Protein AF-0000000080187780 (afdb_homodimer)

Solvent-accessible surface area (backbone atoms only — not comparable to full-atom values): 4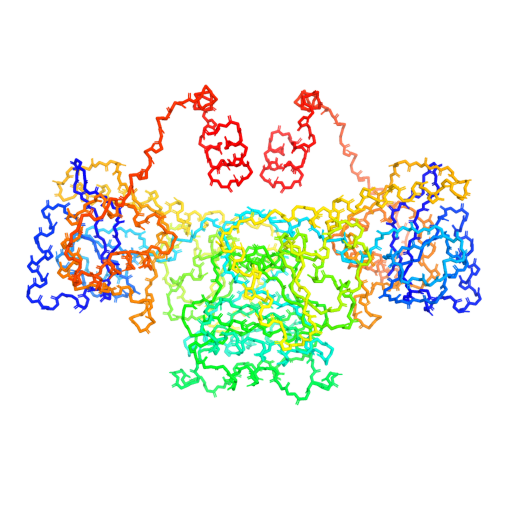6024 Å² total; per-residue (Å²): 68,66,29,65,42,26,51,61,68,98,19,61,12,32,37,31,32,40,51,69,54,45,69,70,42,52,73,49,66,71,44,43,53,50,56,56,61,46,53,80,49,31,45,37,29,38,31,55,91,58,73,41,64,63,49,64,81,87,36,60,27,38,31,26,48,74,82,36,49,75,35,48,78,86,39,45,70,30,78,47,41,52,18,26,24,24,59,75,73,24,47,55,71,77,61,79,62,72,28,39,33,34,33,74,49,54,59,39,82,69,45,30,58,67,56,52,51,50,38,52,49,50,37,48,73,73,68,51,86,59,32,34,40,38,40,30,29,40,47,60,60,90,75,44,86,60,91,62,62,64,66,57,51,50,60,70,74,41,52,73,74,52,26,60,36,38,46,56,35,53,33,64,29,74,68,67,76,84,63,54,70,63,59,51,21,48,59,48,40,27,26,48,26,34,50,42,78,33,62,80,57,26,60,55,40,47,65,53,16,40,30,23,20,20,49,21,30,34,34,34,32,68,63,58,45,62,69,31,57,78,70,61,42,73,30,78,77,42,25,36,80,22,90,47,78,86,40,39,45,61,43,47,50,54,52,41,49,48,51,72,77,35,82,75,85,36,60,71,46,19,51,60,10,18,32,73,45,35,51,55,50,48,52,52,36,48,51,49,44,26,57,76,67,73,41,70,79,62,95,61,56,67,49,73,65,57,42,44,53,52,68,37,54,70,72,52,88,77,46,86,62,44,49,46,53,92,41,54,70,68,51,45,57,56,44,63,72,47,58,78,64,51,60,65,33,59,69,39,87,60,25,61,60,52,46,43,45,65,65,49,58,54,56,70,69,61,68,76,83,85,80,87,78,82,76,83,76,72,84,76,82,79,82,83,74,74,51,69,66,57,56,54,30,53,71,68,72,41,30,65,60,47,47,51,47,35,78,71,29,60,62,44,40,48,47,41,42,69,72,50,113,74,65,30,65,42,26,52,62,68,97,22,59,11,34,38,31,32,40,52,70,53,44,70,70,43,52,74,48,66,70,42,43,54,51,56,57,60,45,53,80,49,31,45,37,30,38,30,54,90,57,74,40,64,63,48,63,80,87,34,60,27,38,30,26,48,75,82,35,49,74,36,48,77,86,39,46,69,31,79,45,43,51,18,26,23,23,57,77,73,23,46,55,73,80,61,79,61,74,28,39,34,34,35,74,49,53,61,38,83,66,45,32,58,67,55,52,52,50,37,52,50,51,36,47,73,71,67,50,86,59,33,33,40,38,40,29,30,39,48,63,62,91,76,47,87,60,92,63,61,64,66,58,50,50,61,70,74,40,52,72,75,51,26,58,36,39,44,55,36,52,31,65,30,73,62,68,76,84,64,54,68,65,61,51,20,48,58,47,40,26,24,47,26,33,49,42,79,34,62,79,56,27,60,56,40,48,66,53,16,41,30,24,19,19,50,21,30,36,33,33,30,68,63,59,46,62,70,32,56,79,70,62,42,72,30,77,76,44,24,37,79,23,90,47,78,87,40,38,45,60,43,47,51,54,53,41,48,50,48,72,77,35,84,75,86,35,59,71,47,17,50,60,10,18,33,73,46,35,50,55,51,49,51,54,34,49,52,51,43,27,56,75,67,73,42,68,80,61,96,62,55,66,49,74,67,58,42,41,53,53,67,35,53,70,72,53,74,80,42,88,61,43,57,44,52,89,43,55,70,67,54,50,55,58,44,63,72,45,56,75,65,52,59,65,34,58,72,40,85,61,25,69,59,48,42,40,42,65,69,50,60,58,60,71,70,65,67,76,80,78,89,81,83,77,78,82,78,78,85,76,85,80,80,84,75,72,49,69,66,55,55,54,29,51,71,66,72,40,29,67,60,48,48,51,44,37,78,72,30,54,61,44,40,47,47,40,42,70,73,50,114

Nearest PDB structures (foldseek):
  4f9f-assembly1_B  TM=5.475E-01  e=1.141E-06  Streptomyces hygroscopicus subsp. limoneus
  4f9f-assembly3_E  TM=5.184E-01  e=4.712E-07  Streptomyces hygroscopicus subsp. limoneus
  5dxf-assembly2_B  TM=5.966E-01  e=2.315E-06  Candida albicans SC5314
  8iyf-assembly1_B  TM=5.758E-01  e=3.109E-06  Streptomyces hygroscopicus subsp. limoneus
  3oy7-assembly1_B  TM=5.141E-01  e=1.625E-06  Paramecium bursaria Chlorella virus NY2A

Radius of gyration: 30.1 Å; Cα contacts (8 Å, |Δi|>4): 1375; chains: 2; bounding box: 98×87×68 Å

Sequence (842 aa):
MACILKLPDDSKGVLVFTTVEHDSVYHPKQHRQLLESLKDDWILGLHYNGPKKNHPEIYDFAVTGLNFVEDLNGAPLVNVDAGKLAPPCFKSDGREKHWDVLYVGRCTRRKNVEFFFNVVKKLFEQGYDYRILLIVTVPEKKRERVPSNPSDMYLDMFTEEERNIFTYLPLYHDSPFPFDRETLAEFYKSSRVYVHPSDAEGGRARNIGYAWASEMPVVGLNMYHPDLDEKGLRAPPYYYEAEDYTDIPEKVVGAVEMCREGDPDLSAARESFSVVHSTENLKADLRDVFRRLDEPFSDNGFFFDNLDIRIARHHGMETANKNRFECSFGAFLKQLRATDEVAQVITSEDPEVDVAEELFGRTNSIADEGEDSGDVTLPTPASERTTPVVSLLKASNLYGTARRIHDNSRLVKRLYRYFYPMACILKLPDDSKGVLVFTTVEHDSVYHPKQHRQLLESLKDDWILGLHYNGPKKNHPEIYDFAVTGLNFVEDLNGAPLVNVDAGKLAPPCFKSDGREKHWDVLYVGRCTRRKNVEFFFNVVKKLFEQGYDYRILLIVTVPEKKRERVPSNPSDMYLDMFTEEERNIFTYLPLYHDSPFPFDRETLAEFYKSSRVYVHPSDAEGGRARNIGYAWASEMPVVGLNMYHPDLDEKGLRAPPYYYEAEDYTDIPEKVVGAVEMCREGDPDLSAARESFSVVHSTENLKADLRDVFRRLDEPFSDNGFFFDNLDIRIARHHGMETANKNRFECSFGAFLKQLRATDEVAQVITSEDPEVDVAEELFGRTNSIADEGEDSGDVTLPTPASERTTPVVSLLKASNLYGTARRIHDNSRLVKRLYRYFYP

Structure (mmCIF, N/CA/C/O backbone):
data_AF-0000000080187780-model_v1
#
loop_
_entity.id
_entity.type
_entity.pdbx_description
1 polymer 'Uncharacterized protein'
#
loop_
_atom_site.group_PDB
_atom_site.id
_atom_site.type_symbol
_atom_site.label_atom_id
_atom_site.label_alt_id
_atom_site.label_comp_id
_atom_site.label_asym_id
_atom_site.label_entity_id
_atom_site.label_seq_id
_atom_site.pdbx_PDB_ins_code
_atom_site.Cartn_x
_atom_site.Cartn_y
_atom_site.Cartn_z
_atom_site.occupancy
_atom_site.B_iso_or_equiv
_atom_site.auth_seq_id
_atom_site.auth_comp_id
_atom_site.auth_asym_id
_atom_site.auth_atom_id
_atom_site.pdbx_PDB_model_num
ATOM 1 N N . MET A 1 1 ? 16.125 -21.125 -12.555 1 56.97 1 MET A N 1
ATOM 2 C CA . MET A 1 1 ? 16.75 -22.266 -11.883 1 56.97 1 MET A CA 1
ATOM 3 C C . MET A 1 1 ? 15.688 -23.156 -11.258 1 56.97 1 MET A C 1
ATOM 5 O O . MET A 1 1 ? 14.594 -22.703 -10.922 1 56.97 1 MET A O 1
ATOM 9 N N . ALA A 1 2 ? 16.078 -24.484 -11.32 1 69.25 2 ALA A N 1
ATOM 10 C CA . ALA A 1 2 ? 15.227 -25.484 -10.672 1 69.25 2 ALA A CA 1
ATOM 11 C C . ALA A 1 2 ? 14.992 -25.141 -9.211 1 69.25 2 ALA A C 1
ATOM 13 O O . ALA A 1 2 ? 15.859 -24.547 -8.562 1 69.25 2 ALA A O 1
ATOM 14 N N . CYS A 1 3 ? 13.883 -25.453 -8.727 1 79.5 3 CYS A N 1
ATOM 15 C CA . CYS A 1 3 ? 13.5 -25.203 -7.344 1 79.5 3 CYS A CA 1
ATOM 16 C C . CYS A 1 3 ? 13.898 -26.375 -6.449 1 79.5 3 CYS A C 1
ATOM 18 O O . CYS A 1 3 ? 13.422 -27.5 -6.633 1 79.5 3 CYS A O 1
ATOM 20 N N . ILE A 1 4 ? 14.867 -26.125 -5.504 1 81.75 4 ILE A N 1
ATOM 21 C CA . ILE A 1 4 ? 15.234 -27.125 -4.516 1 81.75 4 ILE A CA 1
ATOM 22 C C . ILE A 1 4 ? 14.219 -27.125 -3.375 1 81.75 4 ILE A C 1
ATOM 24 O O . ILE A 1 4 ? 14.109 -26.156 -2.633 1 81.75 4 ILE A O 1
ATOM 28 N N . LEU A 1 5 ? 13.523 -28.25 -3.244 1 87.62 5 LEU A N 1
ATOM 29 C CA . LEU A 1 5 ? 12.539 -28.344 -2.174 1 87.62 5 LEU A CA 1
ATOM 30 C C . LEU A 1 5 ? 13.133 -29.031 -0.949 1 87.62 5 LEU A C 1
ATOM 32 O O . LEU A 1 5 ? 12.688 -28.797 0.177 1 87.62 5 LEU A O 1
ATOM 36 N N . LYS A 1 6 ? 13.992 -29.906 -1.193 1 86.62 6 LYS A N 1
ATOM 37 C CA . LYS A 1 6 ? 14.641 -30.688 -0.147 1 86.62 6 LYS A CA 1
ATOM 38 C C . LYS A 1 6 ? 16.078 -31.016 -0.519 1 86.62 6 LYS A C 1
ATOM 40 O O . LYS A 1 6 ? 16.375 -31.391 -1.662 1 86.62 6 LYS A O 1
ATOM 45 N N . LEU A 1 7 ? 16.969 -30.844 0.467 1 81.25 7 LEU A N 1
ATOM 46 C CA . LEU A 1 7 ? 18.344 -31.281 0.262 1 81.25 7 LEU A CA 1
ATOM 47 C C . LEU A 1 7 ? 18.5 -32.75 0.646 1 81.25 7 LEU A C 1
ATOM 49 O O . LEU A 1 7 ? 17.844 -33.25 1.566 1 81.25 7 LEU A O 1
ATOM 53 N N . PRO A 1 8 ? 19.438 -33.375 -0.114 1 84.5 8 PRO A N 1
ATOM 54 C CA . PRO A 1 8 ? 19.672 -34.75 0.258 1 84.5 8 PRO A CA 1
ATOM 55 C C . PRO A 1 8 ? 20.266 -34.906 1.659 1 84.5 8 PRO A C 1
ATOM 57 O O . PRO A 1 8 ? 21.078 -34.062 2.08 1 84.5 8 PRO A O 1
ATOM 60 N N . ASP A 1 9 ? 19.75 -35.812 2.373 1 82.5 9 ASP A N 1
ATOM 61 C CA . ASP A 1 9 ? 20.281 -36.25 3.668 1 82.5 9 ASP A CA 1
ATOM 62 C C . ASP A 1 9 ? 20.234 -37.781 3.801 1 82.5 9 ASP A C 1
ATOM 64 O O . ASP A 1 9 ? 20.875 -38.5 3.025 1 82.5 9 ASP A O 1
ATOM 68 N N . ASP A 1 10 ? 19.5 -38.25 4.754 1 84.56 10 ASP A N 1
ATOM 69 C CA . ASP A 1 10 ? 19.312 -39.688 4.855 1 84.56 10 ASP A CA 1
ATOM 70 C C . ASP A 1 10 ? 18.359 -40.188 3.771 1 84.56 10 ASP A C 1
ATOM 72 O O . ASP A 1 10 ? 18.141 -41.406 3.635 1 84.56 10 ASP A O 1
ATOM 76 N N . SER A 1 11 ? 17.875 -39.281 3.059 1 91.69 11 SER A N 1
ATOM 77 C CA . SER A 1 11 ? 17 -39.562 1.92 1 91.69 11 SER A CA 1
ATOM 78 C C . SER A 1 11 ? 17.375 -38.688 0.717 1 91.69 11 SER A C 1
ATOM 80 O O . SER A 1 11 ? 18.172 -37.75 0.839 1 91.69 11 SER A O 1
ATOM 82 N N . LYS A 1 12 ? 16.891 -39 -0.39 1 93.12 12 LYS A N 1
ATOM 83 C CA . LYS A 1 12 ? 17.156 -38.219 -1.602 1 93.12 12 LYS A CA 1
ATOM 84 C C . LYS A 1 12 ? 16.594 -36.812 -1.475 1 93.12 12 LYS A C 1
ATOM 86 O O . LYS A 1 12 ? 15.648 -36.562 -0.731 1 93.12 12 LYS A O 1
ATOM 91 N N . GLY A 1 13 ? 17.25 -35.875 -2.145 1 90.62 13 GLY A N 1
ATOM 92 C CA . GLY A 1 13 ? 16.719 -34.531 -2.262 1 90.62 13 GLY A CA 1
ATOM 93 C C . GLY A 1 13 ? 15.594 -34.438 -3.271 1 90.62 13 GLY A C 1
ATOM 94 O O . GLY A 1 13 ? 15.297 -35.375 -3.984 1 90.62 13 GLY A O 1
ATOM 95 N N . VAL A 1 14 ? 14.945 -33.375 -3.227 1 92 14 VAL A N 1
ATOM 96 C CA . VAL A 1 14 ? 13.852 -33.125 -4.16 1 92 14 VAL A CA 1
ATOM 97 C C . VAL A 1 14 ? 14.141 -31.875 -4.992 1 92 14 VAL A C 1
ATOM 99 O O . VAL A 1 14 ? 14.359 -30.797 -4.441 1 92 14 VAL A O 1
ATOM 102 N N . LEU A 1 15 ? 14.18 -32.031 -6.273 1 87.94 15 LEU A N 1
ATOM 103 C CA . LEU A 1 15 ? 14.438 -30.953 -7.234 1 87.94 15 LEU A CA 1
ATOM 104 C C . LEU A 1 15 ? 13.289 -30.828 -8.227 1 87.94 15 LEU A C 1
ATOM 106 O O . LEU A 1 15 ? 12.844 -31.812 -8.805 1 87.94 15 LEU A O 1
ATOM 110 N N . VAL A 1 16 ? 12.812 -29.609 -8.414 1 88.69 16 VAL A N 1
ATOM 111 C CA . VAL A 1 16 ? 11.672 -29.406 -9.297 1 88.69 16 VAL A CA 1
ATOM 112 C C . VAL A 1 16 ? 12.055 -28.438 -10.422 1 88.69 16 VAL A C 1
ATOM 114 O O . VAL A 1 16 ? 12.5 -27.328 -10.156 1 88.69 16 VAL A O 1
ATOM 117 N N . PHE A 1 17 ? 11.852 -28.875 -11.656 1 83.56 17 PHE A N 1
ATOM 118 C CA . PHE A 1 17 ? 12.039 -28.031 -12.836 1 83.56 17 PHE A CA 1
ATOM 119 C C . PHE A 1 17 ? 10.703 -27.484 -13.32 1 83.56 17 PHE A C 1
ATOM 121 O O . PHE A 1 17 ? 9.648 -28.047 -13.031 1 83.56 17 PHE A O 1
ATOM 128 N N . THR A 1 18 ? 10.781 -26.406 -14.055 1 82 18 THR A N 1
ATOM 129 C CA . THR A 1 18 ? 9.586 -25.891 -14.719 1 82 18 THR A CA 1
ATOM 130 C C . THR A 1 18 ? 9.516 -26.375 -16.156 1 82 18 THR A C 1
ATOM 132 O O . THR A 1 18 ? 10.516 -26.828 -16.719 1 82 18 THR A O 1
ATOM 135 N N . THR A 1 19 ? 8.336 -26.297 -16.766 1 82.75 19 THR A N 1
ATOM 136 C CA . THR A 1 19 ? 8.188 -26.688 -18.156 1 82.75 19 THR A CA 1
ATOM 137 C C . THR A 1 19 ? 9.07 -25.828 -19.062 1 82.75 19 THR A C 1
ATOM 139 O O . THR A 1 19 ? 9.578 -26.312 -20.078 1 82.75 19 THR A O 1
ATOM 142 N N . VAL A 1 20 ? 9.344 -24.578 -18.594 1 74.75 20 VAL A N 1
ATOM 143 C CA . VAL A 1 20 ? 10.203 -23.703 -19.375 1 74.75 20 VAL A CA 1
ATOM 144 C C . VAL A 1 20 ? 11.641 -24.203 -19.312 1 74.75 20 VAL A C 1
ATOM 146 O O . VAL A 1 20 ? 12.328 -24.266 -20.344 1 74.75 20 VAL A O 1
ATOM 149 N N . GLU A 1 21 ? 12.07 -24.641 -18.219 1 75.94 21 GLU A N 1
ATOM 150 C CA . GLU A 1 21 ? 13.406 -25.188 -18.047 1 75.94 21 GLU A CA 1
ATOM 151 C C . GLU A 1 21 ? 13.555 -26.516 -18.781 1 75.94 21 GLU A C 1
ATOM 153 O O . GLU A 1 21 ? 14.586 -26.766 -19.406 1 75.94 21 GLU A O 1
ATOM 158 N N . HIS A 1 22 ? 12.562 -27.344 -18.688 1 80.25 22 HIS A N 1
ATOM 159 C CA . HIS A 1 22 ? 12.547 -28.625 -19.406 1 80.25 22 HIS A CA 1
ATOM 160 C C . HIS A 1 22 ? 12.711 -28.406 -20.906 1 80.25 22 HIS A C 1
ATOM 162 O O . HIS A 1 22 ? 13.516 -29.078 -21.547 1 80.25 22 HIS A O 1
ATOM 168 N N . ASP A 1 23 ? 11.945 -27.469 -21.406 1 75.31 23 ASP A N 1
ATOM 169 C CA . ASP A 1 23 ? 11.977 -27.219 -22.844 1 75.31 23 ASP A CA 1
ATOM 170 C C . ASP A 1 23 ? 13.352 -26.703 -23.281 1 75.31 23 ASP A C 1
ATOM 172 O O . ASP A 1 23 ? 13.773 -26.938 -24.406 1 75.31 23 ASP A O 1
ATOM 176 N N . SER A 1 24 ? 14.023 -26.078 -22.359 1 69.19 24 SER A N 1
ATOM 177 C CA . SER A 1 24 ? 15.32 -25.5 -22.688 1 69.19 24 SER A CA 1
ATOM 178 C C . SER A 1 24 ? 16.438 -26.547 -22.562 1 69.19 24 SER A C 1
ATOM 180 O O . SER A 1 24 ? 17.438 -26.469 -23.281 1 69.19 24 SER A O 1
ATOM 182 N N . VAL A 1 25 ? 16.266 -27.516 -21.719 1 66.88 25 VAL A N 1
ATOM 183 C CA . VAL A 1 25 ? 17.438 -28.328 -21.406 1 66.88 25 VAL A CA 1
ATOM 184 C C . VAL A 1 25 ? 17.234 -29.766 -21.906 1 66.88 25 VAL A C 1
ATOM 186 O O . VAL A 1 25 ? 18.188 -30.516 -22.047 1 66.88 25 VAL A O 1
ATOM 189 N N . TYR A 1 26 ? 16.031 -30.188 -22.25 1 66.69 26 TYR A N 1
ATOM 190 C CA . TYR A 1 26 ? 15.742 -31.609 -22.422 1 66.69 26 TYR A CA 1
ATOM 191 C C . TYR A 1 26 ? 16.188 -32.094 -23.797 1 66.69 26 TYR A C 1
ATOM 193 O O . TYR A 1 26 ? 16.516 -33.281 -23.969 1 66.69 26 TYR A O 1
ATOM 201 N N . HIS A 1 27 ? 16.375 -31.188 -24.672 1 66.88 27 HIS A N 1
ATOM 202 C CA . HIS A 1 27 ? 16.547 -31.703 -26.031 1 66.88 27 HIS A CA 1
ATOM 203 C C . HIS A 1 27 ? 17.969 -32.188 -26.266 1 66.88 27 HIS A C 1
ATOM 205 O O . HIS A 1 27 ? 18.172 -33.25 -26.859 1 66.88 27 HIS A O 1
ATOM 211 N N . PRO A 1 28 ? 18.969 -31.469 -25.703 1 68 28 PRO A N 1
ATOM 212 C CA . PRO A 1 28 ? 20.312 -32.031 -25.891 1 68 28 PRO A CA 1
ATOM 213 C C . PRO A 1 28 ? 20.531 -33.312 -25.141 1 68 28 PRO A C 1
ATOM 215 O O . PRO A 1 28 ? 20.188 -33.438 -23.969 1 68 28 PRO A O 1
ATOM 218 N N . LYS A 1 29 ? 20.953 -34.375 -25.891 1 74.31 29 LYS A N 1
ATOM 219 C CA . LYS A 1 29 ? 21.203 -35.719 -25.297 1 74.31 29 LYS A CA 1
ATOM 220 C C . LYS A 1 29 ? 22.078 -35.594 -24.062 1 74.31 29 LYS A C 1
ATOM 222 O O . LYS A 1 29 ? 21.844 -36.281 -23.062 1 74.31 29 LYS A O 1
ATOM 227 N N . GLN A 1 30 ? 23.047 -34.719 -24.172 1 72.38 30 GLN A N 1
ATOM 228 C CA . GLN A 1 30 ? 23.969 -34.562 -23.062 1 72.38 30 GLN A CA 1
ATOM 229 C C . GLN A 1 30 ? 23.219 -34.125 -21.797 1 72.38 30 GLN A C 1
ATOM 231 O O . GLN A 1 30 ? 23.531 -34.594 -20.703 1 72.38 30 GLN A O 1
ATOM 236 N N . HIS A 1 31 ? 22.219 -33.344 -21.984 1 76.56 31 HIS A N 1
ATOM 237 C CA . HIS A 1 31 ? 21.453 -32.844 -20.844 1 76.56 31 HIS A CA 1
ATOM 238 C C . HIS A 1 31 ? 20.562 -33.938 -20.25 1 76.56 31 HIS A C 1
ATOM 240 O O . HIS A 1 31 ? 20.391 -34.031 -19.031 1 76.56 31 HIS A O 1
ATOM 246 N N . ARG A 1 32 ? 20.156 -34.75 -21.062 1 79.31 32 ARG A N 1
ATOM 247 C CA . ARG A 1 32 ? 19.328 -35.875 -20.594 1 79.31 32 ARG A CA 1
ATOM 248 C C . ARG A 1 32 ? 20.141 -36.812 -19.734 1 79.31 32 ARG A C 1
ATOM 250 O O . ARG A 1 32 ? 19.656 -37.312 -18.703 1 79.31 32 ARG A O 1
ATOM 257 N N . GLN A 1 33 ? 21.281 -37.094 -20.203 1 79.81 33 GLN A N 1
ATOM 258 C CA . GLN A 1 33 ? 22.172 -37.969 -19.438 1 79.81 33 GLN A CA 1
ATOM 259 C C . GLN A 1 33 ? 22.516 -37.375 -18.078 1 79.81 33 GLN A C 1
ATOM 261 O O . GLN A 1 33 ? 22.578 -38.094 -17.078 1 79.81 33 GLN A O 1
ATOM 266 N N . LEU A 1 34 ? 22.688 -36.094 -18.125 1 77.5 34 LEU A N 1
ATOM 267 C CA . LEU A 1 34 ? 23 -35.406 -16.875 1 77.5 34 LEU A CA 1
ATOM 268 C C . LEU A 1 34 ? 21.797 -35.469 -15.93 1 77.5 34 LEU A C 1
ATOM 270 O O . LEU A 1 34 ? 21.969 -35.688 -14.727 1 77.5 34 LEU A O 1
ATOM 274 N N . LEU A 1 35 ? 20.625 -35.281 -16.406 1 82.62 35 LEU A N 1
ATOM 275 C CA . LEU A 1 35 ? 19.406 -35.375 -15.609 1 82.62 35 LEU A CA 1
ATOM 276 C C . LEU A 1 35 ? 19.266 -36.781 -15.008 1 82.62 35 LEU A C 1
ATOM 278 O O . LEU A 1 35 ? 18.906 -36.906 -13.836 1 82.62 35 LEU A O 1
ATOM 282 N N . GLU A 1 36 ? 19.625 -37.719 -15.812 1 85.5 36 GLU A N 1
ATOM 283 C CA . GLU A 1 36 ? 19.531 -39.125 -15.344 1 85.5 36 GLU A CA 1
ATOM 284 C C . GLU A 1 36 ? 20.531 -39.375 -14.211 1 85.5 36 GLU A C 1
ATOM 286 O O . GLU A 1 36 ? 20.203 -40.094 -13.258 1 85.5 36 GLU A O 1
ATOM 291 N N . SER A 1 37 ? 21.609 -38.812 -14.352 1 81.5 37 SER A N 1
ATOM 292 C CA . SER A 1 37 ? 22.656 -39.031 -13.344 1 81.5 37 SER A CA 1
ATOM 293 C C . SER A 1 37 ? 22.25 -38.406 -12 1 81.5 37 SER A C 1
ATOM 295 O O . SER A 1 37 ? 22.703 -38.875 -10.953 1 81.5 37 SER A O 1
ATOM 297 N N . LEU A 1 38 ? 21.453 -37.344 -11.977 1 84.31 38 LEU A N 1
ATOM 298 C CA . LEU A 1 38 ? 21.016 -36.688 -10.758 1 84.31 38 LEU A CA 1
ATOM 299 C C . LEU A 1 38 ? 20.094 -37.625 -9.945 1 84.31 38 LEU A C 1
ATOM 301 O O . LEU A 1 38 ? 19.953 -37.438 -8.734 1 84.31 38 LEU A O 1
ATOM 305 N N . LYS A 1 39 ? 19.547 -38.562 -10.57 1 89.31 39 LYS A N 1
ATOM 306 C CA . LYS A 1 39 ? 18.5 -39.375 -9.953 1 89.31 39 LYS A CA 1
ATOM 307 C C . LYS A 1 39 ? 19.078 -40.312 -8.891 1 89.31 39 LYS A C 1
ATOM 309 O O . LYS A 1 39 ? 18.328 -40.906 -8.117 1 89.31 39 LYS A O 1
ATOM 314 N N . ASP A 1 40 ? 20.391 -40.375 -8.906 1 87.5 40 ASP A N 1
ATOM 315 C CA . ASP A 1 40 ? 21.031 -41.156 -7.844 1 87.5 40 ASP A CA 1
ATOM 316 C C . ASP A 1 40 ? 20.797 -40.5 -6.48 1 87.5 40 ASP A C 1
ATOM 318 O O . ASP A 1 40 ? 20.641 -41.219 -5.473 1 87.5 40 ASP A O 1
ATOM 322 N N . ASP A 1 41 ? 20.703 -39.156 -6.465 1 88.88 41 ASP A N 1
ATOM 323 C CA . ASP A 1 41 ? 20.625 -38.469 -5.191 1 88.88 41 ASP A CA 1
ATOM 324 C C . ASP A 1 41 ? 19.359 -37.594 -5.113 1 88.88 41 ASP A C 1
ATOM 326 O O . ASP A 1 41 ? 19.031 -37.062 -4.051 1 88.88 41 ASP A O 1
ATOM 330 N N . TRP A 1 42 ? 18.688 -37.469 -6.223 1 91.44 42 TRP A N 1
ATOM 331 C CA . TRP A 1 42 ? 17.578 -36.531 -6.277 1 91.44 42 TRP A CA 1
ATOM 332 C C . TRP A 1 42 ? 16.328 -37.188 -6.859 1 91.44 42 TRP A C 1
ATOM 334 O O . TRP A 1 42 ? 16.438 -38.031 -7.754 1 91.44 42 TRP A O 1
ATOM 344 N N . ILE A 1 43 ? 15.219 -36.844 -6.324 1 95.31 43 ILE A N 1
ATOM 345 C CA . ILE A 1 43 ? 13.945 -37.094 -6.988 1 95.31 43 ILE A CA 1
ATOM 346 C C . ILE A 1 43 ? 13.57 -35.875 -7.828 1 95.31 43 ILE A C 1
ATOM 348 O O . ILE A 1 43 ? 13.609 -34.75 -7.344 1 95.31 43 ILE A O 1
ATOM 352 N N . LEU A 1 44 ? 13.242 -36.062 -9.062 1 93.31 44 LEU A N 1
ATOM 353 C CA . LEU A 1 44 ? 13.031 -34.938 -9.992 1 93.31 44 LEU A CA 1
ATOM 354 C C . LEU A 1 44 ? 11.547 -34.719 -10.25 1 93.31 44 LEU A C 1
ATOM 356 O O . LEU A 1 44 ? 10.828 -35.656 -10.617 1 93.31 44 LEU A O 1
ATOM 360 N N . GLY A 1 45 ? 11.125 -33.5 -10.023 1 94.25 45 GLY A N 1
ATOM 361 C CA . GLY A 1 45 ? 9.766 -33.094 -10.344 1 94.25 45 GLY A CA 1
ATOM 362 C C . GLY A 1 45 ? 9.688 -32.094 -11.477 1 94.25 45 GLY A C 1
ATOM 363 O O . GLY A 1 45 ? 10.688 -31.469 -11.82 1 94.25 45 GLY A O 1
ATOM 364 N N . LEU A 1 46 ? 8.516 -32 -12.062 1 92.31 46 LEU A N 1
ATOM 365 C CA . LEU A 1 46 ? 8.25 -31.031 -13.117 1 92.31 46 LEU A CA 1
ATOM 366 C C . LEU A 1 46 ? 7.023 -30.188 -12.773 1 92.31 46 LEU A C 1
ATOM 368 O O . LEU A 1 46 ? 5.926 -30.734 -12.602 1 92.31 46 LEU A O 1
ATOM 372 N N . HIS A 1 47 ? 7.277 -28.906 -12.641 1 90.81 47 HIS A N 1
ATOM 373 C CA . HIS A 1 47 ? 6.184 -27.969 -12.43 1 90.81 47 HIS A CA 1
ATOM 374 C C . HIS A 1 47 ? 5.629 -27.453 -13.75 1 90.81 47 HIS A C 1
ATOM 376 O O . HIS A 1 47 ? 6.383 -26.938 -14.578 1 90.81 47 HIS A O 1
ATOM 382 N N . TYR A 1 48 ? 4.336 -27.5 -13.875 1 87.31 48 TYR A N 1
ATOM 383 C CA . TYR A 1 48 ? 3.695 -27.125 -15.133 1 87.31 48 TYR A CA 1
ATOM 384 C C . TYR A 1 48 ? 3.145 -25.703 -15.055 1 87.31 48 TYR A C 1
ATOM 386 O O . TYR A 1 48 ? 2.293 -25.406 -14.219 1 87.31 48 TYR A O 1
ATOM 394 N N . ASN A 1 49 ? 3.594 -24.797 -15.945 1 73.12 49 ASN A N 1
ATOM 395 C CA . ASN A 1 49 ? 3.125 -23.422 -16.047 1 73.12 49 ASN A CA 1
ATOM 396 C C . ASN A 1 49 ? 1.888 -23.312 -16.938 1 73.12 49 ASN A C 1
ATOM 398 O O . ASN A 1 49 ? 1.281 -22.25 -17.031 1 73.12 49 ASN A O 1
ATOM 402 N N . GLY A 1 50 ? 1.527 -24.406 -17.578 1 76.25 50 GLY A N 1
ATOM 403 C CA . GLY A 1 50 ? 0.369 -24.5 -18.438 1 76.25 50 GLY A CA 1
ATOM 404 C C . GLY A 1 50 ? -0.031 -25.938 -18.75 1 76.25 50 GLY A C 1
ATOM 405 O O . GLY A 1 50 ? 0.641 -26.875 -18.328 1 76.25 50 GLY A O 1
ATOM 406 N N . PRO A 1 51 ? -1.062 -26.047 -19.453 1 80.31 51 PRO A N 1
ATOM 407 C CA . PRO A 1 51 ? -1.539 -27.391 -19.75 1 80.31 51 PRO A CA 1
ATOM 408 C C . PRO A 1 51 ? -0.603 -28.156 -20.703 1 80.31 51 PRO A C 1
ATOM 410 O O . PRO A 1 51 ? -0.014 -27.562 -21.594 1 80.31 51 PRO A O 1
ATOM 413 N N . LYS A 1 52 ? -0.442 -29.375 -20.422 1 87.75 52 LYS A N 1
ATOM 414 C CA . LYS A 1 52 ? 0.349 -30.266 -21.266 1 87.75 52 LYS A CA 1
ATOM 415 C C . LYS A 1 52 ? -0.352 -31.609 -21.453 1 87.75 52 LYS A C 1
ATOM 417 O O . LYS A 1 52 ? -1.19 -32 -20.641 1 87.75 52 LYS A O 1
ATOM 422 N N . LYS A 1 53 ? -0.015 -32.25 -22.516 1 90.75 53 LYS A N 1
ATOM 423 C CA . LYS A 1 53 ? -0.659 -33.531 -22.844 1 90.75 53 LYS A CA 1
ATOM 424 C C . LYS A 1 53 ? -0.082 -34.656 -22 1 90.75 53 LYS A C 1
ATOM 426 O O . LYS A 1 53 ? -0.827 -35.5 -21.469 1 90.75 53 LYS A O 1
ATOM 431 N N . ASN A 1 54 ? 1.231 -34.625 -21.922 1 93.06 54 ASN A N 1
ATOM 432 C CA . ASN A 1 54 ? 1.869 -35.781 -21.266 1 93.06 54 ASN A CA 1
ATOM 433 C C . ASN A 1 54 ? 2.967 -35.312 -20.297 1 93.06 54 ASN A C 1
ATOM 435 O O . ASN A 1 54 ? 3.568 -34.281 -20.484 1 93.06 54 ASN A O 1
ATOM 439 N N . HIS A 1 55 ? 3.156 -36.125 -19.328 1 95.38 55 HIS A N 1
ATOM 440 C CA . HIS A 1 55 ? 4.266 -35.938 -18.391 1 95.38 55 HIS A CA 1
ATOM 441 C C . HIS A 1 55 ? 5.504 -36.688 -18.859 1 95.38 55 HIS A C 1
ATOM 443 O O . HIS A 1 55 ? 5.449 -37.906 -19.094 1 95.38 55 HIS A O 1
ATOM 449 N N . PRO A 1 56 ? 6.613 -36 -19.062 1 92.69 56 PRO A N 1
ATOM 450 C CA . PRO A 1 56 ? 7.828 -36.688 -19.484 1 92.69 56 PRO A CA 1
ATOM 451 C C . PRO A 1 56 ? 8.328 -37.688 -18.453 1 92.69 56 PRO A C 1
ATOM 453 O O . PRO A 1 56 ? 8.367 -37.406 -17.266 1 92.69 56 PRO A O 1
ATOM 456 N N . GLU A 1 57 ? 8.836 -38.781 -18.922 1 91 57 GLU A N 1
ATOM 457 C CA . GLU A 1 57 ? 9.195 -39.906 -18.062 1 91 57 GLU A CA 1
ATOM 458 C C . GLU A 1 57 ? 10.422 -39.594 -17.203 1 91 57 GLU A C 1
ATOM 460 O O . GLU A 1 57 ? 10.617 -40.188 -16.156 1 91 57 GLU A O 1
ATOM 465 N N . ILE A 1 58 ? 11.203 -38.688 -17.625 1 91.62 58 ILE A N 1
ATOM 466 C CA . ILE A 1 58 ? 12.445 -38.375 -16.922 1 91.62 58 ILE A CA 1
ATOM 467 C C . ILE A 1 58 ? 12.125 -37.781 -15.555 1 91.62 58 ILE A C 1
ATOM 469 O O . ILE A 1 58 ? 12.953 -37.844 -14.641 1 91.62 58 ILE A O 1
ATOM 473 N N . TYR A 1 59 ? 11.031 -37.219 -15.367 1 95 59 TYR A N 1
ATOM 474 C CA . TYR A 1 59 ? 10.633 -36.625 -14.094 1 95 59 TYR A CA 1
ATOM 475 C C . TYR A 1 59 ? 9.789 -37.594 -13.281 1 95 59 TYR A C 1
ATOM 477 O O . TYR A 1 59 ? 8.875 -38.25 -13.805 1 95 59 TYR A O 1
ATOM 485 N N . ASP A 1 60 ? 10.039 -37.625 -12.055 1 96.75 60 ASP A N 1
ATOM 486 C CA . ASP A 1 60 ? 9.492 -38.656 -11.188 1 96.75 60 ASP A CA 1
ATOM 487 C C . ASP A 1 60 ? 8.078 -38.312 -10.734 1 96.75 60 ASP A C 1
ATOM 489 O O . ASP A 1 60 ? 7.309 -39.188 -10.312 1 96.75 60 ASP A O 1
ATOM 493 N N . PHE A 1 61 ? 7.766 -37.125 -10.688 1 96.69 61 PHE A N 1
ATOM 494 C CA . PHE A 1 61 ? 6.434 -36.688 -10.281 1 96.69 61 PHE A CA 1
ATOM 495 C C . PHE A 1 61 ? 6.082 -35.344 -10.922 1 96.69 61 PHE A C 1
ATOM 497 O O . PHE A 1 61 ? 6.953 -34.656 -11.461 1 96.69 61 PHE A O 1
ATOM 504 N N . ALA A 1 62 ? 4.816 -35.062 -10.906 1 95.5 62 ALA A N 1
ATOM 505 C CA . ALA A 1 62 ? 4.293 -33.812 -11.469 1 95.5 62 ALA A CA 1
ATOM 506 C C . ALA A 1 62 ? 3.857 -32.844 -10.359 1 95.5 62 ALA A C 1
ATOM 508 O O . ALA A 1 62 ? 3.271 -33.281 -9.359 1 95.5 62 ALA A O 1
ATOM 509 N N . VAL A 1 63 ? 4.199 -31.578 -10.531 1 92.75 63 VAL A N 1
ATOM 510 C CA . VAL A 1 63 ? 3.754 -30.516 -9.641 1 92.75 63 VAL A CA 1
ATOM 511 C C . VAL A 1 63 ? 2.807 -29.578 -10.383 1 92.75 63 VAL A C 1
ATOM 513 O O . VAL A 1 63 ? 3.248 -28.734 -11.156 1 92.75 63 VAL A O 1
ATOM 516 N N . THR A 1 64 ? 1.518 -29.719 -10.156 1 89.19 64 THR A N 1
ATOM 517 C CA . THR A 1 64 ? 0.532 -28.906 -10.867 1 89.19 64 THR A CA 1
ATOM 518 C C . THR A 1 64 ? -0.853 -29.078 -10.25 1 89.19 64 THR A C 1
ATOM 520 O O . THR A 1 64 ? -1.043 -29.906 -9.359 1 89.19 64 THR A O 1
ATOM 523 N N . GLY A 1 65 ? -1.718 -28.203 -10.664 1 83.31 65 GLY A N 1
ATOM 524 C CA . GLY A 1 65 ? -3.109 -28.375 -10.273 1 83.31 65 GLY A CA 1
ATOM 525 C C . GLY A 1 65 ? -3.777 -29.547 -10.953 1 83.31 65 GLY A C 1
ATOM 526 O O . GLY A 1 65 ? -3.219 -30.141 -11.883 1 83.31 65 GLY A O 1
ATOM 527 N N . LEU A 1 66 ? -4.918 -29.828 -10.477 1 82.94 66 LEU A N 1
ATOM 528 C CA . LEU A 1 66 ? -5.672 -30.953 -11.016 1 82.94 66 LEU A CA 1
ATOM 529 C C . LEU A 1 66 ? -6.039 -30.703 -12.477 1 82.94 66 LEU A C 1
ATOM 531 O O . LEU A 1 66 ? -6.395 -29.594 -12.852 1 82.94 66 LEU A O 1
ATOM 535 N N . ASN A 1 67 ? -5.828 -31.672 -13.328 1 78.94 67 ASN A N 1
ATOM 536 C CA . ASN A 1 67 ? -6.27 -31.75 -14.719 1 78.94 67 ASN A CA 1
ATOM 537 C C . ASN A 1 67 ? -5.461 -30.828 -15.617 1 78.94 67 ASN A C 1
ATOM 539 O O . ASN A 1 67 ? -5.953 -30.391 -16.656 1 78.94 67 ASN A O 1
ATOM 543 N N . PHE A 1 68 ? -4.324 -30.422 -15.227 1 82.25 68 PHE A N 1
ATOM 544 C CA . PHE A 1 68 ? -3.445 -29.625 -16.078 1 82.25 68 PHE A CA 1
ATOM 545 C C . PHE A 1 68 ? -2.674 -30.5 -17.047 1 82.25 68 PHE A C 1
ATOM 547 O O . PHE A 1 68 ? -2.246 -30.047 -18.109 1 82.25 68 PHE A O 1
ATOM 554 N N . VAL A 1 69 ? -2.441 -31.688 -16.562 1 89.31 69 VAL A N 1
ATOM 555 C CA . VAL A 1 69 ? -1.773 -32.688 -17.406 1 89.31 69 VAL A CA 1
ATOM 556 C C . VAL A 1 69 ? -2.742 -33.812 -17.75 1 89.31 69 VAL A C 1
ATOM 558 O O . VAL A 1 69 ? -3.324 -34.438 -16.859 1 89.31 69 VAL A O 1
ATOM 561 N N . GLU A 1 70 ? -2.965 -34.031 -19.016 1 91 70 GLU A N 1
ATOM 562 C CA . GLU A 1 70 ? -3.947 -35 -19.469 1 91 70 GLU A CA 1
ATOM 563 C C . GLU A 1 70 ? -3.535 -36.406 -19.062 1 91 70 GLU A C 1
ATOM 565 O O . GLU A 1 70 ? -4.355 -37.188 -18.562 1 91 70 GLU A O 1
ATOM 570 N N . ASP A 1 71 ? -2.312 -36.719 -19.359 1 94.38 71 ASP A N 1
ATOM 571 C CA . ASP A 1 71 ? -1.771 -38.031 -19.031 1 94.38 71 ASP A CA 1
ATOM 572 C C . ASP A 1 71 ? -0.496 -37.906 -18.203 1 94.38 71 ASP A C 1
ATOM 574 O O . ASP A 1 71 ? 0.55 -37.5 -18.719 1 94.38 71 ASP A O 1
ATOM 578 N N . LEU A 1 72 ? -0.577 -38.281 -16.984 1 95.06 72 LEU A N 1
ATOM 579 C CA . LEU A 1 72 ? 0.551 -38.188 -16.062 1 95.06 72 LEU A CA 1
ATOM 580 C C . LEU A 1 72 ? 1.527 -39.344 -16.266 1 95.06 72 LEU A C 1
ATOM 582 O O . LEU A 1 72 ? 2.619 -39.344 -15.695 1 95.06 72 LEU A O 1
ATOM 586 N N . ASN A 1 73 ? 1.186 -40.312 -17.172 1 94.06 73 ASN A N 1
ATOM 587 C CA . ASN A 1 73 ? 2.037 -41.469 -17.453 1 94.06 73 ASN A CA 1
ATOM 588 C C . ASN A 1 73 ? 2.424 -42.188 -16.172 1 94.06 73 ASN A C 1
ATOM 590 O O . ASN A 1 73 ? 3.59 -42.531 -15.977 1 94.06 73 ASN A O 1
ATOM 594 N N . GLY A 1 74 ? 1.413 -42.281 -15.219 1 92.88 74 GLY A N 1
ATOM 595 C CA . GLY A 1 74 ? 1.614 -43.031 -13.992 1 92.88 74 GLY A CA 1
ATOM 596 C C . GLY A 1 74 ? 2.363 -42.25 -12.93 1 92.88 74 GLY A C 1
ATOM 597 O O . GLY A 1 74 ? 2.523 -42.719 -11.805 1 92.88 74 GLY A O 1
ATOM 598 N N . ALA A 1 75 ? 2.91 -41.062 -13.211 1 95.25 75 ALA A N 1
ATOM 599 C CA . ALA A 1 75 ? 3.639 -40.25 -12.234 1 95.25 75 ALA A CA 1
ATOM 600 C C . ALA A 1 75 ? 2.699 -39.719 -11.156 1 95.25 75 ALA A C 1
ATOM 602 O O . ALA A 1 75 ? 1.57 -39.312 -11.453 1 95.25 75 ALA A O 1
ATOM 603 N N . PRO A 1 76 ? 3.156 -39.75 -9.883 1 95.75 76 PRO A N 1
ATOM 604 C CA . PRO A 1 76 ? 2.357 -39.125 -8.828 1 95.75 76 PRO A CA 1
ATOM 605 C C . PRO A 1 76 ? 2.188 -37.625 -9.031 1 95.75 76 PRO A C 1
ATOM 607 O O . PRO A 1 76 ? 3.039 -37 -9.648 1 95.75 76 PRO A O 1
ATOM 610 N N . LEU A 1 77 ? 1.077 -37.188 -8.461 1 93.81 77 LEU A N 1
ATOM 611 C CA . LEU A 1 77 ? 0.75 -35.781 -8.578 1 93.81 77 LEU A CA 1
ATOM 612 C C . LEU A 1 77 ? 0.938 -35.062 -7.246 1 93.81 77 LEU A C 1
ATOM 614 O O . LEU A 1 77 ? 0.443 -35.5 -6.215 1 93.81 77 LEU A O 1
ATOM 618 N N . VAL A 1 78 ? 1.748 -34.062 -7.285 1 93.75 78 VAL A N 1
ATOM 619 C CA . VAL A 1 78 ? 1.775 -33.062 -6.211 1 93.75 78 VAL A CA 1
ATOM 620 C C . VAL A 1 78 ? 0.896 -31.875 -6.586 1 93.75 78 VAL A C 1
ATOM 622 O O . VAL A 1 78 ? 1.225 -31.109 -7.496 1 93.75 78 VAL A O 1
ATOM 625 N N . ASN A 1 79 ? -0.172 -31.719 -5.875 1 89.69 79 ASN A N 1
ATOM 626 C CA . ASN A 1 79 ? -1.223 -30.781 -6.266 1 89.69 79 ASN A CA 1
ATOM 627 C C . ASN A 1 79 ? -0.932 -29.375 -5.766 1 89.69 79 ASN A C 1
ATOM 629 O O . ASN A 1 79 ? -1.587 -28.891 -4.844 1 89.69 79 ASN A O 1
ATOM 633 N N . VAL A 1 80 ? 0.014 -28.703 -6.434 1 86.56 80 VAL A N 1
ATOM 634 C CA . VAL A 1 80 ? 0.354 -27.312 -6.098 1 86.56 80 VAL A CA 1
ATOM 635 C C . VAL A 1 80 ? 0.589 -26.516 -7.379 1 86.56 80 VAL A C 1
ATOM 637 O O . VAL A 1 80 ? 1.329 -26.953 -8.266 1 86.56 80 VAL A O 1
ATOM 640 N N . ASP A 1 81 ? -0.151 -25.484 -7.48 1 82.69 81 ASP A N 1
ATOM 641 C CA . ASP A 1 81 ? 0.132 -24.531 -8.539 1 82.69 81 ASP A CA 1
ATOM 642 C C . ASP A 1 81 ? 0.453 -23.156 -7.969 1 82.69 81 ASP A C 1
ATOM 644 O O . ASP A 1 81 ? 0.462 -22.969 -6.75 1 82.69 81 ASP A O 1
ATOM 648 N N . ALA A 1 82 ? 0.803 -22.203 -8.859 1 80.44 82 ALA A N 1
ATOM 649 C CA . ALA A 1 82 ? 1.281 -20.891 -8.422 1 80.44 82 ALA A CA 1
ATOM 650 C C . ALA A 1 82 ? 0.216 -20.156 -7.613 1 80.44 82 ALA A C 1
ATOM 652 O O . ALA A 1 82 ? 0.538 -19.391 -6.703 1 80.44 82 ALA A O 1
ATOM 653 N N . GLY A 1 83 ? -1.005 -20.422 -7.871 1 84.81 83 GLY A N 1
ATOM 654 C CA . GLY A 1 83 ? -2.092 -19.75 -7.184 1 84.81 83 GLY A CA 1
ATOM 655 C C . GLY A 1 83 ? -2.262 -20.219 -5.746 1 84.81 83 GLY A C 1
ATOM 656 O O . GLY A 1 83 ? -2.9 -19.531 -4.941 1 84.81 83 GLY A O 1
ATOM 657 N N . LYS A 1 84 ? -1.686 -21.328 -5.406 1 89.5 84 LYS A N 1
ATOM 658 C CA . LYS A 1 84 ? -1.87 -21.906 -4.078 1 89.5 84 LYS A CA 1
ATOM 659 C C . LYS A 1 84 ? -0.724 -21.531 -3.145 1 89.5 84 LYS A C 1
ATOM 661 O O . LYS A 1 84 ? -0.619 -22.047 -2.033 1 89.5 84 LYS A O 1
ATOM 666 N N . LEU A 1 85 ? 0.107 -20.594 -3.566 1 90.62 85 LEU A N 1
ATOM 667 C CA . LEU A 1 85 ? 1.319 -20.297 -2.811 1 90.62 85 LEU A CA 1
ATOM 668 C C . LEU A 1 85 ? 1.356 -18.844 -2.391 1 90.62 85 LEU A C 1
ATOM 670 O O . LEU A 1 85 ? 2.43 -18.234 -2.318 1 90.62 85 LEU A O 1
ATOM 674 N N . ALA A 1 86 ? 0.187 -18.297 -2.131 1 92.31 86 ALA A N 1
ATOM 675 C CA . ALA A 1 86 ? 0.157 -16.906 -1.681 1 92.31 86 ALA A CA 1
ATOM 676 C C . ALA A 1 86 ? 0.932 -16.734 -0.378 1 92.31 86 ALA A C 1
ATOM 678 O O . ALA A 1 86 ? 0.732 -17.484 0.575 1 92.31 86 ALA A O 1
ATOM 679 N N . PRO A 1 87 ? 1.8 -15.781 -0.335 1 90 87 PRO A N 1
ATOM 680 C CA . PRO A 1 87 ? 2.588 -15.57 0.883 1 90 87 PRO A CA 1
ATOM 681 C C . PRO A 1 87 ? 1.73 -15.148 2.074 1 90 87 PRO A C 1
ATOM 683 O O . PRO A 1 87 ? 0.6 -14.688 1.895 1 90 87 PRO A O 1
ATOM 686 N N . PRO A 1 88 ? 2.281 -15.258 3.256 1 90.25 88 PRO A N 1
ATOM 687 C CA . PRO A 1 88 ? 1.521 -14.992 4.48 1 90.25 88 PRO A CA 1
ATOM 688 C C . PRO A 1 88 ? 1.065 -13.539 4.594 1 90.25 88 PRO A C 1
ATOM 690 O O . PRO A 1 88 ? 0.065 -13.25 5.254 1 90.25 88 PRO A O 1
ATOM 693 N N . CYS A 1 89 ? 1.769 -12.641 3.975 1 89.94 89 CYS A N 1
ATOM 694 C CA . CYS A 1 89 ? 1.436 -11.234 4.109 1 89.94 89 CYS A CA 1
ATOM 695 C C . CYS A 1 89 ? 0.071 -10.93 3.498 1 89.94 89 CYS A C 1
ATOM 697 O O . CYS A 1 89 ? -0.512 -9.875 3.756 1 89.94 89 CYS A O 1
ATOM 699 N N . PHE A 1 90 ? -0.512 -11.844 2.723 1 94.56 90 PHE A N 1
ATOM 700 C CA . PHE A 1 90 ? -1.818 -11.633 2.111 1 94.56 90 PHE A CA 1
ATOM 701 C C . PHE A 1 90 ? -2.938 -11.953 3.096 1 94.56 90 PHE A C 1
ATOM 703 O O . PHE A 1 90 ? -4.098 -11.609 2.859 1 94.56 90 PHE A O 1
ATOM 710 N N . LYS A 1 91 ? -2.643 -12.586 4.098 1 93.69 91 LYS A N 1
ATOM 711 C CA . LYS A 1 91 ? -3.676 -12.953 5.062 1 93.69 91 LYS A CA 1
ATOM 712 C C . LYS A 1 91 ? -4.375 -11.711 5.609 1 93.69 91 LYS A C 1
ATOM 714 O O . LYS A 1 91 ? -3.719 -10.758 6.031 1 93.69 91 LYS A O 1
ATOM 719 N N . SER A 1 92 ? -5.672 -11.758 5.582 1 91.44 92 SER A N 1
ATOM 720 C CA . SER A 1 92 ? -6.469 -10.656 6.105 1 91.44 92 SER A CA 1
ATOM 721 C C . SER A 1 92 ? -6.137 -10.375 7.566 1 91.44 92 SER A C 1
ATOM 723 O O . SER A 1 92 ? -5.898 -11.305 8.344 1 91.44 92 SER A O 1
ATOM 725 N N . ASP A 1 93 ? -6.102 -9.141 7.938 1 86.62 93 ASP A N 1
ATOM 726 C CA . ASP A 1 93 ? -5.852 -8.75 9.32 1 86.62 93 ASP A CA 1
ATOM 727 C C . ASP A 1 93 ? -7.09 -8.102 9.938 1 86.62 93 ASP A C 1
ATOM 729 O O . ASP A 1 93 ? -7 -7.445 10.984 1 86.62 93 ASP A O 1
ATOM 733 N N . GLY A 1 94 ? -8.211 -8.266 9.258 1 84.25 94 GLY A N 1
ATOM 734 C CA . GLY A 1 94 ? -9.477 -7.793 9.797 1 84.25 94 GLY A CA 1
ATOM 735 C C . GLY A 1 94 ? -9.656 -6.289 9.664 1 84.25 94 GLY A C 1
ATOM 736 O O . GLY A 1 94 ? -10.57 -5.715 10.258 1 84.25 94 GLY A O 1
ATOM 737 N N . ARG A 1 95 ? -8.906 -5.625 8.914 1 85 95 ARG A N 1
ATOM 738 C CA . ARG A 1 95 ? -8.992 -4.172 8.773 1 85 95 ARG A CA 1
ATOM 739 C C . ARG A 1 95 ? -10.281 -3.771 8.062 1 85 95 ARG A C 1
ATOM 741 O O . ARG A 1 95 ? -10.922 -4.598 7.414 1 85 95 ARG A O 1
ATOM 748 N N . GLU A 1 96 ? -10.516 -2.457 8.258 1 83 96 GLU A N 1
ATOM 749 C CA . GLU A 1 96 ? -11.625 -1.897 7.484 1 83 96 GLU A CA 1
ATOM 750 C C . GLU A 1 96 ? -11.289 -1.842 5.996 1 83 96 GLU A C 1
ATOM 752 O O . GLU A 1 96 ? -10.164 -1.491 5.621 1 83 96 GLU A O 1
ATOM 757 N N . LYS A 1 97 ? -12.32 -2.209 5.223 1 90.88 97 LYS A N 1
ATOM 758 C CA . LYS A 1 97 ? -12.102 -2.23 3.777 1 90.88 97 LYS A CA 1
ATOM 759 C C . LYS A 1 97 ? -12.297 -0.844 3.174 1 90.88 97 LYS A C 1
ATOM 761 O O . LYS A 1 97 ? -13.328 -0.199 3.404 1 90.88 97 LYS A O 1
ATOM 766 N N . HIS A 1 98 ? -11.359 -0.431 2.459 1 91 98 HIS A N 1
ATOM 767 C CA . HIS A 1 98 ? -11.398 0.87 1.802 1 91 98 HIS A CA 1
ATOM 768 C C . HIS A 1 98 ? -12.008 0.764 0.407 1 91 98 HIS A C 1
ATOM 770 O O . HIS A 1 98 ? -12.812 1.606 0.012 1 91 98 HIS A O 1
ATOM 776 N N . TRP A 1 99 ? -11.594 -0.289 -0.311 1 95.25 99 TRP A N 1
ATOM 777 C CA . TRP A 1 99 ? -12.078 -0.507 -1.67 1 95.25 99 TRP A CA 1
ATOM 778 C C . TRP A 1 99 ? -13.203 -1.536 -1.689 1 95.25 99 TRP A C 1
ATOM 780 O O . TRP A 1 99 ? -13.164 -2.523 -0.952 1 95.25 99 TRP A O 1
ATOM 790 N N . ASP A 1 100 ? -14.156 -1.231 -2.549 1 96.88 100 ASP A N 1
ATOM 791 C CA . ASP A 1 100 ? -15.203 -2.225 -2.756 1 96.88 100 ASP A CA 1
ATOM 792 C C . ASP A 1 100 ? -14.773 -3.275 -3.775 1 96.88 100 ASP A C 1
ATOM 794 O O . ASP A 1 100 ? -15.094 -4.457 -3.631 1 96.88 100 ASP A O 1
ATOM 798 N N . VAL A 1 101 ? -14.094 -2.805 -4.816 1 97.94 101 VAL A N 1
ATOM 799 C CA . VAL A 1 101 ? -13.711 -3.689 -5.91 1 97.94 101 VAL A CA 1
ATOM 800 C C . VAL A 1 101 ? -12.234 -3.473 -6.254 1 97.94 101 VAL A C 1
ATOM 802 O O . VAL A 1 101 ? -11.773 -2.332 -6.348 1 97.94 101 VAL A O 1
ATOM 805 N N . LEU A 1 102 ? -11.516 -4.574 -6.414 1 97.25 102 LEU A N 1
ATOM 806 C CA . LEU A 1 102 ? -10.125 -4.547 -6.84 1 97.25 102 LEU A CA 1
ATOM 807 C C . LEU A 1 102 ? -9.922 -5.395 -8.094 1 97.25 102 LEU A C 1
ATOM 809 O O . LEU A 1 102 ? -10.453 -6.5 -8.195 1 97.25 102 LEU A O 1
ATOM 813 N N . TYR A 1 103 ? -9.164 -4.879 -9.055 1 94.12 103 TYR A N 1
ATOM 814 C CA . TYR A 1 103 ? -8.633 -5.656 -10.172 1 94.12 103 TYR A CA 1
ATOM 815 C C . TYR A 1 103 ? -7.164 -5.328 -10.406 1 94.12 103 TYR A C 1
ATOM 817 O O . TYR A 1 103 ? -6.789 -4.156 -10.492 1 94.12 103 TYR A O 1
ATOM 825 N N . VAL A 1 104 ? -6.387 -6.344 -10.359 1 91.69 104 VAL A N 1
ATOM 826 C CA . VAL A 1 104 ? -4.965 -6.234 -10.664 1 91.69 104 VAL A CA 1
ATOM 827 C C . VAL A 1 104 ? -4.625 -7.082 -11.883 1 91.69 104 VAL A C 1
ATOM 829 O O . VAL A 1 104 ? -4.934 -8.273 -11.93 1 91.69 104 VAL A O 1
ATOM 832 N N . GLY A 1 105 ? -3.977 -6.465 -12.891 1 82.44 105 GLY A N 1
ATOM 833 C CA . GLY A 1 105 ? -3.613 -7.273 -14.047 1 82.44 105 GLY A CA 1
ATOM 834 C C . GLY A 1 105 ? -2.703 -6.547 -15.016 1 82.44 105 GLY A C 1
ATOM 835 O O . GLY A 1 105 ? -2.402 -5.367 -14.836 1 82.44 105 GLY A O 1
ATOM 836 N N . ARG A 1 106 ? -2.188 -7.215 -16 1 75.75 106 ARG A N 1
ATOM 837 C CA . ARG A 1 106 ? -1.405 -6.656 -17.094 1 75.75 106 ARG A CA 1
ATOM 838 C C . ARG A 1 106 ? -2.307 -6.23 -18.25 1 75.75 106 ARG A C 1
ATOM 840 O O . ARG A 1 106 ? -3.277 -6.918 -18.578 1 75.75 106 ARG A O 1
ATOM 847 N N . CYS A 1 107 ? -1.969 -5.043 -18.734 1 72.06 107 CYS A N 1
ATOM 848 C CA . CYS A 1 107 ? -2.738 -4.574 -19.891 1 72.06 107 CYS A CA 1
ATOM 849 C C . CYS A 1 107 ? -2.375 -5.355 -21.141 1 72.06 107 CYS A C 1
ATOM 851 O O . CYS A 1 107 ? -1.472 -4.961 -21.875 1 72.06 107 CYS A O 1
ATOM 853 N N . THR A 1 108 ? -2.977 -6.488 -21.234 1 65.19 108 THR A N 1
ATOM 854 C CA . THR A 1 108 ? -2.838 -7.32 -22.422 1 65.19 108 THR A CA 1
ATOM 855 C C . THR A 1 108 ? -4.199 -7.602 -23.047 1 65.19 108 THR A C 1
ATOM 857 O O . THR A 1 108 ? -5.238 -7.348 -22.438 1 65.19 108 THR A O 1
ATOM 860 N N . ARG A 1 109 ? -4.141 -7.965 -24.266 1 59.22 109 ARG A N 1
ATOM 861 C CA . ARG A 1 109 ? -5.387 -8.328 -24.922 1 59.22 109 ARG A CA 1
ATOM 862 C C . ARG A 1 109 ? -6.172 -9.344 -24.094 1 59.22 109 ARG A C 1
ATOM 864 O O . ARG A 1 109 ? -7.398 -9.266 -24.016 1 59.22 109 ARG A O 1
ATOM 871 N N . ARG A 1 110 ? -5.469 -10.148 -23.516 1 59.06 110 ARG A N 1
ATOM 872 C CA . ARG A 1 110 ? -6.059 -11.227 -22.734 1 59.06 110 ARG A CA 1
ATOM 873 C C . ARG A 1 110 ? -6.719 -10.695 -21.469 1 59.06 110 ARG A C 1
ATOM 875 O O . ARG A 1 110 ? -7.758 -11.203 -21.047 1 59.06 110 ARG A O 1
ATOM 882 N N . LYS A 1 111 ? -6.168 -9.703 -20.891 1 60.75 111 LYS A N 1
ATOM 883 C CA . LYS A 1 111 ? -6.637 -9.25 -19.594 1 60.75 111 LYS A CA 1
ATOM 884 C C . LYS A 1 111 ? -7.672 -8.133 -19.734 1 60.75 111 LYS A C 1
ATOM 886 O O . LYS A 1 111 ? -8.375 -7.809 -18.781 1 60.75 111 LYS A O 1
ATOM 891 N N . ASN A 1 112 ? -8.047 -7.828 -20.938 1 65.94 112 ASN A N 1
ATOM 892 C CA . ASN A 1 112 ? -9.156 -7.023 -21.422 1 65.94 112 ASN A CA 1
ATOM 893 C C . ASN A 1 112 ? -9.445 -5.844 -20.5 1 65.94 112 ASN A C 1
ATOM 895 O O . ASN A 1 112 ? -10.539 -5.742 -19.938 1 65.94 112 ASN A O 1
ATOM 899 N N . VAL A 1 113 ? -8.578 -4.938 -20.203 1 77.25 113 VAL A N 1
ATOM 900 C CA . VAL A 1 113 ? -8.75 -3.758 -19.375 1 77.25 113 VAL A CA 1
ATOM 901 C C . VAL A 1 113 ? -9.93 -2.93 -19.891 1 77.25 113 VAL A C 1
ATOM 903 O O . VAL A 1 113 ? -10.688 -2.367 -19.094 1 77.25 113 VAL A O 1
ATOM 906 N N . GLU A 1 114 ? -10.156 -2.984 -21.172 1 80.56 114 GLU A N 1
ATOM 907 C CA . GLU A 1 114 ? -11.281 -2.264 -21.766 1 80.56 114 GLU A CA 1
ATOM 908 C C . GLU A 1 114 ? -12.609 -2.822 -21.281 1 80.56 114 GLU A C 1
ATOM 910 O O . GLU A 1 114 ? -13.539 -2.064 -21 1 80.56 114 GLU A O 1
ATOM 915 N N . PHE A 1 115 ? -12.625 -4.07 -21.188 1 83.88 115 PHE A N 1
ATOM 916 C CA . PHE A 1 115 ? -13.836 -4.711 -20.703 1 83.88 115 PHE A CA 1
ATOM 917 C C . PHE A 1 115 ? -14.125 -4.309 -19.266 1 83.88 115 PHE A C 1
ATOM 919 O O . PHE A 1 115 ? -15.273 -4.051 -18.906 1 83.88 115 PHE A O 1
ATOM 926 N N . PHE A 1 116 ? -13.102 -4.285 -18.484 1 90.44 116 PHE A N 1
ATOM 927 C CA . PHE A 1 116 ? -13.297 -3.893 -17.094 1 90.44 116 PHE A CA 1
ATOM 928 C C . PHE A 1 116 ? -13.836 -2.471 -17.016 1 90.44 116 PHE A C 1
ATOM 930 O O . PHE A 1 116 ? -14.695 -2.178 -16.172 1 90.44 116 PHE A O 1
ATOM 937 N N . PHE A 1 117 ? -13.336 -1.593 -17.844 1 92.19 117 PHE A N 1
ATOM 938 C CA . PHE A 1 117 ? -13.867 -0.235 -17.891 1 92.19 117 PHE A CA 1
ATOM 939 C C . PHE A 1 117 ? -15.367 -0.247 -18.172 1 92.19 117 PHE A C 1
ATOM 941 O O . PHE A 1 117 ? -16.125 0.496 -17.547 1 92.19 117 PHE A O 1
ATOM 948 N N . ASN A 1 118 ? -15.734 -1.085 -19.031 1 91.12 118 ASN A N 1
ATOM 949 C CA . ASN A 1 118 ? -17.156 -1.191 -19.344 1 91.12 118 ASN A CA 1
ATOM 950 C C . ASN A 1 118 ? -17.969 -1.7 -18.156 1 91.12 118 ASN A C 1
ATOM 952 O O . ASN A 1 118 ? -19.078 -1.244 -17.922 1 91.12 118 ASN A O 1
ATOM 956 N N . VAL A 1 119 ? -17.422 -2.656 -17.453 1 93.12 119 VAL A N 1
ATOM 957 C CA . VAL A 1 119 ? -18.078 -3.172 -16.25 1 93.12 119 VAL A CA 1
ATOM 958 C C . VAL A 1 119 ? -18.281 -2.037 -15.25 1 93.12 119 VAL A C 1
ATOM 960 O O . VAL A 1 119 ? -19.391 -1.86 -14.727 1 93.12 119 VAL A O 1
ATOM 963 N N . VAL A 1 120 ? -17.297 -1.254 -15.016 1 96.19 120 VAL A N 1
ATOM 964 C CA . VAL A 1 120 ? -17.344 -0.157 -14.055 1 96.19 120 VAL A CA 1
ATOM 965 C C . VAL A 1 120 ? -18.359 0.88 -14.508 1 96.19 120 VAL A C 1
ATOM 967 O O . VAL A 1 120 ? -19.172 1.356 -13.703 1 96.19 120 VAL A O 1
ATOM 970 N N . LYS A 1 121 ? -18.281 1.184 -15.812 1 95.88 121 LYS A N 1
ATOM 971 C CA . LYS A 1 121 ? -19.219 2.158 -16.344 1 95.88 121 LYS A CA 1
ATOM 972 C C . LYS A 1 121 ? -20.672 1.717 -16.109 1 95.88 121 LYS A C 1
ATOM 974 O O . LYS A 1 121 ? -21.5 2.518 -15.695 1 95.88 121 LYS A O 1
ATOM 979 N N . LYS A 1 122 ? -20.938 0.537 -16.344 1 95.75 122 LYS A N 1
ATOM 980 C CA . LYS A 1 122 ? -22.266 -0.009 -16.156 1 95.75 122 LYS A CA 1
ATOM 981 C C . LYS A 1 122 ? -22.703 0.083 -14.688 1 95.75 122 LYS A C 1
ATOM 983 O O . LYS A 1 122 ? -23.844 0.409 -14.391 1 95.75 122 LYS A O 1
ATOM 988 N N . LEU A 1 123 ? -21.828 -0.224 -13.758 1 97.19 123 LEU A N 1
ATOM 989 C CA . LEU A 1 123 ? -22.125 -0.109 -12.328 1 97.19 123 LEU A CA 1
ATOM 990 C C . LEU A 1 123 ? -22.516 1.319 -11.969 1 97.19 123 LEU A C 1
ATOM 992 O O . LEU A 1 123 ? -23.516 1.536 -11.281 1 97.19 123 LEU A O 1
ATOM 996 N N . PHE A 1 124 ? -21.703 2.264 -12.484 1 96.31 124 PHE A N 1
ATOM 997 C CA . PHE A 1 124 ? -21.969 3.664 -12.18 1 96.31 124 PHE A CA 1
ATOM 998 C C . PHE A 1 124 ? -23.297 4.117 -12.805 1 96.31 124 PHE A C 1
ATOM 1000 O O . PHE A 1 124 ? -24.062 4.844 -12.18 1 96.31 124 PHE A O 1
ATOM 1007 N N . GLU A 1 125 ? -23.594 3.674 -13.992 1 95.62 125 GLU A N 1
ATOM 1008 C CA . GLU A 1 125 ? -24.844 4.004 -14.664 1 95.62 125 GLU A CA 1
ATOM 1009 C C . GLU A 1 125 ? -26.047 3.465 -13.898 1 95.62 125 GLU A C 1
ATOM 1011 O O . GLU A 1 125 ? -27.125 4.051 -13.938 1 95.62 125 GLU A O 1
ATOM 1016 N N . GLN A 1 126 ? -25.859 2.402 -13.227 1 94.81 126 GLN A N 1
ATOM 1017 C CA . GLN A 1 126 ? -26.922 1.787 -12.445 1 94.81 126 GLN A CA 1
ATOM 1018 C C . GLN A 1 126 ? -27.062 2.447 -11.078 1 94.81 126 GLN A C 1
ATOM 1020 O O . GLN A 1 126 ? -27.938 2.088 -10.289 1 94.81 126 GLN A O 1
ATOM 1025 N N . GLY A 1 127 ? -26.156 3.336 -10.711 1 94.56 127 GLY A N 1
ATOM 1026 C CA . GLY A 1 127 ? -26.281 4.141 -9.508 1 94.56 127 GLY A CA 1
ATOM 1027 C C . GLY A 1 127 ? -25.469 3.613 -8.344 1 94.56 127 GLY A C 1
ATOM 1028 O O . GLY A 1 127 ? -25.641 4.055 -7.207 1 94.56 127 GLY A O 1
ATOM 1029 N N . TYR A 1 128 ? -24.594 2.619 -8.625 1 94.75 128 TYR A N 1
ATOM 1030 C CA . TYR A 1 128 ? -23.75 2.102 -7.551 1 94.75 128 TYR A CA 1
ATOM 1031 C C . TYR A 1 128 ? -22.5 2.941 -7.391 1 94.75 128 TYR A C 1
ATOM 1033 O O . TYR A 1 128 ? -21.688 3.045 -8.312 1 94.75 128 TYR A O 1
ATOM 1041 N N . ASP A 1 129 ? -22.25 3.521 -6.227 1 90.81 129 ASP A N 1
ATOM 1042 C CA . ASP A 1 129 ? -21.078 4.355 -5.941 1 90.81 129 ASP A CA 1
ATOM 1043 C C . ASP A 1 129 ? -19.984 3.549 -5.25 1 90.81 129 ASP A C 1
ATOM 1045 O O . ASP A 1 129 ? -19.484 3.945 -4.195 1 90.81 129 ASP A O 1
ATOM 1049 N N . TYR A 1 130 ? -19.641 2.498 -5.887 1 95.62 130 TYR A N 1
ATOM 1050 C CA . TYR A 1 130 ? -18.594 1.645 -5.324 1 95.62 130 TYR A CA 1
ATOM 1051 C C . TYR A 1 130 ? -17.219 2.271 -5.508 1 95.62 130 TYR A C 1
ATOM 1053 O O . TYR A 1 130 ? -16.938 2.859 -6.551 1 95.62 130 TYR A O 1
ATOM 1061 N N . ARG A 1 131 ? -16.422 2.221 -4.457 1 94.94 131 ARG A N 1
ATOM 1062 C CA . ARG A 1 131 ? -15.023 2.59 -4.598 1 94.94 131 ARG A CA 1
ATOM 1063 C C . ARG A 1 131 ? -14.234 1.489 -5.301 1 94.94 131 ARG A C 1
ATOM 1065 O O . ARG A 1 131 ? -14.07 0.396 -4.758 1 94.94 131 ARG A O 1
ATOM 1072 N N . ILE A 1 132 ? -13.68 1.825 -6.516 1 96.62 132 ILE A N 1
ATOM 1073 C CA . ILE A 1 132 ? -13.07 0.805 -7.367 1 96.62 132 ILE A CA 1
ATOM 1074 C C . ILE A 1 132 ? -11.602 1.138 -7.609 1 96.62 132 ILE A C 1
ATOM 1076 O O . ILE A 1 132 ? -11.258 2.295 -7.852 1 96.62 132 ILE A O 1
ATOM 1080 N N . LEU A 1 133 ? -10.734 0.12 -7.461 1 96.25 133 LEU A N 1
ATOM 1081 C CA . LEU A 1 133 ? -9.312 0.256 -7.727 1 96.25 133 LEU A CA 1
ATOM 1082 C C . LEU A 1 133 ? -8.875 -0.677 -8.852 1 96.25 133 LEU A C 1
ATOM 1084 O O . LEU A 1 133 ? -9.141 -1.881 -8.805 1 96.25 133 LEU A O 1
ATOM 1088 N N . LEU A 1 134 ? -8.273 -0.101 -9.883 1 94.88 134 LEU A N 1
ATOM 1089 C CA . LEU A 1 134 ? -7.652 -0.849 -10.969 1 94.88 134 LEU A CA 1
ATOM 1090 C C . LEU A 1 134 ? -6.145 -0.615 -11 1 94.88 134 LEU A C 1
ATOM 1092 O O . LEU A 1 134 ? -5.691 0.522 -11.148 1 94.88 134 LEU A O 1
ATOM 1096 N N . ILE A 1 135 ? -5.387 -1.641 -10.781 1 92.19 135 ILE A N 1
ATOM 1097 C CA . ILE A 1 135 ? -3.936 -1.596 -10.922 1 92.19 135 ILE A CA 1
ATOM 1098 C C . ILE A 1 135 ? -3.514 -2.365 -12.172 1 92.19 135 ILE A C 1
ATOM 1100 O O . ILE A 1 135 ? -3.738 -3.574 -12.273 1 92.19 135 ILE A O 1
ATOM 1104 N N . VAL A 1 136 ? -2.877 -1.688 -13.164 1 87.25 136 VAL A N 1
ATOM 1105 C CA . VAL A 1 136 ? -2.58 -2.361 -14.422 1 87.25 136 VAL A CA 1
ATOM 1106 C C . VAL A 1 136 ? -1.164 -2.01 -14.875 1 87.25 136 VAL A C 1
ATOM 1108 O O . VAL A 1 136 ? -0.769 -0.843 -14.852 1 87.25 136 VAL A O 1
ATOM 1111 N N . THR A 1 137 ? -0.411 -3.037 -15.172 1 83.12 137 THR A N 1
ATOM 1112 C CA . THR A 1 137 ? 0.861 -2.783 -15.836 1 83.12 137 THR A CA 1
ATOM 1113 C C . THR A 1 137 ? 0.646 -2.471 -17.312 1 83.12 137 THR A C 1
ATOM 1115 O O . THR A 1 137 ? -0.15 -3.133 -17.984 1 83.12 137 THR A O 1
ATOM 1118 N N . VAL A 1 138 ? 1.256 -1.391 -17.75 1 80.38 138 VAL A N 1
ATOM 1119 C CA . VAL A 1 138 ? 1.153 -0.949 -19.141 1 80.38 138 VAL A CA 1
ATOM 1120 C C . VAL A 1 138 ? 2.494 -1.142 -19.844 1 80.38 138 VAL A C 1
ATOM 1122 O O . VAL A 1 138 ? 3.379 -0.287 -19.766 1 80.38 138 VAL A O 1
ATOM 1125 N N . PRO A 1 139 ? 2.574 -2.273 -20.453 1 70.31 139 PRO A N 1
ATOM 1126 C CA . PRO A 1 139 ? 3.846 -2.51 -21.141 1 70.31 139 PRO A CA 1
ATOM 1127 C C . PRO A 1 139 ? 4.094 -1.524 -22.281 1 70.31 139 PRO A C 1
ATOM 1129 O O . PRO A 1 139 ? 3.168 -0.84 -22.719 1 70.31 139 PRO A O 1
ATOM 1132 N N . GLU A 1 140 ? 5.379 -1.379 -22.641 1 64.25 140 GLU A N 1
ATOM 1133 C CA . GLU A 1 140 ? 5.73 -0.51 -23.75 1 64.25 140 GLU A CA 1
ATOM 1134 C C . GLU A 1 140 ? 5.027 -0.946 -25.031 1 64.25 140 GLU A C 1
ATOM 1136 O O . GLU A 1 140 ? 4.836 -2.143 -25.266 1 64.25 140 GLU A O 1
ATOM 1141 N N . LYS A 1 141 ? 4.332 0.075 -25.641 1 56.72 141 LYS A N 1
ATOM 1142 C CA . LYS A 1 141 ? 3.52 -0.077 -26.844 1 56.72 141 LYS A CA 1
ATOM 1143 C C . LYS A 1 141 ? 4.129 -1.103 -27.797 1 56.72 141 LYS A C 1
ATOM 1145 O O . LYS A 1 141 ? 3.408 -1.873 -28.422 1 56.72 141 LYS A O 1
ATOM 1150 N N . LYS A 1 142 ? 5.395 -0.973 -28.094 1 51.09 142 LYS A N 1
ATOM 1151 C CA . LYS A 1 142 ? 5.934 -1.809 -29.156 1 51.09 142 LYS A CA 1
ATOM 1152 C C . LYS A 1 142 ? 5.656 -3.285 -28.891 1 51.09 142 LYS A C 1
ATOM 1154 O O . LYS A 1 142 ? 5.488 -4.066 -29.828 1 51.09 142 LYS A O 1
ATOM 1159 N N . ARG A 1 143 ? 5.605 -3.633 -27.719 1 50.16 143 ARG A N 1
ATOM 1160 C CA . ARG A 1 143 ? 5.543 -5.066 -27.453 1 50.16 143 ARG A CA 1
ATOM 1161 C C . ARG A 1 143 ? 4.102 -5.562 -27.469 1 50.16 143 ARG A C 1
ATOM 1163 O O . ARG A 1 143 ? 3.824 -6.664 -27.938 1 50.16 143 ARG A O 1
ATOM 1170 N N . GLU A 1 144 ? 3.24 -4.746 -26.781 1 53.38 144 GLU A N 1
ATOM 1171 C CA . GLU A 1 144 ? 1.911 -5.348 -26.734 1 53.38 144 GLU A CA 1
ATOM 1172 C C . GLU A 1 144 ? 0.895 -4.488 -27.484 1 53.38 144 GLU A C 1
ATOM 1174 O O . GLU A 1 144 ? 0.958 -3.258 -27.438 1 53.38 144 GLU A O 1
ATOM 1179 N N . ARG A 1 145 ? 0.61 -4.879 -28.875 1 49.38 145 ARG A N 1
ATOM 1180 C CA . ARG A 1 145 ? -0.441 -4.285 -29.688 1 49.38 145 ARG A CA 1
ATOM 1181 C C . ARG A 1 145 ? -1.598 -3.795 -28.828 1 49.38 145 ARG A C 1
ATOM 1183 O O . ARG A 1 145 ? -2.666 -4.41 -28.797 1 49.38 145 ARG A O 1
ATOM 1190 N N . VAL A 1 146 ? -1.288 -2.963 -27.828 1 55.25 146 VAL A N 1
ATOM 1191 C CA . VAL A 1 146 ? -2.426 -2.42 -27.094 1 55.25 146 VAL A CA 1
ATOM 1192 C C . VAL A 1 146 ? -3.139 -1.371 -27.938 1 55.25 146 VAL A C 1
ATOM 1194 O O . VAL A 1 146 ? -2.518 -0.407 -28.391 1 55.25 146 VAL A O 1
ATOM 1197 N N . PRO A 1 147 ? -4.324 -1.748 -28.641 1 53.31 147 PRO A N 1
ATOM 1198 C CA . PRO A 1 147 ? -4.988 -0.848 -29.578 1 53.31 147 PRO A CA 1
ATOM 1199 C C . PRO A 1 147 ? -5.082 0.586 -29.062 1 53.31 147 PRO A C 1
ATOM 1201 O O . PRO A 1 147 ? -4.992 1.536 -29.844 1 53.31 147 PRO A O 1
ATOM 1204 N N . SER A 1 148 ? -5.5 0.779 -27.75 1 61.84 148 SER A N 1
ATOM 1205 C CA . SER A 1 148 ? -5.707 2.117 -27.203 1 61.84 148 SER A CA 1
ATOM 1206 C C . SER A 1 148 ? -4.973 2.295 -25.891 1 61.84 148 SER A C 1
ATOM 1208 O O . SER A 1 148 ? -4.703 1.319 -25.172 1 61.84 148 SER A O 1
ATOM 1210 N N . ASN A 1 149 ? -4.43 3.461 -25.703 1 75.5 149 ASN A N 1
ATOM 1211 C CA . ASN A 1 149 ? -3.844 3.844 -24.422 1 75.5 149 ASN A CA 1
ATOM 1212 C C . ASN A 1 149 ? -4.875 3.791 -23.297 1 75.5 149 ASN A C 1
ATOM 1214 O O . ASN A 1 149 ? -5.855 4.539 -23.312 1 75.5 149 ASN A O 1
ATOM 1218 N N . PRO A 1 150 ? -4.746 2.834 -22.406 1 83.81 150 PRO A N 1
ATOM 1219 C CA . PRO A 1 150 ? -5.754 2.689 -21.359 1 83.81 150 PRO A CA 1
ATOM 1220 C C . PRO A 1 150 ? -5.965 3.977 -20.562 1 83.81 150 PRO A C 1
ATOM 1222 O O . PRO A 1 150 ? -7.074 4.234 -20.078 1 83.81 150 PRO A O 1
ATOM 1225 N N . SER A 1 151 ? -4.961 4.754 -20.484 1 84 151 SER A N 1
ATOM 1226 C CA . SER A 1 151 ? -5.098 6.012 -19.75 1 84 151 SER A CA 1
ATOM 1227 C C . SER A 1 151 ? -6.051 6.965 -20.469 1 84 151 SER A C 1
ATOM 1229 O O . SER A 1 151 ? -6.887 7.605 -19.828 1 84 151 SER A O 1
ATOM 1231 N N . ASP A 1 152 ? -5.891 7.02 -21.75 1 83.19 152 ASP A N 1
ATOM 1232 C CA . ASP A 1 152 ? -6.793 7.859 -22.531 1 83.19 152 ASP A CA 1
ATOM 1233 C C . ASP A 1 152 ? -8.234 7.352 -22.438 1 83.19 152 ASP A C 1
ATOM 1235 O O . ASP A 1 152 ? -9.164 8.148 -22.297 1 83.19 152 ASP A O 1
ATOM 1239 N N . MET A 1 153 ? -8.359 6.105 -22.516 1 86.31 153 MET A N 1
ATOM 1240 C CA . MET A 1 153 ? -9.688 5.512 -22.406 1 86.31 153 MET A CA 1
ATOM 1241 C C . MET A 1 153 ? -10.32 5.84 -21.047 1 86.31 153 MET A C 1
ATOM 1243 O O . MET A 1 153 ? -11.5 6.199 -20.984 1 86.31 153 MET A O 1
ATOM 1247 N N . TYR A 1 154 ? -9.516 5.676 -20.047 1 90.62 154 TYR A N 1
ATOM 1248 C CA . TYR A 1 154 ? -9.969 5.977 -18.703 1 90.62 154 TYR A CA 1
ATOM 1249 C C . TYR A 1 154 ? -10.438 7.422 -18.594 1 90.62 154 TYR A C 1
ATOM 1251 O O . TYR A 1 154 ? -11.523 7.691 -18.062 1 90.62 154 TYR A O 1
ATOM 1259 N N . LEU A 1 155 ? -9.688 8.344 -19.078 1 87.31 155 LEU A N 1
ATOM 1260 C CA . LEU A 1 155 ? -9.992 9.766 -18.984 1 87.31 155 LEU A CA 1
ATOM 1261 C C . LEU A 1 155 ? -11.195 10.125 -19.844 1 87.31 155 LEU A C 1
ATOM 1263 O O . LEU A 1 155 ? -11.984 11.008 -19.469 1 87.31 155 LEU A O 1
ATOM 1267 N N . ASP A 1 156 ? -11.359 9.43 -20.938 1 88.25 156 ASP A N 1
ATOM 1268 C CA . ASP A 1 156 ? -12.453 9.711 -21.859 1 88.25 156 ASP A CA 1
ATOM 1269 C C . ASP A 1 156 ? -13.766 9.109 -21.359 1 88.25 156 ASP A C 1
ATOM 1271 O O . ASP A 1 156 ? -14.828 9.719 -21.484 1 88.25 156 ASP A O 1
ATOM 1275 N N . MET A 1 157 ? -13.695 8.008 -20.75 1 92.88 157 MET A N 1
ATOM 1276 C CA . MET A 1 157 ? -14.891 7.242 -20.438 1 92.88 157 MET A CA 1
ATOM 1277 C C . MET A 1 157 ? -15.492 7.695 -19.109 1 92.88 157 MET A C 1
ATOM 1279 O O . MET A 1 157 ? -16.703 7.578 -18.891 1 92.88 157 MET A O 1
ATOM 1283 N N . PHE A 1 158 ? -14.672 8.188 -18.234 1 93.62 158 PHE A N 1
ATOM 1284 C CA . PHE A 1 158 ? -15.156 8.453 -16.875 1 93.62 158 PHE A CA 1
ATOM 1285 C C . PHE A 1 158 ? -15.094 9.938 -16.562 1 93.62 158 PHE A C 1
ATOM 1287 O O . PHE A 1 158 ? -14.086 10.594 -16.844 1 93.62 158 PHE A O 1
ATOM 1294 N N . THR A 1 159 ? -16.203 10.438 -15.969 1 90.56 159 THR A N 1
ATOM 1295 C CA . THR A 1 159 ? -16.281 11.836 -15.547 1 90.56 159 THR A CA 1
ATOM 1296 C C . THR A 1 159 ? -15.391 12.086 -14.328 1 90.56 159 THR A C 1
ATOM 1298 O O . THR A 1 159 ? -14.93 11.141 -13.695 1 90.56 159 THR A O 1
ATOM 1301 N N . GLU A 1 160 ? -15.203 13.297 -14.016 1 84.06 160 GLU A N 1
ATOM 1302 C CA . GLU A 1 160 ? -14.43 13.672 -12.828 1 84.06 160 GLU A CA 1
ATOM 1303 C C . GLU A 1 160 ? -15.047 13.07 -11.57 1 84.06 160 GLU A C 1
ATOM 1305 O O . GLU A 1 160 ? -14.328 12.57 -10.703 1 84.06 160 GLU A O 1
ATOM 1310 N N . GLU A 1 161 ? -16.328 13.148 -11.484 1 84.62 161 GLU A N 1
ATOM 1311 C CA . GLU A 1 161 ? -17.031 12.594 -10.328 1 84.62 161 GLU A CA 1
ATOM 1312 C C . GLU A 1 161 ? -16.812 11.094 -10.219 1 84.62 161 GLU A C 1
ATOM 1314 O O . GLU A 1 161 ? -16.562 10.578 -9.125 1 84.62 161 GLU A O 1
ATOM 1319 N N . GLU A 1 162 ? -16.844 10.461 -11.328 1 90.44 162 GLU A N 1
ATOM 1320 C CA . GLU A 1 162 ? -16.641 9.016 -11.359 1 90.44 162 GLU A CA 1
ATOM 1321 C C . GLU A 1 162 ? -15.195 8.664 -11.008 1 90.44 162 GLU A C 1
ATOM 1323 O O . GLU A 1 162 ? -14.945 7.688 -10.297 1 90.44 162 GLU A O 1
ATOM 1328 N N . ARG A 1 163 ? -14.266 9.445 -11.43 1 89.75 163 ARG A N 1
ATOM 1329 C CA . ARG A 1 163 ? -12.852 9.195 -11.188 1 89.75 163 ARG A CA 1
ATOM 1330 C C . ARG A 1 163 ? -12.5 9.406 -9.719 1 89.75 163 ARG A C 1
ATOM 1332 O O . ARG A 1 163 ? -11.461 8.938 -9.242 1 89.75 163 ARG A O 1
ATOM 1339 N N . ASN A 1 164 ? -13.344 10.055 -8.953 1 83.88 164 ASN A N 1
ATOM 1340 C CA . ASN A 1 164 ? -13.133 10.258 -7.523 1 83.88 164 ASN A CA 1
ATOM 1341 C C . ASN A 1 164 ? -13.406 8.977 -6.734 1 83.88 164 ASN A C 1
ATOM 1343 O O . ASN A 1 164 ? -13 8.859 -5.578 1 83.88 164 ASN A O 1
ATOM 1347 N N . ILE A 1 165 ? -14.148 8.078 -7.383 1 89.94 165 ILE A N 1
ATOM 1348 C CA . ILE A 1 165 ? -14.422 6.828 -6.688 1 89.94 165 ILE A CA 1
ATOM 1349 C C . ILE A 1 165 ? -13.906 5.652 -7.516 1 89.94 165 ILE A C 1
ATOM 1351 O O . ILE A 1 165 ? -14.031 4.496 -7.109 1 89.94 165 ILE A O 1
ATOM 1355 N N . PHE A 1 166 ? -13.32 5.906 -8.672 1 94.69 166 PHE A N 1
ATOM 1356 C CA . PHE A 1 166 ? -12.633 4.918 -9.492 1 94.69 166 PHE A CA 1
ATOM 1357 C C . PHE A 1 166 ? -11.172 5.297 -9.695 1 94.69 166 PHE A C 1
ATOM 1359 O O . PHE A 1 166 ? -10.859 6.148 -10.523 1 94.69 166 PHE A O 1
ATOM 1366 N N . THR A 1 167 ? -10.352 4.617 -8.969 1 93.94 167 THR A N 1
ATOM 1367 C CA . THR A 1 167 ? -8.922 4.887 -9.062 1 93.94 167 THR A CA 1
ATOM 1368 C C . THR A 1 167 ? -8.25 3.943 -10.055 1 93.94 167 THR A C 1
ATOM 1370 O O . THR A 1 167 ? -8.336 2.721 -9.914 1 93.94 167 THR A O 1
ATOM 1373 N N . TYR A 1 168 ? -7.633 4.531 -11.078 1 91.88 168 TYR A N 1
ATOM 1374 C CA . TYR A 1 168 ? -6.852 3.844 -12.094 1 91.88 168 TYR A CA 1
ATOM 1375 C C . TYR A 1 168 ? -5.359 4.062 -11.875 1 91.88 168 TYR A C 1
ATOM 1377 O O . TYR A 1 168 ? -4.879 5.199 -11.906 1 91.88 168 TYR A O 1
ATOM 1385 N N . LEU A 1 169 ? -4.641 2.934 -11.594 1 91.62 169 LEU A N 1
ATOM 1386 C CA . LEU A 1 169 ? -3.203 3 -11.352 1 91.62 169 LEU A CA 1
ATOM 1387 C C . LEU A 1 169 ? -2.43 2.312 -12.469 1 91.62 169 LEU A C 1
ATOM 1389 O O . LEU A 1 169 ? -2.154 1.112 -12.398 1 91.62 169 LEU A O 1
ATOM 1393 N N . PRO A 1 170 ? -2.025 3.076 -13.484 1 88.5 170 PRO A N 1
ATOM 1394 C CA . PRO A 1 170 ? -1.15 2.512 -14.516 1 88.5 170 PRO A CA 1
ATOM 1395 C C . PRO A 1 170 ? 0.3 2.387 -14.055 1 88.5 170 PRO A C 1
ATOM 1397 O O . PRO A 1 170 ? 0.847 3.324 -13.469 1 88.5 170 PRO A O 1
ATOM 1400 N N . LEU A 1 171 ? 0.819 1.235 -14.18 1 86.75 171 LEU A N 1
ATOM 1401 C CA . LEU A 1 171 ? 2.238 0.972 -13.961 1 86.75 171 LEU A CA 1
ATOM 1402 C C . LEU A 1 171 ? 2.965 0.784 -15.289 1 86.75 171 LEU A C 1
ATOM 1404 O O . LEU A 1 171 ? 2.854 -0.272 -15.922 1 86.75 171 LEU A O 1
ATOM 1408 N N . TYR A 1 172 ? 3.678 1.826 -15.672 1 83.19 172 TYR A N 1
ATOM 1409 C CA . TYR A 1 172 ? 4.379 1.785 -16.953 1 83.19 172 TYR A CA 1
ATOM 1410 C C . TYR A 1 172 ? 5.645 0.942 -16.844 1 83.19 172 TYR A C 1
ATOM 1412 O O . TYR A 1 172 ? 6.758 1.461 -16.984 1 83.19 172 TYR A O 1
ATOM 1420 N N . HIS A 1 173 ? 5.418 -0.246 -16.516 1 75.56 173 HIS A N 1
ATOM 1421 C CA . HIS A 1 173 ? 6.473 -1.216 -16.234 1 75.56 173 HIS A CA 1
ATOM 1422 C C . HIS A 1 173 ? 6.227 -2.523 -16.984 1 75.56 173 HIS A C 1
ATOM 1424 O O . HIS A 1 173 ? 5.082 -2.967 -17.109 1 75.56 173 HIS A O 1
ATOM 1430 N N . ASP A 1 174 ? 7.246 -3.027 -17.562 1 62.88 174 ASP A N 1
ATOM 1431 C CA . ASP A 1 174 ? 7.105 -4.316 -18.234 1 62.88 174 ASP A CA 1
ATOM 1432 C C . ASP A 1 174 ? 7.273 -5.473 -17.25 1 62.88 174 ASP A C 1
ATOM 1434 O O . ASP A 1 174 ? 6.336 -6.234 -17.016 1 62.88 174 ASP A O 1
ATOM 1438 N N . SER A 1 175 ? 8.43 -5.77 -16.703 1 62.78 175 SER A N 1
ATOM 1439 C CA . SER A 1 175 ? 8.758 -6.828 -15.75 1 62.78 175 SER A CA 1
ATOM 1440 C C . SER A 1 175 ? 10.008 -6.477 -14.945 1 62.78 175 SER A C 1
ATOM 1442 O O . SER A 1 175 ? 10.906 -5.801 -15.445 1 62.78 175 SER A O 1
ATOM 1444 N N . PRO A 1 176 ? 9.953 -6.914 -13.789 1 66.31 176 PRO A N 1
ATOM 1445 C CA . PRO A 1 176 ? 8.914 -7.539 -12.961 1 66.31 176 PRO A CA 1
ATOM 1446 C C . PRO A 1 176 ? 7.902 -6.535 -12.414 1 66.31 176 PRO A C 1
ATOM 1448 O O . PRO A 1 176 ? 8.094 -5.324 -12.547 1 66.31 176 PRO A O 1
ATOM 1451 N N . PHE A 1 177 ? 6.801 -7.055 -11.914 1 75.94 177 PHE A N 1
ATOM 1452 C CA . PHE A 1 177 ? 5.836 -6.191 -11.242 1 75.94 177 PHE A CA 1
ATOM 1453 C C . PHE A 1 177 ? 6.535 -5.27 -10.25 1 75.94 177 PHE A C 1
ATOM 1455 O O . PHE A 1 177 ? 7.363 -5.719 -9.453 1 75.94 177 PHE A O 1
ATOM 1462 N N . PRO A 1 178 ? 6.23 -4.047 -10.312 1 81.06 178 PRO A N 1
ATOM 1463 C CA . PRO A 1 178 ? 7.062 -3.088 -9.586 1 81.06 178 PRO A CA 1
ATOM 1464 C C . PRO A 1 178 ? 6.828 -3.131 -8.078 1 81.06 178 PRO A C 1
ATOM 1466 O O . PRO A 1 178 ? 7.723 -2.789 -7.301 1 81.06 178 PRO A O 1
ATOM 1469 N N . PHE A 1 179 ? 5.664 -3.521 -7.621 1 86.56 179 PHE A N 1
ATOM 1470 C CA . PHE A 1 179 ? 5.391 -3.576 -6.188 1 86.56 179 PHE A CA 1
ATOM 1471 C C . PHE A 1 179 ? 5.977 -4.84 -5.574 1 86.56 179 PHE A C 1
ATOM 1473 O O . PHE A 1 179 ? 5.957 -5.906 -6.195 1 86.56 179 PHE A O 1
ATOM 1480 N N . ASP A 1 180 ? 6.48 -4.703 -4.367 1 82.56 180 ASP A N 1
ATOM 1481 C CA . ASP A 1 180 ? 6.809 -5.906 -3.607 1 82.56 180 ASP A CA 1
ATOM 1482 C C . ASP A 1 180 ? 5.543 -6.605 -3.115 1 82.56 180 ASP A C 1
ATOM 1484 O O . ASP A 1 180 ? 4.438 -6.09 -3.279 1 82.56 180 ASP A O 1
ATOM 1488 N N . ARG A 1 181 ? 5.691 -7.723 -2.508 1 86.06 181 ARG A N 1
ATOM 1489 C CA . ARG A 1 181 ? 4.574 -8.555 -2.074 1 86.06 181 ARG A CA 1
ATOM 1490 C C . ARG A 1 181 ? 3.773 -7.867 -0.975 1 86.06 181 ARG A C 1
ATOM 1492 O O . ARG A 1 181 ? 2.543 -7.941 -0.956 1 86.06 181 ARG A O 1
ATOM 1499 N N . GLU A 1 182 ? 4.457 -7.188 -0.126 1 86.12 182 GLU A N 1
ATOM 1500 C CA . GLU A 1 182 ? 3.797 -6.516 0.99 1 86.12 182 GLU A CA 1
ATOM 1501 C C . GLU A 1 182 ? 2.893 -5.391 0.498 1 86.12 182 GLU A C 1
ATOM 1503 O O . GLU A 1 182 ? 1.747 -5.27 0.939 1 86.12 182 GLU A O 1
ATOM 1508 N N . THR A 1 183 ? 3.445 -4.625 -0.412 1 87.88 183 THR A N 1
ATOM 1509 C CA . THR A 1 183 ? 2.662 -3.533 -0.977 1 87.88 183 THR A CA 1
ATOM 1510 C C . THR A 1 183 ? 1.455 -4.074 -1.74 1 87.88 183 THR A C 1
ATOM 1512 O O . THR A 1 183 ? 0.337 -3.58 -1.572 1 87.88 183 THR A O 1
ATOM 1515 N N . LEU A 1 184 ? 1.715 -5.043 -2.535 1 91.62 184 LEU A N 1
ATOM 1516 C CA . LEU A 1 184 ? 0.624 -5.645 -3.295 1 91.62 184 LEU A CA 1
ATOM 1517 C C . LEU A 1 184 ? -0.442 -6.207 -2.361 1 91.62 184 LEU A C 1
ATOM 1519 O O . LEU A 1 184 ? -1.639 -6.023 -2.594 1 91.62 184 LEU A O 1
ATOM 1523 N N . ALA A 1 185 ? -0.037 -6.895 -1.308 1 93.44 185 ALA A N 1
ATOM 1524 C CA . ALA A 1 185 ? -0.945 -7.5 -0.339 1 93.44 185 ALA A CA 1
ATOM 1525 C C . ALA A 1 185 ? -1.839 -6.449 0.309 1 93.44 185 ALA A C 1
ATOM 1527 O O . ALA A 1 185 ? -2.998 -6.723 0.633 1 93.44 185 ALA A O 1
ATOM 1528 N N . GLU A 1 186 ? -1.308 -5.223 0.483 1 92.38 186 GLU A N 1
ATOM 1529 C CA . GLU A 1 186 ? -2.084 -4.152 1.096 1 92.38 186 GLU A CA 1
ATOM 1530 C C . GLU A 1 186 ? -3.334 -3.836 0.277 1 92.38 186 GLU A C 1
ATOM 1532 O O . GLU A 1 186 ? -4.41 -3.621 0.835 1 92.38 186 GLU A O 1
ATOM 1537 N N . PHE A 1 187 ? -3.211 -3.852 -1 1 95.06 187 PHE A N 1
ATOM 1538 C CA . PHE A 1 187 ? -4.348 -3.559 -1.864 1 95.06 187 PHE A CA 1
ATOM 1539 C C . PHE A 1 187 ? -5.402 -4.656 -1.764 1 95.06 187 PHE A C 1
ATOM 1541 O O . PHE A 1 187 ? -6.602 -4.375 -1.771 1 95.06 187 PHE A O 1
ATOM 1548 N N . TYR A 1 188 ? -4.945 -5.875 -1.662 1 96.69 188 TYR A N 1
ATOM 1549 C CA . TYR A 1 188 ? -5.875 -6.988 -1.52 1 96.69 188 TYR A CA 1
ATOM 1550 C C . TYR A 1 188 ? -6.582 -6.941 -0.17 1 96.69 188 TYR A C 1
ATOM 1552 O O . TYR A 1 188 ? -7.812 -7.008 -0.104 1 96.69 188 TYR A O 1
ATOM 1560 N N . LYS A 1 189 ? -5.855 -6.727 0.859 1 94.19 189 LYS A N 1
ATOM 1561 C CA . LYS A 1 189 ? -6.395 -6.766 2.217 1 94.19 189 LYS A CA 1
ATOM 1562 C C . LYS A 1 189 ? -7.355 -5.605 2.459 1 94.19 189 LYS A C 1
ATOM 1564 O O . LYS A 1 189 ? -8.25 -5.699 3.303 1 94.19 189 LYS A O 1
ATOM 1569 N N . SER A 1 190 ? -7.203 -4.508 1.691 1 94.44 190 SER A N 1
ATOM 1570 C CA . SER A 1 190 ? -8.047 -3.332 1.885 1 94.44 190 SER A CA 1
ATOM 1571 C C . SER A 1 190 ? -9.242 -3.348 0.937 1 94.44 190 SER A C 1
ATOM 1573 O O . SER A 1 190 ? -9.969 -2.357 0.831 1 94.44 190 SER A O 1
ATOM 1575 N N . SER A 1 191 ? -9.469 -4.461 0.228 1 96.31 191 SER A N 1
ATOM 1576 C CA . SER A 1 191 ? -10.547 -4.531 -0.753 1 96.31 191 SER A CA 1
ATOM 1577 C C . SER A 1 191 ? -11.562 -5.605 -0.378 1 96.31 191 SER A C 1
ATOM 1579 O O . SER A 1 191 ? -11.219 -6.598 0.267 1 96.31 191 SER A O 1
ATOM 1581 N N . ARG A 1 192 ? -12.836 -5.426 -0.823 1 96.88 192 ARG A N 1
ATOM 1582 C CA . ARG A 1 192 ? -13.906 -6.363 -0.493 1 96.88 192 ARG A CA 1
ATOM 1583 C C . ARG A 1 192 ? -13.961 -7.504 -1.505 1 96.88 192 ARG A C 1
ATOM 1585 O O . ARG A 1 192 ? -14.023 -8.672 -1.125 1 96.88 192 ARG A O 1
ATOM 1592 N N . VAL A 1 193 ? -13.969 -7.148 -2.775 1 97.88 193 VAL A N 1
ATOM 1593 C CA . VAL A 1 193 ? -14.227 -8.125 -3.832 1 97.88 193 VAL A CA 1
ATOM 1594 C C . VAL A 1 193 ? -13.156 -8.008 -4.914 1 97.88 193 VAL A C 1
ATOM 1596 O O . VAL A 1 193 ? -12.773 -6.902 -5.301 1 97.88 193 VAL A O 1
ATOM 1599 N N . TYR A 1 194 ? -12.703 -9.164 -5.371 1 96.81 194 TYR A N 1
ATOM 1600 C CA . TYR A 1 194 ? -11.781 -9.211 -6.496 1 96.81 194 TYR A CA 1
ATOM 1601 C C . TYR A 1 194 ? -12.5 -9.586 -7.785 1 96.81 194 TYR A C 1
ATOM 1603 O O . TYR A 1 194 ? -13.297 -10.531 -7.801 1 96.81 194 TYR A O 1
ATOM 1611 N N . VAL A 1 195 ? -12.227 -8.836 -8.844 1 94.12 195 VAL A N 1
ATOM 1612 C CA . VAL A 1 195 ? -12.812 -9.148 -10.141 1 94.12 195 VAL A CA 1
ATOM 1613 C C . VAL A 1 195 ? -11.719 -9.586 -11.109 1 94.12 195 VAL A C 1
ATOM 1615 O O . VAL A 1 195 ? -10.688 -8.922 -11.234 1 94.12 195 VAL A O 1
ATOM 1618 N N . HIS A 1 196 ? -11.938 -10.656 -11.695 1 88.31 196 HIS A N 1
ATOM 1619 C CA . HIS A 1 196 ? -11.047 -11.18 -12.727 1 88.31 196 HIS A CA 1
ATOM 1620 C C . HIS A 1 196 ? -11.781 -11.344 -14.047 1 88.31 196 HIS A C 1
ATOM 1622 O O . HIS A 1 196 ? -12.266 -12.438 -14.359 1 88.31 1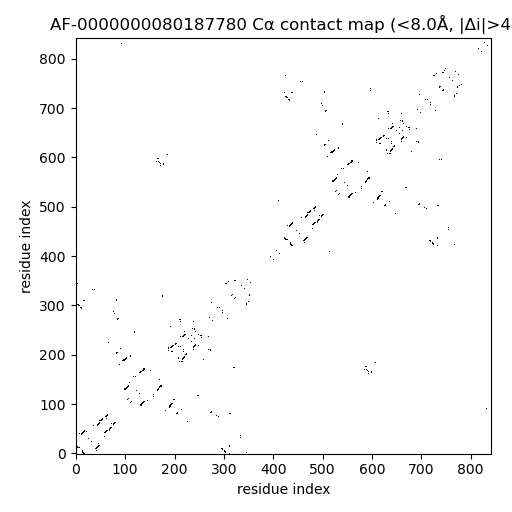96 HIS A O 1
ATOM 1628 N N . PRO A 1 197 ? -11.695 -10.297 -14.906 1 81.12 197 PRO A N 1
ATOM 1629 C CA . PRO A 1 197 ? -12.477 -10.328 -16.141 1 81.12 197 PRO A CA 1
ATOM 1630 C C . PRO A 1 197 ? -11.758 -11.023 -17.281 1 81.12 197 PRO A C 1
ATOM 1632 O O . PRO A 1 197 ? -11.656 -10.477 -18.391 1 81.12 197 PRO A O 1
ATOM 1635 N N . SER A 1 198 ? -11.086 -12.094 -17.031 1 74.5 198 SER A N 1
ATOM 1636 C CA . SER A 1 198 ? -10.414 -12.844 -18.094 1 74.5 198 SER A CA 1
ATOM 1637 C C . SER A 1 198 ? -10.797 -14.32 -18.062 1 74.5 198 SER A C 1
ATOM 1639 O O . SER A 1 198 ? -10.938 -14.906 -16.984 1 74.5 198 SER A O 1
ATOM 1641 N N . ASP A 1 199 ? -11.039 -14.859 -19.234 1 67.12 199 ASP A N 1
ATOM 1642 C CA . ASP A 1 199 ? -11.328 -16.281 -19.344 1 67.12 199 ASP A CA 1
ATOM 1643 C C . ASP A 1 199 ? -10.062 -17.078 -19.656 1 67.12 199 ASP A C 1
ATOM 1645 O O . ASP A 1 199 ? -10.102 -18.312 -19.719 1 67.12 199 ASP A O 1
ATOM 1649 N N . ALA A 1 200 ? -8.984 -16.406 -19.844 1 58.28 200 ALA A N 1
ATOM 1650 C CA . ALA A 1 200 ? -7.789 -17.031 -20.406 1 58.28 200 ALA A CA 1
ATOM 1651 C C . ALA A 1 200 ? -7.137 -17.969 -19.391 1 58.28 200 ALA A C 1
ATOM 1653 O O . ALA A 1 200 ? -6.516 -18.969 -19.766 1 58.28 200 ALA A O 1
ATOM 1654 N N . GLU A 1 201 ? -7.195 -17.719 -18.188 1 58.59 201 GLU A N 1
ATOM 1655 C CA . GLU A 1 201 ? -6.312 -18.469 -17.281 1 58.59 201 GLU A CA 1
ATOM 1656 C C . GLU A 1 201 ? -7.098 -19.469 -16.453 1 58.59 201 GLU A C 1
ATOM 1658 O O . GLU A 1 201 ? -6.527 -20.156 -15.602 1 58.59 201 GLU A O 1
ATOM 1663 N N . GLY A 1 202 ? -8.258 -19.781 -16.969 1 59.47 202 GLY A N 1
ATOM 1664 C CA . GLY A 1 202 ? -9.062 -20.828 -16.344 1 59.47 202 GLY A CA 1
ATOM 1665 C C . GLY A 1 202 ? -9.219 -20.656 -14.852 1 59.47 202 GLY A C 1
ATOM 1666 O O . GLY A 1 202 ? -9.328 -21.625 -14.109 1 59.47 202 GLY A O 1
ATOM 1667 N N . GLY A 1 203 ? -8.922 -19.5 -14.422 1 61.88 203 GLY A N 1
ATOM 1668 C CA . GLY A 1 203 ? -9.117 -19.234 -13.008 1 61.88 203 GLY A CA 1
ATOM 1669 C C . GLY A 1 203 ? -7.902 -19.578 -12.164 1 61.88 203 GLY A C 1
ATOM 1670 O O . GLY A 1 203 ? -7.984 -19.594 -10.93 1 61.88 203 GLY A O 1
ATOM 1671 N N . ARG A 1 204 ? -6.75 -19.844 -12.742 1 73.56 204 ARG A N 1
ATOM 1672 C CA . ARG A 1 204 ? -5.594 -20.281 -11.969 1 73.56 204 ARG A CA 1
ATOM 1673 C C . ARG A 1 204 ? -4.543 -19.172 -11.883 1 73.56 204 ARG A C 1
ATOM 1675 O O . ARG A 1 204 ? -3.4 -19.422 -11.492 1 73.56 204 ARG A O 1
ATOM 1682 N N . ALA A 1 205 ? -4.988 -18.078 -12.148 1 79.12 205 ALA A N 1
ATOM 1683 C CA . ALA A 1 205 ? -4.07 -16.953 -12.078 1 79.12 205 ALA A CA 1
ATOM 1684 C C . ALA A 1 205 ? -3.652 -16.672 -10.641 1 79.12 205 ALA A C 1
ATOM 1686 O O . ALA A 1 205 ? -4.461 -16.781 -9.719 1 79.12 205 ALA A O 1
ATOM 1687 N N . ARG A 1 206 ? -2.41 -16.328 -10.453 1 85.75 206 ARG A N 1
ATOM 1688 C CA . ARG A 1 206 ? -1.849 -16.031 -9.141 1 85.75 206 ARG A CA 1
ATOM 1689 C C . ARG A 1 206 ? -2.643 -14.93 -8.438 1 85.75 206 ARG A C 1
ATOM 1691 O O . ARG A 1 206 ? -2.816 -14.961 -7.219 1 85.75 206 ARG A O 1
ATOM 1698 N N . ASN A 1 207 ? -3.127 -13.992 -9.203 1 89.31 207 ASN A N 1
ATOM 1699 C CA . ASN A 1 207 ? -3.863 -12.875 -8.625 1 89.31 207 ASN A CA 1
ATOM 1700 C C . ASN A 1 207 ? -5.156 -13.336 -7.965 1 89.31 207 ASN A C 1
ATOM 1702 O O . ASN A 1 207 ? -5.566 -12.789 -6.941 1 89.31 207 ASN A O 1
ATOM 1706 N N . ILE A 1 208 ? -5.746 -14.352 -8.562 1 89.94 208 ILE A N 1
ATOM 1707 C CA . ILE A 1 208 ? -6.953 -14.922 -7.961 1 89.94 208 ILE A CA 1
ATOM 1708 C C . ILE A 1 208 ? -6.594 -15.625 -6.656 1 89.94 208 ILE A C 1
ATOM 1710 O O . ILE A 1 208 ? -7.309 -15.5 -5.656 1 89.94 208 ILE A O 1
ATOM 1714 N N . GLY A 1 209 ? -5.488 -16.391 -6.68 1 90.69 209 GLY A N 1
ATOM 1715 C CA . GLY A 1 209 ? -5.008 -17.016 -5.461 1 90.69 209 GLY A CA 1
ATOM 1716 C C . GLY A 1 209 ? -4.754 -16.016 -4.34 1 90.69 209 GLY A C 1
ATOM 1717 O O . GLY A 1 209 ? -5.094 -16.281 -3.186 1 90.69 209 GLY A O 1
ATOM 1718 N N . TYR A 1 210 ? -4.191 -14.852 -4.715 1 94.56 210 TYR A N 1
ATOM 1719 C CA . TYR A 1 210 ? -3.961 -13.789 -3.74 1 94.56 210 TYR A CA 1
ATOM 1720 C C . TYR A 1 210 ? -5.273 -13.32 -3.131 1 94.56 210 TYR A C 1
ATOM 1722 O O . TYR A 1 210 ? -5.352 -13.062 -1.927 1 94.56 210 TYR A O 1
ATOM 1730 N N . ALA A 1 211 ? -6.285 -13.219 -3.957 1 95.25 211 ALA A N 1
ATOM 1731 C CA . ALA A 1 211 ? -7.59 -12.75 -3.488 1 95.25 211 ALA A CA 1
ATOM 1732 C C . ALA A 1 211 ? -8.188 -13.719 -2.473 1 95.25 211 ALA A C 1
ATOM 1734 O O . ALA A 1 211 ? -8.625 -13.312 -1.395 1 95.25 211 ALA A O 1
ATOM 1735 N N . TRP A 1 212 ? -8.172 -14.969 -2.756 1 93.75 212 TRP A N 1
ATOM 1736 C CA . TRP A 1 212 ? -8.719 -15.977 -1.859 1 93.75 212 TRP A CA 1
ATOM 1737 C C . TRP A 1 212 ? -7.898 -16.078 -0.579 1 93.75 212 TRP A C 1
ATOM 1739 O O . TRP A 1 212 ? -8.453 -16.203 0.515 1 93.75 212 TRP A O 1
ATOM 1749 N N . ALA A 1 213 ? -6.594 -15.969 -0.763 1 94.94 213 ALA A N 1
ATOM 1750 C CA . ALA A 1 213 ? -5.727 -15.977 0.413 1 94.94 213 ALA A CA 1
ATOM 1751 C C . ALA A 1 213 ? -6.023 -14.789 1.321 1 94.94 213 ALA A C 1
ATOM 1753 O O . ALA A 1 213 ? -5.785 -14.844 2.529 1 94.94 213 ALA A O 1
ATOM 1754 N N . SER A 1 214 ? -6.527 -13.703 0.757 1 96.19 214 SER A N 1
ATOM 1755 C CA . SER A 1 214 ? -6.867 -12.492 1.491 1 96.19 214 SER A CA 1
ATOM 1756 C C . SER A 1 214 ? -8.32 -12.516 1.951 1 96.19 214 SER A C 1
ATOM 1758 O O . SER A 1 214 ? -8.859 -11.492 2.387 1 96.19 214 SER A O 1
ATOM 1760 N N . GLU A 1 215 ? -8.984 -13.648 1.685 1 95.25 215 GLU A N 1
ATOM 1761 C CA . GLU A 1 215 ? -10.375 -13.852 2.076 1 95.25 215 GLU A CA 1
ATOM 1762 C C . GLU A 1 215 ? -11.297 -12.859 1.366 1 95.25 215 GLU A C 1
ATOM 1764 O O . GLU A 1 215 ? -12.125 -12.211 2.006 1 95.25 215 GLU A O 1
ATOM 1769 N N . MET A 1 216 ? -11.133 -12.766 0.177 1 96.19 216 MET A N 1
ATOM 1770 C CA . MET A 1 216 ? -11.984 -11.969 -0.692 1 96.19 216 MET A CA 1
ATOM 1771 C C . MET A 1 216 ? -12.812 -12.859 -1.62 1 96.19 216 MET A C 1
ATOM 1773 O O . MET A 1 216 ? -12.281 -13.805 -2.209 1 96.19 216 MET A O 1
ATOM 1777 N N . PRO A 1 217 ? -14.102 -12.555 -1.753 1 96.25 217 PRO A N 1
ATOM 1778 C CA . PRO A 1 217 ? -14.82 -13.18 -2.865 1 96.25 217 PRO A CA 1
ATOM 1779 C C . PRO A 1 217 ? -14.234 -12.812 -4.227 1 96.25 217 PRO A C 1
ATOM 1781 O O . PRO A 1 217 ? -13.672 -11.727 -4.387 1 96.25 217 PRO A O 1
ATOM 1784 N N . VAL A 1 218 ? -14.398 -13.773 -5.129 1 94.88 218 VAL A N 1
ATOM 1785 C CA . VAL A 1 218 ? -13.898 -13.531 -6.477 1 94.88 218 VAL A CA 1
ATOM 1786 C C . VAL A 1 218 ? -15.055 -13.586 -7.477 1 94.88 218 VAL A C 1
ATOM 1788 O O . VAL A 1 218 ? -15.914 -14.469 -7.387 1 94.88 218 VAL A O 1
ATOM 1791 N N . VAL A 1 219 ? -15.117 -12.57 -8.312 1 94.69 219 VAL A N 1
ATOM 1792 C CA . VAL A 1 219 ? -16.031 -12.578 -9.461 1 94.69 219 VAL A CA 1
ATOM 1793 C C . VAL A 1 219 ? -15.242 -12.844 -10.742 1 94.69 219 VAL A C 1
ATOM 1795 O O . VAL A 1 219 ? -14.25 -12.164 -11.023 1 94.69 219 VAL A O 1
ATOM 1798 N N . GLY A 1 220 ? -15.609 -13.805 -11.477 1 89.5 220 GLY A N 1
ATOM 1799 C CA . GLY A 1 220 ? -14.891 -14.125 -12.695 1 89.5 220 GLY A CA 1
ATOM 1800 C C . GLY A 1 220 ? -15.711 -14.945 -13.672 1 89.5 220 GLY A C 1
ATOM 1801 O O . GLY A 1 220 ? -16.922 -15.109 -13.492 1 89.5 220 GLY A O 1
ATOM 1802 N N . LEU A 1 221 ? -14.961 -15.242 -14.828 1 82.38 221 LEU A N 1
ATOM 1803 C CA . LEU A 1 221 ? -15.586 -16 -15.906 1 82.38 221 LEU A CA 1
ATOM 1804 C C . LEU A 1 221 ? -15.086 -17.453 -15.914 1 82.38 221 LEU A C 1
ATOM 1806 O O . LEU A 1 221 ? -13.945 -17.719 -15.531 1 82.38 221 LEU A O 1
ATOM 1810 N N . ASN A 1 222 ? -15.898 -18.344 -16.359 1 73.69 222 ASN A N 1
ATOM 1811 C CA . ASN A 1 222 ? -15.609 -19.719 -16.719 1 73.69 222 ASN A CA 1
ATOM 1812 C C . ASN A 1 222 ? -14.438 -20.281 -15.922 1 73.69 222 ASN A C 1
ATOM 1814 O O . ASN A 1 222 ? -13.43 -20.703 -16.5 1 73.69 222 ASN A O 1
ATOM 1818 N N . MET A 1 223 ? -14.57 -20.266 -14.641 1 67 223 MET A N 1
ATOM 1819 C CA . MET A 1 223 ? -13.469 -20.766 -13.82 1 67 223 MET A CA 1
ATOM 1820 C C . MET A 1 223 ? -13.336 -22.281 -13.938 1 67 223 MET A C 1
ATOM 1822 O O . MET A 1 223 ? -14.312 -23 -13.789 1 67 223 MET A O 1
ATOM 1826 N N . TYR A 1 224 ? -12.289 -22.688 -14.531 1 62.69 224 TYR A N 1
ATOM 1827 C CA . TYR A 1 224 ? -11.984 -24.125 -14.43 1 62.69 224 TYR A CA 1
ATOM 1828 C C . TYR A 1 224 ? -10.906 -24.375 -13.391 1 62.69 224 TYR A C 1
ATOM 1830 O O . TYR A 1 224 ? -9.711 -24.266 -13.68 1 62.69 224 TYR A O 1
ATOM 1838 N N . HIS A 1 225 ? -11.32 -24.453 -12.148 1 69.75 225 HIS A N 1
ATOM 1839 C CA . HIS A 1 225 ? -10.414 -24.797 -11.055 1 69.75 225 HIS A CA 1
ATOM 1840 C C . HIS A 1 225 ? -10.906 -26.031 -10.297 1 69.75 225 HIS A C 1
ATOM 1842 O O . HIS A 1 225 ? -11.641 -25.906 -9.32 1 69.75 225 HIS A O 1
ATOM 1848 N N . PRO A 1 226 ? -10.594 -27.188 -10.82 1 69.56 226 PRO A N 1
ATOM 1849 C CA . PRO A 1 226 ? -11.102 -28.406 -10.195 1 69.56 226 PRO A CA 1
ATOM 1850 C C . PRO A 1 226 ? -10.883 -28.438 -8.688 1 69.56 226 PRO A C 1
ATOM 1852 O O . PRO A 1 226 ? -11.68 -29.031 -7.949 1 69.56 226 PRO A O 1
ATOM 1855 N N . ASP A 1 227 ? -9.922 -27.812 -8.211 1 73.06 227 ASP A N 1
ATOM 1856 C CA . ASP A 1 227 ? -9.641 -27.797 -6.777 1 73.06 227 ASP A CA 1
ATOM 1857 C C . ASP A 1 227 ? -10.742 -27.047 -6.016 1 73.06 227 ASP A C 1
ATOM 1859 O O . ASP A 1 227 ? -11.039 -27.375 -4.867 1 73.06 227 ASP A O 1
ATOM 1863 N N . LEU A 1 228 ? -11.352 -26.156 -6.664 1 77.44 228 LEU A N 1
ATOM 1864 C CA . LEU A 1 228 ? -12.422 -25.391 -6.039 1 77.44 228 LEU A CA 1
ATOM 1865 C C . LEU A 1 228 ? -13.695 -26.219 -5.93 1 77.44 228 LEU A C 1
ATOM 1867 O O . LEU A 1 228 ? -14.422 -26.125 -4.941 1 77.44 228 LEU A O 1
ATOM 1871 N N . ASP A 1 229 ? -13.844 -27.078 -6.902 1 76.75 229 ASP A N 1
ATOM 1872 C CA . ASP A 1 229 ? -15.039 -27.906 -6.945 1 76.75 229 ASP A CA 1
ATOM 1873 C C . ASP A 1 229 ? -15.039 -28.922 -5.805 1 76.75 229 ASP A C 1
ATOM 1875 O O . ASP A 1 229 ? -16.062 -29.109 -5.133 1 76.75 229 ASP A O 1
ATOM 1879 N N . GLU A 1 230 ? -13.969 -29.453 -5.605 1 74.62 230 GLU A N 1
ATOM 1880 C CA . GLU A 1 230 ? -13.852 -30.484 -4.594 1 74.62 230 GLU A CA 1
ATOM 1881 C C . GLU A 1 230 ? -14.133 -29.938 -3.197 1 74.62 230 GLU A C 1
ATOM 1883 O O . GLU A 1 230 ? -14.711 -30.625 -2.354 1 74.62 230 GLU A O 1
ATOM 1888 N N . LYS A 1 231 ? -13.93 -28.703 -3 1 79.69 231 LYS A N 1
ATOM 1889 C CA . LYS A 1 231 ? -14.062 -28.109 -1.672 1 79.69 231 LYS A CA 1
ATOM 1890 C C . LYS A 1 231 ? -15.32 -27.25 -1.577 1 79.69 231 LYS A C 1
ATOM 1892 O O . LYS A 1 231 ? -15.57 -26.625 -0.547 1 79.69 231 LYS A O 1
ATOM 1897 N N . GLY A 1 232 ? -16.062 -27.172 -2.658 1 83.94 232 GLY A N 1
ATOM 1898 C CA . GLY A 1 232 ? -17.266 -26.375 -2.67 1 83.94 232 GLY A CA 1
ATOM 1899 C C . GLY A 1 232 ? -17 -24.875 -2.744 1 83.94 232 GLY A C 1
ATOM 1900 O O . GLY A 1 232 ? -17.812 -24.078 -2.297 1 83.94 232 GLY A O 1
ATOM 1901 N N . LEU A 1 233 ? -15.875 -24.547 -3.25 1 88.06 233 LEU A N 1
ATOM 1902 C CA . LEU A 1 233 ? -15.453 -23.141 -3.234 1 88.06 233 LEU A CA 1
ATOM 1903 C C . LEU A 1 233 ? -15.859 -22.438 -4.52 1 88.06 233 LEU A C 1
ATOM 1905 O O . LEU A 1 233 ? -15.648 -21.234 -4.668 1 88.06 233 LEU A O 1
ATOM 1909 N N . ARG A 1 234 ? -16.547 -23.266 -5.414 1 88.12 234 ARG A N 1
ATOM 1910 C CA . ARG A 1 234 ? -16.984 -22.641 -6.668 1 88.12 234 ARG A CA 1
ATOM 1911 C C . ARG A 1 234 ? -18.375 -22.047 -6.531 1 88.12 234 ARG A C 1
ATOM 1913 O O . ARG A 1 234 ? -19.234 -22.281 -7.383 1 88.12 234 ARG A O 1
ATOM 1920 N N . ALA A 1 235 ? -18.656 -21.516 -5.449 1 91.19 235 ALA A N 1
ATOM 1921 C CA . ALA A 1 235 ? -19.938 -20.891 -5.164 1 91.19 235 ALA A CA 1
ATOM 1922 C C . ALA A 1 235 ? -19.797 -19.766 -4.145 1 91.19 235 ALA A C 1
ATOM 1924 O O . ALA A 1 235 ? -18.797 -19.703 -3.424 1 91.19 235 ALA A O 1
ATOM 1925 N N . PRO A 1 236 ? -20.844 -18.859 -4.18 1 92.38 236 PRO A N 1
ATOM 1926 C CA . PRO A 1 236 ? -20.812 -17.844 -3.111 1 92.38 236 PRO A CA 1
ATOM 1927 C C . PRO A 1 236 ? -20.766 -18.469 -1.718 1 92.38 236 PRO A C 1
ATOM 1929 O O . PRO A 1 236 ? -21.312 -19.547 -1.495 1 92.38 236 PRO A O 1
ATOM 1932 N N . PRO A 1 237 ? -19.984 -17.906 -0.873 1 94.56 237 PRO A N 1
ATOM 1933 C CA . PRO A 1 237 ? -19.438 -16.547 -0.959 1 94.56 237 PRO A CA 1
ATOM 1934 C C . PRO A 1 237 ? -18.047 -16.516 -1.571 1 94.56 237 PRO A C 1
ATOM 1936 O O . PRO A 1 237 ? -17.453 -15.438 -1.695 1 94.56 237 PRO A O 1
ATOM 1939 N N . TYR A 1 238 ? -17.547 -17.641 -2.014 1 93.5 238 TYR A N 1
ATOM 1940 C CA . TYR A 1 238 ? -16.156 -17.719 -2.439 1 93.5 238 TYR A CA 1
ATOM 1941 C C . TYR A 1 238 ? -15.992 -17.219 -3.875 1 93.5 238 TYR A C 1
ATOM 1943 O O . TYR A 1 238 ? -15.039 -16.5 -4.191 1 93.5 238 TYR A O 1
ATOM 1951 N N . TYR A 1 239 ? -16.953 -17.625 -4.668 1 93.19 239 TYR A N 1
ATOM 1952 C CA . TYR A 1 239 ? -16.844 -17.359 -6.098 1 93.19 239 TYR A CA 1
ATOM 1953 C C . TYR A 1 239 ? -18.203 -17.016 -6.695 1 93.19 239 TYR A C 1
ATOM 1955 O O . TYR A 1 239 ? -19.203 -17.656 -6.395 1 93.19 239 TYR A O 1
ATOM 1963 N N . TYR A 1 240 ? -18.219 -15.984 -7.461 1 93.94 240 TYR A N 1
ATOM 1964 C CA . TYR A 1 240 ? -19.375 -15.547 -8.234 1 93.94 240 TYR A CA 1
ATOM 1965 C C . TYR A 1 240 ? -19.109 -15.68 -9.734 1 93.94 240 TYR A C 1
ATOM 1967 O O . TYR A 1 240 ? -18.422 -14.852 -10.32 1 93.94 240 TYR A O 1
ATOM 1975 N N . GLU A 1 241 ? -19.688 -16.672 -10.32 1 91.12 241 GLU A N 1
ATOM 1976 C CA . GLU A 1 241 ? -19.406 -17 -11.719 1 91.12 241 GLU A CA 1
ATOM 1977 C C . GLU A 1 241 ? -20.344 -16.234 -12.656 1 91.12 241 GLU A C 1
ATOM 1979 O O . GLU A 1 241 ? -21.562 -16.344 -12.547 1 91.12 241 GLU A O 1
ATOM 1984 N N . ALA A 1 242 ? -19.688 -15.477 -13.516 1 91.12 242 ALA A N 1
ATOM 1985 C CA . ALA A 1 242 ? -20.453 -14.797 -14.562 1 91.12 242 ALA A CA 1
ATOM 1986 C C . ALA A 1 242 ? -20.516 -15.648 -15.828 1 91.12 242 ALA A C 1
ATOM 1988 O O . ALA A 1 242 ? -19.562 -16.344 -16.188 1 91.12 242 ALA A O 1
ATOM 1989 N N . GLU A 1 243 ? -21.641 -15.617 -16.5 1 85.81 243 GLU A N 1
ATOM 1990 C CA . GLU A 1 243 ? -21.812 -16.344 -17.75 1 85.81 243 GLU A CA 1
ATOM 1991 C C . GLU A 1 243 ? -21.031 -15.703 -18.891 1 85.81 243 GLU A C 1
ATOM 1993 O O . GLU A 1 243 ? -20.422 -16.391 -19.703 1 85.81 243 GLU A O 1
ATOM 1998 N N . ASP A 1 244 ? -21.125 -14.445 -18.938 1 84.19 244 ASP A N 1
ATOM 1999 C CA . ASP A 1 244 ? -20.391 -13.641 -19.891 1 84.19 244 ASP A CA 1
ATOM 2000 C C . ASP A 1 244 ? -20.078 -12.258 -19.328 1 84.19 244 ASP A C 1
ATOM 2002 O O . ASP A 1 244 ? -20.375 -11.977 -18.156 1 84.19 244 ASP A O 1
ATOM 2006 N N . TYR A 1 245 ? -19.438 -11.414 -20.078 1 83.25 245 TYR A N 1
ATOM 2007 C CA . TYR A 1 245 ? -18.969 -10.117 -19.625 1 83.25 245 TYR A CA 1
ATOM 2008 C C . TYR A 1 245 ? -20.125 -9.234 -19.188 1 83.25 245 TYR A C 1
ATOM 2010 O O . TYR A 1 245 ? -19.984 -8.422 -18.266 1 83.25 245 TYR A O 1
ATOM 2018 N N . THR A 1 246 ? -21.266 -9.383 -19.812 1 87.56 246 THR A N 1
ATOM 2019 C CA . THR A 1 246 ? -22.406 -8.523 -19.516 1 87.56 246 THR A CA 1
ATOM 2020 C C . THR A 1 246 ? -23.031 -8.875 -18.172 1 87.56 246 THR A C 1
ATOM 2022 O O . THR A 1 246 ? -23.781 -8.078 -17.594 1 87.56 246 THR A O 1
ATOM 2025 N N . ASP A 1 247 ? -22.672 -10.07 -17.703 1 92.44 247 ASP A N 1
ATOM 2026 C CA . ASP A 1 247 ? -23.219 -10.578 -16.438 1 92.44 247 ASP A CA 1
ATOM 2027 C C . ASP A 1 247 ? -22.359 -10.141 -15.258 1 92.44 247 ASP A C 1
ATOM 2029 O O . ASP A 1 247 ? -22.797 -10.234 -14.109 1 92.44 247 ASP A O 1
ATOM 2033 N N . ILE A 1 248 ? -21.188 -9.648 -15.445 1 93.62 248 ILE A N 1
ATOM 2034 C CA . ILE A 1 248 ? -20.203 -9.398 -14.398 1 93.62 248 ILE A CA 1
ATOM 2035 C C . ILE A 1 248 ? -20.703 -8.312 -13.461 1 93.62 248 ILE A C 1
ATOM 2037 O O . ILE A 1 248 ? -20.609 -8.445 -12.234 1 93.62 248 ILE A O 1
ATOM 2041 N N . PRO A 1 249 ? -21.328 -7.215 -13.977 1 96 249 PRO A N 1
ATOM 2042 C CA . PRO A 1 249 ? -21.781 -6.164 -13.07 1 96 249 PRO A CA 1
ATOM 2043 C C . PRO A 1 249 ? -22.766 -6.68 -12.016 1 96 249 PRO A C 1
ATOM 2045 O O . PRO A 1 249 ? -22.641 -6.344 -10.836 1 96 249 PRO A O 1
ATOM 2048 N N . GLU A 1 250 ? -23.641 -7.48 -12.445 1 96.5 250 GLU A N 1
ATOM 2049 C CA . GLU A 1 250 ? -24.609 -8.031 -11.508 1 96.5 250 GLU A CA 1
ATOM 2050 C C . GLU A 1 250 ? -23.938 -8.891 -10.445 1 96.5 250 GLU A C 1
ATOM 2052 O O . GLU A 1 250 ? -24.297 -8.828 -9.266 1 96.5 250 GLU A O 1
ATOM 2057 N N . LYS A 1 251 ? -23.016 -9.719 -10.82 1 96.88 251 LYS A N 1
ATOM 2058 C CA . LYS A 1 251 ? -22.281 -10.562 -9.883 1 96.88 251 LYS A CA 1
ATOM 2059 C C . LYS A 1 251 ? -21.469 -9.719 -8.898 1 96.88 251 LYS A C 1
ATOM 2061 O O . LYS A 1 251 ? -21.375 -10.055 -7.719 1 96.88 251 LYS A O 1
ATOM 2066 N N . VAL A 1 252 ? -20.891 -8.625 -9.383 1 97.88 252 VAL A N 1
ATOM 2067 C CA . VAL A 1 252 ? -20.141 -7.715 -8.539 1 97.88 252 VAL A CA 1
ATOM 2068 C C . VAL A 1 252 ? -21.047 -7.125 -7.465 1 97.88 252 VAL A C 1
ATOM 2070 O O . VAL A 1 252 ? -20.703 -7.102 -6.281 1 97.88 252 VAL A O 1
ATOM 2073 N N . VAL A 1 253 ? -22.219 -6.676 -7.871 1 97.88 253 VAL A N 1
ATOM 2074 C CA . VAL A 1 253 ? -23.188 -6.102 -6.93 1 97.88 253 VAL A CA 1
ATOM 2075 C C . VAL A 1 253 ? -23.531 -7.129 -5.855 1 97.88 253 VAL A C 1
ATOM 2077 O O . VAL A 1 253 ? -23.484 -6.82 -4.66 1 97.88 253 VAL A O 1
ATOM 2080 N N . GLY A 1 254 ? -23.812 -8.336 -6.297 1 96.88 254 GLY A N 1
ATOM 2081 C CA . GLY A 1 254 ? -24.125 -9.391 -5.344 1 96.88 254 GLY A CA 1
ATOM 2082 C C . GLY A 1 254 ? -23.016 -9.625 -4.34 1 96.88 254 GLY A C 1
ATOM 2083 O O . GLY A 1 254 ? -23.266 -9.75 -3.141 1 96.88 254 GLY A O 1
ATOM 2084 N N . ALA A 1 255 ? -21.812 -9.695 -4.801 1 97.56 255 ALA A N 1
ATOM 2085 C CA . ALA A 1 255 ? -20.656 -9.977 -3.945 1 97.56 255 ALA A CA 1
ATOM 2086 C C . ALA A 1 255 ? -20.391 -8.812 -2.998 1 97.56 255 ALA A C 1
ATOM 2088 O O . ALA A 1 255 ? -20.156 -9.016 -1.804 1 97.56 255 ALA A O 1
ATOM 2089 N N . VAL A 1 256 ? -20.375 -7.523 -3.512 1 97.56 256 VAL A N 1
ATOM 2090 C CA . VAL A 1 256 ? -20.078 -6.34 -2.709 1 97.56 256 VAL A CA 1
ATOM 2091 C C . VAL A 1 256 ? -21.125 -6.184 -1.613 1 97.56 256 VAL A C 1
ATOM 2093 O O . VAL A 1 256 ? -20.781 -5.941 -0.451 1 97.56 256 VAL A O 1
ATOM 2096 N N . GLU A 1 257 ? -22.359 -6.336 -2.004 1 94.75 257 GLU A N 1
ATOM 2097 C CA . GLU A 1 257 ? -23.438 -6.156 -1.032 1 94.75 257 GLU A CA 1
ATOM 2098 C C . GLU A 1 257 ? -23.391 -7.238 0.044 1 94.75 257 GLU A C 1
ATOM 2100 O O . GLU A 1 257 ? -23.688 -6.969 1.213 1 94.75 257 GLU A O 1
ATOM 2105 N N . MET A 1 258 ? -23.078 -8.438 -0.343 1 94.5 258 MET A N 1
ATOM 2106 C CA . MET A 1 258 ? -22.906 -9.5 0.644 1 94.5 258 MET A CA 1
ATOM 2107 C C . MET A 1 258 ? -21.844 -9.117 1.664 1 94.5 258 MET A C 1
ATOM 2109 O O . MET A 1 258 ? -22.016 -9.32 2.865 1 94.5 258 MET A O 1
ATOM 2113 N N . CYS A 1 259 ? -20.719 -8.562 1.181 1 94.62 259 CYS A N 1
ATOM 2114 C CA . CYS A 1 259 ? -19.625 -8.156 2.051 1 94.62 259 CYS A CA 1
ATOM 2115 C C . CYS A 1 259 ? -20.031 -6.992 2.943 1 94.62 259 CYS A C 1
ATOM 2117 O O . CYS A 1 259 ? -19.609 -6.914 4.098 1 94.62 259 CYS A O 1
ATOM 2119 N N . ARG A 1 260 ? -20.781 -6.062 2.422 1 89.44 260 ARG A N 1
ATOM 2120 C CA . ARG A 1 260 ? -21.219 -4.898 3.189 1 89.44 260 ARG A CA 1
ATOM 2121 C C . ARG A 1 260 ? -22.203 -5.293 4.277 1 89.44 260 ARG A C 1
ATOM 2123 O O . ARG A 1 260 ? -22.203 -4.715 5.367 1 89.44 260 ARG A O 1
ATOM 2130 N N . GLU A 1 261 ? -23.078 -6.18 3.922 1 86.12 261 GLU A N 1
ATOM 2131 C CA . GLU A 1 261 ? -24.125 -6.621 4.844 1 86.12 261 GLU A CA 1
ATOM 2132 C C . GLU A 1 261 ? -23.547 -7.488 5.957 1 86.12 261 GLU A C 1
ATOM 2134 O O . GLU A 1 261 ? -24.078 -7.527 7.066 1 86.12 261 GLU A O 1
ATOM 2139 N N . GLY A 1 262 ? -22.516 -8.18 5.523 1 82 262 GLY A N 1
ATOM 2140 C CA . GLY A 1 262 ? -21.891 -9.07 6.488 1 82 262 GLY A CA 1
ATOM 2141 C C . GLY A 1 262 ? -20.438 -9.359 6.184 1 82 262 GLY A C 1
ATOM 2142 O O . GLY A 1 262 ? -19.875 -8.82 5.227 1 82 262 GLY A O 1
ATOM 2143 N N . ASP A 1 263 ? -19.703 -9.93 7.125 1 77.62 263 ASP A N 1
ATOM 2144 C CA . ASP A 1 263 ? -18.344 -10.406 6.934 1 77.62 263 ASP A CA 1
ATOM 2145 C C . ASP A 1 263 ? -18.297 -11.922 6.758 1 77.62 263 ASP A C 1
ATOM 2147 O O . ASP A 1 263 ? -18.047 -12.656 7.715 1 77.62 263 ASP A O 1
ATOM 2151 N N . PRO A 1 264 ? -18.641 -12.289 5.395 1 87.56 264 PRO A N 1
ATOM 2152 C CA . PRO A 1 264 ? -18.641 -13.734 5.172 1 87.56 264 PRO A CA 1
ATOM 2153 C C . PRO A 1 264 ? -17.312 -14.391 5.559 1 87.56 264 PRO A C 1
ATOM 2155 O O . PRO A 1 264 ? -16.25 -13.773 5.426 1 87.56 264 PRO A O 1
ATOM 2158 N N . ASP A 1 265 ? -17.438 -15.633 6.016 1 90.69 265 ASP A N 1
ATOM 2159 C CA . ASP A 1 265 ? -16.25 -16.406 6.336 1 90.69 265 ASP A CA 1
ATOM 2160 C C . ASP A 1 265 ? -15.664 -17.047 5.082 1 90.69 265 ASP A C 1
ATOM 2162 O O . ASP A 1 265 ? -16.266 -17.938 4.488 1 90.69 265 ASP A O 1
ATOM 2166 N N . LEU A 1 266 ? -14.539 -16.609 4.746 1 94.12 266 LEU A N 1
ATOM 2167 C CA . LEU A 1 266 ? -13.875 -17.141 3.564 1 94.12 266 LEU A CA 1
ATOM 2168 C C . LEU A 1 266 ? -12.594 -17.891 3.949 1 94.12 266 LEU A C 1
ATOM 2170 O O . LEU A 1 266 ? -11.688 -18.031 3.131 1 94.12 266 LEU A O 1
ATOM 2174 N N . SER A 1 267 ? -12.531 -18.375 5.148 1 92.06 267 SER A N 1
ATOM 2175 C CA . SER A 1 267 ? -11.328 -19.016 5.672 1 92.06 267 SER A CA 1
ATOM 2176 C C . SER A 1 267 ? -10.984 -20.281 4.895 1 92.06 267 SER A C 1
ATOM 2178 O O . SER A 1 267 ? -9.812 -20.625 4.734 1 92.06 267 SER A O 1
ATOM 2180 N N . ALA A 1 268 ? -11.992 -20.969 4.422 1 91.62 268 ALA A N 1
ATOM 2181 C CA . ALA A 1 268 ? -11.75 -22.188 3.65 1 91.62 268 ALA A CA 1
ATOM 2182 C C . ALA A 1 268 ? -10.945 -21.875 2.389 1 91.62 268 ALA A C 1
ATOM 2184 O O . ALA A 1 268 ? -10.055 -22.641 2.012 1 91.62 268 ALA A O 1
ATOM 2185 N N . ALA A 1 269 ? -11.281 -20.797 1.741 1 91.62 269 ALA A N 1
ATOM 2186 C CA . ALA A 1 269 ? -10.516 -20.375 0.569 1 91.62 269 ALA A CA 1
ATOM 2187 C C . ALA A 1 269 ? -9.094 -19.984 0.953 1 91.62 269 ALA A C 1
ATOM 2189 O O . ALA A 1 269 ? -8.133 -20.391 0.294 1 91.62 269 ALA A O 1
ATOM 2190 N N . ARG A 1 270 ? -8.93 -19.266 1.966 1 93.19 270 ARG A N 1
ATOM 2191 C CA . ARG A 1 270 ? -7.609 -18.875 2.443 1 93.19 270 ARG A CA 1
ATOM 2192 C C . ARG A 1 270 ? -6.742 -20.109 2.713 1 93.19 270 ARG A C 1
ATOM 2194 O O . ARG A 1 270 ? -5.574 -20.141 2.322 1 93.19 270 ARG A O 1
ATOM 2201 N N . GLU A 1 271 ? -7.277 -21.078 3.33 1 90.38 271 GLU A N 1
ATOM 2202 C CA . GLU A 1 271 ? -6.531 -22.281 3.678 1 90.38 271 GLU A CA 1
ATOM 2203 C C . GLU A 1 271 ? -6.066 -23.016 2.428 1 90.38 271 GLU A C 1
ATOM 2205 O O . GLU A 1 271 ? -4.996 -23.625 2.422 1 90.38 271 GLU A O 1
ATOM 2210 N N . SER A 1 272 ? -6.797 -22.891 1.428 1 89.69 272 SER A N 1
ATOM 2211 C CA . SER A 1 272 ? -6.492 -23.625 0.205 1 89.69 272 SER A CA 1
ATOM 2212 C C . SER A 1 272 ? -5.457 -22.891 -0.638 1 89.69 272 SER A C 1
ATOM 2214 O O . SER A 1 272 ? -4.801 -23.484 -1.489 1 89.69 272 SER A O 1
ATOM 2216 N N . PHE A 1 273 ? -5.242 -21.594 -0.364 1 91.56 273 PHE A N 1
ATOM 2217 C CA . PHE A 1 273 ? -4.445 -20.828 -1.319 1 91.56 273 PHE A CA 1
ATOM 2218 C C . PHE A 1 273 ? -3.289 -20.125 -0.619 1 91.56 273 PHE A C 1
ATOM 2220 O O . PHE A 1 273 ? -2.506 -19.422 -1.259 1 91.56 273 PHE A O 1
ATOM 2227 N N . SER A 1 274 ? -3.137 -20.391 0.619 1 93 274 SER A N 1
ATOM 2228 C CA . SER A 1 274 ? -2.008 -19.859 1.38 1 93 274 SER A CA 1
ATOM 2229 C C . SER A 1 274 ? -0.837 -20.844 1.379 1 93 274 SER A C 1
ATOM 2231 O O . SER A 1 274 ? -1.033 -22.047 1.483 1 93 274 SER A O 1
ATOM 2233 N N . VAL A 1 275 ? 0.345 -20.266 1.298 1 90.5 275 VAL A N 1
ATOM 2234 C CA . VAL A 1 275 ? 1.558 -21.078 1.271 1 90.5 275 VAL A CA 1
ATOM 2235 C C . VAL A 1 275 ? 1.676 -21.875 2.57 1 90.5 275 VAL A C 1
ATOM 2237 O O . VAL A 1 275 ? 2.211 -22.984 2.578 1 90.5 275 VAL A O 1
ATOM 2240 N N . VAL A 1 276 ? 1.087 -21.406 3.586 1 88 276 VAL A N 1
ATOM 2241 C CA . VAL A 1 276 ? 1.174 -22.062 4.891 1 88 276 VAL A CA 1
ATOM 2242 C C . VAL A 1 276 ? 0.504 -23.422 4.828 1 88 276 VAL A C 1
ATOM 2244 O O . VAL A 1 276 ? 1.117 -24.438 5.176 1 88 276 VAL A O 1
ATOM 2247 N N . HIS A 1 277 ? -0.606 -23.469 4.309 1 87.44 277 HIS A N 1
ATOM 2248 C CA . HIS A 1 277 ? -1.335 -24.734 4.195 1 87.44 277 HIS A CA 1
ATOM 2249 C C . HIS A 1 277 ? -0.825 -25.562 3.025 1 87.44 277 HIS A C 1
ATOM 2251 O O . HIS A 1 277 ? -0.738 -26.797 3.119 1 87.44 277 HIS A O 1
ATOM 2257 N N . SER A 1 278 ? -0.506 -24.859 2.018 1 89.75 278 SER A N 1
ATOM 2258 C CA . SER A 1 278 ? -0.036 -25.547 0.821 1 89.75 278 SER A CA 1
ATOM 2259 C C . SER A 1 278 ? 1.256 -26.312 1.096 1 89.75 278 SER A C 1
ATOM 2261 O O . SER A 1 278 ? 1.489 -27.375 0.521 1 89.75 278 SER A O 1
ATOM 2263 N N . THR A 1 279 ? 2.105 -25.75 1.969 1 89.25 279 THR A N 1
ATOM 2264 C CA . THR A 1 279 ? 3.367 -26.406 2.262 1 89.25 279 THR A CA 1
ATOM 2265 C C . THR A 1 279 ? 3.131 -27.703 3.039 1 89.25 279 THR A C 1
ATOM 2267 O O . THR A 1 279 ? 3.846 -28.688 2.848 1 89.25 279 THR A O 1
ATOM 2270 N N . GLU A 1 280 ? 2.133 -27.734 3.822 1 88.75 280 GLU A N 1
ATOM 2271 C CA . GLU A 1 280 ? 1.767 -28.969 4.512 1 88.75 280 GLU A CA 1
ATOM 2272 C C . GLU A 1 280 ? 1.298 -30.047 3.527 1 88.75 280 GLU A C 1
ATOM 2274 O O . GLU A 1 280 ? 1.718 -31.203 3.609 1 88.75 280 GLU A O 1
ATOM 2279 N N . ASN A 1 281 ? 0.48 -29.641 2.678 1 89.38 281 ASN A N 1
ATOM 2280 C CA . ASN A 1 281 ? -0.009 -30.547 1.652 1 89.38 281 ASN A CA 1
ATOM 2281 C C . ASN A 1 281 ? 1.118 -31.031 0.738 1 89.38 281 ASN A C 1
ATOM 2283 O O . ASN A 1 281 ? 1.163 -32.188 0.354 1 89.38 281 ASN A O 1
ATOM 2287 N N . LEU A 1 282 ? 1.932 -30.078 0.417 1 92 282 LEU A N 1
ATOM 2288 C CA . LEU A 1 282 ? 3.08 -30.391 -0.424 1 92 282 LEU A CA 1
ATOM 2289 C C . LEU A 1 282 ? 3.949 -31.453 0.225 1 92 282 LEU A C 1
ATOM 2291 O O . LEU A 1 282 ? 4.348 -32.438 -0.434 1 92 282 LEU A O 1
ATOM 2295 N N . LYS A 1 283 ? 4.223 -31.344 1.435 1 92.38 283 LYS A N 1
ATOM 2296 C CA . LYS A 1 283 ? 5.027 -32.312 2.156 1 92.38 283 LYS A CA 1
ATOM 2297 C C . LYS A 1 283 ? 4.344 -33.688 2.168 1 92.38 283 LYS A C 1
ATOM 2299 O O . LYS A 1 283 ? 4.996 -34.719 1.961 1 92.38 283 LYS A O 1
ATOM 2304 N N . ALA A 1 284 ? 3.102 -33.656 2.406 1 93.75 284 ALA A N 1
ATOM 2305 C CA . ALA A 1 284 ? 2.338 -34.906 2.408 1 93.75 284 ALA A CA 1
ATOM 2306 C C . ALA A 1 284 ? 2.373 -35.562 1.036 1 93.75 284 ALA A C 1
ATOM 2308 O O . ALA A 1 284 ? 2.572 -36.781 0.934 1 93.75 284 ALA A O 1
ATOM 2309 N N . ASP A 1 285 ? 2.145 -34.812 0.026 1 94.88 285 ASP A N 1
ATOM 2310 C CA . ASP A 1 285 ? 2.197 -35.312 -1.334 1 94.88 285 ASP A CA 1
ATOM 2311 C C . ASP A 1 285 ? 3.576 -35.906 -1.649 1 94.88 285 ASP A C 1
ATOM 2313 O O . ASP A 1 285 ? 3.688 -36.938 -2.301 1 94.88 285 ASP A O 1
ATOM 2317 N N . LEU A 1 286 ? 4.613 -35.188 -1.183 1 95.25 286 LEU A N 1
ATOM 2318 C CA . LEU A 1 286 ? 5.977 -35.656 -1.433 1 95.25 286 LEU A CA 1
ATOM 2319 C C . LEU A 1 286 ? 6.25 -36.969 -0.691 1 95.25 286 LEU A C 1
ATOM 2321 O O . LEU A 1 286 ? 6.934 -37.844 -1.212 1 95.25 286 LEU A O 1
ATOM 2325 N N . ARG A 1 287 ? 5.73 -37.094 0.462 1 95.62 287 ARG A N 1
ATOM 2326 C CA . ARG A 1 287 ? 5.836 -38.344 1.178 1 95.62 287 ARG A CA 1
ATOM 2327 C C . ARG A 1 287 ? 5.242 -39.5 0.359 1 95.62 287 ARG A C 1
ATOM 2329 O O . ARG A 1 287 ? 5.824 -40.562 0.286 1 95.62 287 ARG A O 1
ATOM 2336 N N . ASP A 1 288 ? 4.148 -39.25 -0.248 1 96.12 288 ASP A N 1
ATOM 2337 C CA . ASP A 1 288 ? 3.506 -40.25 -1.099 1 96.12 288 ASP A CA 1
ATOM 2338 C C . ASP A 1 288 ? 4.363 -40.562 -2.322 1 96.12 288 ASP A C 1
ATOM 2340 O O . ASP A 1 288 ? 4.422 -41.719 -2.77 1 96.12 288 ASP A O 1
ATOM 2344 N N . VAL A 1 289 ? 4.961 -39.531 -2.85 1 97 289 VAL A N 1
ATOM 2345 C CA . VAL A 1 289 ? 5.863 -39.719 -3.98 1 97 289 VAL A CA 1
ATOM 2346 C C . VAL A 1 289 ? 6.992 -40.688 -3.586 1 97 289 VAL A C 1
ATOM 2348 O O . VAL A 1 289 ? 7.277 -41.656 -4.293 1 97 289 VAL A O 1
ATOM 2351 N N . PHE A 1 290 ? 7.617 -40.406 -2.473 1 96.69 290 PHE A N 1
ATOM 2352 C CA . PHE A 1 290 ? 8.703 -41.25 -1.991 1 96.69 290 PHE A CA 1
ATOM 2353 C C . PHE A 1 290 ? 8.227 -42.688 -1.811 1 96.69 290 PHE A C 1
ATOM 2355 O O . PHE A 1 290 ? 8.914 -43.656 -2.205 1 96.69 290 PHE A O 1
ATOM 2362 N N . ARG A 1 291 ? 7.078 -42.875 -1.265 1 96.5 291 ARG A N 1
ATOM 2363 C CA . ARG A 1 291 ? 6.504 -44.188 -1.039 1 96.5 291 ARG A CA 1
ATOM 2364 C C . ARG A 1 291 ? 6.305 -44.938 -2.355 1 96.5 291 ARG A C 1
ATOM 2366 O O . ARG A 1 291 ? 6.691 -46.094 -2.484 1 96.5 291 ARG A O 1
ATOM 2373 N N . ARG A 1 292 ? 5.785 -44.312 -3.303 1 96 292 ARG A N 1
ATOM 2374 C CA . ARG A 1 292 ? 5.492 -44.906 -4.598 1 96 292 ARG A CA 1
ATOM 2375 C C . ARG A 1 292 ? 6.777 -45.281 -5.336 1 96 292 ARG A C 1
ATOM 2377 O O . ARG A 1 292 ? 6.809 -46.25 -6.102 1 96 292 ARG A O 1
ATOM 2384 N N . LEU A 1 293 ? 7.793 -44.469 -5.082 1 95.19 293 LEU A N 1
ATOM 2385 C CA . LEU A 1 293 ? 9.078 -44.719 -5.734 1 95.19 293 LEU A CA 1
ATOM 2386 C C . LEU A 1 293 ? 9.914 -45.719 -4.941 1 95.19 293 LEU A C 1
ATOM 2388 O O . LEU A 1 293 ? 11.031 -46.062 -5.344 1 95.19 293 LEU A O 1
ATOM 2392 N N . ASP A 1 294 ? 9.383 -46.156 -3.848 1 95.12 294 ASP A N 1
ATOM 2393 C CA . ASP A 1 294 ? 10.094 -47.062 -2.943 1 95.12 294 ASP A CA 1
ATOM 2394 C C . ASP A 1 294 ? 11.422 -46.438 -2.496 1 95.12 294 ASP A C 1
ATOM 2396 O O . ASP A 1 294 ? 12.469 -47.094 -2.576 1 95.12 294 ASP A O 1
ATOM 2400 N N . GLU A 1 295 ? 11.383 -45.188 -2.18 1 95.62 295 GLU A N 1
ATOM 2401 C CA . GLU A 1 295 ? 12.523 -44.438 -1.646 1 95.62 295 GLU A CA 1
ATOM 2402 C C . GLU A 1 295 ? 12.305 -44.062 -0.18 1 95.62 295 GLU A C 1
ATOM 2404 O O . GLU A 1 295 ? 11.195 -43.719 0.219 1 95.62 295 GLU A O 1
ATOM 2409 N N . PRO A 1 296 ? 13.336 -44.156 0.615 1 94.94 296 PRO A N 1
ATOM 2410 C CA . PRO A 1 296 ? 13.188 -43.688 1.998 1 94.94 296 PRO A CA 1
ATOM 2411 C C . PRO A 1 296 ? 12.836 -42.188 2.092 1 94.94 296 PRO A C 1
ATOM 2413 O O . PRO A 1 296 ? 13.305 -41.406 1.278 1 94.94 296 PRO A O 1
ATOM 2416 N N . PHE A 1 297 ? 12 -41.906 3.078 1 94.38 297 PHE A N 1
ATOM 2417 C CA . PHE A 1 297 ? 11.555 -40.531 3.273 1 94.38 297 PHE A CA 1
ATOM 2418 C C . PHE A 1 297 ? 12.008 -40 4.629 1 94.38 297 PHE A C 1
ATOM 2420 O O . PHE A 1 297 ? 11.953 -40.719 5.633 1 94.38 297 PHE A O 1
ATOM 2427 N N . SER A 1 298 ? 12.602 -38.844 4.609 1 92.5 298 SER A N 1
ATOM 2428 C CA . SER A 1 298 ? 12.922 -38.094 5.832 1 92.5 298 SER A CA 1
ATOM 2429 C C . SER A 1 298 ? 12.211 -36.75 5.867 1 92.5 298 SER A C 1
ATOM 2431 O O . SER A 1 298 ? 12.117 -36.062 4.848 1 92.5 298 SER A O 1
ATOM 2433 N N . ASP A 1 299 ? 11.75 -36.406 7.051 1 88.31 299 ASP A N 1
ATOM 2434 C CA . ASP A 1 299 ? 10.984 -35.188 7.211 1 88.31 299 ASP A CA 1
ATOM 2435 C C . ASP A 1 299 ? 11.922 -34 7.414 1 88.31 299 ASP A C 1
ATOM 2437 O O . ASP A 1 299 ? 11.461 -32.875 7.66 1 88.31 299 ASP A O 1
ATOM 2441 N N . ASN A 1 300 ? 13.102 -34.125 7.234 1 83.5 300 ASN A N 1
ATOM 2442 C CA . ASN A 1 300 ? 14.078 -33.062 7.461 1 83.5 300 ASN A CA 1
ATOM 2443 C C . ASN A 1 300 ? 14.578 -32.469 6.148 1 83.5 300 ASN A C 1
ATOM 2445 O O . ASN A 1 300 ? 14.367 -33.062 5.082 1 83.5 300 ASN A O 1
ATOM 2449 N N . GLY A 1 301 ? 15.086 -31.25 6.203 1 79 301 GLY A N 1
ATOM 2450 C CA . GLY A 1 301 ? 15.844 -30.672 5.109 1 79 301 GLY A CA 1
ATOM 2451 C C . GLY A 1 301 ? 14.977 -29.969 4.086 1 79 301 GLY A C 1
ATOM 2452 O O . GLY A 1 301 ? 15.398 -29.75 2.949 1 79 301 GLY A O 1
ATOM 2453 N N . PHE A 1 302 ? 13.773 -29.734 4.41 1 86.19 302 PHE A N 1
ATOM 2454 C CA . PHE A 1 302 ? 12.883 -29.062 3.467 1 86.19 302 PHE A CA 1
ATOM 2455 C C . PHE A 1 302 ? 13.117 -27.562 3.475 1 86.19 302 PHE A C 1
ATOM 2457 O O . PHE A 1 302 ? 13.391 -26.984 4.523 1 86.19 302 PHE A O 1
ATOM 2464 N N . PHE A 1 303 ? 13.023 -26.953 2.279 1 79.62 303 PHE A N 1
ATOM 2465 C CA . PHE A 1 303 ? 13.094 -25.516 2.09 1 79.62 303 PHE A CA 1
ATOM 2466 C C . PHE A 1 303 ? 11.82 -25 1.434 1 79.62 303 PHE A C 1
ATOM 2468 O O . PHE A 1 303 ? 11.656 -25.094 0.215 1 79.62 303 PHE A O 1
ATOM 2475 N N . PHE A 1 304 ? 10.977 -24.438 2.248 1 81.88 304 PHE A N 1
ATOM 2476 C CA . PHE A 1 304 ? 9.695 -24.016 1.686 1 81.88 304 PHE A CA 1
ATOM 2477 C C . PHE A 1 304 ? 9.594 -22.484 1.688 1 81.88 304 PHE A C 1
ATOM 2479 O O . PHE A 1 304 ? 8.555 -21.938 1.308 1 81.88 304 PHE A O 1
ATOM 2486 N N . ASP A 1 305 ? 10.688 -21.781 1.955 1 75.94 305 ASP A N 1
ATOM 2487 C CA . ASP A 1 305 ? 10.672 -20.328 1.97 1 75.94 305 ASP A CA 1
ATOM 2488 C C . ASP A 1 305 ? 10.523 -19.766 0.557 1 75.94 305 ASP A C 1
ATOM 2490 O O . ASP A 1 305 ? 11.141 -20.266 -0.385 1 75.94 305 ASP A O 1
ATOM 2494 N N . ASN A 1 306 ? 9.672 -18.797 0.356 1 76.31 306 ASN A N 1
ATOM 2495 C CA . ASN A 1 306 ? 9.516 -18.031 -0.873 1 76.31 306 ASN A CA 1
ATOM 2496 C C . ASN A 1 306 ? 9.133 -18.922 -2.051 1 76.31 306 ASN A C 1
ATOM 2498 O O . ASN A 1 306 ? 9.602 -18.703 -3.17 1 76.31 306 ASN A O 1
ATOM 2502 N N . LEU A 1 307 ? 8.344 -19.906 -1.797 1 81.81 307 LEU A N 1
ATOM 2503 C CA . LEU A 1 307 ? 7.957 -20.828 -2.867 1 81.81 307 LEU A CA 1
ATOM 2504 C C . LEU A 1 307 ? 7.156 -20.094 -3.939 1 81.81 307 LEU A C 1
ATOM 2506 O O . LEU A 1 307 ? 7.168 -20.484 -5.105 1 81.81 307 LEU A O 1
ATOM 2510 N N . ASP A 1 308 ? 6.465 -19.078 -3.539 1 79.56 308 ASP A N 1
ATOM 2511 C CA . ASP A 1 308 ? 5.691 -18.281 -4.488 1 79.56 308 ASP A CA 1
ATOM 2512 C C . ASP A 1 308 ? 6.602 -17.641 -5.535 1 79.56 308 ASP A C 1
ATOM 2514 O O . ASP A 1 308 ? 6.16 -17.344 -6.645 1 79.56 308 ASP A O 1
ATOM 2518 N N . ILE A 1 309 ? 7.816 -17.5 -5.184 1 75.44 309 ILE A N 1
ATOM 2519 C CA . ILE A 1 309 ? 8.781 -16.938 -6.113 1 75.44 309 ILE A CA 1
ATOM 2520 C C . ILE A 1 309 ? 9.586 -18.047 -6.773 1 75.44 309 ILE A C 1
ATOM 2522 O O . ILE A 1 309 ? 9.75 -18.062 -7.996 1 75.44 309 ILE A O 1
ATOM 2526 N N . ARG A 1 310 ? 10.016 -19.047 -6.008 1 75.12 310 ARG A N 1
ATOM 2527 C CA . ARG A 1 310 ? 10.977 -20.047 -6.465 1 75.12 310 ARG A CA 1
ATOM 2528 C C . ARG A 1 310 ? 10.328 -21.031 -7.426 1 75.12 310 ARG A C 1
ATOM 2530 O O . ARG A 1 310 ? 10.961 -21.484 -8.375 1 75.12 310 ARG A O 1
ATOM 2537 N N . ILE A 1 311 ? 9.117 -21.391 -7.137 1 72 311 ILE A N 1
ATOM 2538 C CA . ILE A 1 311 ? 8.445 -22.375 -7.988 1 72 311 ILE A CA 1
ATOM 2539 C C . ILE A 1 311 ? 7.531 -21.641 -8.977 1 72 311 ILE A C 1
ATOM 2541 O O . ILE A 1 311 ? 7.434 -22.031 -10.141 1 72 311 ILE A O 1
ATOM 2545 N N . ALA A 1 312 ? 6.875 -20.609 -8.43 1 58.66 312 ALA A N 1
ATOM 2546 C CA . ALA A 1 312 ? 5.734 -20.047 -9.141 1 58.66 312 ALA A CA 1
ATOM 2547 C C . ALA A 1 312 ? 6.184 -18.984 -10.148 1 58.66 312 ALA A C 1
ATOM 2549 O O . ALA A 1 312 ? 5.445 -18.641 -11.078 1 58.66 312 ALA A O 1
ATOM 2550 N N . ARG A 1 313 ? 7.281 -18.266 -9.852 1 55.75 313 ARG A N 1
ATOM 2551 C CA . ARG A 1 313 ? 7.645 -17.188 -10.773 1 55.75 313 ARG A CA 1
ATOM 2552 C C . ARG A 1 313 ? 8.062 -17.75 -12.133 1 55.75 313 ARG A C 1
ATOM 2554 O O . ARG A 1 313 ? 8.922 -18.625 -12.203 1 55.75 313 ARG A O 1
ATOM 2561 N N . HIS A 1 314 ? 7.02 -17.938 -13.062 1 47.28 314 HIS A N 1
ATOM 2562 C CA . HIS A 1 314 ? 7.207 -18.406 -14.43 1 47.28 314 HIS A CA 1
ATOM 2563 C C . HIS A 1 314 ? 7.961 -17.375 -15.266 1 47.28 314 HIS A C 1
ATOM 2565 O O . HIS A 1 314 ? 7.77 -17.312 -16.484 1 47.28 314 HIS A O 1
ATOM 2571 N N . HIS A 1 315 ? 8.398 -16.297 -14.719 1 41.09 315 HIS A N 1
ATOM 2572 C CA . HIS A 1 315 ? 8.727 -15.234 -15.656 1 41.09 315 HIS A CA 1
ATOM 2573 C C . HIS A 1 315 ? 9.75 -15.695 -16.688 1 41.09 315 HIS A C 1
ATOM 2575 O O . HIS A 1 315 ? 10.57 -16.578 -16.391 1 41.09 315 HIS A O 1
ATOM 2581 N N . GLY A 1 316 ? 9.344 -15.5 -17.859 1 39.41 316 GLY A N 1
ATOM 2582 C CA . GLY A 1 316 ? 10.016 -15.742 -19.125 1 39.41 316 GLY A CA 1
ATOM 2583 C C . GLY A 1 316 ? 11.523 -15.555 -19.047 1 39.41 316 GLY A C 1
ATOM 2584 O O . GLY A 1 316 ? 12.023 -14.906 -18.141 1 39.41 316 GLY A O 1
ATOM 2585 N N . MET A 1 317 ? 12.141 -16.328 -19.766 1 37.34 317 MET A N 1
ATOM 2586 C CA . MET A 1 317 ? 13.57 -16.344 -20.094 1 37.34 317 MET A CA 1
ATOM 2587 C C . MET A 1 317 ? 14.109 -14.922 -20.219 1 37.34 317 MET A C 1
ATOM 2589 O O . MET A 1 317 ? 15.32 -14.703 -20.094 1 37.34 317 MET A O 1
ATOM 2593 N N . GLU A 1 318 ? 13.266 -14.07 -20.734 1 36 318 GLU A N 1
ATOM 2594 C CA . GLU A 1 318 ? 13.836 -12.805 -21.172 1 36 318 GLU A CA 1
ATOM 2595 C C . GLU A 1 318 ? 13.945 -11.805 -20.031 1 36 318 GLU A C 1
ATOM 2597 O O . GLU A 1 318 ? 14.344 -10.656 -20.234 1 36 318 GLU A O 1
ATOM 2602 N N . THR A 1 319 ? 13.148 -11.93 -19.062 1 35.88 319 THR A N 1
ATOM 2603 C CA . THR A 1 319 ? 13.359 -10.945 -18 1 35.88 319 THR A CA 1
ATOM 2604 C C . THR A 1 319 ? 14.68 -11.188 -17.281 1 35.88 319 THR A C 1
ATOM 2606 O O . THR A 1 319 ? 15.18 -12.32 -17.25 1 35.88 319 THR A O 1
ATOM 2609 N N . ALA A 1 320 ? 15.375 -10.227 -17.172 1 34.5 320 ALA A N 1
ATOM 2610 C CA . ALA A 1 320 ? 16.625 -10.344 -16.422 1 34.5 320 ALA A CA 1
ATOM 2611 C C . ALA A 1 320 ? 16.453 -11.234 -15.195 1 34.5 320 ALA A C 1
ATOM 2613 O O . ALA A 1 320 ? 17.375 -11.375 -14.383 1 34.5 320 ALA A O 1
ATOM 2614 N N . ASN A 1 321 ? 15.312 -11.477 -14.82 1 34.22 321 ASN A N 1
ATOM 2615 C CA . ASN A 1 321 ? 15.133 -12.375 -13.688 1 34.22 321 ASN A CA 1
ATOM 2616 C C . ASN A 1 321 ? 15.555 -13.805 -14.039 1 34.22 321 ASN A C 1
ATOM 2618 O O . ASN A 1 321 ? 14.914 -14.453 -14.867 1 34.22 321 ASN A O 1
ATOM 2622 N N . LYS A 1 322 ? 16.719 -13.945 -14.242 1 34.97 322 LYS A N 1
ATOM 2623 C CA . LYS A 1 322 ? 17.625 -15.07 -14.461 1 34.97 322 LYS A CA 1
ATOM 2624 C C . LYS A 1 322 ? 17.219 -16.266 -13.602 1 34.97 322 LYS A C 1
ATOM 2626 O O . LYS A 1 322 ? 17.656 -16.375 -12.453 1 34.97 322 LYS A O 1
ATOM 2631 N N . ASN A 1 323 ? 15.961 -16.469 -13.555 1 36.09 323 ASN A N 1
ATOM 2632 C CA . ASN A 1 323 ? 15.914 -17.844 -13.047 1 36.09 323 ASN A CA 1
ATOM 2633 C C . ASN A 1 323 ? 16.812 -18.766 -13.859 1 36.09 323 ASN A C 1
ATOM 2635 O O . ASN A 1 323 ? 16.5 -19.953 -14.016 1 36.09 323 ASN A O 1
ATOM 2639 N N . ARG A 1 324 ? 17.453 -18.188 -14.734 1 40.28 324 ARG A N 1
ATOM 2640 C CA . ARG A 1 324 ? 18.422 -18.984 -15.484 1 40.28 324 ARG A CA 1
ATOM 2641 C C . ARG A 1 324 ? 19.656 -19.266 -14.641 1 40.28 324 ARG A C 1
ATOM 2643 O O . ARG A 1 324 ? 20 -18.484 -13.75 1 40.28 324 ARG A O 1
ATOM 2650 N N . PHE A 1 325 ? 19.781 -20.422 -14.734 1 41.78 325 PHE A N 1
ATOM 2651 C CA . PHE A 1 325 ? 21.125 -20.734 -14.25 1 41.78 325 PHE A CA 1
ATOM 2652 C C . PHE A 1 325 ? 22.156 -19.812 -14.875 1 41.78 325 PHE A C 1
ATOM 2654 O O . PHE A 1 325 ? 22.234 -19.688 -16.094 1 41.78 325 PHE A O 1
ATOM 2661 N N . GLU A 1 326 ? 22.359 -18.672 -14.18 1 44.94 326 GLU A N 1
ATOM 2662 C CA . GLU A 1 326 ? 23.422 -17.859 -14.766 1 44.94 326 GLU A CA 1
ATOM 2663 C C . GLU A 1 326 ? 24.594 -18.734 -15.219 1 44.94 326 GLU A C 1
ATOM 2665 O O . GLU A 1 326 ? 25.547 -18.234 -15.82 1 44.94 326 GLU A O 1
ATOM 2670 N N . CYS A 1 327 ? 24.469 -19.984 -14.688 1 49.44 327 CYS A N 1
ATOM 2671 C CA . CYS A 1 327 ? 25.484 -20.938 -15.141 1 49.44 327 CYS A CA 1
ATOM 2672 C C . CYS A 1 327 ? 24.891 -21.906 -16.172 1 49.44 327 CYS A C 1
ATOM 2674 O O . CYS A 1 327 ? 23.688 -21.875 -16.422 1 49.44 327 CYS A O 1
ATOM 2676 N N . SER A 1 328 ? 25.797 -22.406 -16.906 1 54.56 328 SER A N 1
ATOM 2677 C CA . SER A 1 328 ? 25.359 -23.484 -17.781 1 54.56 328 SER A CA 1
ATOM 2678 C C . SER A 1 328 ? 24.672 -24.594 -17 1 54.56 328 SER A C 1
ATOM 2680 O O . SER A 1 328 ? 24.891 -24.734 -15.789 1 54.56 328 SER A O 1
ATOM 2682 N N . PHE A 1 329 ? 23.656 -25.156 -17.547 1 61.97 329 PHE A N 1
ATOM 2683 C CA . PHE A 1 329 ? 22.969 -26.266 -16.906 1 61.97 329 PHE A CA 1
ATOM 2684 C C . PHE A 1 329 ? 23.969 -27.25 -16.312 1 61.97 329 PHE A C 1
ATOM 2686 O O . PHE A 1 329 ? 23.766 -27.766 -15.203 1 61.97 329 PHE A O 1
ATOM 2693 N N . GLY A 1 330 ? 25.031 -27.406 -17.047 1 60.28 330 GLY A N 1
ATOM 2694 C CA . GLY A 1 330 ? 26.094 -28.266 -16.547 1 60.28 330 GLY A CA 1
ATOM 2695 C C . GLY A 1 330 ? 26.719 -27.766 -15.258 1 60.28 330 GLY A C 1
ATOM 2696 O O . GLY A 1 330 ? 26.953 -28.547 -14.336 1 60.28 330 GLY A O 1
ATOM 2697 N N . ALA A 1 331 ? 26.938 -26.5 -15.25 1 62.09 331 ALA A N 1
ATOM 2698 C CA . ALA A 1 331 ? 27.531 -25.891 -14.062 1 62.09 331 ALA A CA 1
ATOM 2699 C C . ALA A 1 331 ? 26.562 -25.969 -12.875 1 62.09 331 ALA A C 1
ATOM 2701 O O . ALA A 1 331 ? 26.984 -26.234 -11.742 1 62.09 331 ALA A O 1
ATOM 2702 N N . PHE A 1 332 ? 25.312 -25.781 -13.148 1 64.5 332 PHE A N 1
ATOM 2703 C CA . PHE A 1 332 ? 24.281 -25.875 -12.117 1 64.5 332 PHE A CA 1
ATOM 2704 C C . PHE A 1 332 ? 24.25 -27.281 -11.508 1 64.5 332 PHE A C 1
ATOM 2706 O O . PHE A 1 332 ? 24.25 -27.422 -10.289 1 64.5 332 PHE A O 1
ATOM 2713 N N . LEU A 1 333 ? 24.391 -28.172 -12.273 1 65.12 333 LEU A N 1
ATOM 2714 C CA . LEU A 1 333 ? 24.328 -29.562 -11.812 1 65.12 333 LEU A CA 1
ATOM 2715 C C . LEU A 1 333 ? 25.547 -29.906 -10.961 1 65.12 333 LEU A C 1
ATOM 2717 O O . LEU A 1 333 ? 25.438 -30.641 -9.977 1 65.12 333 LEU A O 1
ATOM 2721 N N . LYS A 1 334 ? 26.641 -29.25 -11.43 1 61.62 334 LYS A N 1
ATOM 2722 C CA . LYS A 1 334 ? 27.859 -29.453 -10.656 1 61.62 334 LYS A CA 1
ATOM 2723 C C . LYS A 1 334 ? 27.75 -28.828 -9.273 1 61.62 334 LYS A C 1
ATOM 2725 O O . LYS A 1 334 ? 28.219 -29.406 -8.289 1 61.62 334 LYS A O 1
ATOM 2730 N N . GLN A 1 335 ? 27.078 -27.781 -9.242 1 62.88 335 GLN A N 1
ATOM 2731 C CA . GLN A 1 335 ? 26.906 -27.062 -7.988 1 62.88 335 GLN A CA 1
ATOM 2732 C C . GLN A 1 335 ? 25.953 -27.812 -7.055 1 62.88 335 GLN A C 1
ATOM 2734 O O . GLN A 1 335 ? 26.141 -27.812 -5.836 1 62.88 335 GLN A O 1
ATOM 2739 N N . LEU A 1 336 ? 24.969 -28.312 -7.574 1 66.44 336 LEU A N 1
ATOM 2740 C CA . LEU A 1 336 ? 24 -29.062 -6.773 1 66.44 336 LEU A CA 1
ATOM 2741 C C . LEU A 1 336 ? 24.703 -30.188 -6.012 1 66.44 336 LEU A C 1
ATOM 2743 O O . LEU A 1 336 ? 24.25 -30.578 -4.93 1 66.44 336 LEU A O 1
ATOM 2747 N N . ARG A 1 337 ? 25.734 -30.531 -6.609 1 59.72 337 ARG A N 1
ATOM 2748 C CA . ARG A 1 337 ? 26.469 -31.625 -5.969 1 59.72 337 ARG A CA 1
ATOM 2749 C C . ARG A 1 337 ? 27.266 -31.109 -4.77 1 59.72 337 ARG A C 1
ATOM 2751 O O . ARG A 1 337 ? 27.641 -31.891 -3.885 1 59.72 337 ARG A O 1
ATOM 2758 N N . ALA A 1 338 ? 27.406 -29.641 -4.766 1 56.78 338 ALA A N 1
ATOM 2759 C CA . ALA A 1 338 ? 28.047 -29 -3.619 1 56.78 338 ALA A CA 1
ATOM 2760 C C . ALA A 1 338 ? 27 -28.484 -2.627 1 56.78 338 ALA A C 1
ATOM 2762 O O . ALA A 1 338 ? 26.766 -27.281 -2.543 1 56.78 338 ALA A O 1
ATOM 2763 N N . THR A 1 339 ? 26.25 -29.266 -1.796 1 55.62 339 THR A N 1
ATOM 2764 C CA . THR A 1 339 ? 25.031 -29.109 -1.017 1 55.62 339 THR A CA 1
ATOM 2765 C C . THR A 1 339 ? 25.172 -27.969 -0.009 1 55.62 339 THR A C 1
ATOM 2767 O O . THR A 1 339 ? 24.219 -27.234 0.244 1 55.62 339 THR A O 1
ATOM 2770 N N . ASP A 1 340 ? 26.266 -27.703 0.653 1 54.66 340 ASP A N 1
ATOM 2771 C CA . ASP A 1 340 ? 26.438 -26.734 1.734 1 54.66 340 ASP A CA 1
ATOM 2772 C C . ASP A 1 340 ? 26.234 -25.312 1.232 1 54.66 340 ASP A C 1
ATOM 2774 O O . ASP A 1 340 ? 25.625 -24.484 1.913 1 54.66 340 ASP A O 1
ATOM 2778 N N . GLU A 1 341 ? 26.594 -25 0.124 1 54.34 341 GLU A N 1
ATOM 2779 C CA . GLU A 1 341 ? 26.516 -23.656 -0.43 1 54.34 341 GLU A CA 1
ATOM 2780 C C . GLU A 1 341 ? 25.094 -23.344 -0.895 1 54.34 341 GLU A C 1
ATOM 2782 O O . GLU A 1 341 ? 24.641 -22.203 -0.771 1 54.34 341 GLU A O 1
ATOM 2787 N N . VAL A 1 342 ? 24.359 -24.312 -1.216 1 57.53 342 VAL A N 1
ATOM 2788 C CA . VAL A 1 342 ? 23.016 -24.156 -1.788 1 57.53 342 VAL A CA 1
ATOM 2789 C C . VAL A 1 342 ? 22.047 -23.719 -0.702 1 57.53 342 VAL A C 1
ATOM 2791 O O . VAL A 1 342 ? 21.188 -22.859 -0.937 1 57.53 342 VAL A O 1
ATOM 2794 N N . ALA A 1 343 ? 22.203 -24.156 0.49 1 58.28 343 ALA A N 1
ATOM 2795 C CA . ALA A 1 343 ? 21.281 -23.844 1.584 1 58.28 343 ALA A CA 1
ATOM 2796 C C . ALA A 1 343 ? 21.281 -22.344 1.889 1 58.28 343 ALA A C 1
ATOM 2798 O O . ALA A 1 343 ? 20.219 -21.766 2.154 1 58.28 343 ALA A O 1
ATOM 2799 N N . GLN A 1 344 ? 22.281 -21.688 1.794 1 54.91 344 GLN A N 1
ATOM 2800 C CA . GLN A 1 344 ? 22.422 -20.281 2.111 1 54.91 344 GLN A CA 1
ATOM 2801 C C . GLN A 1 344 ? 21.719 -19.406 1.065 1 54.91 344 GLN A C 1
ATOM 2803 O O . GLN A 1 344 ? 21.109 -18.391 1.401 1 54.91 344 GLN A O 1
ATOM 2808 N N . VAL A 1 345 ? 21.688 -19.859 -0.071 1 56.09 345 VAL A N 1
ATOM 2809 C CA . VAL A 1 345 ? 21.188 -19.062 -1.184 1 56.09 345 VAL A CA 1
ATOM 2810 C C . VAL A 1 345 ? 19.656 -19.172 -1.249 1 56.09 345 VAL A C 1
ATOM 2812 O O . VAL A 1 345 ? 18.969 -18.172 -1.517 1 56.09 345 VAL A O 1
ATOM 2815 N N . ILE A 1 346 ? 19.172 -20.328 -0.894 1 57.41 346 ILE A N 1
ATOM 2816 C CA . ILE A 1 346 ? 17.766 -20.594 -1.122 1 57.41 346 ILE A CA 1
ATOM 2817 C C . ILE A 1 346 ? 16.922 -19.812 -0.123 1 57.41 346 ILE A C 1
ATOM 2819 O O . ILE A 1 346 ? 15.742 -19.516 -0.382 1 57.41 346 ILE A O 1
ATOM 2823 N N . THR A 1 347 ? 17.469 -19.297 0.991 1 53.31 347 THR A N 1
ATOM 2824 C CA . THR A 1 347 ? 16.672 -18.641 2.016 1 53.31 347 THR A CA 1
ATOM 2825 C C . THR A 1 347 ? 16.672 -17.125 1.798 1 53.31 347 THR A C 1
ATOM 2827 O O . THR A 1 347 ? 16.016 -16.391 2.541 1 53.31 347 THR A O 1
ATOM 2830 N N . SER A 1 348 ? 17.328 -16.688 0.809 1 50.44 348 SER A N 1
ATOM 2831 C CA . SER A 1 348 ? 17.328 -15.258 0.561 1 50.44 348 SER A CA 1
ATOM 2832 C C . SER A 1 348 ? 16.031 -14.82 -0.109 1 50.44 348 SER A C 1
ATOM 2834 O O . SER A 1 348 ? 15.352 -15.625 -0.76 1 50.44 348 SER A O 1
ATOM 2836 N N . GLU A 1 349 ? 15.438 -13.766 0.375 1 47.06 349 GLU A N 1
ATOM 2837 C CA . GLU A 1 349 ? 14.156 -13.242 -0.089 1 47.06 349 GLU A CA 1
ATOM 2838 C C . GLU A 1 349 ? 14.047 -13.328 -1.609 1 47.06 349 GLU A C 1
ATOM 2840 O O . GLU A 1 349 ? 12.992 -13.68 -2.143 1 47.06 349 GLU A O 1
ATOM 2845 N N . ASP A 1 350 ? 15 -12.555 -2.246 1 44.88 350 ASP A N 1
ATOM 2846 C CA . ASP A 1 350 ? 15.023 -12.75 -3.693 1 44.88 350 ASP A CA 1
ATOM 2847 C C . ASP A 1 350 ? 16.156 -13.68 -4.105 1 44.88 350 ASP A C 1
ATOM 2849 O O . ASP A 1 350 ? 17.25 -13.219 -4.473 1 44.88 350 ASP A O 1
ATOM 2853 N N . PRO A 1 351 ? 16.031 -14.898 -3.648 1 41.38 351 PRO A N 1
ATOM 2854 C CA . PRO A 1 351 ? 17.125 -15.852 -3.814 1 41.38 351 PRO A CA 1
ATOM 2855 C C . PRO A 1 351 ? 17.703 -15.852 -5.23 1 41.38 351 PRO A C 1
ATOM 2857 O O . PRO A 1 351 ? 18.875 -16.188 -5.426 1 41.38 351 PRO A O 1
ATOM 2860 N N . GLU A 1 352 ? 16.953 -15.484 -6.066 1 39.03 352 GLU A N 1
ATOM 2861 C CA . GLU A 1 352 ? 17.453 -15.547 -7.434 1 39.03 352 GLU A CA 1
ATOM 2862 C C . GLU A 1 352 ? 18.5 -14.477 -7.695 1 39.03 352 GLU A C 1
ATOM 2864 O O . GLU A 1 352 ? 19.484 -14.711 -8.414 1 39.03 352 GLU A O 1
ATOM 2869 N N . VAL A 1 353 ? 18.328 -13.328 -6.965 1 38.97 353 VAL A N 1
ATOM 2870 C CA . VAL A 1 353 ? 19.328 -12.273 -7.141 1 38.97 353 VAL A CA 1
ATOM 2871 C C . VAL A 1 353 ? 20.594 -12.625 -6.383 1 38.97 353 VAL A C 1
ATOM 2873 O O . VAL A 1 353 ? 21.703 -12.438 -6.898 1 38.97 353 VAL A O 1
ATOM 2876 N N . ASP A 1 354 ? 20.547 -13.141 -5.207 1 38.09 354 ASP A N 1
ATOM 2877 C CA . ASP A 1 354 ? 21.719 -13.383 -4.371 1 38.09 354 ASP A CA 1
ATOM 2878 C C . ASP A 1 354 ? 22.562 -14.523 -4.922 1 38.09 354 ASP A C 1
ATOM 2880 O O . ASP A 1 354 ? 23.797 -14.461 -4.902 1 38.09 354 ASP A O 1
ATOM 2884 N N . VAL A 1 355 ? 22.031 -15.492 -5.309 1 36.28 355 VAL A N 1
ATOM 2885 C CA . VAL A 1 355 ? 22.812 -16.594 -5.879 1 36.28 355 VAL A CA 1
ATOM 2886 C C . VAL A 1 355 ? 23.625 -16.078 -7.066 1 36.28 355 VAL A C 1
ATOM 2888 O O . VAL A 1 355 ? 24.781 -16.469 -7.242 1 36.28 355 VAL A O 1
ATOM 2891 N N . ALA A 1 356 ? 23.078 -15.039 -7.609 1 32.25 356 ALA A N 1
ATOM 2892 C CA . ALA A 1 356 ? 23.828 -14.523 -8.75 1 32.25 356 ALA A CA 1
ATOM 2893 C C . ALA A 1 356 ? 25.078 -13.766 -8.297 1 32.25 356 ALA A C 1
ATOM 2895 O O . ALA A 1 356 ? 26.156 -13.953 -8.852 1 32.25 356 ALA A O 1
ATOM 2896 N N . GLU A 1 357 ? 24.922 -12.938 -7.387 1 33.88 357 GLU A N 1
ATOM 2897 C CA . GLU A 1 357 ? 26.062 -12.117 -7.008 1 33.88 357 GLU A CA 1
ATOM 2898 C C . GLU A 1 357 ? 27.156 -12.953 -6.352 1 33.88 357 GLU A C 1
ATOM 2900 O O . GLU A 1 357 ? 28.344 -12.781 -6.641 1 33.88 357 GLU A O 1
ATOM 2905 N N . GLU A 1 358 ? 26.844 -13.656 -5.34 1 34.41 358 GLU A N 1
ATOM 2906 C CA . GLU A 1 358 ? 27.875 -14.391 -4.621 1 34.41 358 GLU A CA 1
ATOM 2907 C C . GLU A 1 358 ? 28.547 -15.43 -5.52 1 34.41 358 GLU A C 1
ATOM 2909 O O . GLU A 1 358 ? 29.766 -15.602 -5.477 1 34.41 358 GLU A O 1
ATOM 2914 N N . LEU A 1 359 ? 27.734 -16.047 -6.109 1 29.81 359 LEU A N 1
ATOM 2915 C CA . LEU A 1 359 ? 28.312 -17.094 -6.945 1 29.81 359 LEU A CA 1
ATOM 2916 C C . LEU A 1 359 ? 29.016 -16.484 -8.156 1 29.81 359 LEU A C 1
ATOM 2918 O O . LEU A 1 359 ? 30.047 -17 -8.602 1 29.81 359 LEU A O 1
ATOM 2922 N N . PHE A 1 360 ? 28.406 -15.383 -8.641 1 30.08 360 PHE A N 1
ATOM 2923 C CA . PHE A 1 360 ? 29.031 -14.875 -9.859 1 30.08 360 PHE A CA 1
ATOM 2924 C C . PHE A 1 360 ? 29.969 -13.711 -9.547 1 30.08 360 PHE A C 1
ATOM 2926 O O . PHE A 1 360 ? 30.812 -13.352 -10.375 1 30.08 360 PHE A O 1
ATOM 2933 N N . GLY A 1 361 ? 29.766 -13.055 -8.531 1 31.42 361 GLY A N 1
ATOM 2934 C CA . GLY A 1 361 ? 30.766 -12.039 -8.258 1 31.42 361 GLY A CA 1
ATOM 2935 C C . GLY A 1 361 ? 32.156 -12.617 -8.023 1 31.42 361 GLY A C 1
ATOM 2936 O O . GLY A 1 361 ? 33.125 -11.875 -7.941 1 31.42 361 GLY A O 1
ATOM 2937 N N . ARG A 1 362 ? 32.125 -13.945 -7.598 1 30.42 362 ARG A N 1
ATOM 2938 C CA . ARG A 1 362 ? 33.5 -14.383 -7.398 1 30.42 362 ARG A CA 1
ATOM 2939 C C . ARG A 1 362 ? 34.25 -14.539 -8.734 1 30.42 362 ARG A C 1
ATOM 2941 O O . ARG A 1 362 ? 35.438 -14.797 -8.758 1 30.42 362 ARG A O 1
ATOM 2948 N N . THR A 1 363 ? 33.5 -14.633 -9.836 1 28.89 363 THR A N 1
ATOM 2949 C CA . THR A 1 363 ? 34.406 -15.062 -10.906 1 28.89 363 THR A CA 1
ATOM 2950 C C . THR A 1 363 ? 35.25 -13.898 -11.391 1 28.89 363 THR A C 1
ATOM 2952 O O . THR A 1 363 ? 36.25 -14.094 -12.109 1 28.89 363 THR A O 1
ATOM 2955 N N . ASN A 1 364 ? 34.844 -12.688 -11.242 1 28.27 364 ASN A N 1
ATOM 2956 C CA . ASN A 1 364 ? 35.844 -11.977 -12.039 1 28.27 364 ASN A CA 1
ATOM 2957 C C . ASN A 1 364 ? 37.219 -11.969 -11.359 1 28.27 364 ASN A C 1
ATOM 2959 O O . ASN A 1 364 ? 38.188 -11.422 -11.898 1 28.27 364 ASN A O 1
ATOM 2963 N N . SER A 1 365 ? 37.25 -11.984 -9.969 1 27.7 365 SER A N 1
ATOM 2964 C CA . SER A 1 365 ? 38.656 -11.844 -9.531 1 27.7 365 SER A CA 1
ATOM 2965 C C . SER A 1 365 ? 39.406 -13.141 -9.719 1 27.7 365 SER A C 1
ATOM 2967 O O . SER A 1 365 ? 40.531 -13.289 -9.188 1 27.7 365 SER A O 1
ATOM 2969 N N . ILE A 1 366 ? 38.875 -14.172 -10.3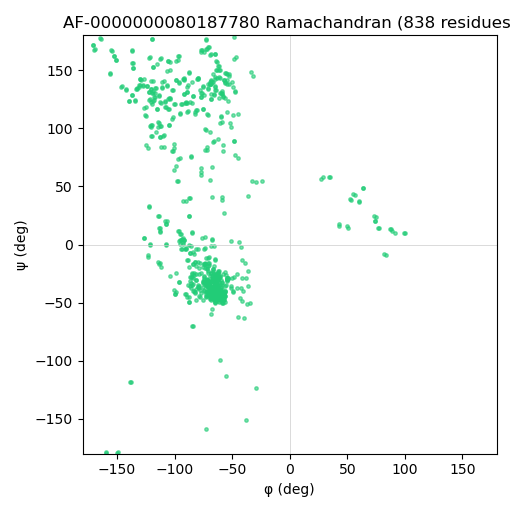05 1 28.05 366 ILE A N 1
ATOM 2970 C CA . ILE A 1 366 ? 39.844 -15.273 -10.383 1 28.05 366 ILE A CA 1
ATOM 2971 C C . ILE A 1 366 ? 41 -14.891 -11.297 1 28.05 366 ILE A C 1
ATOM 2973 O O . ILE A 1 366 ? 41.719 -15.758 -11.812 1 28.05 366 ILE A O 1
ATOM 2977 N N . ALA A 1 367 ? 41.031 -13.742 -11.898 1 25.39 367 ALA A N 1
ATOM 2978 C CA . ALA A 1 367 ?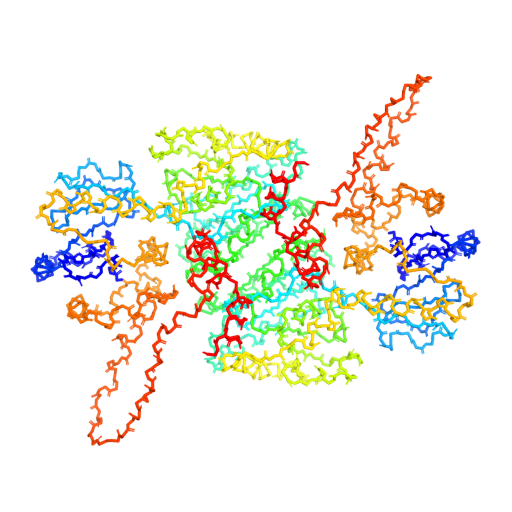 42.312 -13.867 -12.617 1 25.39 367 ALA A CA 1
ATOM 2979 C C . ALA A 1 367 ? 43.438 -14.188 -11.648 1 25.39 367 ALA A C 1
ATOM 2981 O O . ALA A 1 367 ? 44.188 -15.164 -11.852 1 25.39 367 ALA A O 1
ATOM 2982 N N . ASP A 1 368 ? 44.469 -13.328 -11.367 1 24.64 368 ASP A N 1
ATOM 2983 C CA . ASP A 1 368 ? 45.906 -13.602 -11.258 1 24.64 368 ASP A CA 1
ATOM 2984 C C . ASP A 1 368 ? 46.281 -14.016 -9.844 1 24.64 368 ASP A C 1
ATOM 2986 O O . ASP A 1 368 ? 47.469 -14.18 -9.531 1 24.64 368 ASP A O 1
ATOM 2990 N N . GLU A 1 369 ? 45.656 -13.484 -8.727 1 23.33 369 GLU A N 1
ATOM 2991 C CA . GLU A 1 369 ? 46.562 -13.625 -7.613 1 23.33 369 GLU A CA 1
ATOM 2992 C C . GLU A 1 369 ? 46.812 -15.094 -7.273 1 23.33 369 GLU A C 1
ATOM 2994 O O . GLU A 1 369 ? 45.969 -15.938 -7.52 1 23.33 369 GLU A O 1
ATOM 2999 N N . GLY A 1 370 ? 48.125 -15.57 -6.859 1 22.97 370 GLY A N 1
ATOM 3000 C CA . GLY A 1 370 ? 48.906 -16.625 -6.234 1 22.97 370 GLY A CA 1
ATOM 3001 C C . GLY A 1 370 ? 48.188 -17.266 -5.051 1 22.97 370 GLY A C 1
ATOM 3002 O O . GLY A 1 370 ? 47.125 -16.812 -4.641 1 22.97 370 GLY A O 1
ATOM 3003 N N . GLU A 1 371 ? 48.938 -17.812 -3.984 1 21.73 371 GLU A N 1
ATOM 3004 C CA . GLU A 1 371 ? 49.062 -18.875 -2.996 1 21.73 371 GLU A CA 1
ATOM 3005 C C . GLU A 1 371 ? 48.188 -18.609 -1.782 1 21.73 371 GLU A C 1
ATOM 3007 O O . GLU A 1 371 ? 47.812 -19.531 -1.069 1 21.73 371 GLU A O 1
ATOM 3012 N N . ASP A 1 372 ? 48.156 -17.359 -1.116 1 21.52 372 ASP A N 1
ATOM 3013 C CA . ASP A 1 372 ? 48.219 -17.422 0.34 1 21.52 372 ASP A CA 1
ATOM 3014 C C . ASP A 1 372 ? 46.938 -17.969 0.938 1 21.52 372 ASP A C 1
ATOM 3016 O O . ASP A 1 372 ? 45.844 -17.672 0.444 1 21.52 372 ASP A O 1
ATOM 3020 N N . SER A 1 373 ? 46.969 -18.906 2.027 1 22.14 373 SER A N 1
ATOM 3021 C CA . SER A 1 373 ? 46.375 -19.953 2.871 1 22.14 373 SER A CA 1
ATOM 3022 C C . SER A 1 373 ? 45.25 -19.391 3.75 1 22.14 373 SER A C 1
ATOM 3024 O O . SER A 1 373 ? 44.438 -20.141 4.289 1 22.14 373 SER A O 1
ATOM 3026 N N . GLY A 1 374 ? 45.312 -18.062 4.293 1 21.95 374 GLY A N 1
ATOM 3027 C CA . GLY A 1 374 ? 44.938 -17.969 5.695 1 21.95 374 GLY A CA 1
ATOM 3028 C C . GLY A 1 374 ? 43.469 -18.281 5.953 1 21.95 374 GLY A C 1
ATOM 3029 O O . GLY A 1 374 ? 42.656 -18.188 5.043 1 21.95 374 GLY A O 1
ATOM 3030 N N . ASP A 1 375 ? 43.125 -18.891 7.141 1 22.05 375 ASP A N 1
ATOM 3031 C CA . ASP A 1 375 ? 42.156 -19.609 7.965 1 22.05 375 ASP A CA 1
ATOM 3032 C C . ASP A 1 375 ? 40.969 -18.734 8.328 1 22.05 375 ASP A C 1
ATOM 3034 O O . ASP A 1 375 ? 41.094 -17.812 9.133 1 22.05 375 ASP A O 1
ATOM 3038 N N . VAL A 1 376 ? 40.438 -17.969 7.535 1 22.38 376 VAL A N 1
ATOM 3039 C CA . VAL A 1 376 ? 39.5 -17.062 8.188 1 22.38 376 VAL A CA 1
ATOM 3040 C C . VAL A 1 376 ? 38.406 -17.859 8.93 1 22.38 376 VAL A C 1
ATOM 3042 O O . VAL A 1 376 ? 37.625 -18.594 8.305 1 22.38 376 VAL A O 1
ATOM 3045 N N . THR A 1 377 ? 38.75 -18.266 10.281 1 21.09 377 THR A N 1
ATOM 3046 C CA . THR A 1 377 ? 37.969 -19.016 11.273 1 21.09 377 THR A CA 1
ATOM 3047 C C . THR A 1 377 ? 36.656 -18.312 11.594 1 21.09 377 THR A C 1
ATOM 3049 O O . THR A 1 377 ? 36.656 -17.172 12.07 1 21.09 377 THR A O 1
ATOM 3052 N N . LEU A 1 378 ? 35.844 -18.422 10.945 1 20.3 378 LEU A N 1
ATOM 3053 C CA . LEU A 1 378 ? 34.562 -17.797 11.18 1 20.3 378 LEU A CA 1
ATOM 3054 C C . LEU A 1 378 ? 33.938 -18.281 12.5 1 20.3 378 LEU A C 1
ATOM 3056 O O . LEU A 1 378 ? 33.938 -19.469 12.773 1 20.3 378 LEU A O 1
ATOM 3060 N N . PRO A 1 379 ? 33.969 -17.391 13.625 1 21.56 379 PRO A N 1
ATOM 3061 C CA . PRO A 1 379 ? 33.656 -17.844 14.977 1 21.56 379 PRO A CA 1
ATOM 3062 C C . PRO A 1 379 ? 32.344 -18.609 15.047 1 21.56 379 PRO A C 1
ATOM 3064 O O . PRO A 1 379 ? 31.453 -18.406 14.211 1 21.56 379 PRO A O 1
ATOM 3067 N N . THR A 1 380 ? 32.281 -19.734 15.859 1 21.12 380 THR A N 1
ATOM 3068 C CA . THR A 1 380 ? 31.344 -20.797 16.203 1 21.12 380 THR A CA 1
ATOM 3069 C C . THR A 1 380 ? 30.188 -20.234 17.016 1 21.12 380 THR A C 1
ATOM 3071 O O . THR A 1 380 ? 30.391 -19.594 18.047 1 21.12 380 THR A O 1
ATOM 3074 N N . PRO A 1 381 ? 29.109 -19.922 16.484 1 20.84 381 PRO A N 1
ATOM 3075 C CA . PRO A 1 381 ? 27.969 -19.422 17.25 1 20.84 381 PRO A CA 1
ATOM 3076 C C . PRO A 1 381 ? 27.641 -20.297 18.469 1 20.84 381 PRO A C 1
ATOM 3078 O O . PRO A 1 381 ? 27.672 -21.516 18.359 1 20.84 381 PRO A O 1
ATOM 3081 N N . ALA A 1 382 ? 27.844 -19.812 19.672 1 22.69 382 ALA A N 1
ATOM 3082 C CA . ALA A 1 382 ? 27.734 -20.438 20.984 1 22.69 382 ALA A CA 1
ATOM 3083 C C . ALA A 1 382 ? 26.438 -21.234 21.109 1 22.69 382 ALA A C 1
ATOM 3085 O O . ALA A 1 382 ? 25.469 -20.953 20.406 1 22.69 382 ALA A O 1
ATOM 3086 N N . SER A 1 383 ? 26.297 -22.219 22.109 1 23.12 383 SER A N 1
ATOM 3087 C CA . SER A 1 383 ? 25.422 -23.281 22.594 1 23.12 383 SER A CA 1
ATOM 3088 C C . SER A 1 383 ? 24.047 -22.719 23 1 23.12 383 SER A C 1
ATOM 3090 O O . SER A 1 383 ? 23.969 -21.656 23.625 1 23.12 383 SER A O 1
ATOM 3092 N N . GLU A 1 384 ? 23.047 -23.219 22.5 1 26.7 384 GLU A N 1
ATOM 3093 C CA . GLU A 1 384 ? 21.594 -23.062 22.562 1 26.7 384 GLU A CA 1
ATOM 3094 C C . GLU A 1 384 ? 21.078 -23.266 23.984 1 26.7 384 GLU A C 1
ATOM 3096 O O . GLU A 1 384 ? 20.703 -24.375 24.359 1 26.7 384 GLU A O 1
ATOM 3101 N N . ARG A 1 385 ? 21.812 -22.734 24.953 1 26.48 385 ARG A N 1
ATOM 3102 C CA . ARG A 1 385 ? 21.203 -22.938 26.266 1 26.48 385 ARG A CA 1
ATOM 3103 C C . ARG A 1 385 ? 19.75 -22.469 26.281 1 26.48 385 ARG A C 1
ATOM 3105 O O . ARG A 1 385 ? 19.453 -21.328 25.953 1 26.48 385 ARG A O 1
ATOM 3112 N N . THR A 1 386 ? 18.812 -23.453 26.25 1 30.67 386 THR A N 1
ATOM 3113 C CA . THR A 1 386 ? 17.359 -23.516 26.344 1 30.67 386 THR A CA 1
ATOM 3114 C C . THR A 1 386 ? 16.859 -22.688 27.531 1 30.67 386 THR A C 1
ATOM 3116 O O . THR A 1 386 ? 17.141 -23.016 28.688 1 30.67 386 THR A O 1
ATOM 3119 N N . THR A 1 387 ? 16.812 -21.547 27.469 1 32.03 387 THR A N 1
ATOM 3120 C CA . THR A 1 387 ? 16.359 -20.828 28.656 1 32.03 387 THR A CA 1
ATOM 3121 C C . THR A 1 387 ? 15.023 -21.375 29.141 1 32.03 387 THR A C 1
ATOM 3123 O O . THR A 1 387 ? 14.242 -21.906 28.359 1 32.03 387 THR A O 1
ATOM 3126 N N . PRO A 1 388 ? 14.867 -21.516 30.391 1 30.86 388 PRO A N 1
ATOM 3127 C CA . PRO A 1 388 ? 13.68 -22.047 31.062 1 30.86 388 PRO A CA 1
ATOM 3128 C C . PRO A 1 388 ? 12.375 -21.531 30.438 1 30.86 388 PRO A C 1
ATOM 3130 O O . PRO A 1 388 ? 11.391 -22.281 30.359 1 30.86 388 PRO A O 1
ATOM 3133 N N . VAL A 1 389 ? 12.391 -20.422 29.891 1 30.92 389 VAL A N 1
ATOM 3134 C CA . VAL A 1 389 ? 11.148 -19.875 29.344 1 30.92 389 VAL A CA 1
ATOM 3135 C C . VAL A 1 389 ? 10.766 -20.641 28.078 1 30.92 389 VAL A C 1
ATOM 3137 O O . VAL A 1 389 ? 9.586 -20.953 27.859 1 30.92 389 VAL A O 1
ATOM 3140 N N . VAL A 1 390 ? 11.703 -21.156 27.359 1 35.53 390 VAL A N 1
ATOM 3141 C CA . VAL A 1 390 ? 11.406 -21.938 26.172 1 35.53 390 VAL A CA 1
ATOM 3142 C C . VAL A 1 390 ? 10.805 -23.281 26.578 1 35.53 390 VAL A C 1
ATOM 3144 O O . VAL A 1 390 ? 9.836 -23.75 25.969 1 35.53 390 VAL A O 1
ATOM 3147 N N . SER A 1 391 ? 11.273 -23.781 27.609 1 35.88 391 SER A N 1
ATOM 3148 C CA . SER A 1 391 ? 10.719 -25.031 28.109 1 35.88 391 SER A CA 1
ATOM 3149 C C . SER A 1 391 ? 9.258 -24.859 28.516 1 35.88 391 SER A C 1
ATOM 3151 O O . SER A 1 391 ? 8.422 -25.719 28.219 1 35.88 391 SER A O 1
ATOM 3153 N N . LEU A 1 392 ? 8.93 -23.828 29.266 1 33.62 392 LEU A N 1
ATOM 3154 C CA . LEU A 1 392 ? 7.559 -23.609 29.703 1 33.62 392 LEU A CA 1
ATOM 3155 C C . LEU A 1 392 ? 6.629 -23.375 28.516 1 33.62 392 LEU A C 1
ATOM 3157 O O . LEU A 1 392 ? 5.52 -23.906 28.484 1 33.62 392 LEU A O 1
ATOM 3161 N N . LEU A 1 393 ? 7.051 -22.703 27.469 1 36.62 393 LEU A N 1
ATOM 3162 C CA . LEU A 1 393 ? 6.215 -22.438 26.312 1 36.62 393 LEU A CA 1
ATOM 3163 C C . LEU A 1 393 ? 6.039 -23.703 25.469 1 36.62 393 LEU A C 1
ATOM 3165 O O . LEU A 1 393 ? 4.957 -23.953 24.938 1 36.62 393 LEU A O 1
ATOM 3169 N N . LYS A 1 394 ? 6.895 -24.531 25.391 1 42.25 394 LYS A N 1
ATOM 3170 C CA . LYS A 1 394 ? 6.785 -25.844 24.734 1 42.25 394 LYS A CA 1
ATOM 3171 C C . LYS A 1 394 ? 5.797 -26.734 25.484 1 42.25 394 LYS A C 1
ATOM 3173 O O . LYS A 1 394 ? 4.98 -27.406 24.859 1 42.25 394 LYS A O 1
ATOM 3178 N N . ALA A 1 395 ? 5.895 -26.703 26.734 1 41.97 395 ALA A N 1
ATOM 3179 C CA . ALA A 1 395 ? 5.008 -27.547 27.531 1 41.97 395 ALA A CA 1
ATOM 3180 C C . ALA A 1 395 ? 3.561 -27.078 27.422 1 41.97 395 ALA A C 1
ATOM 3182 O O . ALA A 1 395 ? 2.631 -27.891 27.531 1 41.97 395 ALA A O 1
ATOM 3183 N N . SER A 1 396 ? 3.314 -25.828 27.438 1 39.53 396 SER A N 1
ATOM 3184 C CA . SER A 1 396 ? 1.946 -25.312 27.406 1 39.53 396 SER A CA 1
ATOM 3185 C C . SER A 1 396 ? 1.448 -25.141 25.969 1 39.53 396 SER A C 1
ATOM 3187 O O . SER A 1 396 ? 0.419 -24.516 25.734 1 39.53 396 SER A O 1
ATOM 3189 N N . ASN A 1 397 ? 1.938 -25.828 24.938 1 38.06 397 ASN A N 1
ATOM 3190 C CA . ASN A 1 397 ? 1.677 -25.844 23.5 1 38.06 397 ASN A CA 1
ATOM 3191 C C . ASN A 1 397 ? 1.532 -24.438 22.938 1 38.06 397 ASN A C 1
ATOM 3193 O O . ASN A 1 397 ? 0.734 -24.188 22.031 1 38.06 397 ASN A O 1
ATOM 3197 N N . LEU A 1 398 ? 1.974 -23.516 23.641 1 36.62 398 LEU A N 1
ATOM 3198 C CA . LEU A 1 398 ? 1.973 -22.109 23.219 1 36.62 398 LEU A CA 1
ATOM 3199 C C . LEU A 1 398 ? 3.27 -21.766 22.5 1 36.62 398 LEU A C 1
ATOM 3201 O O . LEU A 1 398 ? 3.451 -20.625 22.062 1 36.62 398 LEU A O 1
ATOM 3205 N N . TYR A 1 399 ? 4.117 -22.719 22.469 1 42.84 399 TYR A N 1
ATOM 3206 C CA . TYR A 1 399 ? 5.43 -22.453 21.891 1 42.84 399 TYR A CA 1
ATOM 3207 C C . TYR A 1 399 ? 5.301 -22.094 20.406 1 42.84 399 TYR A C 1
ATOM 3209 O O . TYR A 1 399 ? 5.957 -21.172 19.922 1 42.84 399 TYR A O 1
ATOM 3217 N N . GLY A 1 400 ? 4.539 -22.812 19.688 1 40.72 400 GLY A N 1
ATOM 3218 C CA . GLY A 1 400 ? 4.34 -22.516 18.281 1 40.72 400 GLY A CA 1
ATOM 3219 C C . GLY A 1 400 ? 3.734 -21.156 18.031 1 40.72 400 GLY A C 1
ATOM 3220 O O . GLY A 1 400 ? 4.191 -20.406 17.156 1 40.72 400 GLY A O 1
ATOM 3221 N N . THR A 1 401 ? 2.789 -20.781 18.75 1 38.97 401 THR A N 1
ATOM 3222 C CA . THR A 1 401 ? 2.182 -19.453 18.703 1 38.97 401 THR A CA 1
ATOM 3223 C C . THR A 1 401 ? 3.193 -18.375 19.094 1 38.97 401 THR A C 1
ATOM 3225 O O . THR A 1 401 ? 3.293 -17.344 18.438 1 38.97 401 THR A O 1
ATOM 3228 N N . ALA A 1 402 ? 3.932 -18.609 20.094 1 39.59 402 ALA A N 1
ATOM 3229 C CA . ALA A 1 402 ? 4.957 -17.672 20.562 1 39.59 402 ALA A CA 1
ATOM 3230 C C . ALA A 1 402 ? 6.125 -17.609 19.594 1 39.59 402 ALA A C 1
ATOM 3232 O O . ALA A 1 402 ? 6.66 -16.531 19.312 1 39.59 402 ALA A O 1
ATOM 3233 N N . ARG A 1 403 ? 6.52 -18.719 19.094 1 41.12 403 ARG A N 1
ATOM 3234 C CA . ARG A 1 403 ? 7.559 -18.75 18.062 1 41.12 403 ARG A CA 1
ATOM 3235 C C . ARG A 1 403 ? 7.102 -18.031 16.797 1 41.12 403 ARG A C 1
ATOM 3237 O O . ARG A 1 403 ? 7.871 -17.297 16.188 1 41.12 403 ARG A O 1
ATOM 3244 N N . ARG A 1 404 ? 5.863 -18.125 16.438 1 38.94 404 ARG A N 1
ATOM 3245 C CA . ARG A 1 404 ? 5.277 -17.422 15.297 1 38.94 404 ARG A CA 1
ATOM 3246 C C . ARG A 1 404 ? 5.188 -15.922 15.57 1 38.94 404 ARG A C 1
ATOM 3248 O O . ARG A 1 404 ? 5.469 -15.109 14.688 1 38.94 404 ARG A O 1
ATOM 3255 N N . ILE A 1 405 ? 4.828 -15.523 16.656 1 38.97 405 ILE A N 1
ATOM 3256 C CA . ILE A 1 405 ? 4.863 -14.125 17.078 1 38.97 405 ILE A CA 1
ATOM 3257 C C . ILE A 1 405 ? 6.309 -13.641 17.125 1 38.97 405 ILE A C 1
ATOM 3259 O O . ILE A 1 405 ? 6.621 -12.547 16.641 1 38.97 405 ILE A O 1
ATOM 3263 N N . HIS A 1 406 ? 7.16 -14.438 17.75 1 39.91 406 HIS A N 1
ATOM 3264 C CA . HIS A 1 406 ? 8.578 -14.125 17.844 1 39.91 406 HIS A CA 1
ATOM 3265 C C . HIS A 1 406 ? 9.219 -14.039 16.469 1 39.91 406 HIS A C 1
ATOM 3267 O O . HIS A 1 406 ? 9.969 -13.102 16.172 1 39.91 406 HIS A O 1
ATOM 3273 N N . ASP A 1 407 ? 9.062 -14.945 15.609 1 39.78 407 ASP A N 1
ATOM 3274 C CA . ASP A 1 407 ? 9.734 -15.039 14.32 1 39.78 407 ASP A CA 1
ATOM 3275 C C . ASP A 1 407 ? 9.203 -13.984 13.352 1 39.78 407 ASP A C 1
ATOM 3277 O O . ASP A 1 407 ? 9.914 -13.555 12.445 1 39.78 407 ASP A O 1
ATOM 3281 N N . ASN A 1 408 ? 7.914 -13.375 13.555 1 33.56 408 ASN A N 1
ATOM 3282 C CA . ASN A 1 408 ? 7.238 -12.438 12.656 1 33.56 408 ASN A CA 1
ATOM 3283 C C . ASN A 1 408 ? 7.137 -11.047 13.273 1 33.56 408 ASN A C 1
ATOM 3285 O O . ASN A 1 408 ? 6.676 -10.109 12.625 1 33.56 408 ASN A O 1
ATOM 3289 N N . SER A 1 409 ? 7.34 -10.891 14.602 1 32.41 409 SER A N 1
ATOM 3290 C CA . SER A 1 409 ? 7.332 -9.602 15.281 1 32.41 409 SER A CA 1
ATOM 3291 C C . SER A 1 409 ? 8.75 -9.125 15.57 1 32.41 409 SER A C 1
ATOM 3293 O O . SER A 1 409 ? 9.477 -9.75 16.344 1 32.41 409 SER A O 1
ATOM 3295 N N . ARG A 1 410 ? 9.18 -8.117 14.852 1 32.78 410 ARG A N 1
ATOM 3296 C CA . ARG A 1 410 ? 10.461 -7.484 15.133 1 32.78 410 ARG A CA 1
ATOM 3297 C C . ARG A 1 410 ? 10.547 -7.043 16.594 1 32.78 410 ARG A C 1
ATOM 3299 O O . ARG A 1 410 ? 11.625 -7.094 17.203 1 32.78 410 ARG A O 1
ATOM 3306 N N . LEU A 1 411 ? 9.469 -6.746 17.172 1 30.78 411 LEU A N 1
ATOM 3307 C CA . LEU A 1 411 ? 9.516 -6.34 18.562 1 30.78 411 LEU A CA 1
ATOM 3308 C C . LEU A 1 411 ? 9.867 -7.523 19.469 1 30.78 411 LEU A C 1
ATOM 3310 O O . LEU A 1 411 ? 10.719 -7.41 20.344 1 30.78 411 LEU A O 1
ATOM 3314 N N . VAL A 1 412 ? 9.305 -8.586 19.125 1 35.56 412 VAL A N 1
ATOM 3315 C CA . VAL A 1 412 ? 9.617 -9.734 19.969 1 35.56 412 VAL A CA 1
ATOM 3316 C C . VAL A 1 412 ? 11.039 -10.203 19.688 1 35.56 412 VAL A C 1
ATOM 3318 O O . VAL A 1 412 ? 11.797 -10.508 20.625 1 35.56 412 VAL A O 1
ATOM 3321 N N . LYS A 1 413 ? 11.367 -10.039 18.5 1 37.75 413 LYS A N 1
ATOM 3322 C CA . LYS A 1 413 ? 12.758 -10.406 18.25 1 37.75 413 LYS A CA 1
ATOM 3323 C C . LYS A 1 413 ? 13.711 -9.414 18.922 1 37.75 413 LYS A C 1
ATOM 3325 O O . LYS A 1 413 ? 14.727 -9.812 19.5 1 37.75 413 LYS A O 1
ATOM 3330 N N . ARG A 1 414 ? 13.398 -8.227 18.906 1 31.67 414 ARG A N 1
ATOM 3331 C CA . ARG A 1 414 ? 14.219 -7.242 19.594 1 31.67 414 ARG A CA 1
ATOM 3332 C C . ARG A 1 414 ? 14.148 -7.438 21.109 1 31.67 414 ARG A C 1
ATOM 3334 O O . ARG A 1 414 ? 15.164 -7.359 21.797 1 31.67 414 ARG A O 1
ATOM 3341 N N . LEU A 1 415 ? 13.008 -7.707 21.547 1 30.89 415 LEU A N 1
ATOM 3342 C CA . LEU A 1 415 ? 12.922 -7.969 22.984 1 30.89 415 LEU A CA 1
ATOM 3343 C C . LEU A 1 415 ? 13.672 -9.25 23.344 1 30.89 415 LEU A C 1
ATOM 3345 O O . LEU A 1 415 ? 14.375 -9.289 24.359 1 30.89 415 LEU A O 1
ATOM 3349 N N . TYR A 1 416 ? 13.555 -10.172 22.5 1 32.59 416 TYR A N 1
ATOM 3350 C CA . TYR A 1 416 ? 14.336 -11.383 22.719 1 32.59 416 TYR A CA 1
ATOM 3351 C C . TYR A 1 416 ? 15.828 -11.078 22.688 1 32.59 416 TYR A C 1
ATOM 3353 O O . TYR A 1 416 ? 16.578 -11.562 23.531 1 32.59 416 TYR A O 1
ATOM 3361 N N . ARG A 1 417 ? 16.203 -10.367 21.672 1 33.53 417 ARG A N 1
ATOM 3362 C CA . ARG A 1 417 ? 17.625 -10.031 21.656 1 33.53 417 ARG A CA 1
ATOM 3363 C C . ARG A 1 417 ? 18 -9.211 22.891 1 33.53 417 ARG A C 1
ATOM 3365 O O . ARG A 1 417 ? 19.125 -9.312 23.391 1 33.53 417 ARG A O 1
ATOM 3372 N N . TYR A 1 418 ? 17.156 -8.375 23.188 1 30.41 418 TYR A N 1
ATOM 3373 C CA . TYR A 1 418 ? 17.438 -7.57 24.375 1 30.41 418 TYR A CA 1
ATOM 3374 C C . TYR A 1 418 ? 17.453 -8.438 25.625 1 30.41 418 TYR A C 1
ATOM 3376 O O . TYR A 1 418 ? 18.297 -8.266 26.5 1 30.41 418 TYR A O 1
ATOM 3384 N N . PHE A 1 419 ? 16.469 -9.336 25.719 1 31.91 419 PHE A N 1
ATOM 3385 C CA . PHE A 1 419 ? 16.453 -10.133 26.938 1 31.91 419 PHE A CA 1
ATOM 3386 C C . PHE A 1 419 ? 17.344 -11.359 26.797 1 31.91 419 PHE A C 1
ATOM 3388 O O . PHE A 1 419 ? 17.719 -11.977 27.797 1 31.91 419 PHE A O 1
ATOM 3395 N N . TYR A 1 420 ? 17.359 -11.898 25.609 1 30.28 420 TYR A N 1
ATOM 3396 C CA . TYR A 1 420 ? 18.359 -12.945 25.422 1 30.28 420 TYR A CA 1
ATOM 3397 C C . TYR A 1 420 ? 19.453 -12.484 24.453 1 30.28 420 TYR A C 1
ATOM 3399 O O . TYR A 1 420 ? 19.281 -12.539 23.234 1 30.28 420 TYR A O 1
ATOM 3407 N N . PRO A 1 421 ? 20.438 -11.766 24.938 1 33.5 421 PRO A N 1
ATOM 3408 C CA . PRO A 1 421 ? 21.625 -11.391 24.172 1 33.5 421 PRO A CA 1
ATOM 3409 C C . PRO A 1 421 ? 22.203 -12.562 23.359 1 33.5 421 PRO A C 1
ATOM 3411 O O . PRO A 1 421 ? 22.141 -13.711 23.812 1 33.5 421 PRO A O 1
ATOM 3414 N N . MET B 1 1 ? -16.203 21.516 9.898 1 57.47 1 MET B N 1
ATOM 3415 C CA . MET B 1 1 ? -16.625 21.781 11.266 1 57.47 1 MET B CA 1
ATOM 3416 C C . MET B 1 1 ? -15.422 21.906 12.195 1 57.47 1 MET B C 1
ATOM 3418 O O . MET B 1 1 ? -14.328 21.422 11.875 1 57.47 1 MET B O 1
ATOM 3422 N N . ALA B 1 2 ? -15.609 22.781 13.266 1 70.5 2 ALA B N 1
ATOM 3423 C CA . ALA B 1 2 ? -14.617 22.953 14.32 1 70.5 2 ALA B CA 1
ATOM 3424 C C . ALA B 1 2 ? -14.219 21.609 14.93 1 70.5 2 ALA B C 1
ATOM 3426 O O . ALA B 1 2 ? -15.023 20.672 14.953 1 70.5 2 ALA B O 1
ATOM 3427 N N . CYS B 1 3 ? -13.023 21.516 15.32 1 80.12 3 CYS B N 1
ATOM 3428 C CA . CYS B 1 3 ? -12.492 20.312 15.953 1 80.12 3 CYS B CA 1
ATOM 3429 C C . CYS B 1 3 ? -12.711 20.344 17.453 1 80.12 3 CYS B C 1
ATOM 3431 O O . CYS B 1 3 ? -12.195 21.234 18.141 1 80.12 3 CYS B O 1
ATOM 3433 N N . ILE B 1 4 ? -13.547 19.406 17.969 1 82.31 4 ILE B N 1
ATOM 3434 C CA . ILE B 1 4 ? -13.734 19.266 19.406 1 82.31 4 ILE B CA 1
ATOM 3435 C C . ILE B 1 4 ? -12.594 18.453 20.016 1 82.31 4 ILE B C 1
ATOM 3437 O O . ILE B 1 4 ? -12.445 17.266 19.703 1 82.31 4 ILE B O 1
ATOM 3441 N N . LEU B 1 5 ? -11.844 19.094 20.859 1 88.19 5 LEU B N 1
ATOM 3442 C CA . LEU B 1 5 ? -10.734 18.391 21.484 1 88.19 5 LEU B CA 1
ATOM 3443 C C . LEU B 1 5 ? -11.133 17.859 22.859 1 88.19 5 LEU B C 1
ATOM 3445 O O . LEU B 1 5 ? -10.57 16.875 23.344 1 88.19 5 LEU B O 1
ATOM 3449 N N . LYS B 1 6 ? -11.969 18.562 23.484 1 87.69 6 LYS B N 1
ATOM 3450 C CA . LYS B 1 6 ? -12.445 18.219 24.812 1 87.69 6 LYS B CA 1
ATOM 3451 C C . LYS B 1 6 ? -13.898 18.625 25 1 87.69 6 LYS B C 1
ATOM 3453 O O . LYS B 1 6 ? -14.297 19.719 24.594 1 87.69 6 LYS B O 1
ATOM 3458 N N . LEU B 1 7 ? -14.664 17.703 25.609 1 83 7 LEU B N 1
ATOM 3459 C CA . LEU B 1 7 ? -16.031 18.078 25.984 1 83 7 LEU B CA 1
ATOM 3460 C C . LEU B 1 7 ? -16.047 18.703 27.359 1 83 7 LEU B C 1
ATOM 3462 O O . LEU B 1 7 ? -15.258 18.344 28.234 1 83 7 LEU B O 1
ATOM 3466 N N . PRO B 1 8 ? -17.031 19.625 27.469 1 85.5 8 PRO B N 1
ATOM 3467 C CA . PRO B 1 8 ? -17.141 20.219 28.812 1 85.5 8 PRO B CA 1
ATOM 3468 C C . PRO B 1 8 ? -17.547 19.203 29.875 1 85.5 8 PRO B C 1
ATOM 3470 O O . PRO B 1 8 ? -18.344 18.297 29.594 1 85.5 8 PRO B O 1
ATOM 3473 N N . ASP B 1 9 ? -16.906 19.266 30.969 1 82.81 9 ASP B N 1
ATOM 3474 C CA . ASP B 1 9 ? -17.25 18.531 32.188 1 82.81 9 ASP B CA 1
ATOM 3475 C C . ASP B 1 9 ? -17.094 19.406 33.438 1 82.81 9 ASP B C 1
ATOM 3477 O O . ASP B 1 9 ? -17.75 20.453 33.531 1 82.81 9 ASP B O 1
ATOM 3481 N N . ASP B 1 10 ? -16.234 19.031 34.312 1 84.81 10 ASP B N 1
ATOM 3482 C CA . ASP B 1 10 ? -15.938 19.891 35.438 1 84.81 10 ASP B CA 1
ATOM 3483 C C . ASP B 1 10 ? -15.094 21.078 35.031 1 84.81 10 ASP B C 1
ATOM 3485 O O . ASP B 1 10 ? -14.828 21.969 35.844 1 84.81 10 ASP B O 1
ATOM 3489 N N . SER B 1 11 ? -14.758 21.062 33.812 1 91.69 11 SER B N 1
ATOM 3490 C CA . SER B 1 11 ? -14.016 22.172 33.219 1 91.69 11 SER B CA 1
ATOM 3491 C C . SER B 1 11 ? -14.578 22.516 31.844 1 91.69 11 SER B C 1
ATOM 3493 O O . SER B 1 11 ? -15.391 21.781 31.281 1 91.69 11 SER B O 1
ATOM 3495 N N . LYS B 1 12 ? -14.211 23.594 31.328 1 93.25 12 LYS B N 1
ATOM 3496 C CA . LYS B 1 12 ? -14.656 24.016 30 1 93.25 12 LYS B CA 1
ATOM 3497 C C . LYS B 1 12 ? -14.18 23.047 28.922 1 93.25 12 LYS B C 1
ATOM 3499 O O . LYS B 1 12 ? -13.156 22.375 29.094 1 93.25 12 LYS B O 1
ATOM 3504 N N . GLY B 1 13 ? -14.961 22.938 27.859 1 91.25 13 GLY B N 1
ATOM 3505 C CA . GLY B 1 13 ? -14.531 22.203 26.688 1 91.25 13 GLY B CA 1
ATOM 3506 C C . GLY B 1 13 ? -13.539 22.969 25.828 1 91.25 13 GLY B C 1
ATOM 3507 O O . GLY B 1 13 ? -13.273 24.141 26.078 1 91.25 13 GLY B O 1
ATOM 3508 N N . VAL B 1 14 ? -12.961 22.281 24.953 1 92.5 14 VAL B N 1
ATOM 3509 C CA . VAL B 1 14 ? -12 22.906 24.047 1 92.5 14 VAL B CA 1
ATOM 3510 C C . VAL B 1 14 ? -12.461 22.734 22.609 1 92.5 14 VAL B C 1
ATOM 3512 O O . VAL B 1 14 ? -12.664 21.609 22.156 1 92.5 14 VAL B O 1
ATOM 3515 N N . LEU B 1 15 ? -12.633 23.797 21.922 1 88.12 15 LEU B N 1
ATOM 3516 C CA . LEU B 1 15 ? -13.062 23.844 20.516 1 88.12 15 LEU B CA 1
ATOM 3517 C C . LEU B 1 15 ? -12.039 24.578 19.656 1 88.12 15 LEU B C 1
ATOM 3519 O O . LEU B 1 15 ? -11.609 25.688 20 1 88.12 15 LEU B O 1
ATOM 3523 N N . VAL B 1 16 ? -11.672 23.969 18.547 1 88.88 16 VAL B N 1
ATOM 3524 C CA . VAL B 1 16 ? -10.656 24.578 17.703 1 88.88 16 VAL B CA 1
ATOM 3525 C C . VAL B 1 16 ? -11.227 24.797 16.297 1 88.88 16 VAL B C 1
ATOM 3527 O O . VAL B 1 16 ? -11.695 23.859 15.656 1 88.88 16 VAL B O 1
ATOM 3530 N N . PHE B 1 17 ? -11.164 26.047 15.836 1 83.81 17 PHE B N 1
ATOM 3531 C CA . PHE B 1 17 ? -11.531 26.406 14.469 1 83.81 17 PHE B CA 1
ATOM 3532 C C . PHE B 1 17 ? -10.297 26.484 13.586 1 83.81 17 PHE B C 1
ATOM 3534 O O . PHE B 1 17 ? -9.18 26.672 14.078 1 83.81 17 PHE B O 1
ATOM 3541 N N . THR B 1 18 ? -10.523 26.375 12.305 1 82.38 18 THR B N 1
ATOM 3542 C CA . THR B 1 18 ? -9.445 26.625 11.352 1 82.38 18 THR B CA 1
ATOM 3543 C C . THR B 1 18 ? -9.523 28.047 10.805 1 82.38 18 THR B C 1
ATOM 3545 O O . THR B 1 18 ? -10.555 28.703 10.922 1 82.38 18 THR B O 1
ATOM 3548 N N . THR B 1 19 ? -8.43 28.531 10.227 1 82.5 19 THR B N 1
ATOM 3549 C CA . THR B 1 19 ? -8.43 29.859 9.641 1 82.5 19 THR B CA 1
ATOM 3550 C C . THR B 1 19 ? -9.461 29.969 8.523 1 82.5 19 THR B C 1
ATOM 3552 O O . THR B 1 19 ? -10.062 31.016 8.328 1 82.5 19 THR B O 1
ATOM 3555 N N . VAL B 1 20 ? -9.742 28.797 7.887 1 75 20 VAL B N 1
ATOM 3556 C CA . VAL B 1 20 ? -10.742 28.797 6.82 1 75 20 VAL B CA 1
ATOM 3557 C C . VAL B 1 20 ? -12.133 28.984 7.418 1 75 20 VAL B C 1
ATOM 3559 O O . VAL B 1 20 ? -12.93 29.766 6.902 1 75 20 VAL B O 1
ATOM 3562 N N . GLU B 1 21 ? -12.383 28.359 8.484 1 76.38 21 GLU B N 1
ATOM 3563 C CA . GLU B 1 21 ? -13.656 28.5 9.188 1 76.38 21 GLU B CA 1
ATOM 3564 C C . GLU B 1 21 ? -13.82 29.906 9.758 1 76.38 21 GLU B C 1
ATOM 3566 O O . GLU B 1 21 ? -14.906 30.484 9.695 1 76.38 21 GLU B O 1
ATOM 3571 N N . HIS B 1 22 ? -12.781 30.438 10.312 1 80.06 22 HIS B N 1
ATOM 3572 C CA . HIS B 1 22 ? -12.789 31.797 10.836 1 80.06 22 HIS B CA 1
ATOM 3573 C C . HIS B 1 22 ? -13.141 32.812 9.75 1 80.06 22 HIS B C 1
ATOM 3575 O O . HIS B 1 22 ? -13.984 33.688 9.961 1 80.06 22 HIS B O 1
ATOM 3581 N N . ASP B 1 23 ? -12.5 32.625 8.625 1 75.44 23 ASP B N 1
ATOM 3582 C CA . ASP B 1 23 ? -12.727 33.562 7.531 1 75.44 23 ASP B CA 1
ATOM 3583 C C . ASP B 1 23 ? -14.172 33.5 7.043 1 75.44 23 ASP B C 1
ATOM 3585 O O . ASP B 1 23 ? -14.719 34.5 6.566 1 75.44 23 ASP B O 1
ATOM 3589 N N . SER B 1 24 ? -14.773 32.344 7.207 1 69.75 24 SER B N 1
ATOM 3590 C CA . SER B 1 24 ? -16.141 32.156 6.73 1 69.75 24 SER B CA 1
ATOM 3591 C C . SER B 1 24 ? -17.156 32.656 7.754 1 69.75 24 SER B C 1
ATOM 3593 O O . SER B 1 24 ? -18.25 33.094 7.391 1 69.75 24 SER B O 1
ATOM 3595 N N . VAL B 1 25 ? -16.812 32.625 9.023 1 67 25 VAL B N 1
ATOM 3596 C CA . VAL B 1 25 ? -17.875 32.812 10.016 1 67 25 VAL B CA 1
ATOM 3597 C C . VAL B 1 25 ? -17.672 34.156 10.742 1 67 25 VAL B C 1
ATOM 3599 O O . VAL B 1 25 ? -18.609 34.688 11.336 1 67 25 VAL B O 1
ATOM 3602 N N . TYR B 1 26 ? -16.5 34.719 10.711 1 66.94 26 TYR B N 1
ATOM 3603 C CA . TYR B 1 26 ? -16.172 35.781 11.656 1 66.94 26 TYR B CA 1
ATOM 3604 C C . TYR B 1 26 ? -16.781 37.125 11.211 1 66.94 26 TYR B C 1
ATOM 3606 O O . TYR B 1 26 ? -17.078 37.969 12.039 1 66.94 26 TYR B O 1
ATOM 3614 N N . HIS B 1 27 ? -17.094 37.219 9.969 1 67.25 27 HIS B N 1
ATOM 3615 C CA . HIS B 1 27 ? -17.391 38.562 9.516 1 67.25 27 HIS B CA 1
ATOM 3616 C C . HIS B 1 27 ? -18.797 38.969 9.938 1 67.25 27 HIS B C 1
ATOM 3618 O O . HIS B 1 27 ? -19 40.094 10.398 1 67.25 27 HIS B O 1
ATOM 3624 N N . PRO B 1 28 ? -19.75 38.031 9.898 1 68.31 28 PRO B N 1
ATOM 3625 C CA . PRO B 1 28 ? -21.078 38.438 10.352 1 68.31 28 PRO B CA 1
ATOM 3626 C C . PRO B 1 28 ? -21.125 38.719 11.852 1 68.31 28 PRO B C 1
ATOM 3628 O O . PRO B 1 28 ? -20.625 37.906 12.641 1 68.31 28 PRO B O 1
ATOM 3631 N N . LYS B 1 29 ? -21.609 39.969 12.234 1 75.38 29 LYS B N 1
ATOM 3632 C CA . LYS B 1 29 ? -21.719 40.344 13.641 1 75.38 29 LYS B CA 1
ATOM 3633 C C . LYS B 1 29 ? -22.422 39.281 14.453 1 75.38 29 LYS B C 1
ATOM 3635 O O . LYS B 1 29 ? -22.031 38.969 15.578 1 75.38 29 LYS B O 1
ATOM 3640 N N . GLN B 1 30 ? -23.438 38.75 13.859 1 73.56 30 GLN B N 1
ATOM 3641 C CA . GLN B 1 30 ? -24.219 37.719 14.547 1 73.56 30 GLN B CA 1
ATOM 3642 C C . GLN B 1 30 ? -23.344 36.531 14.922 1 73.56 30 GLN B C 1
ATOM 3644 O O . GLN B 1 30 ? -23.484 35.969 16.016 1 73.56 30 GLN B O 1
ATOM 3649 N N . HIS B 1 31 ? -22.406 36.25 14.078 1 76.81 31 HIS B N 1
ATOM 3650 C CA . HIS B 1 31 ? -21.531 35.094 14.328 1 76.81 31 HIS B CA 1
ATOM 3651 C C . HIS B 1 31 ? -20.516 35.406 15.422 1 76.81 31 HIS B C 1
ATOM 3653 O O . HIS B 1 31 ? -20.203 34.531 16.234 1 76.81 31 HIS B O 1
ATOM 3659 N N . ARG B 1 32 ? -20.172 36.562 15.484 1 80 32 ARG B N 1
ATOM 3660 C CA . ARG B 1 32 ? -19.234 36.969 16.531 1 80 32 ARG B CA 1
ATOM 3661 C C . ARG B 1 32 ? -19.875 36.875 17.906 1 80 32 ARG B C 1
ATOM 3663 O O . ARG B 1 32 ? -19.25 36.438 18.859 1 80 32 ARG B O 1
ATOM 3670 N N . GLN B 1 33 ? -21.062 37.312 17.969 1 80.75 33 GLN B N 1
ATOM 3671 C CA . GLN B 1 33 ? -21.797 37.25 19.234 1 80.75 33 GLN B CA 1
ATOM 3672 C C . GLN B 1 33 ? -22 35.812 19.672 1 80.75 33 GLN B C 1
ATOM 3674 O O . GLN B 1 33 ? -21.906 35.5 20.859 1 80.75 33 GLN B O 1
ATOM 3679 N N . LEU B 1 34 ? -22.234 35.031 18.703 1 78 34 LEU B N 1
ATOM 3680 C CA . LEU B 1 34 ? -22.422 33.625 19 1 78 34 LEU B CA 1
ATOM 3681 C C . LEU B 1 34 ? -21.109 33 19.484 1 78 34 LEU B C 1
ATOM 3683 O O . LEU B 1 34 ? -21.125 32.219 20.438 1 78 34 LEU B O 1
ATOM 3687 N N . LEU B 1 35 ? -20.031 33.344 18.891 1 83 35 LEU B N 1
ATOM 3688 C CA . LEU B 1 35 ? -18.734 32.844 19.312 1 83 35 LEU B CA 1
ATOM 3689 C C . LEU B 1 35 ? -18.422 33.281 20.734 1 83 35 LEU B C 1
ATOM 3691 O O . LEU B 1 35 ? -17.906 32.5 21.531 1 83 35 LEU B O 1
ATOM 3695 N N . GLU B 1 36 ? -18.828 34.469 21.016 1 86 36 GLU B N 1
ATOM 3696 C CA . GLU B 1 36 ? -18.609 35 22.359 1 86 36 GLU B CA 1
ATOM 3697 C C . GLU B 1 36 ? -19.422 34.25 23.391 1 86 36 GLU B C 1
ATOM 3699 O O . GLU B 1 36 ? -18.938 33.969 24.5 1 86 36 GLU B O 1
ATOM 3704 N N . SER B 1 37 ? -20.562 33.906 23 1 81.94 37 SER B N 1
ATOM 3705 C CA . SER B 1 37 ? -21.438 33.219 23.938 1 81.94 37 SER B CA 1
ATOM 3706 C C . SER B 1 37 ? -20.922 31.828 24.25 1 81.94 37 SER B C 1
ATOM 3708 O O . SER B 1 37 ? -21.188 31.297 25.328 1 81.94 37 SER B O 1
ATOM 3710 N N . LEU B 1 38 ? -20.188 31.203 23.344 1 84.5 38 LEU B N 1
ATOM 3711 C CA . LEU B 1 38 ? -19.641 29.859 23.531 1 84.5 38 LEU B CA 1
ATOM 3712 C C . LEU B 1 38 ? -18.578 29.875 24.641 1 84.5 38 LEU B C 1
ATOM 3714 O O . LEU B 1 38 ? -18.297 28.844 25.234 1 84.5 38 LEU B O 1
ATOM 3718 N N . LYS B 1 39 ? -18.062 30.984 24.891 1 89.44 39 LYS B N 1
ATOM 3719 C CA . LYS B 1 39 ? -16.906 31.094 25.781 1 89.44 39 LYS B CA 1
ATOM 3720 C C . LYS B 1 39 ? -17.297 30.828 27.234 1 89.44 39 LYS B C 1
ATOM 3722 O O . LYS B 1 39 ? -16.438 30.672 28.094 1 89.44 39 LYS B O 1
ATOM 3727 N N . ASP B 1 40 ? -18.594 30.797 27.438 1 87.69 40 ASP B N 1
ATOM 3728 C CA . ASP B 1 40 ? -19.078 30.438 28.766 1 87.69 40 ASP B CA 1
ATOM 3729 C C . ASP B 1 40 ? -18.719 28.984 29.109 1 87.69 40 ASP B C 1
ATOM 3731 O O . ASP B 1 40 ? -18.422 28.672 30.266 1 87.69 40 ASP B O 1
ATOM 3735 N N . ASP B 1 41 ? -18.703 28.141 28.078 1 88.88 41 ASP B N 1
ATOM 3736 C CA . ASP B 1 41 ? -18.516 26.719 28.328 1 88.88 41 ASP B CA 1
ATOM 3737 C C . ASP B 1 41 ? -17.297 26.188 27.562 1 88.88 41 ASP B C 1
ATOM 3739 O O . ASP B 1 41 ? -16.875 25.047 27.781 1 88.88 41 ASP B O 1
ATOM 3743 N N . TRP B 1 42 ? -16.781 26.984 26.672 1 91.44 42 TRP B N 1
ATOM 3744 C CA . TRP B 1 42 ? -15.734 26.484 25.781 1 91.44 42 TRP B CA 1
ATOM 3745 C C . TRP B 1 42 ? -14.539 27.438 25.781 1 91.44 42 TRP B C 1
ATOM 3747 O O . TRP B 1 42 ? -14.703 28.656 25.875 1 91.44 42 TRP B O 1
ATOM 3757 N N . ILE B 1 43 ? -13.383 26.859 25.719 1 95.38 43 ILE B N 1
ATOM 3758 C CA . ILE B 1 43 ? -12.188 27.594 25.328 1 95.38 43 ILE B CA 1
ATOM 3759 C C . ILE B 1 43 ? -11.984 27.484 23.812 1 95.38 43 ILE B C 1
ATOM 3761 O O . ILE B 1 43 ? -12.031 26.375 23.25 1 95.38 43 ILE B O 1
ATOM 3765 N N . LEU B 1 44 ? -11.789 28.547 23.141 1 93.38 44 LEU B N 1
ATOM 3766 C CA . LEU B 1 44 ? -11.766 28.562 21.672 1 93.38 44 LEU B CA 1
ATOM 3767 C C . LEU B 1 44 ? -10.336 28.703 21.156 1 93.38 44 LEU B C 1
ATOM 3769 O O . LEU B 1 44 ? -9.617 29.625 21.547 1 93.38 44 LEU B O 1
ATOM 3773 N N . GLY B 1 45 ? -9.969 27.766 20.312 1 94.25 45 GLY B N 1
ATOM 3774 C CA . GLY B 1 45 ? -8.688 27.844 19.641 1 94.25 45 GLY B CA 1
ATOM 3775 C C . GLY B 1 45 ? -8.805 28.062 18.141 1 94.25 45 GLY B C 1
ATOM 3776 O O . GLY B 1 45 ? -9.875 27.875 17.562 1 94.25 45 GLY B O 1
ATOM 3777 N N . LEU B 1 46 ? -7.719 28.547 17.578 1 92 46 LEU B N 1
ATOM 3778 C CA . LEU B 1 46 ? -7.633 28.734 16.141 1 92 46 LEU B CA 1
ATOM 3779 C C . LEU B 1 46 ? -6.422 28.016 15.555 1 92 46 LEU B C 1
ATOM 3781 O O . LEU B 1 46 ? -5.285 28.297 15.945 1 92 46 LEU B O 1
ATOM 3785 N N . HIS B 1 47 ? -6.734 27.078 14.688 1 90.88 47 HIS B N 1
ATOM 3786 C CA . HIS B 1 47 ? -5.676 26.375 13.969 1 90.88 47 HIS B CA 1
ATOM 3787 C C . HIS B 1 47 ? -5.32 27.094 12.672 1 90.88 47 HIS B C 1
ATOM 3789 O O . HIS B 1 47 ? -6.195 27.375 11.852 1 90.88 47 HIS B O 1
ATOM 3795 N N . TYR B 1 48 ? -4.035 27.281 12.484 1 87.19 48 TYR B N 1
ATOM 3796 C CA . TYR B 1 48 ? -3.57 28.047 11.328 1 87.19 48 TYR B CA 1
ATOM 3797 C C . TYR B 1 48 ? -3.092 27.125 10.219 1 87.19 48 TYR B C 1
ATOM 3799 O O . TYR B 1 48 ? -2.164 26.328 10.414 1 87.19 48 TYR B O 1
ATOM 3807 N N . ASN B 1 49 ? -3.695 27.203 9.016 1 73.19 49 ASN B N 1
ATOM 3808 C CA . ASN B 1 49 ? -3.322 26.422 7.84 1 73.19 49 ASN B CA 1
ATOM 3809 C C . ASN B 1 49 ? -2.205 27.109 7.055 1 73.19 49 ASN B C 1
ATOM 3811 O O . ASN B 1 49 ? -1.673 26.531 6.102 1 73.19 49 ASN B O 1
ATOM 3815 N N . GLY B 1 50 ? -1.872 28.297 7.445 1 76.25 50 GLY B N 1
ATOM 3816 C CA . GLY B 1 50 ? -0.825 29.109 6.828 1 76.25 50 GLY B CA 1
ATOM 3817 C C . GLY B 1 50 ? -0.384 30.266 7.691 1 76.25 50 GLY B C 1
ATOM 3818 O O . GLY B 1 50 ? -0.942 30.5 8.766 1 76.25 50 GLY B O 1
ATOM 3819 N N . PRO B 1 51 ? 0.562 30.938 7.203 1 80.38 51 PRO B N 1
ATOM 3820 C CA . PRO B 1 51 ? 1.072 32.062 7.988 1 80.38 51 PRO B CA 1
ATOM 3821 C C . PRO B 1 51 ? 0.071 33.219 8.094 1 80.38 51 PRO B C 1
ATOM 3823 O O . PRO B 1 51 ? -0.657 33.5 7.137 1 80.38 51 PRO B O 1
ATOM 3826 N N . LYS B 1 52 ? 0.018 33.781 9.227 1 87.75 52 LYS B N 1
ATOM 3827 C CA . LYS B 1 52 ? -0.822 34.938 9.477 1 87.75 52 LYS B CA 1
ATOM 3828 C C . LYS B 1 52 ? -0.076 36 10.305 1 87.75 52 LYS B C 1
ATOM 3830 O O . LYS B 1 52 ? 0.877 35.656 11.016 1 87.75 52 LYS B O 1
ATOM 3835 N N . LYS B 1 53 ? -0.52 37.188 10.164 1 90.75 53 LYS B N 1
ATOM 3836 C CA . LYS B 1 53 ? 0.147 38.281 10.859 1 90.75 53 LYS B CA 1
ATOM 3837 C C . LYS B 1 53 ? -0.257 38.344 12.328 1 90.75 53 LYS B C 1
ATOM 3839 O O . LYS B 1 53 ? 0.592 38.5 13.211 1 90.75 53 LYS B O 1
ATOM 3844 N N . ASN B 1 54 ? -1.549 38.188 12.508 1 93.12 54 ASN B N 1
ATOM 3845 C CA . ASN B 1 54 ? -2.037 38.375 13.875 1 93.12 54 ASN B CA 1
ATOM 3846 C C . ASN B 1 54 ? -3.031 37.281 14.266 1 93.12 54 ASN B C 1
ATOM 3848 O O . ASN B 1 54 ? -3.707 36.719 13.406 1 93.12 54 ASN B O 1
ATOM 3852 N N . HIS B 1 55 ? -3.053 37.031 15.516 1 95.38 55 HIS B N 1
ATOM 3853 C CA . HIS B 1 55 ? -4.047 36.156 16.094 1 95.38 55 HIS B CA 1
ATOM 3854 C C . HIS B 1 55 ? -5.289 36.906 16.531 1 95.38 55 HIS B C 1
ATOM 3856 O O . HIS B 1 55 ? -5.195 37.875 17.312 1 95.38 55 HIS B O 1
ATOM 3862 N N . PRO B 1 56 ? -6.453 36.531 16.016 1 92.56 56 PRO B N 1
ATOM 3863 C CA . PRO B 1 56 ? -7.668 37.25 16.422 1 92.56 56 PRO B CA 1
ATOM 3864 C C . PRO B 1 56 ? -7.977 37.062 17.906 1 92.56 56 PRO B C 1
ATOM 3866 O O . PRO B 1 56 ? -7.887 35.969 18.438 1 92.56 56 PRO B O 1
ATOM 3869 N N . GLU B 1 57 ? -8.477 38.094 18.5 1 90.94 57 GLU B N 1
ATOM 3870 C CA . GLU B 1 57 ? -8.664 38.125 19.953 1 90.94 57 GLU B CA 1
ATOM 3871 C C . GLU B 1 57 ? -9.789 37.188 20.391 1 90.94 57 GLU B C 1
ATOM 3873 O O . GLU B 1 57 ? -9.828 36.75 21.547 1 90.94 57 GLU B O 1
ATOM 3878 N N . ILE B 1 58 ? -10.672 36.906 19.531 1 91.44 58 ILE B N 1
ATOM 3879 C CA . ILE B 1 58 ? -11.828 36.094 19.906 1 91.44 58 ILE B CA 1
ATOM 3880 C C . ILE B 1 58 ? -11.383 34.688 20.25 1 91.44 58 ILE B C 1
ATOM 3882 O O . ILE B 1 58 ? -12.086 33.969 20.969 1 91.44 58 ILE B O 1
ATOM 3886 N N . TYR B 1 59 ? -10.305 34.25 19.797 1 94.94 59 TYR B N 1
ATOM 3887 C CA . TYR B 1 59 ? -9.789 32.906 20.094 1 94.94 59 TYR B CA 1
ATOM 3888 C C . TYR B 1 59 ? -8.805 32.969 21.25 1 94.94 59 TYR B C 1
ATOM 3890 O O . TYR B 1 59 ? -7.926 33.812 21.297 1 94.94 59 TYR B O 1
ATOM 3898 N N . ASP B 1 60 ? -8.891 32.031 22.078 1 96.75 60 ASP B N 1
ATOM 3899 C CA . ASP B 1 60 ? -8.18 32.062 23.344 1 96.75 60 ASP B CA 1
ATOM 3900 C C . ASP B 1 60 ? -6.75 31.547 23.188 1 96.75 60 ASP B C 1
ATOM 3902 O O . ASP B 1 60 ? -5.891 31.828 24.016 1 96.75 60 ASP B O 1
ATOM 3906 N N . PHE B 1 61 ? -6.512 30.781 22.266 1 96.75 61 PHE B N 1
ATOM 3907 C CA . PHE B 1 61 ? -5.168 30.266 22.031 1 96.75 61 PHE B CA 1
ATOM 3908 C C . PHE B 1 61 ? -4.969 29.922 20.562 1 96.75 61 PHE B C 1
ATOM 3910 O O . PHE B 1 61 ? -5.938 29.859 19.797 1 96.75 61 PHE B O 1
ATOM 3917 N N . ALA B 1 62 ? -3.73 29.812 20.203 1 95.5 62 ALA B N 1
ATOM 3918 C CA . ALA B 1 62 ? -3.352 29.484 18.828 1 95.5 62 ALA B CA 1
ATOM 3919 C C . ALA B 1 62 ? -2.838 28.047 18.734 1 95.5 62 ALA B C 1
ATOM 3921 O O . ALA B 1 62 ? -2.111 27.578 19.609 1 95.5 62 ALA B O 1
ATOM 3922 N N . VAL B 1 63 ? -3.271 27.344 17.703 1 92.75 63 VAL B N 1
ATOM 3923 C CA . VAL B 1 63 ? -2.783 26 17.391 1 92.75 63 VAL B CA 1
ATOM 3924 C C . VAL B 1 63 ? -1.984 26.031 16.094 1 92.75 63 VAL B C 1
ATOM 3926 O O . VAL B 1 63 ? -2.562 26.062 15 1 92.75 63 VAL B O 1
ATOM 3929 N N . THR B 1 64 ? -0.681 26.016 16.188 1 89.31 64 THR B N 1
ATOM 3930 C CA . THR B 1 64 ? 0.164 26.109 14.992 1 89.31 64 THR B CA 1
ATOM 3931 C C . THR B 1 64 ? 1.621 25.812 15.344 1 89.31 64 THR B C 1
ATOM 3933 O O . THR B 1 64 ? 1.963 25.672 16.516 1 89.31 64 THR B O 1
ATOM 3936 N N . GLY B 1 65 ? 2.385 25.641 14.32 1 83.44 65 GLY B N 1
ATOM 3937 C CA . GLY B 1 65 ? 3.82 25.531 14.523 1 83.44 65 GLY B CA 1
ATOM 3938 C C . GLY B 1 65 ? 4.469 26.844 14.914 1 83.44 65 GLY B C 1
ATOM 3939 O O . GLY B 1 65 ? 3.832 27.891 14.859 1 83.44 65 GLY B O 1
ATOM 3940 N N . LEU B 1 66 ? 5.684 26.703 15.281 1 83.12 66 LEU B N 1
ATOM 3941 C CA . LEU B 1 66 ? 6.422 27.891 15.711 1 83.12 66 LEU B CA 1
ATOM 3942 C C . LEU B 1 66 ? 6.598 28.875 14.562 1 83.12 66 LEU B C 1
ATOM 3944 O O . LEU B 1 66 ? 6.844 28.453 13.422 1 83.12 66 LEU B O 1
ATOM 3948 N N . ASN B 1 67 ? 6.336 30.141 14.781 1 79.12 67 ASN B N 1
ATOM 3949 C CA . ASN B 1 67 ? 6.609 31.266 13.914 1 79.12 67 ASN B CA 1
ATOM 3950 C C . ASN B 1 67 ? 5.645 31.312 12.734 1 79.12 67 ASN B C 1
ATOM 3952 O O . ASN B 1 67 ? 5.973 31.875 11.68 1 79.12 67 ASN B O 1
ATOM 3956 N N . PHE B 1 68 ? 4.543 30.688 12.805 1 82.31 68 PHE B N 1
ATOM 3957 C CA . PHE B 1 68 ? 3.52 30.781 11.766 1 82.31 68 PHE B CA 1
ATOM 3958 C C . PHE B 1 68 ? 2.689 32.031 11.93 1 82.31 68 PHE B C 1
ATOM 3960 O O . PHE B 1 68 ? 2.117 32.531 10.961 1 82.31 68 PHE B O 1
ATOM 3967 N N . VAL B 1 69 ? 2.582 32.406 13.18 1 89.38 69 VAL B N 1
ATOM 3968 C CA . VAL B 1 69 ? 1.873 33.656 13.484 1 89.38 69 VAL B CA 1
ATOM 3969 C C . VAL B 1 69 ? 2.855 34.688 14.016 1 89.38 69 VAL B C 1
ATOM 3971 O O . VAL B 1 69 ? 3.58 34.438 14.977 1 89.38 69 VAL B O 1
ATOM 3974 N N . GLU B 1 70 ? 2.926 35.812 13.359 1 91.12 70 GLU B N 1
ATOM 3975 C CA . GLU B 1 70 ? 3.9 36.844 13.711 1 91.12 70 GLU B CA 1
ATOM 3976 C C . GLU B 1 70 ? 3.625 37.406 15.102 1 91.12 70 GLU B C 1
ATOM 3978 O O . GLU B 1 70 ? 4.543 37.531 15.914 1 91.12 70 GLU B O 1
ATOM 3983 N N . ASP B 1 71 ? 2.393 37.75 15.289 1 94.62 71 ASP B N 1
ATOM 3984 C CA . ASP B 1 71 ? 1.975 38.312 16.578 1 94.62 71 ASP B CA 1
ATOM 3985 C C . ASP B 1 71 ? 0.804 37.531 17.156 1 94.62 71 ASP B C 1
ATOM 3987 O O . ASP B 1 71 ? -0.317 37.594 16.641 1 94.62 71 ASP B O 1
ATOM 3991 N N . LEU B 1 72 ? 1.064 36.844 18.219 1 95.12 72 LEU B N 1
ATOM 3992 C CA . LEU B 1 72 ? 0.051 36 18.844 1 95.12 72 LEU B CA 1
ATOM 3993 C C . LEU B 1 72 ? -0.875 36.844 19.719 1 95.12 72 LEU B C 1
ATOM 3995 O O . LEU B 1 72 ? -1.886 36.344 20.219 1 95.12 72 LEU B O 1
ATOM 3999 N N . ASN B 1 73 ? -0.593 38.156 19.859 1 94.06 73 ASN B N 1
ATOM 4000 C CA . ASN B 1 73 ? -1.402 39.062 20.672 1 94.06 73 ASN B CA 1
ATOM 4001 C C . ASN B 1 73 ? -1.585 38.531 22.078 1 94.06 73 ASN B C 1
ATOM 4003 O O . ASN B 1 73 ? -2.695 38.562 22.625 1 94.06 73 ASN B O 1
ATOM 4007 N N . GLY B 1 74 ? -0.476 37.906 22.609 1 92.94 74 GLY B N 1
ATOM 4008 C CA . GLY B 1 74 ? -0.482 37.438 23.984 1 92.94 74 GLY B CA 1
ATOM 4009 C C . GLY B 1 74 ? -1.138 36.062 24.141 1 92.94 74 GLY B C 1
ATOM 4010 O O . GLY B 1 74 ? -1.13 35.5 25.234 1 92.94 74 GLY B O 1
ATOM 4011 N N . ALA B 1 75 ? -1.777 35.5 23.125 1 95.25 75 ALA B N 1
ATOM 4012 C CA . ALA B 1 75 ? -2.426 34.219 23.219 1 95.25 75 ALA B CA 1
ATOM 4013 C C . ALA B 1 75 ? -1.396 33.094 23.359 1 95.25 75 ALA B C 1
ATOM 4015 O O . ALA B 1 75 ? -0.336 33.125 22.734 1 95.25 75 ALA B O 1
ATOM 4016 N N . PRO B 1 76 ? -1.69 32.125 24.25 1 95.81 76 PRO B N 1
ATOM 4017 C CA . PRO B 1 76 ? -0.807 30.953 24.328 1 95.81 76 PRO B CA 1
ATOM 4018 C C . PRO B 1 76 ? -0.75 30.172 23.031 1 95.81 76 PRO B C 1
ATOM 4020 O O . PRO B 1 76 ? -1.709 30.172 22.25 1 95.81 76 PRO B O 1
ATOM 4023 N N . LEU B 1 77 ? 0.396 29.516 22.922 1 93.94 77 LEU B N 1
ATOM 4024 C CA . LEU B 1 77 ? 0.624 28.719 21.719 1 93.94 77 LEU B CA 1
ATOM 4025 C C . LEU B 1 77 ? 0.559 27.234 22.031 1 93.94 77 LEU B C 1
ATOM 4027 O O . LEU B 1 77 ? 1.206 26.766 22.969 1 93.94 77 LEU B O 1
ATOM 4031 N N . VAL B 1 78 ? -0.316 26.578 21.344 1 93.88 78 VAL B N 1
ATOM 4032 C CA . VAL B 1 78 ? -0.272 25.125 21.266 1 93.88 78 VAL B CA 1
ATOM 4033 C C . VAL B 1 78 ? 0.489 24.703 20 1 93.88 78 VAL B C 1
ATOM 4035 O O . VAL B 1 78 ? 0.013 24.891 18.891 1 93.88 78 VAL B O 1
ATOM 4038 N N . ASN B 1 79 ? 1.62 24.109 20.219 1 89.75 79 ASN B N 1
ATOM 4039 C CA . ASN B 1 79 ? 2.564 23.875 19.125 1 89.75 79 ASN B CA 1
ATOM 4040 C C . ASN B 1 79 ? 2.26 22.578 18.391 1 89.75 79 ASN B C 1
ATOM 4042 O O . ASN B 1 79 ? 2.996 21.594 18.516 1 89.75 79 ASN B O 1
ATOM 4046 N N . VAL B 1 80 ? 1.213 22.609 17.562 1 86.75 80 VAL B N 1
ATOM 4047 C CA . VAL B 1 80 ? 0.84 21.453 16.75 1 86.75 80 VAL B CA 1
ATOM 4048 C C . VAL B 1 80 ? 0.417 21.906 15.352 1 86.75 80 VAL B C 1
ATOM 4050 O O . VAL B 1 80 ? -0.397 22.828 15.219 1 86.75 80 VAL B O 1
ATOM 4053 N N . ASP B 1 81 ? 1.081 21.375 14.414 1 82.88 81 ASP B N 1
ATOM 4054 C CA . ASP B 1 81 ? 0.628 21.562 13.039 1 82.88 81 ASP B CA 1
ATOM 4055 C C . ASP B 1 81 ? 0.298 20.219 12.383 1 82.88 81 ASP B C 1
ATOM 4057 O O . ASP B 1 81 ? 0.409 19.172 13.016 1 82.88 81 ASP B O 1
ATOM 4061 N N . ALA B 1 82 ? -0.186 20.281 11.133 1 80.81 82 ALA B N 1
ATOM 4062 C CA . ALA B 1 82 ? -0.685 19.094 10.453 1 80.81 82 ALA B CA 1
ATOM 4063 C C . ALA B 1 82 ? 0.422 18.047 10.281 1 80.81 82 ALA B C 1
ATOM 4065 O O . ALA B 1 82 ? 0.162 16.844 10.305 1 80.81 82 ALA B O 1
ATOM 4066 N N . GLY B 1 83 ? 1.618 18.484 10.203 1 85.25 83 GLY B N 1
ATOM 4067 C CA . GLY B 1 83 ? 2.734 17.578 10 1 85.25 83 GLY B CA 1
ATOM 4068 C C . GLY B 1 83 ? 3.088 16.781 11.242 1 85.25 83 GLY B C 1
ATOM 4069 O O . GLY B 1 83 ? 3.768 15.75 11.148 1 85.25 83 GLY B O 1
ATOM 4070 N N . LYS B 1 84 ? 2.625 17.203 12.375 1 89.56 84 LYS B N 1
ATOM 4071 C CA . LYS B 1 84 ? 2.992 16.562 13.641 1 89.56 84 LYS B CA 1
ATOM 4072 C C . LYS B 1 84 ? 1.943 15.547 14.07 1 89.56 84 LYS B C 1
ATOM 4074 O O . LYS B 1 84 ? 1.997 15.016 15.18 1 89.56 84 LYS B O 1
ATOM 4079 N N . LEU B 1 85 ? 1.029 15.219 13.18 1 90.75 85 LEU B N 1
ATOM 4080 C CA . LEU B 1 85 ? -0.101 14.383 13.57 1 90.75 85 LEU B CA 1
ATOM 4081 C C . LEU B 1 85 ? -0.169 13.125 12.719 1 90.75 85 LEU B C 1
ATOM 4083 O O . LEU B 1 85 ? -1.258 12.625 12.43 1 90.75 85 LEU B O 1
ATOM 4087 N N . ALA B 1 86 ? 0.99 12.648 12.312 1 92.62 86 ALA B N 1
ATOM 4088 C CA . ALA B 1 86 ? 0.994 11.414 11.531 1 92.62 86 ALA B CA 1
ATOM 4089 C C . ALA B 1 86 ? 0.374 10.266 12.32 1 92.62 86 ALA B C 1
ATOM 4091 O O . ALA B 1 86 ? 0.732 10.031 13.477 1 92.62 86 ALA B O 1
ATOM 4092 N N . PRO B 1 87 ? -0.528 9.57 11.727 1 90.38 87 PRO B N 1
ATOM 4093 C CA . PRO B 1 87 ? -1.175 8.461 12.43 1 90.38 87 PRO B CA 1
ATOM 4094 C C . PRO B 1 87 ? -0.205 7.328 12.766 1 90.38 87 PRO B C 1
ATOM 4096 O O . PRO B 1 87 ? 0.87 7.234 12.172 1 90.38 87 PRO B O 1
ATOM 4099 N N . PRO B 1 88 ? -0.612 6.461 13.664 1 90.69 88 PRO B N 1
ATOM 4100 C CA . PRO B 1 88 ? 0.273 5.398 14.148 1 90.69 88 PRO B CA 1
ATOM 4101 C C . PRO B 1 88 ? 0.653 4.406 13.055 1 90.69 88 PRO B C 1
ATOM 4103 O O . PRO B 1 88 ? 1.706 3.768 13.133 1 90.69 88 PRO B O 1
ATOM 4106 N N . CYS B 1 89 ? -0.161 4.266 12.062 1 90.31 89 CYS B N 1
ATOM 4107 C CA . CYS B 1 89 ? 0.106 3.277 11.023 1 90.31 89 CYS B CA 1
ATOM 4108 C C . CYS B 1 89 ? 1.369 3.629 10.25 1 90.31 89 CYS B C 1
ATOM 4110 O O . CYS B 1 89 ? 1.915 2.789 9.531 1 90.31 89 CYS B O 1
ATOM 4112 N N . PHE B 1 90 ? 1.895 4.84 10.383 1 94.75 90 PHE B N 1
ATOM 4113 C CA . PHE B 1 90 ? 3.105 5.242 9.672 1 94.75 90 PHE B CA 1
ATOM 4114 C C . PHE B 1 90 ? 4.348 4.754 10.414 1 94.75 90 PHE B C 1
ATOM 4116 O O . PHE B 1 90 ? 5.453 4.785 9.859 1 94.75 90 PHE B O 1
ATOM 4123 N N . LYS B 1 91 ? 4.223 4.379 11.562 1 93.81 91 LYS B N 1
ATOM 4124 C CA . LYS B 1 91 ? 5.379 3.924 12.328 1 93.81 91 LYS B CA 1
ATOM 4125 C C . LYS B 1 91 ? 6.066 2.75 11.641 1 93.81 91 LYS B C 1
ATOM 4127 O O . LYS B 1 91 ? 5.41 1.779 11.25 1 93.81 91 LYS B O 1
ATOM 4132 N N . SER B 1 92 ? 7.352 2.881 11.492 1 91.44 92 SER B N 1
ATOM 4133 C CA . SER B 1 92 ? 8.141 1.818 10.883 1 91.44 92 SER B CA 1
ATOM 4134 C C . SER B 1 92 ? 7.977 0.503 11.633 1 91.44 92 SER B C 1
ATOM 4136 O O . SER B 1 92 ? 7.891 0.493 12.867 1 91.44 92 SER B O 1
ATOM 4138 N N . ASP B 1 93 ? 7.922 -0.568 10.93 1 86.5 93 ASP B N 1
ATOM 4139 C CA . ASP B 1 93 ? 7.82 -1.892 11.539 1 86.5 93 ASP B CA 1
ATOM 4140 C C . ASP B 1 93 ? 9.086 -2.711 11.281 1 86.5 93 ASP B C 1
ATOM 4142 O O . ASP B 1 93 ? 9.078 -3.934 11.453 1 86.5 93 ASP B O 1
ATOM 4146 N N . GLY B 1 94 ? 10.125 -2.031 10.852 1 84.31 94 GLY B N 1
ATOM 4147 C CA . GLY B 1 94 ? 11.406 -2.682 10.672 1 84.31 94 GLY B CA 1
ATOM 4148 C C . GLY B 1 94 ? 11.484 -3.531 9.414 1 84.31 94 GLY B C 1
ATOM 4149 O O . GLY B 1 94 ? 12.422 -4.309 9.242 1 84.31 94 GLY B O 1
ATOM 4150 N N . ARG B 1 95 ? 10.609 -3.406 8.516 1 84.94 95 ARG B N 1
ATOM 4151 C CA . ARG B 1 95 ? 10.594 -4.219 7.301 1 84.94 95 ARG B CA 1
ATOM 4152 C C . ARG B 1 95 ? 11.758 -3.857 6.387 1 84.94 95 ARG B C 1
ATOM 4154 O O . ARG B 1 95 ? 12.367 -2.799 6.543 1 84.94 95 ARG B O 1
ATOM 4161 N N . GLU B 1 96 ? 11.945 -4.828 5.484 1 82.75 96 GLU B N 1
ATOM 4162 C CA . GLU B 1 96 ? 12.914 -4.531 4.438 1 82.75 96 GLU B CA 1
ATOM 4163 C C . GLU B 1 96 ? 12.398 -3.449 3.494 1 82.75 96 GLU B C 1
ATOM 4165 O O . GLU B 1 96 ? 11.227 -3.451 3.125 1 82.75 96 GLU B O 1
ATOM 4170 N N . LYS B 1 97 ? 13.336 -2.564 3.166 1 90.38 97 LYS B N 1
ATOM 4171 C CA . LYS B 1 97 ? 12.953 -1.457 2.295 1 90.38 97 LYS B CA 1
ATOM 4172 C C . LYS B 1 97 ? 13 -1.871 0.827 1 90.38 97 LYS B C 1
ATOM 4174 O O . LYS B 1 97 ? 14.008 -2.398 0.355 1 90.38 97 LYS B O 1
ATOM 4179 N N . HIS B 1 98 ? 11.961 -1.642 0.176 1 90.69 98 HIS B N 1
ATOM 4180 C CA . HIS B 1 98 ? 11.844 -1.972 -1.24 1 90.69 98 HIS B CA 1
ATOM 4181 C C . HIS B 1 98 ? 12.289 -0.805 -2.115 1 90.69 98 HIS B C 1
ATOM 4183 O O . HIS B 1 98 ? 13 -1 -3.107 1 90.69 98 HIS B O 1
ATOM 4189 N N . TRP B 1 99 ? 11.859 0.389 -1.719 1 95 99 TRP B N 1
ATOM 4190 C CA . TRP B 1 99 ? 12.195 1.596 -2.471 1 95 99 TRP B CA 1
ATOM 4191 C C . TRP B 1 99 ? 13.367 2.33 -1.831 1 95 99 TRP B C 1
ATOM 4193 O O . TRP B 1 99 ? 13.477 2.395 -0.604 1 95 99 TRP B O 1
ATOM 4203 N N . ASP B 1 100 ? 14.195 2.844 -2.723 1 96.75 100 ASP B N 1
ATOM 4204 C CA . ASP B 1 100 ? 15.266 3.699 -2.221 1 96.75 100 ASP B CA 1
ATOM 4205 C C . ASP B 1 100 ? 14.773 5.129 -2.006 1 96.75 100 ASP B C 1
ATOM 4207 O O . ASP B 1 100 ? 15.172 5.793 -1.046 1 96.75 100 ASP B O 1
ATOM 4211 N N . VAL B 1 101 ? 13.953 5.578 -2.939 1 97.88 101 VAL B N 1
ATOM 4212 C CA . VAL B 1 101 ? 13.484 6.961 -2.906 1 97.88 101 VAL B CA 1
ATOM 4213 C C . VAL B 1 101 ? 11.977 7.004 -3.113 1 97.88 101 VAL B C 1
ATOM 4215 O O . VAL B 1 101 ? 11.438 6.32 -3.988 1 97.88 101 VAL B O 1
ATOM 4218 N N . LEU B 1 102 ? 11.305 7.793 -2.285 1 97.38 102 LEU B N 1
ATOM 4219 C CA . LEU B 1 102 ? 9.875 8.023 -2.408 1 97.38 102 LEU B CA 1
ATOM 4220 C C . LEU B 1 102 ? 9.57 9.516 -2.529 1 97.38 102 LEU B C 1
ATOM 4222 O O . LEU B 1 102 ? 10.156 10.328 -1.81 1 97.38 102 LEU B O 1
ATOM 4226 N N . TYR B 1 103 ? 8.68 9.891 -3.432 1 94.38 103 TYR B N 1
ATOM 4227 C CA . TYR B 1 103 ? 8.055 11.211 -3.473 1 94.38 103 TYR B CA 1
ATOM 4228 C C . TYR B 1 103 ? 6.555 11.102 -3.703 1 94.38 103 TYR B C 1
ATOM 4230 O O . TYR B 1 103 ? 6.109 10.391 -4.609 1 94.38 103 TYR B O 1
ATOM 4238 N N . VAL B 1 104 ? 5.836 11.68 -2.816 1 91.94 104 VAL B N 1
ATOM 4239 C CA . VAL B 1 104 ? 4.383 11.758 -2.924 1 91.94 104 VAL B CA 1
ATOM 4240 C C . VAL B 1 104 ? 3.947 13.219 -3.012 1 91.94 104 VAL B C 1
ATOM 4242 O O . VAL B 1 104 ? 4.312 14.031 -2.16 1 91.94 104 VAL B O 1
ATOM 4245 N N . GLY B 1 105 ? 3.15 13.555 -4.043 1 82.81 105 GLY B N 1
ATOM 4246 C CA . GLY B 1 105 ? 2.699 14.938 -4.113 1 82.81 105 GLY B CA 1
ATOM 4247 C C . GLY B 1 105 ? 1.64 15.164 -5.176 1 82.81 105 GLY B C 1
ATOM 4248 O O . GLY B 1 105 ? 1.306 14.25 -5.934 1 82.81 105 GLY B O 1
ATOM 4249 N N . ARG B 1 106 ? 1.051 16.312 -5.223 1 76.44 106 ARG B N 1
ATOM 4250 C CA . ARG B 1 106 ? 0.116 16.75 -6.254 1 76.44 106 ARG B CA 1
ATOM 4251 C C . ARG B 1 106 ? 0.851 17.406 -7.418 1 76.44 106 ARG B C 1
ATOM 4253 O O . ARG B 1 106 ? 1.812 18.156 -7.207 1 76.44 106 ARG B O 1
ATOM 4260 N N . CYS B 1 107 ? 0.379 17.016 -8.586 1 73.12 107 CYS B N 1
ATOM 4261 C CA . CYS B 1 107 ? 0.981 17.641 -9.758 1 73.12 107 CYS B CA 1
ATOM 4262 C C . CYS B 1 107 ? 0.517 19.078 -9.914 1 73.12 107 CYS B C 1
ATOM 4264 O O . CYS B 1 107 ? -0.485 19.344 -10.578 1 73.12 107 CYS B O 1
ATOM 4266 N N . THR B 1 108 ? 1.167 19.906 -9.164 1 65.19 108 THR B N 1
ATOM 4267 C CA . THR B 1 108 ? 0.932 21.344 -9.266 1 65.19 108 THR B CA 1
ATOM 4268 C C . THR B 1 108 ? 2.223 22.078 -9.609 1 65.19 108 THR B C 1
ATOM 4270 O O . THR B 1 108 ? 3.309 21.5 -9.555 1 65.19 108 THR B O 1
ATOM 4273 N N . ARG B 1 109 ? 2.037 23.234 -10.078 1 59.47 109 ARG B N 1
ATOM 4274 C CA . ARG B 1 109 ? 3.211 24.062 -10.375 1 59.47 109 ARG B CA 1
ATOM 4275 C C . ARG B 1 109 ? 4.148 24.109 -9.172 1 59.47 109 ARG B C 1
ATOM 4277 O O . ARG B 1 109 ? 5.371 24.062 -9.328 1 59.47 109 ARG B O 1
ATOM 4284 N N . ARG B 1 110 ? 3.58 24.141 -8.094 1 59.59 110 ARG B N 1
ATOM 4285 C CA . ARG B 1 110 ? 4.324 24.266 -6.844 1 59.59 110 ARG B CA 1
ATOM 4286 C C . ARG B 1 110 ? 5.102 22.984 -6.543 1 59.59 110 ARG B C 1
ATOM 4288 O O . ARG B 1 110 ? 6.211 23.047 -6.004 1 59.59 110 ARG B O 1
ATOM 4295 N N . LYS B 1 111 ? 4.562 21.875 -6.844 1 61 111 LYS B N 1
ATOM 4296 C CA . LYS B 1 111 ? 5.16 20.609 -6.43 1 61 111 LYS B CA 1
ATOM 4297 C C . LYS B 1 111 ? 6.094 20.062 -7.508 1 61 111 LYS B C 1
ATOM 4299 O O . LYS B 1 111 ? 6.902 19.172 -7.238 1 61 111 LYS B O 1
ATOM 4304 N N . ASN B 1 112 ? 6.316 20.812 -8.547 1 65.88 112 ASN B N 1
ATOM 4305 C CA . ASN B 1 112 ? 7.305 20.734 -9.617 1 65.88 112 ASN B CA 1
ATOM 4306 C C . ASN B 1 112 ? 7.629 19.281 -9.977 1 65.88 112 ASN B C 1
ATOM 4308 O O . ASN B 1 112 ? 8.766 18.844 -9.828 1 65.88 112 ASN B O 1
ATOM 4312 N N . VAL B 1 113 ? 6.766 18.422 -10.375 1 77.31 113 VAL B N 1
ATOM 4313 C CA . VAL B 1 113 ? 6.973 17.047 -10.773 1 77.31 113 VAL B CA 1
ATOM 4314 C C . VAL B 1 113 ? 8.031 16.969 -11.875 1 77.31 113 VAL B C 1
ATOM 4316 O O . VAL B 1 113 ? 8.844 16.047 -11.898 1 77.31 113 VAL B O 1
ATOM 4319 N N . GLU B 1 114 ? 8.109 18.016 -12.672 1 80.88 114 GLU B N 1
ATOM 4320 C CA . GLU B 1 114 ? 9.109 18.062 -13.734 1 80.88 114 GLU B CA 1
ATOM 4321 C C . GLU B 1 114 ? 10.523 18.125 -13.156 1 80.88 114 GLU B C 1
ATOM 4323 O O . GLU B 1 114 ? 11.438 17.484 -13.672 1 80.88 114 GLU B O 1
ATOM 4328 N N . PHE B 1 115 ? 10.617 18.859 -12.148 1 84 115 PHE B N 1
ATOM 4329 C CA . PHE B 1 115 ? 11.914 18.969 -11.5 1 84 115 PHE B CA 1
ATOM 4330 C C . PHE B 1 115 ? 12.344 17.625 -10.922 1 84 115 PHE B C 1
ATOM 4332 O O . PHE B 1 115 ? 13.516 17.25 -11.023 1 84 115 PHE B O 1
ATOM 4339 N N . PHE B 1 116 ? 11.414 16.953 -10.336 1 90.5 116 PHE B N 1
ATOM 4340 C CA . PHE B 1 116 ? 11.758 15.648 -9.781 1 90.5 116 PHE B CA 1
ATOM 4341 C C . PHE B 1 116 ? 12.219 14.695 -10.875 1 90.5 116 PHE B C 1
ATOM 4343 O O . PHE B 1 116 ? 13.156 13.922 -10.68 1 90.5 116 PHE B O 1
ATOM 4350 N N . PHE B 1 117 ? 11.57 14.766 -12.023 1 92.38 117 PHE B N 1
ATOM 4351 C CA . PHE B 1 117 ? 12.016 13.961 -13.156 1 92.38 117 PHE B CA 1
ATOM 4352 C C . PHE B 1 117 ? 13.469 14.258 -13.492 1 92.38 117 PHE B C 1
ATOM 4354 O O . PHE B 1 117 ? 14.25 13.344 -13.758 1 92.38 117 PHE B O 1
ATOM 4361 N N . ASN B 1 118 ? 13.781 15.469 -13.43 1 91.31 118 ASN B N 1
ATOM 4362 C CA . ASN B 1 118 ? 15.148 15.867 -13.719 1 91.31 118 ASN B CA 1
ATOM 4363 C C . ASN B 1 118 ? 16.125 15.328 -12.68 1 91.31 118 ASN B C 1
ATOM 4365 O O . ASN B 1 118 ? 17.234 14.914 -13.008 1 91.31 118 ASN B O 1
ATOM 4369 N N . VAL B 1 119 ? 15.734 15.367 -11.43 1 93.19 119 VAL B N 1
ATOM 4370 C CA . VAL B 1 119 ? 16.547 14.805 -10.352 1 93.19 119 VAL B CA 1
ATOM 4371 C C . VAL B 1 119 ? 16.812 13.328 -10.617 1 93.19 119 VAL B C 1
ATOM 4373 O O . VAL B 1 119 ? 17.953 12.875 -10.555 1 93.19 119 VAL B O 1
ATOM 4376 N N . VAL B 1 120 ? 15.805 12.586 -10.961 1 96.31 120 VAL B N 1
ATOM 4377 C CA . VAL B 1 120 ? 15.906 11.148 -11.195 1 96.31 120 VAL B CA 1
ATOM 4378 C C . VAL B 1 120 ? 16.812 10.891 -12.398 1 96.31 120 VAL B C 1
ATOM 4380 O O . VAL B 1 120 ? 17.672 10.016 -12.352 1 96.31 120 VAL B O 1
ATOM 4383 N N . LYS B 1 121 ? 16.562 11.695 -13.43 1 95.94 121 LYS B N 1
ATOM 4384 C CA . LYS B 1 121 ? 17.375 11.531 -14.633 1 95.94 121 LYS B CA 1
ATOM 4385 C C . LYS B 1 121 ? 18.859 11.711 -14.32 1 95.94 121 LYS B C 1
ATOM 4387 O O . LYS B 1 121 ? 19.688 10.922 -14.766 1 95.94 121 LYS B O 1
ATOM 4392 N N . LYS B 1 122 ? 19.156 12.656 -13.602 1 95.75 122 LYS B N 1
ATOM 4393 C CA . LYS B 1 122 ? 20.531 12.93 -13.219 1 95.75 122 LYS B CA 1
ATOM 4394 C C . LYS B 1 122 ? 21.125 11.773 -12.422 1 95.75 122 LYS B C 1
ATOM 4396 O O . LYS B 1 122 ? 22.281 11.398 -12.625 1 95.75 122 LYS B O 1
ATOM 4401 N N . LEU B 1 123 ? 20.391 11.211 -11.5 1 97.19 123 LEU B N 1
ATOM 4402 C CA . LEU B 1 123 ? 20.844 10.062 -10.719 1 97.19 123 LEU B CA 1
ATOM 4403 C C . LEU B 1 123 ? 21.203 8.898 -11.633 1 97.19 123 LEU B C 1
ATOM 4405 O O . LEU B 1 123 ? 22.25 8.281 -11.484 1 97.19 123 LEU B O 1
ATOM 4409 N N . PHE B 1 124 ? 20.281 8.641 -12.586 1 96.31 124 PHE B N 1
ATOM 4410 C CA . PHE B 1 124 ? 20.516 7.523 -13.492 1 96.31 124 PHE B CA 1
ATOM 4411 C C . PHE B 1 124 ? 21.719 7.785 -14.391 1 96.31 124 PHE B C 1
ATOM 4413 O O . PHE B 1 124 ? 22.516 6.879 -14.641 1 96.31 124 PHE B O 1
ATOM 4420 N N . GLU B 1 125 ? 21.891 8.992 -14.836 1 95.62 125 GLU B N 1
ATOM 4421 C CA . GLU B 1 125 ? 23.031 9.367 -15.664 1 95.62 125 GLU B CA 1
ATOM 4422 C C . GLU B 1 125 ? 24.344 9.188 -14.914 1 95.62 125 GLU B C 1
ATOM 4424 O O . GLU B 1 125 ? 25.375 8.898 -15.516 1 95.62 125 GLU B O 1
ATOM 4429 N N . GLN B 1 126 ? 24.297 9.344 -13.656 1 94.81 126 GLN B N 1
ATOM 4430 C CA . GLN B 1 126 ? 25.484 9.203 -12.82 1 94.81 126 GLN B CA 1
ATOM 4431 C C . GLN B 1 126 ? 25.734 7.742 -12.469 1 94.81 126 GLN B C 1
ATOM 4433 O O . GLN B 1 126 ? 26.719 7.422 -11.805 1 94.81 126 GLN B O 1
ATOM 4438 N N . GLY B 1 127 ? 24.844 6.84 -12.82 1 94.5 127 GLY B N 1
ATOM 4439 C CA . GLY B 1 127 ? 25.062 5.406 -12.695 1 94.5 127 GLY B CA 1
ATOM 4440 C C . GLY B 1 127 ? 24.422 4.809 -11.461 1 94.5 127 GLY B C 1
ATOM 4441 O O . GLY B 1 127 ? 24.703 3.664 -11.094 1 94.5 127 GLY B O 1
ATOM 4442 N N . TYR B 1 128 ? 23.578 5.605 -10.773 1 94.69 128 TYR B N 1
ATOM 4443 C CA . TYR B 1 128 ? 22.922 5.062 -9.594 1 94.69 128 TYR B CA 1
ATOM 4444 C C . TYR B 1 128 ? 21.641 4.332 -9.984 1 94.69 128 TYR B C 1
ATOM 4446 O O . TYR B 1 128 ? 20.719 4.93 -10.562 1 94.69 128 TYR B O 1
ATOM 4454 N N . ASP B 1 129 ? 21.484 3.059 -9.656 1 90.62 129 ASP B N 1
ATOM 4455 C CA . ASP B 1 129 ? 20.312 2.244 -9.977 1 90.62 129 ASP B CA 1
ATOM 4456 C C . ASP B 1 129 ? 19.359 2.17 -8.789 1 90.62 129 ASP B C 1
ATOM 4458 O O . ASP B 1 129 ? 18.969 1.08 -8.367 1 90.62 129 ASP B O 1
ATOM 4462 N N . TYR B 1 130 ? 19 3.309 -8.344 1 95.44 130 TYR B N 1
ATOM 4463 C CA . TYR B 1 130 ? 18.094 3.369 -7.215 1 95.44 130 TYR B CA 1
ATOM 4464 C C . TYR B 1 130 ? 16.672 3.031 -7.645 1 95.44 130 TYR B C 1
ATOM 4466 O O . TYR B 1 130 ? 16.219 3.438 -8.719 1 95.44 130 TYR B O 1
ATOM 4474 N N . ARG B 1 131 ? 16.016 2.219 -6.848 1 94.75 131 ARG B N 1
ATOM 4475 C CA . ARG B 1 131 ? 14.578 2.014 -7.055 1 94.75 131 ARG B CA 1
ATOM 4476 C C . ARG B 1 131 ? 13.773 3.211 -6.559 1 94.75 131 ARG B C 1
ATOM 4478 O O . ARG B 1 131 ? 13.742 3.484 -5.355 1 94.75 131 ARG B O 1
ATOM 4485 N N . ILE B 1 132 ? 13.062 3.893 -7.508 1 96.56 132 ILE B N 1
ATOM 4486 C CA . ILE B 1 132 ? 12.422 5.164 -7.191 1 96.56 132 ILE B CA 1
ATOM 4487 C C . ILE B 1 132 ? 10.914 5.055 -7.422 1 96.56 132 ILE B C 1
ATOM 4489 O O . ILE B 1 132 ? 10.477 4.477 -8.422 1 96.56 132 ILE B O 1
ATOM 4493 N N . LEU B 1 133 ? 10.133 5.547 -6.449 1 96.19 133 LEU B N 1
ATOM 4494 C CA . LEU B 1 133 ? 8.68 5.586 -6.551 1 96.19 133 LEU B CA 1
ATOM 4495 C C . LEU B 1 133 ? 8.164 7.02 -6.492 1 96.19 133 LEU B C 1
ATOM 4497 O O . LEU B 1 133 ? 8.5 7.766 -5.566 1 96.19 133 LEU B O 1
ATOM 4501 N N . LEU B 1 134 ? 7.422 7.402 -7.523 1 95 134 LEU B N 1
ATOM 4502 C CA . LEU B 1 134 ? 6.719 8.68 -7.562 1 95 134 LEU B CA 1
ATOM 4503 C C . LEU B 1 134 ? 5.211 8.469 -7.582 1 95 134 LEU B C 1
ATOM 4505 O O . LEU B 1 134 ? 4.68 7.832 -8.492 1 95 134 LEU B O 1
ATOM 4509 N N . ILE B 1 135 ? 4.535 8.93 -6.57 1 92.44 135 ILE B N 1
ATOM 4510 C CA . ILE B 1 135 ? 3.078 8.93 -6.52 1 92.44 135 ILE B CA 1
ATOM 4511 C C . ILE B 1 135 ? 2.557 10.359 -6.672 1 92.44 135 ILE B C 1
ATOM 4513 O O . ILE B 1 135 ? 2.84 11.219 -5.836 1 92.44 135 ILE B O 1
ATOM 4517 N N . VAL B 1 136 ? 1.767 10.648 -7.727 1 87.62 136 VAL B N 1
ATOM 4518 C CA . VAL B 1 136 ? 1.359 12.023 -7.973 1 87.62 136 VAL B CA 1
ATOM 4519 C C . VAL B 1 136 ? -0.118 12.07 -8.359 1 87.62 136 VAL B C 1
ATOM 4521 O O . VAL B 1 136 ? -0.573 11.281 -9.188 1 87.62 136 VAL B O 1
ATOM 4524 N N . THR B 1 137 ? -0.842 12.906 -7.672 1 83.56 137 THR B N 1
ATOM 4525 C CA . THR B 1 137 ? -2.197 13.18 -8.133 1 83.56 137 THR B CA 1
ATOM 4526 C C . THR B 1 137 ? -2.178 14.125 -9.336 1 83.56 137 THR B C 1
ATOM 4528 O O . THR B 1 137 ? -1.438 15.117 -9.344 1 83.56 137 THR B O 1
ATOM 4531 N N . VAL B 1 138 ? -2.889 13.734 -10.375 1 80.81 138 VAL B N 1
ATOM 4532 C CA . VAL B 1 138 ? -2.975 14.523 -11.602 1 80.81 138 VAL B CA 1
ATOM 4533 C C . VAL B 1 138 ? -4.375 15.117 -11.734 1 80.81 138 VAL B C 1
ATOM 4535 O O . VAL B 1 138 ? -5.293 14.453 -12.219 1 80.81 138 VAL B O 1
ATOM 4538 N N . PRO B 1 139 ? -4.453 16.312 -11.258 1 71 139 PRO B N 1
ATOM 4539 C CA . PRO B 1 139 ? -5.777 16.938 -11.352 1 71 139 PRO B CA 1
ATOM 4540 C C . PRO B 1 139 ? -6.227 17.141 -12.797 1 71 139 PRO B C 1
ATOM 4542 O O . PRO B 1 139 ? -5.41 17.094 -13.719 1 71 139 PRO B O 1
ATOM 4545 N N . GLU B 1 140 ? -7.578 17.25 -12.953 1 64.06 140 GLU B N 1
ATOM 4546 C CA . GLU B 1 140 ? -8.125 17.516 -14.281 1 64.06 140 GLU B CA 1
ATOM 4547 C C . GLU B 1 140 ? -7.555 18.812 -14.859 1 64.06 140 GLU B C 1
ATOM 4549 O O . GLU B 1 140 ? -7.328 19.781 -14.133 1 64.06 140 GLU B O 1
ATOM 4554 N N . LYS B 1 141 ? -7.02 18.688 -16.125 1 56.88 141 LYS B N 1
ATOM 4555 C CA . LYS B 1 141 ? -6.352 19.75 -16.875 1 56.88 141 LYS B CA 1
ATOM 4556 C C . LYS B 1 141 ? -7.02 21.109 -16.641 1 56.88 141 LYS B C 1
ATOM 4558 O O . LYS B 1 141 ? -6.34 22.125 -16.531 1 56.88 141 LYS B O 1
ATOM 4563 N N . LYS B 1 142 ? -8.367 21.219 -16.797 1 53.34 142 LYS B N 1
ATOM 4564 C CA . LYS B 1 142 ? -8.984 22.547 -16.797 1 53.34 142 LYS B CA 1
ATOM 4565 C C . LYS B 1 142 ? -8.594 23.328 -15.555 1 53.34 142 LYS B C 1
ATOM 4567 O O . LYS B 1 142 ? -8.539 24.562 -15.586 1 53.34 142 LYS B O 1
ATOM 4572 N N . ARG B 1 143 ? -8.336 22.594 -14.469 1 49.78 143 ARG B N 1
ATOM 4573 C CA . ARG B 1 143 ? -8.148 23.375 -13.25 1 49.78 143 ARG B CA 1
ATOM 4574 C C . ARG B 1 143 ? -6.688 23.781 -13.078 1 49.78 143 ARG B C 1
ATOM 4576 O O . ARG B 1 143 ? -6.395 24.875 -12.578 1 49.78 143 ARG B O 1
ATOM 4583 N N . GLU B 1 144 ? -5.758 22.812 -13.297 1 52.84 144 GLU B N 1
ATOM 4584 C CA . GLU B 1 144 ? -4.398 23.25 -13 1 52.84 144 GLU B CA 1
ATOM 4585 C C . GLU B 1 144 ? -3.543 23.297 -14.258 1 52.84 144 GLU B C 1
ATOM 4587 O O . GLU B 1 144 ? -3.654 22.422 -15.125 1 52.84 144 GLU B O 1
ATOM 4592 N N . ARG B 1 145 ? -3.32 24.578 -14.859 1 48.28 145 ARG B N 1
ATOM 4593 C CA . ARG B 1 145 ? -2.412 24.844 -15.969 1 48.28 145 ARG B CA 1
ATOM 4594 C C . ARG B 1 145 ? -1.191 23.922 -15.906 1 48.28 145 ARG B C 1
ATOM 4596 O O . ARG B 1 145 ? -0.122 24.344 -15.453 1 48.28 145 ARG B O 1
ATOM 4603 N N . VAL B 1 146 ? -1.417 22.625 -15.844 1 55.38 146 VAL B N 1
ATOM 4604 C CA . VAL B 1 146 ? -0.23 21.781 -15.938 1 55.38 146 VAL B CA 1
ATOM 4605 C C . VAL B 1 146 ? 0.299 21.781 -17.359 1 55.38 146 VAL B C 1
ATOM 4607 O O . VAL B 1 146 ? -0.432 21.453 -18.312 1 55.38 146 VAL B O 1
ATOM 4610 N N . PRO B 1 147 ? 1.401 22.641 -17.703 1 53.34 147 PRO B N 1
ATOM 4611 C CA . PRO B 1 147 ? 1.876 22.797 -19.078 1 53.34 147 PRO B CA 1
ATOM 4612 C C . PRO B 1 147 ? 1.926 21.469 -19.844 1 53.34 147 PRO B C 1
ATOM 4614 O O . PRO B 1 147 ? 1.644 21.438 -21.031 1 53.34 147 PRO B O 1
ATOM 4617 N N . SER B 1 148 ? 2.535 20.375 -19.219 1 61.91 148 SER B N 1
ATOM 4618 C CA . SER B 1 148 ? 2.709 19.109 -19.922 1 61.91 148 SER B CA 1
ATOM 4619 C C . SER B 1 148 ? 2.131 17.953 -19.109 1 61.91 148 SER B C 1
ATOM 4621 O O . SER B 1 148 ? 2.033 18.031 -17.891 1 61.91 148 SER B O 1
ATOM 4623 N N . ASN B 1 149 ? 1.535 17.031 -19.812 1 75.62 149 ASN B N 1
ATOM 4624 C CA . ASN B 1 149 ? 1.084 15.781 -19.203 1 75.62 149 ASN B CA 1
ATOM 4625 C C . ASN B 1 149 ? 2.244 15.008 -18.578 1 75.62 149 ASN B C 1
ATOM 4627 O O . ASN B 1 149 ? 3.166 14.594 -19.281 1 75.62 149 ASN B O 1
ATOM 4631 N N . PRO B 1 150 ? 2.275 14.938 -17.266 1 84.12 150 PRO B N 1
ATOM 4632 C CA . PRO B 1 150 ? 3.406 14.281 -16.609 1 84.12 150 PRO B CA 1
ATOM 4633 C C . PRO B 1 150 ? 3.637 12.859 -17.109 1 84.12 150 PRO B C 1
ATOM 4635 O O . PRO B 1 150 ? 4.777 12.391 -17.156 1 84.12 150 PRO B O 1
ATOM 4638 N N . SER B 1 151 ? 2.605 12.25 -17.531 1 84.25 151 SER B N 1
ATOM 4639 C CA . SER B 1 151 ? 2.754 10.898 -18.047 1 84.25 151 SER B CA 1
ATOM 4640 C C . SER B 1 151 ? 3.561 10.883 -19.344 1 84.25 151 SER B C 1
ATOM 4642 O O . SER B 1 151 ? 4.43 10.031 -19.531 1 84.25 151 SER B O 1
ATOM 4644 N N . ASP B 1 152 ? 3.246 11.82 -20.172 1 83.44 152 ASP B N 1
ATOM 4645 C CA . ASP B 1 152 ? 4 11.93 -21.422 1 83.44 152 ASP B CA 1
ATOM 4646 C C . ASP B 1 152 ? 5.465 12.258 -21.141 1 83.44 152 ASP B C 1
ATOM 4648 O O . ASP B 1 152 ? 6.363 11.695 -21.781 1 83.44 152 ASP B O 1
ATOM 4652 N N . MET B 1 153 ? 5.656 13.125 -20.25 1 86.56 153 MET B N 1
ATOM 4653 C CA . MET B 1 153 ? 7.02 13.492 -19.891 1 86.56 153 MET B CA 1
ATOM 4654 C C . MET B 1 153 ? 7.789 12.289 -19.375 1 86.56 153 MET B C 1
ATOM 4656 O O . MET B 1 153 ? 8.945 12.07 -19.75 1 86.56 153 MET B O 1
ATOM 4660 N N . TYR B 1 154 ? 7.117 11.578 -18.516 1 90.75 154 TYR B N 1
ATOM 4661 C CA . TYR B 1 154 ? 7.707 10.375 -17.938 1 90.75 154 TYR B CA 1
ATOM 4662 C C . TYR B 1 154 ? 8.102 9.383 -19.031 1 90.75 154 TYR B C 1
ATOM 4664 O O . TYR B 1 154 ? 9.227 8.875 -19.047 1 90.75 154 TYR B O 1
ATOM 4672 N N . LEU B 1 155 ? 7.246 9.125 -19.953 1 87.5 155 LEU B N 1
ATOM 4673 C CA . LEU B 1 155 ? 7.477 8.156 -21.016 1 87.5 155 LEU B CA 1
ATOM 4674 C C . LEU B 1 155 ? 8.555 8.648 -21.984 1 87.5 155 LEU B C 1
ATOM 4676 O O . LEU B 1 155 ? 9.32 7.844 -22.516 1 87.5 155 LEU B O 1
ATOM 4680 N N . ASP B 1 156 ? 8.625 9.938 -22.172 1 88.44 156 ASP B N 1
ATOM 4681 C CA . ASP B 1 156 ? 9.586 10.523 -23.094 1 88.44 156 ASP B CA 1
ATOM 4682 C C . ASP B 1 156 ? 10.977 10.602 -22.469 1 88.44 156 ASP B C 1
ATOM 4684 O O . ASP B 1 156 ? 11.984 10.367 -23.156 1 88.44 156 ASP B O 1
ATOM 4688 N N . MET B 1 157 ? 11.039 10.852 -21.25 1 92.94 157 MET B N 1
ATOM 4689 C CA . MET B 1 157 ? 12.312 11.156 -20.594 1 92.94 157 MET B CA 1
ATOM 4690 C C . MET B 1 157 ? 13.039 9.883 -20.172 1 92.94 157 MET B C 1
ATOM 4692 O O . MET B 1 157 ? 14.266 9.859 -20.094 1 92.94 157 MET B O 1
ATOM 4696 N N . PHE B 1 158 ? 12.289 8.852 -19.906 1 93.75 158 PHE B N 1
ATOM 4697 C CA . PHE B 1 158 ? 12.914 7.672 -19.312 1 93.75 158 PHE B CA 1
ATOM 4698 C C . PHE B 1 158 ? 12.797 6.473 -20.25 1 93.75 158 PHE B C 1
ATOM 4700 O O . PHE B 1 158 ? 11.727 6.211 -20.797 1 93.75 158 PHE B O 1
ATOM 4707 N N . THR B 1 159 ? 13.953 5.758 -20.375 1 90.88 159 THR B N 1
ATOM 4708 C CA . THR B 1 159 ? 13.992 4.551 -21.188 1 90.88 159 THR B CA 1
ATOM 4709 C C . THR B 1 159 ? 13.25 3.408 -20.5 1 90.88 159 THR B C 1
ATOM 4711 O O . THR B 1 159 ? 12.914 3.5 -19.312 1 90.88 159 THR B O 1
ATOM 4714 N N . GLU B 1 160 ? 13.016 2.365 -21.203 1 84.06 160 GLU B N 1
ATOM 4715 C CA . GLU B 1 160 ? 12.375 1.179 -20.641 1 84.06 160 GLU B CA 1
ATOM 4716 C C . GLU B 1 160 ? 13.172 0.627 -19.469 1 84.06 160 GLU B C 1
ATOM 4718 O O . GLU B 1 160 ? 12.594 0.246 -18.453 1 84.06 160 GLU B O 1
ATOM 4723 N N . GLU B 1 161 ? 14.445 0.588 -19.641 1 84.88 161 GLU B N 1
ATOM 4724 C CA . GLU B 1 161 ? 15.312 0.096 -18.562 1 84.88 161 GLU B CA 1
ATOM 4725 C C . GLU B 1 161 ? 15.195 0.962 -17.312 1 84.88 161 GLU B C 1
ATOM 4727 O O . GLU B 1 161 ? 15.109 0.444 -16.203 1 84.88 161 GLU B O 1
ATOM 4732 N N . GLU B 1 162 ? 15.141 2.223 -17.547 1 90.62 162 GLU B N 1
ATOM 4733 C CA . GLU B 1 162 ? 15.008 3.156 -16.438 1 90.62 162 GLU B CA 1
ATOM 4734 C C . GLU B 1 162 ? 13.641 3.035 -15.773 1 90.62 162 GLU B C 1
ATOM 4736 O O . GLU B 1 162 ? 13.539 3.105 -14.547 1 90.62 162 GLU B O 1
ATOM 4741 N N . ARG B 1 163 ? 12.617 2.812 -16.516 1 89.94 163 ARG B N 1
ATOM 4742 C CA . ARG B 1 163 ? 11.258 2.709 -16 1 89.94 163 ARG B CA 1
ATOM 4743 C C . ARG B 1 163 ? 11.078 1.434 -15.18 1 89.94 163 ARG B C 1
ATOM 4745 O O . ARG B 1 163 ? 10.141 1.327 -14.383 1 89.94 163 ARG B O 1
ATOM 4752 N N . ASN B 1 164 ? 11.961 0.48 -15.32 1 83.81 164 ASN B N 1
ATOM 4753 C CA . ASN B 1 164 ? 11.914 -0.751 -14.539 1 83.81 164 ASN B CA 1
ATOM 4754 C C . ASN B 1 164 ? 12.352 -0.518 -13.094 1 83.81 164 ASN B C 1
ATOM 4756 O O . ASN B 1 164 ? 12.078 -1.343 -12.219 1 83.81 164 ASN B O 1
ATOM 4760 N N . ILE B 1 165 ? 13.07 0.589 -12.914 1 89.94 165 ILE B N 1
ATOM 4761 C CA . ILE B 1 165 ? 13.492 0.873 -11.547 1 89.94 165 ILE B CA 1
ATOM 4762 C C . ILE B 1 165 ? 12.953 2.232 -11.109 1 89.94 165 ILE B C 1
ATOM 4764 O O . ILE B 1 165 ? 13.195 2.67 -9.984 1 89.94 165 ILE B O 1
ATOM 4768 N N . PHE B 1 166 ? 12.227 2.926 -11.953 1 94.62 166 PHE B N 1
ATOM 4769 C CA . PHE B 1 166 ? 11.508 4.156 -11.633 1 94.62 166 PHE B CA 1
ATOM 4770 C C . PHE B 1 166 ? 10.016 3.986 -11.875 1 94.62 166 PHE B C 1
ATOM 4772 O O . PHE B 1 166 ? 9.555 4.078 -13.016 1 94.62 166 PHE B O 1
ATOM 4779 N N . THR B 1 167 ? 9.32 3.809 -10.805 1 93.88 167 THR B N 1
ATOM 4780 C CA . THR B 1 167 ? 7.879 3.625 -10.891 1 93.88 167 THR B CA 1
ATOM 4781 C C . THR B 1 167 ? 7.152 4.957 -10.719 1 93.88 167 THR B C 1
ATOM 4783 O O . THR B 1 167 ? 7.32 5.633 -9.703 1 93.88 167 THR B O 1
ATOM 4786 N N . TYR B 1 168 ? 6.387 5.328 -11.734 1 92 168 TYR B N 1
ATOM 4787 C CA . TYR B 1 168 ? 5.527 6.508 -11.758 1 92 168 TYR B CA 1
ATOM 4788 C C . TYR B 1 168 ? 4.062 6.117 -11.609 1 92 168 TYR B C 1
ATOM 4790 O O . TYR B 1 168 ? 3.518 5.395 -12.445 1 92 168 TYR B O 1
ATOM 4798 N N . LEU B 1 169 ? 3.445 6.586 -10.484 1 91.81 169 LEU B N 1
ATOM 4799 C CA . LEU B 1 169 ? 2.047 6.273 -10.211 1 91.81 169 LEU B CA 1
ATOM 4800 C C . LEU B 1 169 ? 1.186 7.531 -10.297 1 91.81 169 LEU B C 1
ATOM 4802 O O . LEU B 1 169 ? 0.99 8.227 -9.297 1 91.81 169 LEU B O 1
ATOM 4806 N N . PRO B 1 170 ? 0.615 7.793 -11.477 1 88.69 170 PRO B N 1
ATOM 4807 C CA . PRO B 1 170 ? -0.344 8.891 -11.594 1 88.69 170 PRO B CA 1
ATOM 4808 C C . PRO B 1 170 ? -1.72 8.539 -11.031 1 88.69 170 PRO B C 1
ATOM 4810 O O . PRO B 1 170 ? -2.244 7.457 -11.312 1 88.69 170 PRO B O 1
ATOM 4813 N N . LEU B 1 171 ? -2.188 9.344 -10.172 1 87.19 171 LEU B N 1
ATOM 4814 C CA . LEU B 1 171 ? -3.553 9.266 -9.664 1 87.19 171 LEU B CA 1
ATOM 4815 C C . LEU B 1 171 ? -4.422 10.367 -10.266 1 87.19 171 LEU B C 1
ATOM 4817 O O . LEU B 1 171 ? -4.32 11.531 -9.875 1 87.19 171 LEU B O 1
ATOM 4821 N N . TYR B 1 172 ? -5.23 9.945 -11.219 1 83.38 172 TYR B N 1
ATOM 4822 C CA . TYR B 1 172 ? -6.086 10.914 -11.898 1 83.38 172 TYR B CA 1
ATOM 4823 C C . TYR B 1 172 ? -7.281 11.289 -11.023 1 83.38 172 TYR B C 1
ATOM 4825 O O . TYR B 1 172 ? -8.422 10.961 -11.352 1 83.38 172 TYR B O 1
ATOM 4833 N N . HIS B 1 173 ? -6.957 11.836 -9.961 1 75.69 173 HIS B N 1
ATOM 4834 C CA . HIS B 1 173 ? -7.906 12.164 -8.898 1 75.69 173 HIS B CA 1
ATOM 4835 C C . HIS B 1 173 ? -7.684 13.586 -8.383 1 75.69 173 HIS B C 1
ATOM 4837 O O . HIS B 1 173 ? -6.539 14.031 -8.258 1 75.69 173 HIS B O 1
ATOM 4843 N N . ASP B 1 174 ? -8.727 14.273 -8.25 1 63.12 174 ASP B N 1
ATOM 4844 C CA . ASP B 1 174 ? -8.594 15.617 -7.703 1 63.12 174 ASP B CA 1
ATOM 4845 C C . ASP B 1 174 ? -8.57 15.594 -6.176 1 63.12 174 ASP B C 1
ATOM 4847 O O . ASP B 1 174 ? -7.566 15.945 -5.559 1 63.12 174 ASP B O 1
ATOM 4851 N N . SER B 1 175 ? -9.641 15.305 -5.461 1 62.56 175 SER B N 1
ATOM 4852 C CA . SER B 1 175 ? -9.797 15.234 -4.012 1 62.56 175 SER B CA 1
ATOM 4853 C C . SER B 1 175 ? -10.961 14.328 -3.625 1 62.56 175 SER B C 1
ATOM 4855 O O . SER B 1 175 ? -11.945 14.234 -4.352 1 62.56 175 SER B O 1
ATOM 4857 N N . PRO B 1 176 ? -10.742 13.75 -2.539 1 66.88 176 PRO B N 1
ATOM 4858 C CA . PRO B 1 176 ? -9.578 13.57 -1.667 1 66.88 176 PRO B CA 1
ATOM 4859 C C . PRO B 1 176 ? -8.57 12.57 -2.225 1 66.88 176 PRO B C 1
ATOM 4861 O O . PRO B 1 176 ? -8.859 11.891 -3.213 1 66.88 176 PRO B O 1
ATOM 4864 N N . PHE B 1 177 ? -7.379 12.57 -1.65 1 76.19 177 PHE B N 1
ATOM 4865 C CA . PHE B 1 177 ? -6.395 11.562 -2.016 1 76.19 177 PHE B CA 1
ATOM 4866 C C . PHE B 1 177 ? -7.02 10.172 -2.018 1 76.19 177 PHE B C 1
ATOM 4868 O O . PHE B 1 177 ? -7.719 9.797 -1.075 1 76.19 177 PHE B O 1
ATOM 4875 N N . PRO B 1 178 ? -6.785 9.469 -3.025 1 81.5 178 PRO B N 1
ATOM 4876 C CA . PRO B 1 178 ? -7.574 8.242 -3.209 1 81.5 178 PRO B CA 1
ATOM 4877 C C . PRO B 1 178 ? -7.16 7.129 -2.254 1 81.5 178 PRO B C 1
ATOM 4879 O O . PRO B 1 178 ? -7.973 6.262 -1.925 1 81.5 178 PRO B O 1
ATOM 4882 N N . PHE B 1 179 ? -5.938 7.09 -1.807 1 86.81 179 PHE B N 1
ATOM 4883 C CA . PHE B 1 179 ? -5.496 6.043 -0.895 1 86.81 179 PHE B CA 1
ATOM 4884 C C . PHE B 1 179 ? -5.93 6.348 0.533 1 86.81 179 PHE B C 1
ATOM 4886 O O . PHE B 1 179 ? -5.926 7.508 0.955 1 86.81 179 PHE B O 1
ATOM 4893 N N . ASP B 1 180 ? -6.293 5.309 1.26 1 83 180 ASP B N 1
ATOM 4894 C CA . ASP B 1 180 ? -6.461 5.48 2.699 1 83 180 ASP B CA 1
ATOM 4895 C C . ASP B 1 180 ? -5.113 5.625 3.396 1 83 180 ASP B C 1
ATOM 4897 O O . ASP B 1 180 ? -4.062 5.48 2.766 1 83 180 ASP B O 1
ATOM 4901 N N . ARG B 1 181 ? -5.117 5.848 4.645 1 86.44 181 ARG B N 1
ATOM 4902 C CA . ARG B 1 181 ? -3.912 6.113 5.422 1 86.44 181 ARG B CA 1
ATOM 4903 C C . ARG B 1 181 ? -3.025 4.871 5.496 1 86.44 181 ARG B C 1
ATOM 4905 O O . ARG B 1 181 ? -1.8 4.973 5.426 1 86.44 181 ARG B O 1
ATOM 4912 N N . GLU B 1 182 ? -3.639 3.762 5.609 1 86.5 182 GLU B N 1
ATOM 4913 C CA . GLU B 1 182 ? -2.889 2.514 5.723 1 86.5 182 GLU B CA 1
ATOM 4914 C C . GLU B 1 182 ? -2.111 2.219 4.445 1 86.5 182 GLU B C 1
ATOM 4916 O O . GLU B 1 182 ? -0.929 1.873 4.496 1 86.5 182 GLU B O 1
ATOM 4921 N N . THR B 1 183 ? -2.809 2.389 3.348 1 88.19 183 THR B N 1
ATOM 4922 C CA . THR B 1 183 ? -2.16 2.166 2.061 1 88.19 183 THR B CA 1
ATOM 4923 C C . THR B 1 183 ? -1.027 3.166 1.846 1 88.19 183 THR B C 1
ATOM 4925 O O . THR B 1 183 ? 0.075 2.787 1.441 1 88.19 183 THR B O 1
ATOM 4928 N N . LEU B 1 184 ? -1.327 4.383 2.111 1 92.06 184 LEU B N 1
ATOM 4929 C CA . LEU B 1 184 ? -0.304 5.414 1.962 1 92.06 184 LEU B CA 1
ATOM 4930 C C . LEU B 1 184 ? 0.896 5.121 2.857 1 92.06 184 LEU B C 1
ATOM 4932 O O . LEU B 1 184 ? 2.043 5.25 2.426 1 92.06 184 LEU B O 1
ATOM 4936 N N . ALA B 1 185 ? 0.659 4.734 4.098 1 93.62 185 ALA B N 1
ATOM 4937 C CA . ALA B 1 185 ? 1.71 4.434 5.066 1 93.62 185 ALA B CA 1
ATOM 4938 C C . ALA B 1 185 ? 2.615 3.312 4.562 1 93.62 185 ALA B C 1
AT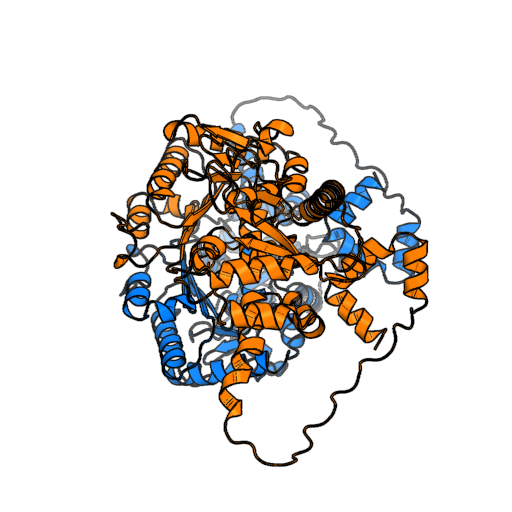OM 4940 O O . ALA B 1 185 ? 3.816 3.303 4.836 1 93.62 185 ALA B O 1
ATOM 4941 N N . GLU B 1 186 ? 2.043 2.373 3.795 1 92.56 186 GLU B N 1
ATOM 4942 C CA . GLU B 1 186 ? 2.826 1.259 3.268 1 92.56 186 GLU B CA 1
ATOM 4943 C C . GLU B 1 186 ? 3.947 1.754 2.357 1 92.56 186 GLU B C 1
ATOM 4945 O O . GLU B 1 186 ? 5.07 1.249 2.416 1 92.56 186 GLU B O 1
ATOM 4950 N N . PHE B 1 187 ? 3.664 2.73 1.577 1 95.19 187 PHE B N 1
ATOM 4951 C CA . PHE B 1 187 ? 4.672 3.27 0.672 1 95.19 187 PHE B CA 1
ATOM 4952 C C . PHE B 1 187 ? 5.789 3.955 1.451 1 95.19 187 PHE B C 1
ATOM 4954 O O . PHE B 1 187 ? 6.961 3.846 1.09 1 95.19 187 PHE B O 1
ATOM 4961 N N . TYR B 1 188 ? 5.41 4.633 2.5 1 96.81 188 TYR B N 1
ATOM 4962 C CA . TYR B 1 188 ? 6.41 5.293 3.33 1 96.81 188 TYR B CA 1
ATOM 4963 C C . TYR B 1 188 ? 7.273 4.27 4.062 1 96.81 188 TYR B C 1
ATOM 4965 O O . TYR B 1 188 ? 8.5 4.34 4.016 1 96.81 188 TYR B O 1
ATOM 4973 N N . LYS B 1 189 ? 6.672 3.297 4.629 1 94.19 189 LYS B N 1
ATOM 4974 C CA . LYS B 1 189 ? 7.371 2.314 5.449 1 94.19 189 LYS B CA 1
ATOM 4975 C C . LYS B 1 189 ? 8.289 1.444 4.598 1 94.19 189 LYS B C 1
ATOM 4977 O O . LYS B 1 189 ? 9.289 0.916 5.094 1 94.19 189 LYS B O 1
ATOM 4982 N N . SER B 1 190 ? 7.984 1.319 3.295 1 94.38 190 SER B N 1
ATOM 4983 C CA . SER B 1 190 ? 8.773 0.466 2.412 1 94.38 190 SER B CA 1
ATOM 4984 C C . SER B 1 190 ? 9.852 1.269 1.682 1 94.38 190 SER B C 1
ATOM 4986 O O . SER B 1 190 ? 10.5 0.755 0.771 1 94.38 190 SER B O 1
ATOM 4988 N N . SER B 1 191 ? 10.062 2.533 2.068 1 96.25 191 SER B N 1
ATOM 4989 C CA . SER B 1 191 ? 11.016 3.391 1.373 1 96.25 191 SER B CA 1
ATOM 4990 C C . SER B 1 191 ? 12.133 3.848 2.307 1 96.25 191 SER B C 1
ATOM 4992 O O . SER B 1 191 ? 11.922 3.982 3.516 1 96.25 191 SER B O 1
ATOM 4994 N N . ARG B 1 192 ? 13.32 4.137 1.736 1 96.75 192 ARG B N 1
ATOM 4995 C CA . ARG B 1 192 ? 14.477 4.543 2.533 1 96.75 192 ARG B CA 1
ATOM 4996 C C . ARG B 1 192 ? 14.484 6.051 2.76 1 96.75 192 ARG B C 1
ATOM 4998 O O . ARG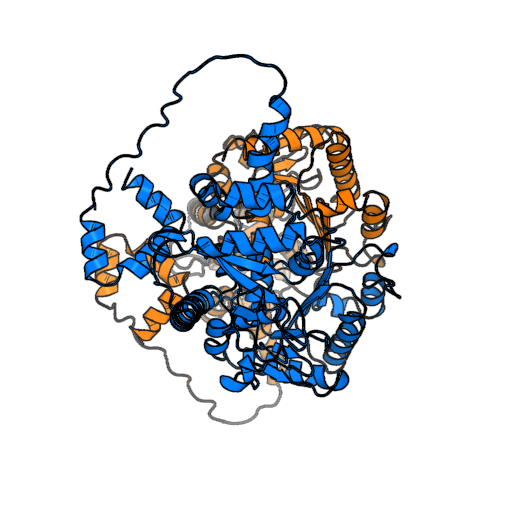 B 1 192 ? 14.648 6.512 3.891 1 96.75 192 ARG B O 1
ATOM 5005 N N . VAL B 1 193 ? 14.32 6.801 1.68 1 97.88 193 VAL B N 1
ATOM 5006 C CA . VAL B 1 193 ? 14.508 8.242 1.731 1 97.88 193 VAL B CA 1
ATOM 5007 C C . VAL B 1 193 ? 13.312 8.945 1.091 1 97.88 193 VAL B C 1
ATOM 5009 O O . VAL B 1 193 ? 12.82 8.516 0.045 1 97.88 193 VAL B O 1
ATOM 5012 N N . TYR B 1 194 ? 12.875 10.008 1.742 1 96.88 194 TYR B N 1
ATOM 5013 C CA . TYR B 1 194 ? 11.82 10.844 1.178 1 96.88 194 TYR B CA 1
ATOM 5014 C C . TYR B 1 194 ? 12.406 12.117 0.569 1 96.88 194 TYR B C 1
ATOM 5016 O O . TYR B 1 194 ? 13.242 12.781 1.186 1 96.88 194 TYR B O 1
ATOM 5024 N N . VAL B 1 195 ? 11.961 12.43 -0.637 1 94.19 195 VAL B N 1
ATOM 5025 C CA . VAL B 1 195 ? 12.406 13.656 -1.291 1 94.19 195 VAL B CA 1
ATOM 5026 C C . VAL B 1 195 ? 11.234 14.617 -1.439 1 94.19 195 VAL B C 1
ATOM 5028 O O . VAL B 1 195 ? 10.156 14.234 -1.904 1 94.19 195 VAL B O 1
ATOM 5031 N N . HIS B 1 196 ? 11.43 15.758 -1.013 1 88.56 196 HIS B N 1
ATOM 5032 C CA . HIS B 1 196 ? 10.461 16.828 -1.157 1 88.56 196 HIS B CA 1
ATOM 5033 C C . HIS B 1 196 ? 11.031 18 -1.953 1 88.56 196 HIS B C 1
ATOM 5035 O O . HIS B 1 196 ? 11.539 18.953 -1.373 1 88.56 196 HIS B O 1
ATOM 5041 N N . PRO B 1 197 ? 10.789 17.984 -3.287 1 81.19 197 PRO B N 1
ATOM 5042 C CA . PRO B 1 197 ? 11.422 18.984 -4.137 1 81.19 197 PRO B CA 1
ATOM 5043 C C . PRO B 1 197 ? 10.609 20.281 -4.234 1 81.19 197 PRO B C 1
ATOM 5045 O O . PRO B 1 197 ? 10.344 20.766 -5.336 1 81.19 197 PRO B O 1
ATOM 5048 N N . SER B 1 198 ? 10.039 20.734 -3.182 1 74.69 198 SER B N 1
ATOM 5049 C CA . SER B 1 198 ? 9.281 21.984 -3.193 1 74.69 198 SER B CA 1
ATOM 5050 C C . SER B 1 198 ? 9.75 22.922 -2.09 1 74.69 198 SER B C 1
ATOM 5052 O O . SER B 1 198 ? 10.07 22.469 -0.982 1 74.69 198 SER B O 1
ATOM 5054 N N . ASP B 1 199 ? 9.883 24.188 -2.457 1 66.88 199 ASP B N 1
ATOM 5055 C CA . ASP B 1 199 ? 10.242 25.203 -1.476 1 66.88 199 ASP B CA 1
ATOM 5056 C C . ASP B 1 199 ? 8.992 25.875 -0.898 1 66.88 199 ASP B C 1
ATOM 5058 O O . ASP B 1 199 ? 9.094 26.719 -0.01 1 66.88 199 ASP B O 1
ATOM 5062 N N . ALA B 1 200 ? 7.863 25.531 -1.396 1 58.09 200 ALA B N 1
ATOM 5063 C CA . ALA B 1 200 ? 6.652 26.297 -1.127 1 58.09 200 ALA B CA 1
ATOM 5064 C C . ALA B 1 200 ? 6.176 26.094 0.307 1 58.09 200 ALA B C 1
ATOM 5066 O O . ALA B 1 200 ? 5.57 26.984 0.903 1 58.09 200 ALA B O 1
ATOM 5067 N N . GLU B 1 201 ? 6.348 25 0.868 1 58.31 201 GLU B N 1
ATOM 5068 C CA . GLU B 1 201 ? 5.609 24.734 2.098 1 58.31 201 GLU B CA 1
ATOM 5069 C C . GLU B 1 201 ? 6.527 24.797 3.316 1 58.31 201 GLU B C 1
ATOM 5071 O O . GLU B 1 201 ? 6.09 24.547 4.441 1 58.31 201 GLU B O 1
ATOM 5076 N N . GLY B 1 202 ? 7.637 25.453 3.123 1 59.19 202 GLY B N 1
ATOM 5077 C CA . GLY B 1 202 ? 8.547 25.703 4.23 1 59.19 202 GLY B CA 1
ATOM 5078 C C . GLY B 1 202 ? 8.875 24.453 5.02 1 59.19 202 GLY B C 1
ATOM 5079 O O . GLY B 1 202 ? 9.141 24.516 6.223 1 59.19 202 GLY B O 1
ATOM 5080 N N . GLY B 1 203 ? 8.562 23.375 4.453 1 61.44 203 GLY B N 1
ATOM 5081 C CA . GLY B 1 203 ? 8.922 22.141 5.121 1 61.44 203 GLY B CA 1
ATOM 5082 C C . GLY B 1 203 ? 7.832 21.625 6.047 1 61.44 203 GLY B C 1
ATOM 5083 O O . GLY B 1 203 ? 8.055 20.688 6.82 1 61.44 203 GLY B O 1
ATOM 5084 N N . ARG B 1 204 ? 6.637 22.172 6.023 1 73.38 204 ARG B N 1
ATOM 5085 C CA . ARG B 1 204 ? 5.602 21.781 6.977 1 73.38 204 ARG B CA 1
ATOM 5086 C C . ARG B 1 204 ? 4.52 20.953 6.297 1 73.38 204 ARG B C 1
ATOM 5088 O O . ARG B 1 204 ? 3.441 20.75 6.855 1 73.38 204 ARG B O 1
ATOM 5095 N N . ALA B 1 205 ? 4.898 20.5 5.238 1 79.62 205 ALA B N 1
ATOM 5096 C CA . ALA B 1 205 ? 3.949 19.656 4.512 1 79.62 205 ALA B CA 1
ATOM 5097 C C . ALA B 1 205 ? 3.689 18.344 5.258 1 79.62 205 ALA B C 1
ATOM 5099 O O . ALA B 1 205 ? 4.609 17.766 5.836 1 79.62 205 ALA B O 1
ATOM 5100 N N . ARG B 1 206 ? 2.457 17.922 5.254 1 86 206 ARG B N 1
ATOM 5101 C CA . ARG B 1 206 ? 2.041 16.688 5.922 1 86 206 ARG B CA 1
ATOM 5102 C C . ARG B 1 206 ? 2.848 15.492 5.422 1 86 206 ARG B C 1
ATOM 5104 O O . ARG B 1 206 ? 3.168 14.586 6.195 1 86 206 ARG B O 1
ATOM 5111 N N . ASN B 1 207 ? 3.172 15.508 4.168 1 89.56 207 ASN B N 1
ATOM 5112 C CA . ASN B 1 207 ? 3.906 14.391 3.58 1 89.56 207 ASN B CA 1
ATOM 5113 C C . ASN B 1 207 ? 5.297 14.25 4.195 1 89.56 207 ASN B C 1
ATOM 5115 O O . ASN B 1 207 ? 5.789 13.133 4.371 1 89.56 207 ASN B O 1
ATOM 5119 N N . ILE B 1 208 ? 5.879 15.391 4.539 1 90.25 208 ILE B N 1
ATOM 5120 C CA . ILE B 1 208 ? 7.176 15.352 5.203 1 90.25 208 ILE B CA 1
ATOM 5121 C C . ILE B 1 208 ? 7.016 14.789 6.613 1 90.25 208 ILE B C 1
ATOM 5123 O O . ILE B 1 208 ? 7.836 13.984 7.066 1 90.25 208 ILE B O 1
ATOM 5127 N N . GLY B 1 209 ? 5.957 15.227 7.305 1 90.94 209 GLY B N 1
ATOM 5128 C CA . GLY B 1 209 ? 5.66 14.672 8.609 1 90.94 209 GLY B CA 1
ATOM 5129 C C . GLY B 1 209 ? 5.488 13.164 8.594 1 90.94 209 GLY B C 1
ATOM 5130 O O . GLY B 1 209 ? 5.98 12.461 9.477 1 90.94 209 GLY B O 1
ATOM 5131 N N . TYR B 1 210 ? 4.82 12.672 7.535 1 94.69 210 TYR B N 1
ATOM 5132 C CA . TYR B 1 210 ? 4.652 11.234 7.367 1 94.69 210 TYR B CA 1
ATOM 5133 C C . TYR B 1 210 ? 6 10.539 7.23 1 94.69 210 TYR B C 1
ATOM 5135 O O . TYR B 1 210 ? 6.207 9.461 7.789 1 94.69 210 TYR B O 1
ATOM 5143 N N . ALA B 1 211 ? 6.891 11.164 6.504 1 95.44 211 ALA B N 1
ATOM 5144 C CA . ALA B 1 211 ? 8.211 10.578 6.285 1 95.44 211 ALA B CA 1
ATOM 5145 C C . ALA B 1 211 ? 8.984 10.453 7.594 1 95.44 211 ALA B C 1
ATOM 5147 O O . ALA B 1 211 ? 9.523 9.391 7.906 1 95.44 211 ALA B O 1
ATOM 5148 N N . TRP B 1 212 ? 9.008 11.461 8.375 1 93.88 212 TRP B N 1
ATOM 5149 C CA . TRP B 1 212 ? 9.711 11.453 9.648 1 93.88 212 TRP B CA 1
ATOM 5150 C C . TRP B 1 212 ? 9.055 10.484 10.633 1 93.88 212 TRP B C 1
ATOM 5152 O O . TRP B 1 212 ? 9.742 9.758 11.352 1 93.88 212 TRP B O 1
ATOM 5162 N N . ALA B 1 213 ? 7.734 10.492 10.586 1 95.12 213 ALA B N 1
ATOM 5163 C CA . ALA B 1 213 ? 7.02 9.555 11.445 1 95.12 213 ALA B CA 1
ATOM 5164 C C . ALA B 1 213 ? 7.352 8.109 11.07 1 95.12 213 ALA B C 1
ATOM 5166 O O . ALA B 1 213 ? 7.266 7.211 11.906 1 95.12 213 ALA B O 1
ATOM 5167 N N . SER B 1 214 ? 7.727 7.875 9.828 1 96.31 214 SER B N 1
ATOM 5168 C CA . SER B 1 214 ? 8.086 6.555 9.32 1 96.31 214 SER B CA 1
ATOM 5169 C C . SER B 1 214 ? 9.586 6.297 9.453 1 96.31 214 SER B C 1
ATOM 5171 O O . SER B 1 214 ? 10.109 5.344 8.883 1 96.31 214 SER B O 1
ATOM 5173 N N . GLU B 1 215 ? 10.273 7.262 10.078 1 95.31 215 GLU B N 1
ATOM 5174 C CA . GLU B 1 215 ? 11.711 7.168 10.312 1 95.31 215 GLU B CA 1
ATOM 5175 C C . GLU B 1 215 ? 12.484 7.133 8.992 1 95.31 215 GLU B C 1
ATOM 5177 O O . GLU B 1 215 ? 13.344 6.273 8.789 1 95.31 215 GLU B O 1
ATOM 5182 N N . MET B 1 216 ? 12.172 7.973 8.195 1 96.31 216 MET B N 1
ATOM 5183 C CA . MET B 1 216 ? 12.867 8.18 6.926 1 96.31 216 MET B CA 1
ATOM 5184 C C . MET B 1 216 ? 13.625 9.5 6.93 1 96.31 216 MET B C 1
ATOM 5186 O O . MET B 1 216 ? 13.086 10.523 7.352 1 96.31 216 MET B O 1
ATOM 5190 N N . PRO B 1 217 ? 14.875 9.477 6.449 1 96.31 217 PRO B N 1
ATOM 5191 C CA . PRO B 1 217 ? 15.492 10.773 6.141 1 96.31 217 PRO B CA 1
ATOM 5192 C C . PRO B 1 217 ? 14.727 11.547 5.07 1 96.31 217 PRO B C 1
ATOM 5194 O O . PRO B 1 217 ? 14.094 10.945 4.199 1 96.31 217 PRO B O 1
ATOM 5197 N N . VAL B 1 218 ? 14.836 12.867 5.211 1 94.88 218 VAL B N 1
ATOM 5198 C CA . VAL B 1 218 ? 14.164 13.719 4.238 1 94.88 218 VAL B CA 1
ATOM 5199 C C . VAL B 1 218 ? 15.188 14.586 3.512 1 94.88 218 VAL B C 1
ATOM 5201 O O . VAL B 1 218 ? 16.094 15.141 4.137 1 94.88 218 VAL B O 1
ATOM 5204 N N . VAL B 1 219 ? 15.094 14.578 2.203 1 94.75 219 VAL B N 1
ATOM 5205 C CA . VAL B 1 219 ? 15.859 15.508 1.379 1 94.75 219 VAL B CA 1
ATOM 5206 C C . VAL B 1 219 ? 14.945 16.625 0.872 1 94.75 219 VAL B C 1
ATOM 5208 O O . VAL B 1 219 ? 13.891 16.359 0.297 1 94.75 219 VAL B O 1
ATOM 5211 N N . GLY B 1 220 ? 15.289 17.812 1.098 1 89.5 220 GLY B N 1
ATOM 5212 C CA . GLY B 1 220 ? 14.445 18.906 0.665 1 89.5 220 GLY B CA 1
ATOM 5213 C C . GLY B 1 220 ? 15.195 20.234 0.563 1 89.5 220 GLY B C 1
ATOM 5214 O O . GLY B 1 220 ? 16.422 20.266 0.63 1 89.5 220 GLY B O 1
ATOM 5215 N N . LEU B 1 221 ? 14.32 21.266 0.174 1 82.5 221 LEU B N 1
ATOM 5216 C CA . LEU B 1 221 ? 14.852 22.609 -0.017 1 82.5 221 LEU B CA 1
ATOM 5217 C C . LEU B 1 221 ? 14.438 23.531 1.133 1 82.5 221 LEU B C 1
ATOM 5219 O O . LEU B 1 221 ? 13.367 23.344 1.721 1 82.5 221 LEU B O 1
ATOM 5223 N N . ASN B 1 222 ? 15.25 24.484 1.436 1 73.81 222 ASN B N 1
ATOM 5224 C CA . ASN B 1 222 ? 15.008 25.641 2.307 1 73.81 222 ASN B CA 1
ATOM 5225 C C . ASN B 1 222 ? 13.945 25.328 3.357 1 73.81 222 ASN B C 1
ATOM 5227 O O . ASN B 1 222 ? 12.953 26.047 3.463 1 73.81 222 ASN B O 1
ATOM 5231 N N . MET B 1 223 ? 14.195 24.312 4.105 1 67.81 223 MET B N 1
ATOM 5232 C CA . MET B 1 223 ? 13.211 23.953 5.113 1 67.81 223 MET B CA 1
ATOM 5233 C C . MET B 1 223 ? 13.195 24.953 6.254 1 67.81 223 MET B C 1
ATOM 5235 O O . MET B 1 223 ? 14.242 25.281 6.816 1 67.81 223 MET B O 1
ATOM 5239 N N . TYR B 1 224 ? 12.141 25.656 6.348 1 62.69 224 TYR B N 1
ATOM 5240 C CA . TYR B 1 224 ? 11.961 26.469 7.543 1 62.69 224 TYR B CA 1
ATOM 5241 C C . TYR B 1 224 ? 11.016 25.781 8.523 1 62.69 224 TYR B C 1
ATOM 5243 O O . TYR B 1 224 ? 9.789 25.891 8.391 1 62.69 224 TYR B O 1
ATOM 5251 N N . HIS B 1 225 ? 11.562 24.938 9.344 1 69.81 225 HIS B N 1
ATOM 5252 C CA . HIS B 1 225 ? 10.797 24.281 10.406 1 69.81 225 HIS B CA 1
ATOM 5253 C C . HIS B 1 225 ? 11.445 24.516 11.766 1 69.81 225 HIS B C 1
ATOM 5255 O O . HIS B 1 225 ? 12.297 23.734 12.195 1 69.81 225 HIS B O 1
ATOM 5261 N N . PRO B 1 226 ? 11.117 25.625 12.375 1 68.88 226 PRO B N 1
ATOM 5262 C CA . PRO B 1 226 ? 11.766 25.953 13.648 1 68.88 226 PRO B CA 1
ATOM 5263 C C . PRO B 1 226 ? 11.727 24.797 14.641 1 68.88 226 PRO B C 1
ATOM 5265 O O . PRO B 1 226 ? 12.641 24.656 15.461 1 68.88 226 PRO B O 1
ATOM 5268 N N . ASP B 1 227 ? 10.789 23.984 14.578 1 73.12 227 ASP B N 1
ATOM 5269 C CA . ASP B 1 227 ? 10.688 22.859 15.492 1 73.12 227 ASP B CA 1
ATOM 5270 C C . ASP B 1 227 ? 11.82 21.859 15.273 1 73.12 227 ASP B C 1
ATOM 5272 O O . ASP B 1 227 ? 12.273 21.203 16.219 1 73.12 227 ASP B O 1
ATOM 5276 N N . LEU B 1 228 ? 12.305 21.812 14.109 1 77.62 228 LEU B N 1
ATOM 5277 C CA . LEU B 1 228 ? 13.398 20.906 13.789 1 77.62 228 LEU B CA 1
ATOM 5278 C C . LEU B 1 228 ? 14.719 21.422 14.352 1 77.62 228 LEU B C 1
ATOM 5280 O O . LEU B 1 228 ? 15.555 20.641 14.805 1 77.62 228 LEU B O 1
ATOM 5284 N N . ASP B 1 229 ? 14.805 22.719 14.375 1 76.62 229 ASP B N 1
ATOM 5285 C CA . ASP B 1 229 ? 16.031 23.359 14.852 1 76.62 229 ASP B CA 1
ATOM 5286 C C . ASP B 1 229 ? 16.234 23.109 16.344 1 76.62 229 ASP B C 1
ATOM 5288 O O . ASP B 1 229 ? 17.328 22.766 16.781 1 76.62 229 ASP B O 1
ATOM 5292 N N . GLU B 1 230 ? 15.219 23.219 17.016 1 74.88 230 GLU B N 1
ATOM 5293 C CA . GLU B 1 230 ? 15.289 23.094 18.469 1 74.88 230 GLU B CA 1
ATOM 5294 C C . GLU B 1 230 ? 15.703 21.688 18.875 1 74.88 230 GLU B C 1
ATOM 5296 O O . GLU B 1 230 ? 16.406 21.5 19.875 1 74.88 230 GLU B O 1
ATOM 5301 N N . LYS B 1 231 ? 15.445 20.75 18.062 1 79.75 231 LYS B N 1
ATOM 5302 C CA . LYS B 1 231 ? 15.703 19.344 18.422 1 79.75 231 LYS B CA 1
ATOM 5303 C C . LYS B 1 231 ? 16.906 18.797 17.672 1 79.75 231 LYS B C 1
ATOM 5305 O O . LYS B 1 231 ? 17.234 17.625 17.797 1 79.75 231 LYS B O 1
ATOM 5310 N N . GLY B 1 232 ? 17.516 19.625 16.859 1 83.81 232 GLY B N 1
ATOM 5311 C CA . GLY B 1 232 ? 18.656 19.188 16.078 1 83.81 232 GLY B CA 1
ATOM 5312 C C . GLY B 1 232 ? 18.297 18.266 14.922 1 83.81 232 GLY B C 1
ATOM 5313 O O . GLY B 1 232 ? 19.109 17.453 14.492 1 83.81 232 GLY B O 1
ATOM 5314 N N . LEU B 1 233 ? 17.094 18.391 14.484 1 88.06 233 LEU B N 1
ATOM 5315 C CA . LEU B 1 233 ? 16.594 17.469 13.461 1 88.06 233 LEU B CA 1
ATOM 5316 C C . LEU B 1 233 ? 16.812 18.031 12.062 1 88.06 233 LEU B C 1
ATOM 5318 O O . LEU B 1 233 ? 16.5 17.375 11.07 1 88.06 233 LEU B O 1
ATOM 5322 N N . ARG B 1 234 ? 17.469 19.266 12.055 1 88.06 234 ARG B N 1
ATOM 5323 C CA . ARG B 1 234 ? 17.703 19.859 10.75 1 88.06 234 ARG B CA 1
ATOM 5324 C C . ARG B 1 234 ? 19.078 19.469 10.211 1 88.06 234 ARG B C 1
ATOM 5326 O O . ARG B 1 234 ? 19.844 20.312 9.742 1 88.06 234 ARG B O 1
ATOM 5333 N N . ALA B 1 235 ? 19.453 18.312 10.453 1 91.06 235 ALA B N 1
ATOM 5334 C CA . ALA B 1 235 ? 20.734 17.766 9.992 1 91.06 235 ALA B CA 1
ATOM 5335 C C . ALA B 1 235 ? 20.641 16.266 9.789 1 91.06 235 ALA B C 1
ATOM 5337 O O . ALA B 1 235 ? 19.75 15.609 10.32 1 91.06 235 ALA B O 1
ATOM 5338 N N . PRO B 1 236 ? 21.609 15.758 8.945 1 92.19 236 PRO B N 1
ATOM 5339 C CA . PRO B 1 236 ? 21.672 14.297 8.844 1 92.19 236 PRO B CA 1
ATOM 5340 C C . PRO B 1 236 ? 21.812 13.617 10.211 1 92.19 236 PRO B C 1
ATOM 5342 O O . PRO B 1 236 ? 22.453 14.172 11.109 1 92.19 236 PRO B O 1
ATOM 5345 N N . PRO B 1 237 ? 21.125 12.57 10.398 1 94.5 237 PRO B N 1
ATOM 5346 C CA . PRO B 1 237 ? 20.484 11.734 9.367 1 94.5 237 PRO B CA 1
ATOM 5347 C C . PRO B 1 237 ? 19.031 12.102 9.125 1 94.5 237 PRO B C 1
ATOM 5349 O O . PRO B 1 237 ? 18.359 11.477 8.297 1 94.5 237 PRO B O 1
ATOM 5352 N N . TYR B 1 238 ? 18.547 13.117 9.766 1 93.5 238 TYR B N 1
ATOM 5353 C CA . TYR B 1 238 ? 17.125 13.414 9.719 1 93.5 238 TYR B CA 1
ATOM 5354 C C . TYR B 1 238 ? 16.766 14.188 8.461 1 93.5 238 TYR B C 1
ATOM 5356 O O . TYR B 1 238 ? 15.742 13.922 7.828 1 93.5 238 TYR B O 1
ATOM 5364 N N . TYR B 1 239 ? 17.641 15.117 8.156 1 93.12 239 TYR B N 1
ATOM 5365 C CA . TYR B 1 239 ? 17.344 16.031 7.059 1 93.12 239 TYR B CA 1
ATOM 5366 C C . TYR B 1 239 ? 18.594 16.344 6.25 1 93.12 239 TYR B C 1
ATOM 5368 O O . TYR B 1 239 ? 19.672 16.578 6.816 1 93.12 239 TYR B O 1
ATOM 5376 N N . TYR B 1 240 ? 18.469 16.281 4.98 1 93.94 240 TYR B N 1
ATOM 5377 C CA . TYR B 1 240 ? 19.5 16.672 4.016 1 93.94 240 TYR B CA 1
ATOM 5378 C C . TYR B 1 240 ? 19.062 17.875 3.205 1 93.94 240 TYR B C 1
ATOM 5380 O O . TYR B 1 240 ? 18.234 17.766 2.289 1 93.94 240 TYR B O 1
ATOM 5388 N N . GLU B 1 241 ? 19.625 19 3.508 1 91 241 GLU B N 1
ATOM 5389 C CA . GLU B 1 241 ? 19.203 20.25 2.912 1 91 241 GLU B CA 1
ATOM 5390 C C . GLU B 1 241 ? 19.969 20.547 1.626 1 91 241 GLU B C 1
ATOM 5392 O O . GLU B 1 241 ? 21.203 20.594 1.631 1 91 241 GLU B O 1
ATOM 5397 N N . ALA B 1 242 ? 19.188 20.688 0.584 1 91.12 242 ALA B N 1
ATOM 5398 C CA . ALA B 1 242 ? 19.766 21.094 -0.69 1 91.12 242 ALA B CA 1
ATOM 5399 C C . ALA B 1 242 ? 19.734 22.609 -0.841 1 91.12 242 ALA B C 1
ATOM 5401 O O . ALA B 1 242 ? 18.781 23.266 -0.414 1 91.12 242 ALA B O 1
ATOM 5402 N N . GLU B 1 243 ? 20.766 23.156 -1.434 1 85.69 243 GLU B N 1
ATOM 5403 C CA . GLU B 1 243 ? 20.828 24.594 -1.675 1 85.69 243 GLU B CA 1
ATOM 5404 C C . GLU B 1 243 ? 19.875 25.016 -2.801 1 85.69 243 GLU B C 1
ATOM 5406 O O . GLU B 1 243 ? 19.234 26.062 -2.725 1 85.69 243 GLU B O 1
ATOM 5411 N N . ASP B 1 244 ? 19.906 24.25 -3.803 1 84.38 244 ASP B N 1
ATOM 5412 C CA . ASP B 1 244 ? 19.016 24.422 -4.941 1 84.38 244 ASP B CA 1
ATOM 5413 C C . ASP B 1 244 ? 18.688 23.094 -5.602 1 84.38 244 ASP B C 1
ATOM 5415 O O . ASP B 1 244 ? 19.094 22.031 -5.109 1 84.38 244 ASP B O 1
ATOM 5419 N N . TYR B 1 245 ? 17.922 23.094 -6.645 1 83.25 245 TYR B N 1
ATOM 5420 C CA . TYR B 1 245 ? 17.422 21.891 -7.293 1 83.25 245 TYR B CA 1
ATOM 5421 C C . TYR B 1 245 ? 18.562 21.047 -7.832 1 83.25 245 TYR B C 1
ATOM 5423 O O . TYR B 1 245 ? 18.484 19.812 -7.848 1 83.25 245 TYR B O 1
ATOM 5431 N N . THR B 1 246 ? 19.641 21.688 -8.242 1 87.69 246 THR B N 1
ATOM 5432 C CA . THR B 1 246 ? 20.75 20.969 -8.859 1 87.69 246 THR B CA 1
ATOM 5433 C C . THR B 1 246 ? 21.547 20.203 -7.812 1 87.69 246 THR B C 1
ATOM 5435 O O . THR B 1 246 ? 22.312 19.297 -8.148 1 87.69 246 THR B O 1
ATOM 5438 N N . ASP B 1 247 ? 21.328 20.594 -6.562 1 92.5 247 ASP B N 1
ATOM 5439 C CA . ASP B 1 247 ? 22.047 19.984 -5.449 1 92.5 247 ASP B CA 1
ATOM 5440 C C . ASP B 1 247 ? 21.312 18.75 -4.926 1 92.5 247 ASP B C 1
ATOM 5442 O O . ASP B 1 247 ? 21.875 17.953 -4.18 1 92.5 247 ASP B O 1
ATOM 5446 N N . ILE B 1 248 ? 20.094 18.516 -5.277 1 93.56 248 ILE B N 1
ATOM 5447 C CA . ILE B 1 248 ? 19.219 17.5 -4.688 1 93.56 248 ILE B CA 1
ATOM 5448 C C . ILE B 1 248 ? 19.781 16.109 -4.984 1 93.56 248 ILE B C 1
ATOM 5450 O O . ILE B 1 248 ? 19.844 15.25 -4.094 1 93.56 248 ILE B O 1
ATOM 5454 N N . PRO B 1 249 ? 20.266 15.844 -6.227 1 96 249 PRO B N 1
ATOM 5455 C CA . PRO B 1 249 ? 20.766 14.5 -6.508 1 96 249 PRO B CA 1
ATOM 5456 C C . PRO B 1 249 ? 21.891 14.07 -5.566 1 96 249 PRO B C 1
ATOM 5458 O O . PRO B 1 249 ? 21.875 12.945 -5.062 1 96 249 PRO B O 1
ATOM 5461 N N . GLU B 1 250 ? 22.75 14.961 -5.332 1 96.5 250 GLU B N 1
ATOM 5462 C CA . GLU B 1 250 ? 23.859 14.641 -4.441 1 96.5 250 GLU B CA 1
ATOM 5463 C C . GLU B 1 250 ? 23.375 14.336 -3.029 1 96.5 250 GLU B C 1
ATOM 5465 O O . GLU B 1 250 ? 23.875 13.422 -2.373 1 96.5 250 GLU B O 1
ATOM 5470 N N . LYS B 1 251 ? 22.453 15.109 -2.518 1 96.81 251 LYS B N 1
ATOM 5471 C CA . LYS B 1 251 ? 21.891 14.891 -1.188 1 96.81 251 LYS B CA 1
ATOM 5472 C C . LYS B 1 251 ? 21.156 13.555 -1.121 1 96.81 251 LYS B C 1
ATOM 5474 O O . LYS B 1 251 ? 21.219 12.859 -0.104 1 96.81 251 LYS B O 1
ATOM 5479 N N . VAL B 1 252 ? 20.469 13.203 -2.191 1 97.88 252 VAL B N 1
ATOM 5480 C CA . VAL B 1 252 ? 19.766 11.922 -2.262 1 97.88 252 VAL B CA 1
ATOM 5481 C C . VAL B 1 252 ? 20.766 10.773 -2.146 1 97.88 252 VAL B C 1
ATOM 5483 O O . VAL B 1 252 ? 20.547 9.836 -1.375 1 97.88 252 VAL B O 1
ATOM 5486 N N . VAL B 1 253 ? 21.859 10.867 -2.889 1 97.81 253 VAL B N 1
ATOM 5487 C CA . VAL B 1 253 ? 22.875 9.828 -2.852 1 97.81 253 VAL B CA 1
ATOM 5488 C C . VAL B 1 253 ? 23.406 9.68 -1.428 1 97.81 253 VAL B C 1
ATOM 5490 O O . VAL B 1 253 ? 23.5 8.57 -0.904 1 97.81 253 VAL B O 1
ATOM 5493 N N . GLY B 1 254 ? 23.719 10.812 -0.821 1 96.75 254 GLY B N 1
ATOM 5494 C CA . GLY B 1 254 ? 24.203 10.773 0.551 1 96.75 254 GLY B CA 1
ATOM 5495 C C . GLY B 1 254 ? 23.234 10.094 1.503 1 96.75 254 GLY B C 1
ATOM 5496 O O . GLY B 1 254 ? 23.641 9.266 2.324 1 96.75 254 GLY B O 1
ATOM 5497 N N . ALA B 1 255 ? 21.984 10.422 1.409 1 97.5 255 ALA B N 1
ATOM 5498 C CA . ALA B 1 255 ? 20.969 9.883 2.303 1 97.5 255 ALA B CA 1
ATOM 5499 C C . ALA B 1 255 ? 20.734 8.398 2.041 1 97.5 255 ALA B C 1
ATOM 5501 O O . ALA B 1 255 ? 20.672 7.598 2.979 1 97.5 255 ALA B O 1
ATOM 5502 N N . VAL B 1 256 ? 20.578 7.969 0.735 1 97.44 256 VAL B N 1
ATOM 5503 C CA . VAL B 1 256 ? 20.312 6.578 0.374 1 97.44 256 VAL B CA 1
ATOM 5504 C C . VAL B 1 256 ? 21.484 5.695 0.817 1 97.44 256 VAL B C 1
ATOM 5506 O O . VAL B 1 256 ? 21.266 4.633 1.409 1 97.44 256 VAL B O 1
ATOM 5509 N N . GLU B 1 257 ? 22.672 6.156 0.539 1 94.62 257 GLU B N 1
ATOM 5510 C CA . GLU B 1 257 ? 23.844 5.352 0.883 1 94.62 257 GLU B CA 1
ATOM 5511 C C . GLU B 1 257 ? 24 5.219 2.395 1 94.62 257 GLU B C 1
ATOM 5513 O O . GLU B 1 257 ? 24.406 4.168 2.893 1 94.62 257 GLU B O 1
ATOM 5518 N N . MET B 1 258 ? 23.719 6.273 3.102 1 94.25 258 MET B N 1
ATOM 5519 C CA . MET B 1 258 ? 23.719 6.188 4.559 1 94.25 258 MET B CA 1
ATOM 5520 C C . MET B 1 258 ? 22.75 5.105 5.043 1 94.25 258 MET B C 1
ATOM 5522 O O . MET B 1 258 ? 23.094 4.324 5.934 1 94.25 258 MET B O 1
ATOM 5526 N N . CYS B 1 259 ? 21.562 5.051 4.449 1 94.44 259 CYS B N 1
ATOM 5527 C CA . CYS B 1 259 ? 20.547 4.066 4.828 1 94.44 259 CYS B CA 1
ATOM 5528 C C . CYS B 1 259 ? 21 2.66 4.445 1 94.44 259 CYS B C 1
ATOM 5530 O O . CYS B 1 259 ? 20.703 1.7 5.164 1 94.44 259 CYS B O 1
ATOM 5532 N N . ARG B 1 260 ? 21.625 2.518 3.312 1 88.88 260 ARG B N 1
ATOM 5533 C CA . ARG B 1 260 ? 22.078 1.206 2.854 1 88.88 260 ARG B CA 1
ATOM 5534 C C . ARG B 1 260 ? 23.219 0.681 3.727 1 88.88 260 ARG B C 1
ATOM 5536 O O . ARG B 1 260 ? 23.312 -0.523 3.975 1 88.88 260 ARG B O 1
ATOM 5543 N N . GLU B 1 261 ? 24.094 1.564 4.074 1 85.88 261 GLU B N 1
ATOM 5544 C CA . GLU B 1 261 ? 25.25 1.197 4.867 1 85.88 261 GLU B CA 1
ATOM 5545 C C . GLU B 1 261 ? 24.859 0.869 6.309 1 85.88 261 GLU B C 1
ATOM 5547 O O . GLU B 1 261 ? 25.531 0.072 6.969 1 85.88 261 GLU B O 1
ATOM 5552 N N . GLY B 1 262 ? 23.828 1.579 6.664 1 81.56 262 GLY B N 1
ATOM 5553 C CA . GLY B 1 262 ? 23.391 1.375 8.031 1 81.56 262 GLY B CA 1
ATOM 5554 C C . GLY B 1 262 ? 21.922 1.699 8.242 1 81.56 262 GLY B C 1
ATOM 5555 O O . GLY B 1 262 ? 21.219 2.039 7.289 1 81.56 262 GLY B O 1
ATOM 5556 N N . ASP B 1 263 ? 21.344 1.313 9.375 1 77.44 263 ASP B N 1
ATOM 5557 C CA . ASP B 1 263 ? 19.984 1.673 9.789 1 77.44 263 ASP B CA 1
ATOM 5558 C C . ASP B 1 263 ? 20.016 2.777 10.844 1 77.44 263 ASP B C 1
ATOM 5560 O O . ASP B 1 263 ? 19.922 2.502 12.039 1 77.44 263 ASP B O 1
ATOM 5564 N N . PRO B 1 264 ? 20.203 4.078 10.219 1 87.31 264 PRO B N 1
ATOM 5565 C CA . PRO B 1 264 ? 20.266 5.18 11.188 1 87.31 264 PRO B CA 1
ATOM 5566 C C . PRO B 1 264 ? 19.031 5.23 12.094 1 87.31 264 PRO B C 1
ATOM 5568 O O . PRO B 1 264 ? 17.938 4.867 11.672 1 87.31 264 PRO B O 1
ATOM 5571 N N . ASP B 1 265 ? 19.281 5.68 13.312 1 90.69 265 ASP B N 1
ATOM 5572 C CA . ASP B 1 265 ? 18.188 5.867 14.258 1 90.69 265 ASP B CA 1
ATOM 5573 C C . ASP B 1 265 ? 17.484 7.207 14.031 1 90.69 265 ASP B C 1
ATOM 5575 O O . ASP B 1 265 ? 18.078 8.266 14.266 1 90.69 265 ASP B O 1
ATOM 5579 N N . LEU B 1 266 ? 16.312 7.129 13.609 1 94.12 266 LEU B N 1
ATOM 5580 C CA . LEU B 1 266 ? 15.539 8.336 13.352 1 94.12 266 LEU B CA 1
ATOM 5581 C C . LEU B 1 266 ? 14.367 8.445 14.32 1 94.12 266 LEU B C 1
ATOM 5583 O O . LEU B 1 266 ? 13.375 9.117 14.023 1 94.12 266 LEU B O 1
ATOM 5587 N N . SER B 1 267 ? 14.469 7.836 15.461 1 92.12 267 SER B N 1
ATOM 5588 C CA . SER B 1 267 ? 13.375 7.777 16.422 1 92.12 267 SER B CA 1
ATOM 5589 C C . SER B 1 267 ? 13.023 9.172 16.938 1 92.12 267 SER B C 1
ATOM 5591 O O . SER B 1 267 ? 11.859 9.445 17.25 1 92.12 267 SER B O 1
ATOM 5593 N N . ALA B 1 268 ? 13.992 10.023 17.047 1 91.62 268 ALA B N 1
ATOM 5594 C CA . ALA B 1 268 ? 13.734 11.375 17.516 1 91.62 268 ALA B CA 1
ATOM 5595 C C . ALA B 1 268 ? 12.766 12.102 16.594 1 91.62 268 ALA B C 1
ATOM 5597 O O . ALA B 1 268 ? 11.883 12.836 17.047 1 91.62 268 ALA B O 1
ATOM 5598 N N . ALA B 1 269 ? 12.953 11.93 15.305 1 91.75 269 ALA B N 1
ATOM 5599 C CA . ALA B 1 269 ? 12.031 12.516 14.336 1 91.75 269 ALA B CA 1
ATOM 5600 C C . ALA B 1 269 ? 10.648 11.891 14.453 1 91.75 269 ALA B C 1
ATOM 5602 O O . ALA B 1 269 ? 9.641 12.602 14.461 1 91.75 269 ALA B O 1
ATOM 5603 N N . ARG B 1 270 ? 10.57 10.641 14.57 1 93.25 270 ARG B N 1
ATOM 5604 C CA . ARG B 1 270 ? 9.289 9.945 14.734 1 93.25 270 ARG B CA 1
ATOM 5605 C C . ARG B 1 270 ? 8.531 10.477 15.945 1 93.25 270 ARG B C 1
ATOM 5607 O O . ARG B 1 270 ? 7.332 10.734 15.875 1 93.25 270 ARG B O 1
ATOM 5614 N N . GLU B 1 271 ? 9.203 10.664 17.016 1 90.5 271 GLU B N 1
ATOM 5615 C CA . GLU B 1 271 ? 8.57 11.133 18.234 1 90.5 271 GLU B CA 1
ATOM 5616 C C . GLU B 1 271 ? 8 12.539 18.078 1 90.5 271 GLU B C 1
ATOM 5618 O O . GLU B 1 271 ? 6.973 12.867 18.672 1 90.5 271 GLU B O 1
ATOM 5623 N N . SER B 1 272 ? 8.602 13.25 17.25 1 89.81 272 SER B N 1
ATOM 5624 C CA . SER B 1 272 ? 8.188 14.641 17.078 1 89.81 272 SER B CA 1
ATOM 5625 C C . SER B 1 272 ? 7.02 14.758 16.109 1 89.81 272 SER B C 1
ATOM 5627 O O . SER B 1 272 ? 6.297 15.758 16.109 1 89.81 272 SER B O 1
ATOM 5629 N N . PHE B 1 273 ? 6.77 13.703 15.305 1 91.69 273 PHE B N 1
ATOM 5630 C CA . PHE B 1 273 ? 5.82 13.898 14.219 1 91.69 273 PHE B CA 1
ATOM 5631 C C . PHE B 1 273 ? 4.719 12.844 14.266 1 91.69 273 PHE B C 1
ATOM 5633 O O . PHE B 1 273 ? 3.82 12.844 13.422 1 91.69 273 PHE B O 1
ATOM 5640 N N . SER B 1 274 ? 4.738 12.062 15.266 1 93.06 274 SER B N 1
ATOM 5641 C CA . SER B 1 274 ? 3.684 11.078 15.484 1 93.06 274 SER B CA 1
ATOM 5642 C C . SER B 1 274 ? 2.574 11.633 16.359 1 93.06 274 SER B C 1
ATOM 5644 O O . SER B 1 274 ? 2.848 12.352 17.328 1 93.06 274 SER B O 1
ATOM 5646 N N . VAL B 1 275 ? 1.361 11.266 16.016 1 90.75 275 VAL B N 1
ATOM 5647 C CA . VAL B 1 275 ? 0.2 11.734 16.766 1 90.75 275 VAL B CA 1
ATOM 5648 C C . VAL B 1 275 ? 0.282 11.234 18.203 1 90.75 275 VAL B C 1
ATOM 5650 O O . VAL B 1 275 ? -0.193 11.906 19.125 1 90.75 275 VAL B O 1
ATOM 5653 N N . VAL B 1 276 ? 0.966 10.195 18.422 1 88.19 276 VAL B N 1
ATOM 5654 C CA . VAL B 1 276 ? 1.074 9.609 19.75 1 88.19 276 VAL B CA 1
ATOM 5655 C C . VAL B 1 276 ? 1.805 10.578 20.688 1 88.19 276 VAL B C 1
ATOM 5657 O O . VAL B 1 276 ? 1.293 10.93 21.75 1 88.19 276 VAL B O 1
ATOM 5660 N N . HIS B 1 277 ? 2.852 11.07 20.266 1 87.62 277 HIS B N 1
ATOM 5661 C CA . HIS B 1 277 ? 3.627 12 21.078 1 87.62 277 HIS B CA 1
ATOM 5662 C C . HIS B 1 277 ? 3.021 13.398 21.031 1 87.62 277 HIS B C 1
ATOM 5664 O O . HIS B 1 277 ? 3.018 14.109 22.047 1 87.62 277 HIS B O 1
ATOM 5670 N N . SER B 1 278 ? 2.535 13.695 19.891 1 89.81 278 SER B N 1
ATOM 5671 C CA . SER B 1 278 ? 1.962 15.023 19.734 1 89.81 278 SER B CA 1
ATOM 5672 C C . SER B 1 278 ? 0.753 15.227 20.641 1 89.81 278 SER B C 1
ATOM 5674 O O . SER B 1 278 ? 0.508 16.328 21.125 1 89.81 278 SER B O 1
ATOM 5676 N N . THR B 1 279 ? -0.004 14.148 20.859 1 89.44 279 THR B N 1
ATOM 5677 C CA . THR B 1 279 ? -1.185 14.273 21.703 1 89.44 279 THR B CA 1
ATOM 5678 C C . THR B 1 279 ? -0.785 14.516 23.156 1 89.44 279 THR B C 1
ATOM 5680 O O . THR B 1 279 ? -1.465 15.25 23.875 1 89.44 279 THR B O 1
ATOM 5683 N N . GLU B 1 280 ? 0.298 14 23.547 1 89 280 GLU B N 1
ATOM 5684 C CA . GLU B 1 280 ? 0.813 14.273 24.891 1 89 280 GLU B CA 1
ATOM 5685 C C . GLU B 1 280 ? 1.218 15.742 25.031 1 89 280 GLU B C 1
ATOM 5687 O O . GLU B 1 280 ? 0.872 16.391 26.016 1 89 280 GLU B O 1
ATOM 5692 N N . ASN B 1 281 ? 1.904 16.172 24.094 1 89.44 281 ASN B N 1
ATOM 5693 C CA . ASN B 1 281 ? 2.318 17.578 24.078 1 89.44 281 ASN B CA 1
ATOM 5694 C C . ASN B 1 281 ? 1.118 18.516 24 1 89.44 281 ASN B C 1
ATOM 5696 O O . ASN B 1 281 ? 1.094 19.547 24.672 1 89.44 281 ASN B O 1
ATOM 5700 N N . LEU B 1 282 ? 0.214 18.109 23.172 1 92.19 282 LEU B N 1
ATOM 5701 C CA . LEU B 1 282 ? -1.008 18.891 23.016 1 92.19 282 LEU B CA 1
ATOM 5702 C C . LEU B 1 282 ? -1.73 19.031 24.344 1 92.19 282 LEU B C 1
ATOM 5704 O O . LEU B 1 282 ? -2.158 20.125 24.719 1 92.19 282 LEU B O 1
ATOM 5708 N N . LYS B 1 283 ? -1.856 18 25.047 1 92.56 283 LYS B N 1
ATOM 5709 C CA . LYS B 1 283 ? -2.51 18.031 26.344 1 92.56 283 LYS B CA 1
ATOM 5710 C C . LYS B 1 283 ? -1.755 18.938 27.328 1 92.56 283 LYS B C 1
ATOM 5712 O O . LYS B 1 283 ? -2.367 19.719 28.062 1 92.56 283 LYS B O 1
ATOM 5717 N N . ALA B 1 284 ? -0.487 18.812 27.297 1 93.88 284 ALA B N 1
ATOM 5718 C CA . ALA B 1 284 ? 0.342 19.641 28.156 1 93.88 284 ALA B CA 1
ATOM 5719 C C . ALA B 1 284 ? 0.174 21.125 27.812 1 93.88 284 ALA B C 1
ATOM 5721 O O . ALA B 1 284 ? 0.041 21.969 28.703 1 93.88 284 ALA B O 1
ATOM 5722 N N . ASP B 1 285 ? 0.224 21.406 26.562 1 95.06 285 ASP B N 1
ATOM 5723 C CA . ASP B 1 285 ? 0.036 22.781 26.109 1 95.06 285 ASP B CA 1
ATOM 5724 C C . ASP B 1 285 ? -1.337 23.312 26.531 1 95.06 285 ASP B C 1
ATOM 5726 O O . ASP B 1 285 ? -1.469 24.469 26.922 1 95.06 285 ASP B O 1
ATOM 5730 N N . LEU B 1 286 ? -2.35 22.453 26.406 1 95.5 286 LEU B N 1
ATOM 5731 C CA . LEU B 1 286 ? -3.701 22.859 26.766 1 95.5 286 LEU B CA 1
ATOM 5732 C C . LEU B 1 286 ? -3.809 23.109 28.266 1 95.5 286 LEU B C 1
ATOM 5734 O O . LEU B 1 286 ? -4.508 24.031 28.703 1 95.5 286 LEU B O 1
ATOM 5738 N N . ARG B 1 287 ? -3.148 22.344 29.031 1 95.69 287 ARG B N 1
ATOM 5739 C CA . ARG B 1 287 ? -3.092 22.594 30.469 1 95.69 287 ARG B CA 1
ATOM 5740 C C . ARG B 1 287 ? -2.539 23.984 30.75 1 95.69 287 ARG B C 1
ATOM 5742 O O . ARG B 1 287 ? -3.059 24.703 31.609 1 95.69 287 ARG B O 1
ATOM 5749 N N . ASP B 1 288 ? -1.536 24.359 30.047 1 96.19 288 ASP B N 1
ATOM 5750 C CA . ASP B 1 288 ? -0.946 25.672 30.203 1 96.19 288 ASP B CA 1
ATOM 5751 C C . ASP B 1 288 ? -1.927 26.766 29.766 1 96.19 288 ASP B C 1
ATOM 5753 O O . ASP B 1 288 ? -1.972 27.844 30.375 1 96.19 288 ASP B O 1
ATOM 5757 N N . VAL B 1 289 ? -2.646 26.484 28.734 1 97.12 289 VAL B N 1
ATOM 5758 C CA . VAL B 1 289 ? -3.67 27.422 28.266 1 97.12 289 VAL B CA 1
ATOM 5759 C C . VAL B 1 289 ? -4.684 27.656 29.391 1 97.12 289 VAL B C 1
ATOM 5761 O O . VAL B 1 289 ? -4.996 28.797 29.719 1 97.12 289 VAL B O 1
ATOM 5764 N N . PHE B 1 290 ? -5.184 26.609 29.953 1 96.75 290 PHE B N 1
ATOM 5765 C CA . PHE B 1 290 ? -6.148 26.719 31.047 1 96.75 290 PHE B CA 1
ATOM 5766 C C . PHE B 1 290 ? -5.57 27.531 32.188 1 96.75 290 PHE B C 1
ATOM 5768 O O . PHE B 1 290 ? -6.246 28.391 32.75 1 96.75 290 PHE B O 1
ATOM 5775 N N . ARG B 1 291 ? -4.352 27.281 32.531 1 96.56 291 ARG B N 1
ATOM 5776 C CA . ARG B 1 291 ? -3.678 27.984 33.625 1 96.56 291 ARG B CA 1
ATOM 5777 C C . ARG B 1 291 ? -3.594 29.484 33.344 1 96.56 291 ARG B C 1
ATOM 5779 O O . ARG B 1 291 ? -3.924 30.297 34.188 1 96.56 291 ARG B O 1
ATOM 5786 N N . ARG B 1 292 ? -3.236 29.828 32.188 1 96 292 ARG B N 1
ATOM 5787 C CA . ARG B 1 292 ? -3.066 31.219 31.797 1 96 292 ARG B CA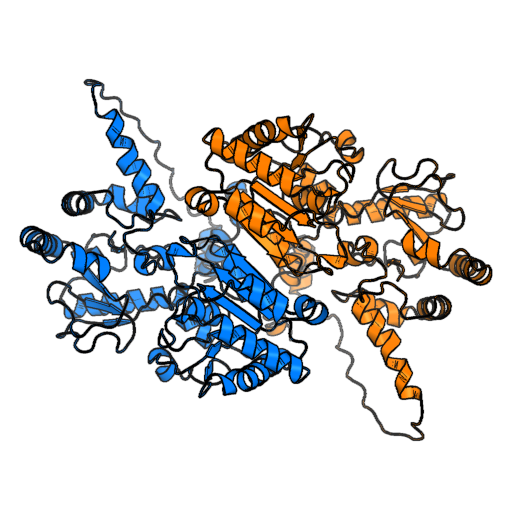 1
ATOM 5788 C C . ARG B 1 292 ? -4.41 31.953 31.766 1 96 292 ARG B C 1
ATOM 5790 O O . ARG B 1 292 ? -4.477 33.156 32.031 1 96 292 ARG B O 1
ATOM 5797 N N . LEU B 1 293 ? -5.438 31.188 31.453 1 95.19 293 LEU B N 1
ATOM 5798 C CA . LEU B 1 293 ? -6.773 31.766 31.391 1 95.19 293 LEU B CA 1
ATOM 5799 C C . LEU B 1 293 ? -7.449 31.75 32.75 1 95.19 293 LEU B C 1
ATOM 5801 O O . LEU B 1 293 ? -8.586 32.188 32.906 1 95.19 293 LEU B O 1
ATOM 5805 N N . ASP B 1 294 ? -6.766 31.234 33.719 1 95.19 294 ASP B N 1
ATOM 5806 C CA . ASP B 1 294 ? -7.309 31.062 35.062 1 95.19 294 ASP B CA 1
ATOM 5807 C C . ASP B 1 294 ? -8.602 30.266 35.031 1 95.19 294 ASP B C 1
ATOM 5809 O O . ASP B 1 294 ? -9.609 30.672 35.625 1 95.19 294 ASP B O 1
ATOM 5813 N N . GLU B 1 295 ? -8.609 29.219 34.25 1 95.69 295 GLU B N 1
ATOM 5814 C CA . GLU B 1 295 ? -9.719 28.266 34.156 1 95.69 295 GLU B CA 1
ATOM 5815 C C . GLU B 1 295 ? -9.344 26.922 34.781 1 95.69 295 GLU B C 1
ATOM 5817 O O . GLU B 1 295 ? -8.211 26.453 34.625 1 95.69 295 GLU B O 1
ATOM 5822 N N . PRO B 1 296 ? -10.266 26.297 35.469 1 95 296 PRO B N 1
ATOM 5823 C CA . PRO B 1 296 ? -9.977 24.953 35.969 1 95 296 PRO B CA 1
ATOM 5824 C C . PRO B 1 296 ? -9.703 23.953 34.844 1 95 296 PRO B C 1
ATOM 5826 O O . PRO B 1 296 ? -10.305 24.047 33.781 1 95 296 PRO B O 1
ATOM 5829 N N . PHE B 1 297 ? -8.773 23.047 35.156 1 94.44 297 PHE B N 1
ATOM 5830 C CA . PHE B 1 297 ? -8.383 22.047 34.156 1 94.44 297 PHE B CA 1
ATOM 5831 C C . PHE B 1 297 ? -8.703 20.641 34.688 1 94.44 297 PHE B C 1
ATOM 5833 O O . PHE B 1 297 ? -8.484 20.344 35.844 1 94.44 297 PHE B O 1
ATOM 5840 N N . SER B 1 298 ? -9.344 19.891 33.812 1 92.62 298 SER B N 1
ATOM 5841 C CA . SER B 1 298 ? -9.562 18.469 34.062 1 92.62 298 SER B CA 1
ATOM 5842 C C . SER B 1 298 ? -8.922 17.609 32.969 1 92.62 298 SER B C 1
ATOM 5844 O O . SER B 1 298 ? -8.992 17.969 31.781 1 92.62 298 SER B O 1
ATOM 5846 N N . ASP B 1 299 ? -8.352 16.516 33.375 1 88.38 299 ASP B N 1
ATOM 5847 C CA . ASP B 1 299 ? -7.648 15.641 32.438 1 88.38 299 ASP B CA 1
ATOM 5848 C C . ASP B 1 299 ? -8.617 14.68 31.766 1 88.38 299 ASP B C 1
ATOM 5850 O O . ASP B 1 299 ? -8.195 13.805 31 1 88.38 299 ASP B O 1
ATOM 5854 N N . ASN B 1 300 ? -9.797 14.844 31.906 1 83.75 300 ASN B N 1
ATOM 5855 C CA . ASN B 1 300 ? -10.797 13.938 31.359 1 83.75 300 ASN B CA 1
ATOM 5856 C C . ASN B 1 300 ? -11.492 14.539 30.141 1 83.75 300 ASN B C 1
ATOM 5858 O O . ASN B 1 300 ? -11.383 15.742 29.891 1 83.75 300 ASN B O 1
ATOM 5862 N N . GLY B 1 301 ? -12.062 13.68 29.297 1 79.94 301 GLY B N 1
ATOM 5863 C CA . GLY B 1 301 ? -12.977 14.109 28.25 1 79.94 301 GLY B CA 1
ATOM 5864 C C . GLY B 1 301 ? -12.273 14.5 26.969 1 79.94 301 GLY B C 1
ATOM 5865 O O . GLY B 1 301 ? -12.836 15.219 26.141 1 79.94 301 GLY B O 1
ATOM 5866 N N . PHE B 1 302 ? -11.055 14.164 26.859 1 86.94 302 PHE B N 1
ATOM 5867 C CA . PHE B 1 302 ? -10.32 14.508 25.641 1 86.94 302 PHE B CA 1
ATOM 5868 C C . PHE B 1 302 ? -10.633 13.523 24.516 1 86.94 302 PHE B C 1
ATOM 5870 O O . PHE B 1 302 ? -10.805 12.328 24.766 1 86.94 302 PHE B O 1
ATOM 5877 N N . PHE B 1 303 ? -10.711 14.055 23.312 1 80.56 303 PHE B N 1
ATOM 5878 C CA . PHE B 1 303 ? -10.883 13.273 22.094 1 80.56 303 PHE B CA 1
ATOM 5879 C C . PHE B 1 303 ? -9.734 13.516 21.125 1 80.56 303 PHE B C 1
ATOM 5881 O O . PHE B 1 303 ? -9.727 14.516 20.391 1 80.56 303 PHE B O 1
ATOM 5888 N N . PHE B 1 304 ? -8.836 12.578 21.094 1 82.19 304 PHE B N 1
ATOM 5889 C CA . PHE B 1 304 ? -7.664 12.805 20.25 1 82.19 304 PHE B CA 1
ATOM 5890 C C . PHE B 1 304 ? -7.641 11.836 19.078 1 82.19 304 PHE B C 1
ATOM 5892 O O . PHE B 1 304 ? -6.695 11.828 18.281 1 82.19 304 PHE B O 1
ATOM 5899 N N . ASP B 1 305 ? -8.742 11.117 18.828 1 76.69 305 ASP B N 1
ATOM 5900 C CA . ASP B 1 305 ? -8.812 10.172 17.719 1 76.69 305 ASP B CA 1
ATOM 5901 C C . ASP B 1 305 ? -8.859 10.906 16.375 1 76.69 305 ASP B C 1
ATOM 5903 O O . ASP B 1 305 ? -9.555 11.922 16.25 1 76.69 305 ASP B O 1
ATOM 5907 N N . ASN B 1 306 ? -8.086 10.5 15.406 1 76.88 306 ASN B N 1
ATOM 5908 C CA . ASN B 1 306 ? -8.109 10.961 14.023 1 76.88 306 ASN B CA 1
ATOM 5909 C C . ASN B 1 306 ? -7.828 12.461 13.93 1 76.88 306 ASN B C 1
ATOM 5911 O O . ASN B 1 306 ? -8.445 13.164 13.125 1 76.88 306 ASN B O 1
ATOM 5915 N N . LEU B 1 307 ? -6.961 12.945 14.75 1 82 307 LEU B N 1
ATOM 5916 C CA . LEU B 1 307 ? -6.664 14.375 14.742 1 82 307 LEU B CA 1
ATOM 5917 C C . LEU B 1 307 ? -6.039 14.797 13.414 1 82 307 LEU B C 1
ATOM 5919 O O . LEU B 1 307 ? -6.184 15.945 12.992 1 82 307 LEU B O 1
ATOM 5923 N N . ASP B 1 308 ? -5.367 13.875 12.805 1 79.75 308 ASP B N 1
ATOM 5924 C CA . ASP B 1 308 ? -4.758 14.156 11.508 1 79.75 308 ASP B CA 1
ATOM 5925 C C . ASP B 1 308 ? -5.82 14.5 10.469 1 79.75 308 ASP B C 1
ATOM 5927 O O . ASP B 1 308 ? -5.535 15.188 9.484 1 79.75 308 ASP B O 1
ATOM 5931 N N . ILE B 1 309 ? -6.988 14.07 10.727 1 75.75 309 ILE B N 1
ATOM 5932 C CA . ILE B 1 309 ? -8.094 14.359 9.812 1 75.75 309 ILE B CA 1
ATOM 5933 C C . ILE B 1 309 ? -8.906 15.531 10.352 1 75.75 309 ILE B C 1
ATOM 5935 O O . ILE B 1 309 ? -9.234 16.469 9.609 1 75.75 309 ILE B O 1
ATOM 5939 N N . ARG B 1 310 ? -9.172 15.555 11.648 1 75.94 310 ARG B N 1
ATOM 5940 C CA . ARG B 1 310 ? -10.125 16.484 12.25 1 75.94 310 ARG B CA 1
ATOM 5941 C C . ARG B 1 310 ? -9.547 17.891 12.32 1 75.94 310 ARG B C 1
ATOM 5943 O O . ARG B 1 310 ? -10.273 18.875 12.148 1 75.94 310 ARG B O 1
ATOM 5950 N N . ILE B 1 311 ? -8.297 17.969 12.648 1 72.69 311 ILE B N 1
ATOM 5951 C CA . ILE B 1 311 ? -7.691 19.297 12.789 1 72.69 311 ILE B CA 1
ATOM 5952 C C . ILE B 1 311 ? -6.883 19.625 11.539 1 72.69 311 ILE B C 1
ATOM 5954 O O . ILE B 1 311 ? -6.867 20.781 11.086 1 72.69 311 ILE B O 1
ATOM 5958 N N . ALA B 1 312 ? -6.195 18.562 11.023 1 59.12 312 ALA B N 1
ATOM 5959 C CA . ALA B 1 312 ? -5.16 18.812 10.016 1 59.12 312 ALA B CA 1
ATOM 5960 C C . ALA B 1 312 ? -5.762 18.875 8.617 1 59.12 312 ALA B C 1
ATOM 5962 O O . ALA B 1 312 ? -5.168 19.453 7.707 1 59.12 312 ALA B O 1
ATOM 5963 N N . ARG B 1 313 ? -6.82 18.094 8.375 1 56.16 313 ARG B N 1
ATOM 5964 C CA . ARG B 1 313 ? -7.316 18.078 7 1 56.16 313 ARG B CA 1
ATOM 5965 C C . ARG B 1 313 ? -7.883 19.438 6.613 1 56.16 313 ARG B C 1
ATOM 5967 O O . ARG B 1 313 ? -8.727 20 7.328 1 56.16 313 ARG B O 1
ATOM 5974 N N . HIS B 1 314 ? -6.934 20.359 6.059 1 47.03 314 HIS B N 1
ATOM 5975 C CA . HIS B 1 314 ? -7.293 21.672 5.527 1 47.03 314 HIS B CA 1
ATOM 5976 C C . HIS B 1 314 ? -8.133 21.547 4.262 1 47.03 314 HIS B C 1
ATOM 5978 O O . HIS B 1 314 ? -8.07 22.406 3.381 1 47.03 314 HIS B O 1
ATOM 5984 N N . HIS B 1 315 ? -8.508 20.422 3.852 1 40.25 315 HIS B N 1
ATOM 5985 C CA . HIS B 1 315 ? -8.992 20.328 2.479 1 40.25 315 HIS B CA 1
ATOM 5986 C C . HIS B 1 315 ? -10.109 21.344 2.227 1 40.25 315 HIS B C 1
ATOM 5988 O O . HIS B 1 315 ? -10.883 21.656 3.135 1 40.25 315 HIS B O 1
ATOM 5994 N N . GLY B 1 316 ? -9.852 22.141 1.25 1 37.69 316 GLY B N 1
ATOM 5995 C CA . GLY B 1 316 ? -10.641 23.203 0.659 1 37.69 316 GLY B CA 1
ATOM 5996 C C . GLY B 1 316 ? -12.133 22.922 0.686 1 37.69 316 GLY B C 1
ATOM 5997 O O . GLY B 1 316 ? -12.555 21.766 0.815 1 37.69 316 GLY B O 1
ATOM 5998 N N . MET B 1 317 ? -12.844 23.938 0.783 1 35.19 317 MET B N 1
ATOM 5999 C CA . MET B 1 317 ? -14.273 24.172 0.628 1 35.19 317 MET B CA 1
ATOM 6000 C C . MET B 1 317 ? -14.828 23.391 -0.554 1 35.19 317 MET B C 1
ATOM 6002 O O . MET B 1 317 ? -16.031 23.125 -0.619 1 35.19 317 MET B O 1
ATOM 6006 N N . GLU B 1 318 ? -14.141 23.328 -1.604 1 34.97 318 GLU B N 1
ATOM 6007 C CA . GLU B 1 318 ? -14.766 22.922 -2.859 1 34.97 318 GLU B CA 1
ATOM 6008 C C . GLU B 1 318 ? -14.852 21.406 -2.973 1 34.97 318 GLU B C 1
ATOM 6010 O O . GLU B 1 318 ? -15.281 20.875 -4 1 34.97 318 GLU B O 1
ATOM 6015 N N . THR B 1 319 ? -14.031 20.656 -2.328 1 35.66 319 THR B N 1
ATOM 6016 C CA . THR B 1 319 ? -14.32 19.234 -2.363 1 35.66 319 THR B CA 1
ATOM 6017 C C . THR B 1 319 ? -15.625 18.922 -1.628 1 35.66 319 THR B C 1
ATOM 6019 O O . THR B 1 319 ? -16.031 19.672 -0.733 1 35.66 319 THR B O 1
ATOM 6022 N N . ALA B 1 320 ? -16.469 18.234 -2.215 1 33.91 320 ALA B N 1
ATOM 6023 C CA . ALA B 1 320 ? -17.703 17.906 -1.504 1 33.91 320 ALA B CA 1
ATOM 6024 C C . ALA B 1 320 ? -17.438 17.672 -0.019 1 33.91 320 ALA B C 1
ATOM 6026 O O . ALA B 1 320 ? -18.359 17.406 0.75 1 33.91 320 ALA B O 1
ATOM 6027 N N . ASN B 1 321 ? -16.359 17.359 0.412 1 33.19 321 ASN B N 1
ATOM 6028 C CA . ASN B 1 321 ? -16.078 17.234 1.838 1 33.19 321 ASN B CA 1
ATOM 6029 C C . ASN B 1 321 ? -16.094 18.578 2.535 1 33.19 321 ASN B C 1
ATOM 6031 O O . ASN B 1 321 ? -15.195 19.406 2.334 1 33.19 321 ASN B O 1
ATOM 6035 N N . LYS B 1 322 ? -17.062 19.312 2.465 1 36.34 322 LYS B N 1
ATOM 6036 C CA . LYS B 1 322 ? -17.656 20.391 3.244 1 36.34 322 LYS B CA 1
ATOM 6037 C C . LYS B 1 322 ? -17.25 20.297 4.711 1 36.34 322 LYS B C 1
ATOM 6039 O O . LYS B 1 322 ? -17.719 19.406 5.434 1 36.34 322 LYS B O 1
ATOM 6044 N N . ASN B 1 323 ? -16.031 20.25 5.008 1 37.09 323 ASN B N 1
ATOM 6045 C CA . ASN B 1 323 ? -15.922 20.594 6.422 1 37.09 323 ASN B CA 1
ATOM 6046 C C . ASN B 1 323 ? -16.797 21.797 6.77 1 37.09 323 ASN B C 1
ATOM 6048 O O . ASN B 1 323 ? -16.422 22.609 7.629 1 37.09 323 ASN B O 1
ATOM 6052 N N . ARG B 1 324 ? -17.469 22.219 5.762 1 42.47 324 ARG B N 1
ATOM 6053 C CA . ARG B 1 324 ? -18.5 23.188 6.133 1 42.47 324 ARG B CA 1
ATOM 6054 C C . ARG B 1 324 ? -19.578 22.547 6.992 1 42.47 324 ARG B C 1
ATOM 6056 O O . ARG B 1 324 ? -19.828 21.344 6.871 1 42.47 324 ARG B O 1
ATOM 6063 N N . PHE B 1 325 ? -19.625 23.25 7.875 1 44.94 325 PHE B N 1
ATOM 6064 C CA . PHE B 1 325 ? -20.812 22.859 8.609 1 44.94 325 PHE B CA 1
ATOM 6065 C C . PHE B 1 325 ? -22 22.719 7.676 1 44.94 325 PHE B C 1
ATOM 6067 O O . PHE B 1 325 ? -22.328 23.656 6.934 1 44.94 325 PHE B O 1
ATOM 6074 N N . GLU B 1 326 ? -22.109 21.469 7.152 1 48.41 326 GLU B N 1
ATOM 6075 C CA . GLU B 1 326 ? -23.312 21.328 6.344 1 48.41 326 GLU B CA 1
ATOM 6076 C C . GLU B 1 326 ? -24.516 21.984 7.02 1 48.41 326 GLU B C 1
ATOM 6078 O O . GLU B 1 326 ? -25.641 21.906 6.516 1 48.41 326 GLU B O 1
ATOM 6083 N N . CYS B 1 32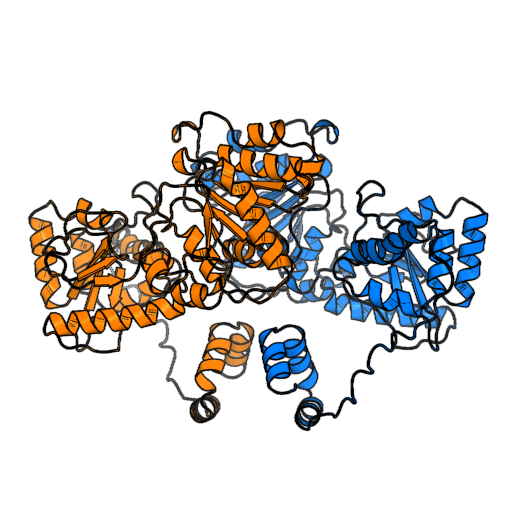7 ? -24.172 22.5 8.219 1 51.12 327 CYS B N 1
ATOM 6084 C CA . CYS B 1 327 ? -25.203 23.25 8.922 1 51.12 327 CYS B CA 1
ATOM 6085 C C . CYS B 1 327 ? -24.797 24.719 9.055 1 51.12 327 CYS B C 1
ATOM 6087 O O . CYS B 1 327 ? -23.672 25.094 8.758 1 51.12 327 CYS B O 1
ATOM 6089 N N . SER B 1 328 ? -25.844 25.438 9.188 1 56.81 328 SER B N 1
ATOM 6090 C CA . SER B 1 328 ? -25.547 26.828 9.539 1 56.81 328 SER B CA 1
ATOM 6091 C C . SER B 1 328 ? -24.703 26.906 10.805 1 56.81 328 SER B C 1
ATOM 6093 O O . SER B 1 328 ? -24.75 26 11.648 1 56.81 328 SER B O 1
ATOM 6095 N N . PHE B 1 329 ? -23.797 27.766 10.812 1 63.75 329 PHE B N 1
ATOM 6096 C CA . PHE B 1 329 ? -22.969 27.984 12 1 63.75 329 PHE B CA 1
ATOM 6097 C C . PHE B 1 329 ? -23.828 28.047 13.25 1 63.75 329 PHE B C 1
ATOM 6099 O O . PHE B 1 329 ? -23.453 27.5 14.297 1 63.75 329 PHE B O 1
ATOM 6106 N N . GLY B 1 330 ? -24.984 28.656 13.062 1 62 330 GLY B N 1
ATOM 6107 C CA . GLY B 1 330 ? -25.922 28.719 14.172 1 62 330 GLY B CA 1
ATOM 6108 C C . GLY B 1 330 ? -26.406 27.344 14.617 1 62 330 GLY B C 1
ATOM 6109 O O . GLY B 1 330 ? -26.469 27.062 15.82 1 62 330 GLY B O 1
ATOM 6110 N N . ALA B 1 331 ? -26.656 26.547 13.664 1 63.41 331 ALA B N 1
ATOM 6111 C CA . ALA B 1 331 ? -27.109 25.188 13.969 1 63.41 331 ALA B CA 1
ATOM 6112 C C . ALA B 1 331 ? -26 24.391 14.641 1 63.41 331 ALA B C 1
ATOM 6114 O O . ALA B 1 331 ? -26.266 23.625 15.578 1 63.41 331 ALA B O 1
ATOM 6115 N N . PHE B 1 332 ? -24.812 24.547 14.188 1 66.94 332 PHE B N 1
ATOM 6116 C CA . PHE B 1 332 ? -23.656 23.875 14.773 1 66.94 332 PHE B CA 1
ATOM 6117 C C . PHE B 1 332 ? -23.484 24.266 16.234 1 66.94 332 PHE B C 1
ATOM 6119 O O . PHE B 1 332 ? -23.312 23.406 17.094 1 66.94 332 PHE B O 1
ATOM 6126 N N . LEU B 1 333 ? -23.656 25.422 16.484 1 66.5 333 LEU B N 1
ATOM 6127 C CA . LEU B 1 333 ? -23.484 25.922 17.844 1 66.5 333 LEU B CA 1
ATOM 6128 C C . LEU B 1 333 ? -24.562 25.375 18.766 1 66.5 333 LEU B C 1
ATOM 6130 O O . LEU B 1 333 ? -24.281 25.062 19.922 1 66.5 333 LEU B O 1
ATOM 6134 N N . LYS B 1 334 ? -25.766 25.266 18.125 1 62.97 334 LYS B N 1
ATOM 6135 C CA . LYS B 1 334 ? -26.859 24.719 18.906 1 62.97 334 LYS B CA 1
ATOM 6136 C C . LYS B 1 334 ? -26.609 23.25 19.25 1 62.97 334 LYS B C 1
ATOM 6138 O O . LYS B 1 334 ? -26.922 22.812 20.359 1 62.97 334 LYS B O 1
ATOM 6143 N N . GLN B 1 335 ? -25.953 22.625 18.422 1 64.12 335 GLN B N 1
ATOM 6144 C CA . GLN B 1 335 ? -25.688 21.219 18.609 1 64.12 335 GLN B CA 1
ATOM 6145 C C . GLN B 1 335 ? -24.578 21 19.625 1 64.12 335 GLN B C 1
ATOM 6147 O O . GLN B 1 335 ? -24.594 20.031 20.391 1 64.12 335 GLN B O 1
ATOM 6152 N N . LEU B 1 336 ? -23.641 21.797 19.562 1 69.56 336 LEU B N 1
ATOM 6153 C CA . LEU B 1 336 ? -22.547 21.688 20.516 1 69.56 336 LEU B CA 1
ATOM 6154 C C . LEU B 1 336 ? -23.078 21.75 21.953 1 69.56 336 LEU B C 1
ATOM 6156 O O . LEU B 1 336 ? -22.469 21.172 22.859 1 69.56 336 LEU B O 1
ATOM 6160 N N . ARG B 1 337 ? -24.172 22.328 22 1 61.22 337 ARG B N 1
ATOM 6161 C CA . ARG B 1 337 ? -24.766 22.469 23.328 1 61.22 337 ARG B CA 1
ATOM 6162 C C . ARG B 1 337 ? -25.438 21.156 23.75 1 61.22 337 ARG B C 1
ATOM 6164 O O . ARG B 1 337 ? -25.672 20.938 24.938 1 61.22 337 ARG B O 1
ATOM 6171 N N . ALA B 1 338 ? -25.641 20.234 22.656 1 59.34 338 ALA B N 1
ATOM 6172 C CA . ALA B 1 338 ? -26.156 18.891 22.938 1 59.34 338 ALA B CA 1
ATOM 6173 C C . ALA B 1 338 ? -25.016 17.891 23.078 1 59.34 338 ALA B C 1
ATOM 6175 O O . ALA B 1 338 ? -24.781 17.062 22.203 1 59.34 338 ALA B O 1
ATOM 6176 N N . THR B 1 339 ? -24.219 17.828 24.141 1 58.62 339 THR B N 1
ATOM 6177 C CA . THR B 1 339 ? -22.922 17.219 24.406 1 58.62 339 THR B CA 1
ATOM 6178 C C . THR B 1 339 ? -23 15.703 24.188 1 58.62 339 THR B C 1
ATOM 6180 O O . THR B 1 339 ? -22.062 15.102 23.656 1 58.62 339 THR B O 1
ATOM 6183 N N . ASP B 1 340 ? -24.047 14.992 24.5 1 58.5 340 ASP B N 1
ATOM 6184 C CA . ASP B 1 340 ? -24.141 13.539 24.453 1 58.5 340 ASP B CA 1
ATOM 6185 C C . ASP B 1 340 ? -24.094 13.039 23 1 58.5 340 ASP B C 1
ATOM 6187 O O . ASP B 1 340 ? -23.438 12.039 22.703 1 58.5 340 ASP B O 1
ATOM 6191 N N . GLU B 1 341 ? -24.656 13.68 22.156 1 58.28 341 GLU B N 1
ATOM 6192 C CA . GLU B 1 341 ? -24.703 13.281 20.75 1 58.28 341 GLU B CA 1
ATOM 6193 C C . GLU B 1 341 ? -23.375 13.523 20.047 1 58.28 341 GLU B C 1
ATOM 6195 O O . GLU B 1 341 ? -22.922 12.711 19.234 1 58.28 341 GLU B O 1
ATOM 6200 N N . VAL B 1 342 ? -22.656 14.516 20.5 1 62.16 342 VAL B N 1
ATOM 6201 C CA . VAL B 1 342 ? -21.406 14.922 19.875 1 62.16 342 VAL B CA 1
ATOM 6202 C C . VAL B 1 342 ? -20.328 13.883 20.156 1 62.16 342 VAL B C 1
ATOM 6204 O O . VAL B 1 342 ? -19.531 13.539 19.281 1 62.16 342 VAL B O 1
ATOM 6207 N N . ALA B 1 343 ? -20.375 13.312 21.312 1 62.09 343 ALA B N 1
ATOM 6208 C CA . ALA B 1 343 ? -19.359 12.336 21.703 1 62.09 343 ALA B CA 1
ATOM 6209 C C . ALA B 1 343 ? -19.406 11.109 20.812 1 62.09 343 ALA B C 1
ATOM 6211 O O . ALA B 1 343 ? -18.359 10.57 20.422 1 62.09 343 ALA B O 1
ATOM 6212 N N . GLN B 1 344 ? -20.453 10.68 20.344 1 59.47 344 GLN B N 1
ATOM 6213 C CA . GLN B 1 344 ? -20.641 9.5 19.5 1 59.47 344 GLN B CA 1
ATOM 6214 C C . GLN B 1 344 ? -20.109 9.727 18.094 1 59.47 344 GLN B C 1
ATOM 6216 O O . GLN B 1 344 ? -19.516 8.828 17.5 1 59.47 344 GLN B O 1
ATOM 6221 N N . VAL B 1 345 ? -20.156 10.875 17.625 1 59.34 345 VAL B N 1
ATOM 6222 C CA . VAL B 1 345 ? -19.812 11.188 16.234 1 59.34 345 VAL B CA 1
ATOM 6223 C C . VAL B 1 345 ? -18.312 11.391 16.109 1 59.34 345 VAL B C 1
ATOM 6225 O O . VAL B 1 345 ? -17.703 10.961 15.125 1 59.34 345 VAL B O 1
ATOM 6228 N N . ILE B 1 346 ? -17.719 11.945 17.141 1 60.78 346 ILE B N 1
ATOM 6229 C CA . ILE B 1 346 ? -16.312 12.352 17.062 1 60.78 346 ILE B CA 1
ATOM 6230 C C . ILE B 1 346 ? -15.422 11.117 17.031 1 60.78 346 ILE B C 1
ATOM 6232 O O . ILE B 1 346 ? -14.297 11.172 16.531 1 60.78 346 ILE B O 1
ATOM 6236 N N . THR B 1 347 ? -15.891 9.945 17.375 1 57.41 347 THR B N 1
ATOM 6237 C CA . THR B 1 347 ? -15.047 8.766 17.469 1 57.41 347 THR B CA 1
ATOM 6238 C C . THR B 1 347 ? -15.125 7.945 16.188 1 57.41 347 THR B C 1
ATOM 6240 O O . THR B 1 347 ? -14.43 6.938 16.031 1 57.41 347 THR B O 1
ATOM 6243 N N . SER B 1 348 ? -15.859 8.43 15.227 1 53.59 348 SER B N 1
ATOM 6244 C CA . SER B 1 348 ? -15.938 7.715 13.961 1 53.59 348 SER B CA 1
ATOM 6245 C C . SER B 1 348 ? -14.781 8.086 13.039 1 53.59 348 SER B C 1
ATOM 6247 O O . SER B 1 348 ? -14.18 9.156 13.188 1 53.59 348 SER B O 1
ATOM 6249 N N . GLU B 1 349 ? -14.188 7.148 12.312 1 50.72 349 GLU B N 1
ATOM 6250 C CA . GLU B 1 349 ? -13.016 7.32 11.461 1 50.72 349 GLU B CA 1
ATOM 6251 C C . GLU B 1 349 ? -13.125 8.586 10.617 1 50.72 349 GLU B C 1
ATOM 6253 O O . GLU B 1 349 ? -12.133 9.289 10.414 1 50.72 349 GLU B O 1
ATOM 6258 N N . ASP B 1 350 ? -14.156 8.602 9.758 1 48.75 350 ASP B N 1
ATOM 6259 C CA . ASP B 1 350 ? -14.297 9.867 9.031 1 48.75 350 ASP B CA 1
ATOM 6260 C C . ASP B 1 350 ? -15.359 10.75 9.672 1 48.75 350 ASP B C 1
ATOM 6262 O O . ASP B 1 350 ? -16.5 10.773 9.211 1 48.75 350 ASP B O 1
ATOM 6266 N N . PRO B 1 351 ? -15.016 11.18 10.836 1 46 351 PRO B N 1
ATOM 6267 C CA . PRO B 1 351 ? -16.016 11.891 11.633 1 46 351 PRO B CA 1
ATOM 6268 C C . PRO B 1 351 ? -16.656 13.055 10.883 1 46 351 PRO B C 1
ATOM 6270 O O . PRO B 1 351 ? -17.797 13.422 11.156 1 46 351 PRO B O 1
ATOM 6273 N N . GLU B 1 352 ? -15.945 13.57 10.047 1 44.88 352 GLU B N 1
ATOM 6274 C CA . GLU B 1 352 ? -16.516 14.734 9.383 1 44.88 352 GLU B CA 1
ATOM 6275 C C . GLU B 1 352 ? -17.703 14.352 8.516 1 44.88 352 GLU B C 1
ATOM 6277 O O . GLU B 1 352 ? -18.688 15.086 8.453 1 44.88 352 GLU B O 1
ATOM 6282 N N . VAL B 1 353 ? -17.547 13.164 7.918 1 43.47 353 VAL B N 1
ATOM 6283 C CA . VAL B 1 353 ? -18.672 12.742 7.082 1 43.47 353 VAL B CA 1
ATOM 6284 C C . VAL B 1 353 ? -19.844 12.336 7.965 1 43.47 353 VAL B C 1
ATOM 6286 O O . VAL B 1 353 ? -20.984 12.719 7.691 1 43.47 353 VAL B O 1
ATOM 6289 N N . ASP B 1 354 ? -19.594 11.625 9.023 1 42.69 354 ASP B N 1
ATOM 6290 C CA . ASP B 1 354 ? -20.672 11.094 9.852 1 42.69 354 ASP B CA 1
ATOM 6291 C C . ASP B 1 354 ? -21.391 12.219 10.602 1 42.69 354 ASP B C 1
ATOM 6293 O O . ASP B 1 354 ? -22.625 12.227 10.688 1 42.69 354 ASP B O 1
ATOM 6297 N N . VAL B 1 355 ? -20.672 13.023 11.141 1 40.91 355 VAL B N 1
ATOM 6298 C CA . VAL B 1 355 ? -21.297 14.109 11.883 1 40.91 355 VAL B CA 1
ATOM 6299 C C . VAL B 1 355 ? -22.188 14.93 10.953 1 40.91 355 VAL B C 1
ATOM 6301 O O . VAL B 1 355 ? -23.312 15.297 11.328 1 40.91 355 VAL B O 1
ATOM 6304 N N . ALA B 1 356 ? -21.703 14.914 9.742 1 37.34 356 ALA B N 1
ATOM 6305 C CA . ALA B 1 356 ? -22.516 15.68 8.805 1 37.34 356 ALA B CA 1
ATOM 6306 C C . ALA B 1 356 ? -23.812 14.953 8.492 1 37.34 356 ALA B C 1
ATOM 6308 O O . ALA B 1 356 ? -24.891 15.57 8.469 1 37.34 356 ALA B O 1
ATOM 6309 N N . GLU B 1 357 ? -23.703 13.68 8.242 1 38.44 357 GLU B N 1
ATOM 6310 C CA . GLU B 1 357 ? -24.891 12.938 7.844 1 38.44 357 GLU B CA 1
ATOM 6311 C C . GLU B 1 357 ? -25.891 12.828 9 1 38.44 357 GLU B C 1
ATOM 6313 O O . GLU B 1 357 ? -27.094 13 8.812 1 38.44 357 GLU B O 1
ATOM 6318 N N . GLU B 1 358 ? -25.484 12.242 10.055 1 37.97 358 GLU B N 1
ATOM 6319 C CA . GLU B 1 358 ? -26.406 12.039 11.164 1 37.97 358 GLU B CA 1
ATOM 6320 C C . GLU B 1 358 ? -27.016 13.359 11.625 1 37.97 358 GLU B C 1
ATOM 6322 O O . GLU B 1 358 ? -28.219 13.43 11.891 1 37.97 358 GLU B O 1
ATOM 6327 N N . LEU B 1 359 ? -26.156 14.109 11.773 1 32.53 359 LEU B N 1
ATOM 6328 C CA . LEU B 1 359 ? -26.656 15.398 12.25 1 32.53 359 LEU B CA 1
ATOM 6329 C C . LEU B 1 359 ? -27.5 16.078 11.18 1 32.53 359 LEU B C 1
ATOM 6331 O O . LEU B 1 359 ? -28.453 16.781 11.492 1 32.53 359 LEU B O 1
ATOM 6335 N N . PHE B 1 360 ? -27.125 15.758 9.867 1 32.19 360 PHE B N 1
ATOM 6336 C CA . PHE B 1 360 ? -27.828 16.5 8.836 1 32.19 360 PHE B CA 1
ATOM 6337 C C . PHE B 1 360 ? -28.891 15.633 8.172 1 32.19 360 PHE B C 1
ATOM 6339 O O . PHE B 1 360 ? -29.797 16.141 7.516 1 32.19 360 PHE B O 1
ATOM 6346 N N . GLY B 1 361 ? -28.75 14.383 8.133 1 33.31 361 GLY B N 1
ATOM 6347 C CA . GLY B 1 361 ? -29.797 13.57 7.516 1 33.31 361 GLY B CA 1
ATOM 6348 C C . GLY B 1 361 ? -31.109 13.602 8.281 1 33.31 361 GLY B C 1
ATOM 6349 O O . GLY B 1 361 ? -32.094 13.016 7.84 1 33.31 361 GLY B O 1
ATOM 6350 N N . ARG B 1 362 ? -31.047 14.008 9.562 1 31.33 362 ARG B N 1
ATOM 6351 C CA . ARG B 1 362 ? -32.375 13.984 10.18 1 31.33 362 ARG B CA 1
ATOM 6352 C C . ARG B 1 362 ? -33.25 15.078 9.609 1 31.33 362 ARG B C 1
ATOM 6354 O O . ARG B 1 362 ? -34.438 15.172 9.969 1 31.33 362 ARG B O 1
ATOM 6361 N N . THR B 1 363 ? -32.75 16 8.852 1 28.91 363 THR B N 1
ATOM 6362 C CA . THR B 1 363 ? -33.75 17.047 8.664 1 28.91 363 THR B CA 1
ATOM 6363 C C . THR B 1 363 ? -34.75 16.656 7.574 1 28.91 363 THR B C 1
ATOM 6365 O O . THR B 1 363 ? -35.812 17.25 7.457 1 28.91 363 THR B O 1
ATOM 6368 N N . ASN B 1 364 ? -34.469 15.836 6.621 1 28.16 364 ASN B N 1
ATOM 6369 C CA . ASN B 1 364 ? -35.562 16.016 5.688 1 28.16 364 ASN B CA 1
ATOM 6370 C C . ASN B 1 364 ? -36.844 15.336 6.191 1 28.16 364 ASN B C 1
ATOM 6372 O O . ASN B 1 364 ? -37.875 15.422 5.555 1 28.16 364 ASN B O 1
ATOM 6376 N N . SER B 1 365 ? -36.781 14.141 6.867 1 27.78 365 SER B N 1
ATOM 6377 C CA . SER B 1 365 ? -38.062 13.508 7.055 1 27.78 365 SER B CA 1
ATOM 6378 C C . SER B 1 365 ? -38.875 14.234 8.117 1 27.78 365 SER B C 1
ATOM 6380 O O . SER B 1 365 ? -39.906 13.734 8.562 1 27.78 365 SER B O 1
ATOM 6382 N N . ILE B 1 366 ? -38.5 15.328 8.656 1 28.16 366 ILE B N 1
ATOM 6383 C CA . ILE B 1 366 ? -39.469 15.805 9.617 1 28.16 366 ILE B CA 1
ATOM 6384 C C . ILE B 1 366 ? -40.75 16.25 8.891 1 28.16 366 ILE B C 1
ATOM 6386 O O . ILE B 1 366 ? -41.594 16.906 9.477 1 28.16 366 ILE B O 1
ATOM 6390 N N . ALA B 1 367 ? -40.844 16.188 7.602 1 25.72 367 ALA B N 1
ATOM 6391 C CA . ALA B 1 367 ? -42.188 16.703 7.387 1 25.72 367 ALA B CA 1
ATOM 6392 C C . ALA B 1 367 ? -43.25 15.828 8.078 1 25.72 367 ALA B C 1
ATOM 6394 O O . ALA B 1 367 ? -44.062 16.328 8.836 1 25.72 367 ALA B O 1
ATOM 6395 N N . ASP B 1 368 ? -44.062 14.82 7.434 1 25.36 368 ASP B N 1
ATOM 6396 C CA . ASP B 1 368 ? -45.469 14.539 7.668 1 25.36 368 ASP B CA 1
ATOM 6397 C C . ASP B 1 368 ? -45.656 13.492 8.758 1 25.36 368 ASP B C 1
ATOM 6399 O O . ASP B 1 368 ? -46.688 12.867 8.867 1 25.36 368 ASP B O 1
ATOM 6403 N N . GLU B 1 369 ? -44.75 12.773 9.445 1 22.97 369 GLU B N 1
ATOM 6404 C CA . GLU B 1 369 ? -45.344 11.82 10.367 1 22.97 369 GLU B CA 1
ATOM 6405 C C . GLU B 1 369 ? -46.25 12.531 11.391 1 22.97 369 GLU B C 1
ATOM 6407 O O . GLU B 1 369 ? -45.812 13.492 12.023 1 22.97 369 GLU B O 1
ATOM 6412 N N . GLY B 1 370 ? -47.625 12.469 11.32 1 23.33 370 GLY B N 1
ATOM 6413 C CA . GLY B 1 370 ? -48.531 12.195 12.414 1 23.33 370 GLY B CA 1
ATOM 6414 C C . GLY B 1 370 ? -47.906 11.312 13.492 1 23.33 370 GLY B C 1
ATOM 6415 O O . GLY B 1 370 ? -46.688 11.156 13.555 1 23.33 370 GLY B O 1
ATOM 6416 N N . GLU B 1 371 ? -48.688 10.031 13.781 1 23.23 371 GLU B N 1
ATOM 6417 C CA . GLU B 1 371 ? -49 9.188 14.93 1 23.23 371 GLU B CA 1
ATOM 6418 C C . GLU B 1 371 ? -47.75 8.391 15.367 1 23.23 371 GLU B C 1
ATOM 6420 O O . GLU B 1 371 ? -46.781 8.281 14.625 1 23.23 371 GLU B O 1
ATOM 6425 N N . ASP B 1 372 ? -47.969 7.074 16.234 1 23.64 372 ASP B N 1
ATOM 6426 C CA . ASP B 1 372 ? -47.5 6.328 17.406 1 23.64 372 ASP B CA 1
ATOM 6427 C C . ASP B 1 372 ? -46.344 5.398 17.047 1 23.64 372 ASP B C 1
ATOM 6429 O O . ASP B 1 372 ? -45.875 4.648 17.891 1 23.64 372 ASP B O 1
ATOM 6433 N N . SER B 1 373 ? -46.094 5.023 15.82 1 23.42 373 SER B N 1
ATOM 6434 C CA . SER B 1 373 ? -45.562 3.672 15.703 1 23.42 373 SER B CA 1
ATOM 6435 C C . SER B 1 373 ? -44.25 3.529 16.484 1 23.42 373 SER B C 1
ATOM 6437 O O . SER B 1 373 ? -43.438 4.453 16.516 1 23.42 373 SER B O 1
ATOM 6439 N N . GLY B 1 374 ? -44.031 2.406 17.391 1 23.19 374 GLY B N 1
ATOM 6440 C CA . GLY B 1 374 ? -43.281 1.734 18.453 1 23.19 374 GLY B CA 1
ATOM 6441 C C . GLY B 1 374 ? -41.844 1.476 18.109 1 23.19 374 GLY B C 1
ATOM 6442 O O . GLY B 1 374 ? -41.5 0.407 17.594 1 23.19 374 GLY B O 1
ATOM 6443 N N . ASP B 1 375 ? -41.156 2.271 17.484 1 21.88 375 ASP B N 1
ATOM 6444 C CA . ASP B 1 375 ? -39.875 1.848 16.953 1 21.88 375 ASP B CA 1
ATOM 6445 C C . ASP B 1 375 ? -38.938 1.437 18.062 1 21.88 375 ASP B C 1
ATOM 6447 O O . ASP B 1 375 ? -38.594 2.246 18.922 1 21.88 375 ASP B O 1
ATOM 6451 N N . VAL B 1 376 ? -38.844 0.107 18.547 1 22.42 376 VAL B N 1
ATOM 6452 C CA . VAL B 1 376 ? -38.25 -0.522 19.719 1 22.42 376 VAL B CA 1
ATOM 6453 C C . VAL B 1 376 ? -36.812 -0.035 19.922 1 22.42 376 VAL B C 1
ATOM 6455 O O . VAL B 1 376 ? -36.188 0.417 18.969 1 22.42 376 VAL B O 1
ATOM 6458 N N . THR B 1 377 ? -36.25 -0.19 21.25 1 21.81 377 THR B N 1
ATOM 6459 C CA . THR B 1 377 ? -35.344 0.025 22.359 1 21.81 377 THR B CA 1
ATOM 6460 C C . THR B 1 377 ? -34.031 -0.717 22.109 1 21.81 377 THR B C 1
ATOM 6462 O O . THR B 1 377 ? -34 -1.949 22.094 1 21.81 377 THR B O 1
ATOM 6465 N N . LEU B 1 378 ? -33.312 -0.506 21.328 1 20.48 378 LEU B N 1
ATOM 6466 C CA . LEU B 1 378 ? -32.156 -1.354 21.141 1 20.48 378 LEU B CA 1
ATOM 6467 C C . LEU B 1 378 ? -31.359 -1.49 22.438 1 20.48 378 LEU B C 1
ATOM 6469 O O . LEU B 1 378 ? -31.141 -0.501 23.141 1 20.48 378 LEU B O 1
ATOM 6473 N N . PRO B 1 379 ? -31.266 -2.754 23.109 1 21.09 379 PRO B N 1
ATOM 6474 C CA . PRO B 1 379 ? -30.75 -3.027 24.453 1 21.09 379 PRO B CA 1
ATOM 6475 C C . PRO B 1 379 ? -29.359 -2.461 24.688 1 21.09 379 PRO B C 1
ATOM 6477 O O . PRO B 1 379 ? -28.594 -2.283 23.734 1 21.09 379 PRO B O 1
ATOM 6480 N N . THR B 1 380 ? -29.078 -2.006 25.922 1 21.56 380 THR B N 1
ATOM 6481 C CA . THR B 1 380 ? -28.031 -1.338 26.672 1 21.56 380 THR B CA 1
ATOM 6482 C C . THR B 1 380 ? -26.844 -2.277 26.906 1 21.56 380 THR B C 1
ATOM 6484 O O . THR B 1 380 ? -27.016 -3.355 27.484 1 21.56 380 THR B O 1
ATOM 6487 N N . PRO B 1 381 ? -25.922 -2.455 26.062 1 22.12 381 PRO B N 1
ATOM 6488 C CA . PRO B 1 381 ? -24.844 -3.4 26.344 1 22.12 381 PRO B CA 1
ATOM 6489 C C . PRO B 1 381 ? -24.297 -3.271 27.766 1 22.12 381 PRO B C 1
ATOM 6491 O O . PRO B 1 381 ? -24.109 -2.156 28.25 1 22.12 381 PRO B O 1
ATOM 6494 N N . ALA B 1 382 ? -24.5 -4.297 28.656 1 22.47 382 ALA B N 1
ATOM 6495 C CA . ALA B 1 382 ? -24.297 -4.469 30.094 1 22.47 382 ALA B CA 1
ATOM 6496 C C . ALA B 1 382 ? -22.906 -4 30.516 1 22.47 382 ALA B C 1
ATOM 6498 O O . ALA B 1 382 ? -22 -3.9 29.672 1 22.47 382 ALA B O 1
ATOM 6499 N N . SER B 1 383 ? -22.562 -4.078 31.922 1 23.22 383 SER B N 1
ATOM 6500 C CA . SER B 1 383 ? -21.609 -3.672 32.969 1 23.22 383 SER B CA 1
ATOM 6501 C C . SER B 1 383 ? -20.234 -4.312 32.75 1 23.22 383 SER B C 1
ATOM 6503 O O . SER B 1 383 ? -20.156 -5.438 32.25 1 23.22 383 SER B O 1
ATOM 6505 N N . GLU B 1 384 ? -19.203 -3.588 32.969 1 26.95 384 GLU B N 1
ATOM 6506 C CA . GLU B 1 384 ? -17.75 -3.678 32.938 1 26.95 384 GLU B CA 1
ATOM 6507 C C . GLU B 1 384 ? -17.25 -4.793 33.844 1 26.95 384 GLU B C 1
ATOM 6509 O O . GLU B 1 384 ? -16.828 -4.535 35 1 26.95 384 GLU B O 1
ATOM 6514 N N . ARG B 1 385 ? -18.031 -5.832 34.094 1 26.83 385 ARG B N 1
ATOM 6515 C CA . ARG B 1 385 ? -17.391 -6.77 35 1 26.83 385 ARG B CA 1
ATOM 6516 C C . ARG B 1 385 ? -15.984 -7.133 34.531 1 26.83 385 ARG B C 1
ATOM 6518 O O . ARG B 1 385 ? -15.812 -7.656 33.438 1 26.83 385 ARG B O 1
ATOM 6525 N N . THR B 1 386 ? -14.969 -6.488 35.188 1 30.66 386 THR B N 1
ATOM 6526 C CA . THR B 1 386 ? -13.516 -6.582 35.188 1 30.66 386 THR B CA 1
ATOM 6527 C C . THR B 1 386 ? -13.062 -8.039 35.25 1 30.66 386 THR B C 1
ATOM 6529 O O . THR B 1 386 ? -13.281 -8.711 36.25 1 30.66 386 THR B O 1
ATOM 6532 N N . THR B 1 387 ? -13.133 -8.711 34.344 1 31.78 387 THR B N 1
ATOM 6533 C CA . THR B 1 387 ? -12.711 -10.102 34.469 1 31.78 387 THR B CA 1
ATOM 6534 C C . THR B 1 387 ? -11.328 -10.18 35.125 1 31.78 387 THR B C 1
ATOM 6536 O O . THR B 1 387 ? -10.523 -9.25 35 1 31.78 387 THR B O 1
ATOM 6539 N N . PRO B 1 388 ? -11.164 -11.031 36 1 30.5 388 PRO B N 1
ATOM 6540 C CA . PRO B 1 388 ? -9.93 -11.25 36.75 1 30.5 388 PRO B CA 1
ATOM 6541 C C . PRO B 1 388 ? -8.68 -11.086 35.875 1 30.5 388 PRO B C 1
ATOM 6543 O O . PRO B 1 388 ? -7.652 -10.594 36.375 1 30.5 388 PRO B O 1
ATOM 6546 N N . VAL B 1 389 ? -8.781 -11.336 34.656 1 30.8 389 VAL B N 1
ATOM 6547 C CA . VAL B 1 389 ? -7.605 -11.234 33.812 1 30.8 389 VAL B CA 1
ATOM 6548 C C . VAL B 1 389 ? -7.227 -9.766 33.625 1 30.8 389 VAL B C 1
ATOM 6550 O O . VAL B 1 389 ? -6.043 -9.414 33.656 1 30.8 389 VAL B O 1
ATOM 6553 N N . VAL B 1 390 ? -8.18 -8.898 33.656 1 35.09 390 VAL B N 1
ATOM 6554 C CA . VAL B 1 390 ? -7.887 -7.48 33.531 1 35.09 390 VAL B CA 1
ATOM 6555 C C . VAL B 1 390 ? -7.195 -6.98 34.812 1 35.09 390 VAL B C 1
ATOM 6557 O O . VAL B 1 390 ? -6.223 -6.223 34.719 1 35.09 390 VAL B O 1
ATOM 6560 N N . SER B 1 391 ? -7.605 -7.477 35.875 1 35.75 391 SER B N 1
ATOM 6561 C CA . SER B 1 391 ? -6.969 -7.094 37.125 1 35.75 391 SER B CA 1
ATOM 6562 C C . SER B 1 391 ? -5.508 -7.531 37.156 1 35.75 391 SER B C 1
ATOM 6564 O O . SER B 1 391 ? -4.637 -6.773 37.594 1 35.75 391 SER B O 1
ATOM 6566 N N . LEU B 1 392 ? -5.188 -8.742 36.781 1 33.62 392 LEU B N 1
ATOM 6567 C CA . LEU B 1 392 ? -3.816 -9.25 36.781 1 33.62 392 LEU B CA 1
ATOM 6568 C C . LEU B 1 392 ? -2.947 -8.461 35.812 1 33.62 392 LEU B C 1
ATOM 6570 O O . LEU B 1 392 ? -1.809 -8.109 36.125 1 33.62 392 LEU B O 1
ATOM 6574 N N . LEU B 1 393 ? -3.457 -8.055 34.688 1 36.81 393 LEU B N 1
ATOM 6575 C CA . LEU B 1 393 ? -2.688 -7.293 33.688 1 36.81 393 LEU B CA 1
ATOM 6576 C C . LEU B 1 393 ? -2.471 -5.863 34.188 1 36.81 393 LEU B C 1
ATOM 6578 O O . LEU B 1 393 ? -1.398 -5.289 33.969 1 36.81 393 LEU B O 1
ATOM 6582 N N . LYS B 1 394 ? -3.297 -5.301 34.844 1 41.78 394 LYS B N 1
ATOM 6583 C CA . LYS B 1 394 ? -3.143 -3.988 35.469 1 41.78 394 LYS B CA 1
ATOM 6584 C C . LYS B 1 394 ? -2.066 -4.016 36.531 1 41.78 394 LYS B C 1
ATOM 6586 O O . LYS B 1 394 ? -1.239 -3.105 36.625 1 41.78 394 LYS B O 1
ATOM 6591 N N . ALA B 1 395 ? -2.115 -5.023 37.344 1 41.78 395 ALA B N 1
ATOM 6592 C CA . ALA B 1 395 ? -1.147 -5.121 38.438 1 41.78 395 ALA B CA 1
ATOM 6593 C C . ALA B 1 395 ? 0.266 -5.32 37.875 1 41.78 395 ALA B C 1
ATOM 6595 O O . ALA B 1 395 ? 1.242 -4.902 38.5 1 41.78 395 ALA B O 1
ATOM 6596 N N . SER B 1 396 ? 0.429 -6.098 36.875 1 39.31 396 SER B N 1
ATOM 6597 C CA . SER B 1 396 ? 1.765 -6.375 36.344 1 39.31 396 SER B CA 1
ATOM 6598 C C . SER B 1 396 ? 2.178 -5.348 35.312 1 39.31 396 SER B C 1
ATOM 6600 O O . SER B 1 396 ? 3.15 -5.551 34.562 1 39.31 396 SER B O 1
ATOM 6602 N N . ASN B 1 397 ? 1.666 -4.102 35.281 1 37.59 397 ASN B N 1
ATOM 6603 C CA . ASN B 1 397 ? 1.865 -2.961 34.375 1 37.59 397 ASN B CA 1
ATOM 6604 C C . ASN B 1 397 ? 1.889 -3.391 32.938 1 37.59 397 ASN B C 1
ATOM 6606 O O . ASN B 1 397 ? 2.627 -2.82 32.125 1 37.59 397 ASN B O 1
ATOM 6610 N N . LEU B 1 398 ? 1.443 -4.527 32.656 1 36.28 398 LEU B N 1
ATOM 6611 C CA . LEU B 1 398 ? 1.341 -5.051 31.312 1 36.28 398 LEU B CA 1
ATOM 6612 C C . LEU B 1 398 ? -0.012 -4.707 30.703 1 36.28 398 LEU B C 1
ATOM 6614 O O . LEU B 1 398 ? -0.284 -5.062 29.547 1 36.28 398 LEU B O 1
ATOM 6618 N N . TYR B 1 399 ? -0.803 -4.098 31.484 1 42.59 399 TYR B N 1
ATOM 6619 C CA . TYR B 1 399 ? -2.152 -3.801 31.016 1 42.59 399 TYR B CA 1
ATOM 6620 C C . TYR B 1 399 ? -2.121 -2.857 29.828 1 42.59 399 TYR B C 1
ATOM 6622 O O . TYR B 1 399 ? -2.855 -3.049 28.859 1 42.59 399 TYR B O 1
ATOM 6630 N N . GLY B 1 400 ? -1.379 -1.841 29.891 1 40.72 400 GLY B N 1
ATOM 6631 C CA . GLY B 1 400 ? -1.27 -0.918 28.766 1 40.72 400 GLY B CA 1
ATOM 6632 C C . GLY B 1 400 ? -0.763 -1.577 27.5 1 40.72 400 GLY B C 1
ATOM 6633 O O . GLY B 1 400 ? -1.307 -1.352 26.422 1 40.72 400 GLY B O 1
ATOM 6634 N N . THR B 1 401 ? 0.183 -2.373 27.578 1 38.88 401 THR B N 1
ATOM 6635 C CA . THR B 1 401 ? 0.704 -3.152 26.469 1 38.88 401 THR B CA 1
ATOM 6636 C C . THR B 1 401 ? -0.343 -4.141 25.969 1 38.88 401 THR B C 1
ATOM 6638 O O . THR B 1 401 ? -0.548 -4.277 24.75 1 38.88 401 THR B O 1
ATOM 6641 N N . ALA B 1 402 ? -1.014 -4.812 26.828 1 39.59 402 ALA B N 1
ATOM 6642 C CA . ALA B 1 402 ? -2.068 -5.762 26.469 1 39.59 402 ALA B CA 1
ATOM 6643 C C . ALA B 1 402 ? -3.287 -5.043 25.906 1 39.59 402 ALA B C 1
ATOM 6645 O O . ALA B 1 402 ? -3.898 -5.512 24.938 1 39.59 402 ALA B O 1
ATOM 6646 N N . ARG B 1 403 ? -3.65 -3.967 26.5 1 41.09 403 ARG B N 1
ATOM 6647 C CA . ARG B 1 403 ? -4.73 -3.152 25.953 1 41.09 403 ARG B CA 1
ATOM 6648 C C . ARG B 1 403 ? -4.375 -2.621 24.578 1 41.09 403 ARG B C 1
ATOM 6650 O O . ARG B 1 403 ? -5.215 -2.602 23.672 1 41.09 403 ARG B O 1
ATOM 6657 N N . ARG B 1 404 ? -3.16 -2.293 24.312 1 39.09 404 ARG B N 1
ATOM 6658 C CA . ARG B 1 404 ? -2.676 -1.862 23.016 1 39.09 404 ARG B CA 1
ATOM 6659 C C . ARG B 1 404 ? -2.66 -3.023 22.016 1 39.09 404 ARG B C 1
ATOM 6661 O O . ARG B 1 404 ? -3.037 -2.861 20.859 1 39.09 404 ARG B O 1
ATOM 6668 N N . ILE B 1 405 ? -2.279 -4.117 22.375 1 39.31 405 ILE B N 1
ATOM 6669 C CA . ILE B 1 405 ? -2.375 -5.328 21.578 1 39.31 405 ILE B CA 1
ATOM 6670 C C . ILE B 1 405 ? -3.844 -5.684 21.344 1 39.31 405 ILE B C 1
ATOM 6672 O O . ILE B 1 405 ? -4.246 -5.996 20.219 1 39.31 405 ILE B O 1
ATOM 6676 N N . HIS B 1 406 ? -4.625 -5.715 22.438 1 40.31 406 HIS B N 1
ATOM 6677 C CA . HIS B 1 406 ? -6.059 -5.977 22.344 1 40.31 406 HIS B CA 1
ATOM 6678 C C . HIS B 1 406 ? -6.754 -4.949 21.453 1 40.31 406 HIS B C 1
ATOM 6680 O O . HIS B 1 406 ? -7.562 -5.312 20.594 1 40.31 406 HIS B O 1
ATOM 6686 N N . ASP B 1 407 ? -6.57 -3.734 21.609 1 39.38 407 ASP B N 1
ATOM 6687 C CA . ASP B 1 407 ? -7.277 -2.668 20.906 1 39.38 407 ASP B CA 1
ATOM 6688 C C . ASP B 1 407 ? -6.836 -2.58 19.438 1 39.38 407 ASP B C 1
ATOM 6690 O O . ASP B 1 407 ? -7.605 -2.148 18.578 1 39.38 407 ASP B O 1
ATOM 6694 N N . ASN B 1 408 ? -5.594 -3.148 19.016 1 33.81 408 ASN B N 1
ATOM 6695 C CA . ASN B 1 408 ? -5.012 -3.062 17.688 1 33.81 408 ASN B CA 1
ATOM 6696 C C . ASN B 1 408 ? -4.965 -4.426 17 1 33.81 408 ASN B C 1
ATOM 6698 O O . ASN B 1 408 ? -4.594 -4.531 15.828 1 33.81 408 ASN B O 1
ATOM 6702 N N . SER B 1 409 ? -5.105 -5.551 17.766 1 32.53 409 SER B N 1
ATOM 6703 C CA . SER B 1 409 ? -5.133 -6.898 17.203 1 32.53 409 SER B CA 1
ATOM 6704 C C . SER B 1 409 ? -6.555 -7.441 17.125 1 32.53 409 SER B C 1
ATOM 6706 O O . SER B 1 409 ? -7.203 -7.633 18.156 1 32.53 409 SER B O 1
ATOM 6708 N N . ARG B 1 410 ? -7.078 -7.57 15.922 1 32.88 410 ARG B N 1
ATOM 6709 C CA . ARG B 1 410 ? -8.375 -8.195 15.703 1 32.88 410 ARG B CA 1
ATOM 6710 C C . ARG B 1 410 ? -8.422 -9.594 16.312 1 32.88 410 ARG B C 1
ATOM 6712 O O . ARG B 1 410 ? -9.469 -10.023 16.812 1 32.88 410 ARG B O 1
ATOM 6719 N N . LEU B 1 411 ? -7.336 -10.227 16.375 1 31.25 411 LEU B N 1
ATOM 6720 C CA . LEU B 1 411 ? -7.34 -11.562 16.969 1 31.25 411 LEU B CA 1
ATOM 6721 C C . LEU B 1 411 ? -7.598 -11.492 18.469 1 31.25 411 LEU B C 1
ATOM 6723 O O . LEU B 1 411 ? -8.422 -12.242 19 1 31.25 411 LEU B O 1
ATOM 6727 N N . VAL B 1 412 ? -6.98 -10.562 19.016 1 36.28 412 VAL B N 1
ATOM 6728 C CA . VAL B 1 412 ? -7.203 -10.484 20.453 1 36.28 412 VAL B CA 1
ATOM 6729 C C . VAL B 1 412 ? -8.617 -9.969 20.734 1 36.28 412 VAL B C 1
ATOM 6731 O O . VAL B 1 412 ? -9.305 -10.492 21.609 1 36.28 412 VAL B O 1
ATOM 6734 N N . LYS B 1 413 ? -8.984 -9.172 19.859 1 37.62 413 LYS B N 1
ATOM 6735 C CA . LYS B 1 413 ? -10.367 -8.758 20.078 1 37.62 413 LYS B CA 1
ATOM 6736 C C . LYS B 1 413 ? -11.336 -9.906 19.812 1 37.62 413 LYS B C 1
ATOM 6738 O O . LYS B 1 413 ? -12.297 -10.109 20.562 1 37.62 413 LYS B O 1
ATOM 6743 N N . ARG B 1 414 ? -11.062 -10.672 18.875 1 32.12 414 ARG B N 1
ATOM 6744 C CA . ARG B 1 414 ? -11.898 -11.844 18.641 1 32.12 414 ARG B CA 1
ATOM 6745 C C . ARG B 1 414 ? -11.75 -12.867 19.75 1 32.12 414 ARG B C 1
ATOM 6747 O O . ARG B 1 414 ? -12.734 -13.438 20.219 1 32.12 414 ARG B O 1
ATOM 6754 N N . LEU B 1 415 ? -10.57 -13.047 20.156 1 31.12 415 LEU B N 1
ATOM 6755 C CA . LEU B 1 415 ? -10.406 -13.984 21.266 1 31.12 415 LEU B CA 1
ATOM 6756 C C . LEU B 1 415 ? -11.07 -13.445 22.531 1 31.12 415 LEU B C 1
ATOM 6758 O O . LEU B 1 415 ? -11.727 -14.195 23.25 1 31.12 415 LEU B O 1
ATOM 6762 N N . TYR B 1 416 ? -10.945 -12.203 22.703 1 32.81 416 TYR B N 1
ATOM 6763 C CA . TYR B 1 416 ? -11.664 -11.602 23.812 1 32.81 416 TYR B CA 1
ATOM 6764 C C . TYR B 1 416 ? -13.164 -11.789 23.672 1 32.81 416 TYR B C 1
ATOM 6766 O O . TYR B 1 416 ? -13.852 -12.133 24.625 1 32.81 416 TYR B O 1
ATOM 6774 N N . ARG B 1 417 ? -13.602 -11.531 22.484 1 33.41 417 ARG B N 1
ATOM 6775 C CA . ARG B 1 417 ? -15.039 -11.75 22.312 1 33.41 417 ARG B CA 1
ATOM 6776 C C . ARG B 1 417 ? -15.391 -13.219 22.5 1 33.41 417 ARG B C 1
ATOM 6778 O O . ARG B 1 417 ? -16.484 -13.539 22.984 1 33.41 417 ARG B O 1
ATOM 6785 N N . TYR B 1 418 ? -14.57 -13.977 22 1 30.31 418 TYR B N 1
ATOM 6786 C CA . TYR B 1 418 ? -14.828 -15.406 22.172 1 30.31 418 TYR B CA 1
ATOM 6787 C C . TYR B 1 418 ? -14.758 -15.797 23.641 1 30.31 418 TYR B C 1
ATOM 6789 O O . TYR B 1 418 ? -15.562 -16.594 24.125 1 30.31 418 TYR B O 1
ATOM 6797 N N . PHE B 1 419 ? -13.727 -15.305 24.344 1 32.16 419 PHE B N 1
ATOM 6798 C CA . PHE B 1 419 ? -13.633 -15.727 25.734 1 32.16 419 PHE B CA 1
ATOM 6799 C C . PHE B 1 419 ? -14.477 -14.828 26.641 1 32.16 419 PHE B C 1
ATOM 6801 O O . PHE B 1 419 ? -14.789 -15.203 27.766 1 32.16 419 PHE B O 1
ATOM 6808 N N . TYR B 1 420 ? -14.469 -13.57 26.297 1 30.11 420 TYR B N 1
ATOM 6809 C CA . TYR B 1 420 ? -15.453 -12.766 27.031 1 30.11 420 TYR B CA 1
ATOM 6810 C C . TYR B 1 420 ? -16.594 -12.336 26.109 1 30.11 420 TYR B C 1
ATOM 6812 O O . TYR B 1 420 ? -16.453 -11.375 25.344 1 30.11 420 TYR B O 1
ATOM 6820 N N . PRO B 1 421 ? -17.594 -13.188 25.906 1 33.81 421 PRO B N 1
ATOM 6821 C CA . PRO B 1 421 ? -18.828 -12.836 25.188 1 33.81 421 PRO B CA 1
ATOM 6822 C C . PRO B 1 421 ? -19.359 -11.453 25.562 1 33.81 421 PRO B C 1
ATOM 6824 O O . PRO B 1 421 ? -19.203 -11.023 26.719 1 33.81 421 PRO B O 1
#

Organism: NCBI:txid355548

pLDDT: mean 73.61, std 23.4, range [20.3, 97.94]

Secondary structure (DSSP, 8-state):
--EEEE--SSS-EEEEEEHHHHHHHSSSHHHHHHHHHHTTTEEEEEE-SS-EEE--TTSSEEES-TTSEEE-TT--EE---GGG-B-GGGS---PPP-EEEEEEEE-STTT-HHHHHHHHHHHHHTT----EEEEEE---TTTS--SS-HHHHHHHHS-HHHHTTEEEEEE---SS-SS-HHHHHHHHHTEEEEEE--STTTT--HHHHHHHHTT--EEEES---HHHHHTT-SSTTTEEEESSGGGHHHHHHHHHHHHHH-----HHHHHHHBHHHHHHHHHHHHHHHHHHTT----S--B--TTHHHHTT----TTSS---S-SS-HHHHHHHHTSHHHHHHHHTSSSHHHHHHHHHHHTTGGGSS-------------------HHHHHHHHTT-HHHHHHHHHH-HHHHHHHHHH--/--EEEE--SSS-EEEEEEHHHHHHHSSSHHHHHHHHHHTTTEEEEEE-SS-EEE--TTSSEEES-TTSEEE-TT--EE---GGG-B-GGGS---PPP-EEEEEEEE-STTT-HHHHHHHHHHHHHTT----EEEEEE---TTTS--SS-HHHHHHHHS-HHHHTTEEEEEE---SS-SS-HHHHHHHHHTEEEEEE--STTTT--HHHHHHHHTT--EEEES---HHHHHTT-SSTTTEEEESSGGGHHHHHHHHHHHHHH-----HHHHHHHBHHHHHHHHHHHHHHHHHHTT----S--B--TTHHHHTT----TTSS---S-SS-HHHHHHHHT-HHHHHHHHTSSSHHHHHHHHHHHTSGGGSS--S----------------HHHHHHHHTT-HHHHHHHHHH-HHHHHHHHHH--

Foldseek 3Di:
DWFWFFAFDVFATETEAEPQVCVVQVPPPVSLVLLQVSVVRYQYEYEYPAADAEADPSHQAYEEAPPSYNYDVPHFYQHDALLQAQEPLLAAPPDAADFAEEEEEELAPQQPLVLVLVLLLVLVVVPHLGQYEYEYEYEDCVVGVNVDDVVVVVPVRDDPVNCVRYPYHYHPDDDDDPDDSNVVSVNLNNYAAYEREGPPPLQRDNVSSSNLLNVHAYEYENRDRVVCVVLVQCDPPRYQYADHSVRRNVSSVVNSVVVVVHPDDSVSSSCRRHSVNSVVSSLVSVVVSCVVVVIDDDPDGGDSAPCSCNVHVPDDPPDPLCCPPPDDPVVVSVVSVVVPVVVVLSNDNSSSVVCCCVVPVVPPPPPDDDDDDDDPPDDDPDDPPCPPVCVVCVVVVNNVVVVVCCVVPPVNVVVCVVVPD/DWFWFFAFDVFATETEAEPVRCVVQVPDPVSLVLLQVSVVRYQYEYEYPAADAEADPSHQAYEEAPPSYNYDVPHFYQHDALLQAQEPLLAAPPDAADFAEEEEEEPAPQQPLVLVLVLLLVLVVVPHLGQYEYEYEYEDCVPGVNVDDVVVVVPVRDDPVNCVRYPYHYHPDDDDDPDDSNVVSVNLNNYAAYEREGPPPLQRDNVSSSNLLNVHAYEYENRNRVVCVVLVQCDPPRYQYADHSVRRNVSSVVNSVVVVVHPDDSVSSSCRRHSVNSVVSSLVSVVVSCVVVVIDDDPDGGDSPQCSCNVHVPDDCPDPLCLPQPDDPVLVSVCSVVVVVLVVLSNDNNSSVRCNCVVPVVPPPPPDDDDDDCPDDDDDPDDPPCPPVLVVCVVVVNNVVVVVCCVVPPVNVVVCVVVPD